Protein AF-0000000068188540 (afdb_homodimer)

Organism: Phaeodactylum tricornutum (strain CCAP 1055/1) (NCBI:txid556484)

pLDDT: mean 77.78, std 26.01, range [13.87, 98.56]

Secondary structure (DSSP, 8-state):
--------------TT----------GGGGGGGGGG----EEEEETTTEEEEE-HHHHHHHSSHHHHGGGGSBTTTTGGGTSTT---BHHHHHHHHHHHHHHHHHHHHHH-GGG---HHHHHHHHHHHHHTTTT--TTTHHHHHIIIIIHHHHHHH-GGGGGGGTTSPPPPTT--HHHHHHHHHHHHHHHTTEE--TT-TTSBPEE-SSS--GGGSB-SS------S--SSSSGGGB-BHHHHHHHHHHHHTS--HHHHTSTT-SS-SSS-SGGGGGGGGTTS-TTTS--HHHHHHHHHHHHHHH-------THHHHT-EEEEEE-S-TTT-HHHHTT--TT-EEEEEEEEGGGHHHHHHHHHHHHHHIIIIIT-HHHHHHHHHHHHHHHHHTTT-PEE-S--TT--S-----S-SEE-GGGGGG-HHHHTT-STTHHHHHHT---GGGHHHHHHHHHHHTT---EEEEEEEE-TTSHHHHHHHHS-HHHHHHHHHH-----B-TTS-BPPP-GGGEEEEEEEEESSSTTS-GGGGS-EE-HHHHTTTTS-GGG--EEB---GGGGGGGS-S-SEEEEEEEEESSGGGHHHHHHHHHHHHHHHHHHHHHHHHHHHHHHHTS---------------------------------------------------------------/--------------TT----------TTHHHHGGGG----EEEEETTTEEEEE-HHHHHHHSSHHHHGGGGSBTTTTGGGTSTT---BHHHHHHHHHHHHHHHHHHHHHH-GGG---HHHHHHHHHHHHHTTTT--TTTHHHHHIIIIIHHHHHHH-GGGGGGGTTSPPPPTT--HHHHHHHHHHHHHHHTTEE--TT-TTSBPEE-SSS--GGGSB-SS------S-SSTTTGGGB-BHHHHHHHHHHHHTS--HHHHTSTT-SS-SSS-SGGGGGGGGTTS-TTTS--HHHHHHHHHHHHHHH-------THHHHT-EEEEEE-S-TTT-HHHHTT--TT-EEEEEEEEGGGHHHHHHHHHHHHHHIIIIIT-HHHHHHHHHHHHHHHHHTTT-PEE-S--TT--S-----S-SEE-GGGGGG-HHHHTT-STTHHHHHHT---GGGHHHHHHHHHHHTT---EEEEEEEE-TTSHHHHHHHHS-HHHHHHHHHH-----B-TTS-BPPP-GGGEEEEEEEEESSSTTS-GGGGS-EE-HHHHTTTTS-GGG--EEB---GGGGGGGS-S-SEEEEEEEEESSGGGHHHHHHHHHHHHHHHHHHHHHHHHHHHHHHHT----------------------------------------------------------------

Nearest PDB structures (foldseek):
  8gb1-assembly2_D  TM=8.210E-01  e=4.797E-30  Homo sapiens
  5ao1-assembly1_D  TM=8.507E-01  e=6.481E-28  Homo sapiens
  4rxo-assembly2_D  TM=8.462E-01  e=1.369E-27  Homo sapiens
  8gb1-assembly2_C  TM=8.382E-01  e=3.826E-27  Homo sapiens
  6u6x-assembly1_A  TM=8.520E-01  e=9.944E-25  Homo sapiens

Solvent-accessible surface area (backbone atoms only — not comparable to full-atom values): 77339 Å² total; per-residue (Å²): 135,83,82,74,74,83,74,82,78,76,70,77,82,75,75,68,78,69,74,70,66,76,74,80,67,64,77,58,38,64,66,45,65,54,60,69,55,86,68,83,42,69,42,57,31,80,73,67,52,60,42,79,43,53,56,53,55,51,57,56,48,45,23,51,57,44,42,43,26,67,44,18,36,60,54,40,48,33,37,82,75,24,65,52,31,60,56,25,40,41,57,50,19,53,47,15,14,49,44,28,32,52,35,46,49,44,36,38,69,72,30,59,67,65,65,67,46,66,57,54,34,51,35,46,17,48,21,22,43,44,42,65,52,23,49,39,28,30,28,68,48,37,53,46,25,54,74,49,52,37,56,54,48,45,69,76,37,59,84,55,50,72,79,48,67,90,47,81,75,78,65,83,85,72,54,46,47,61,31,12,51,52,38,49,52,49,46,33,46,72,44,10,29,41,77,34,87,90,44,33,90,34,55,37,39,75,74,58,68,30,47,60,44,74,68,40,39,65,81,79,72,78,74,76,71,87,87,69,70,79,79,51,57,65,71,30,33,44,25,17,26,48,53,47,32,23,47,24,27,48,63,56,43,60,49,72,83,59,43,71,40,86,94,38,94,45,43,70,41,57,62,52,65,83,51,45,35,67,39,30,42,55,31,19,81,57,44,63,71,22,31,49,58,45,41,52,55,13,50,49,35,25,37,48,68,58,39,86,24,66,62,67,58,61,65,42,73,50,43,40,74,29,32,26,66,57,65,49,47,84,77,30,80,53,42,56,73,57,72,38,80,82,45,57,39,43,33,71,28,33,47,54,86,45,51,64,58,48,51,52,54,31,48,47,48,29,50,43,35,53,69,48,71,59,17,60,68,29,43,27,46,40,52,51,52,35,51,34,48,56,53,30,29,86,78,49,65,36,58,37,72,52,57,82,66,67,80,82,66,72,76,80,55,94,53,50,55,32,33,63,75,51,18,76,80,34,73,53,24,40,64,61,40,30,48,53,48,59,62,52,56,51,68,56,82,58,73,81,42,42,68,26,30,54,51,47,52,29,58,44,32,63,60,58,41,40,69,56,45,75,43,79,45,50,70,90,38,71,65,28,42,54,57,67,68,50,52,48,68,56,55,48,52,54,40,65,61,53,86,67,94,46,60,44,97,86,67,44,73,61,80,85,52,78,80,44,44,46,57,41,80,45,74,48,32,38,77,39,48,76,43,68,38,63,61,34,35,34,28,30,51,78,76,49,54,73,36,55,71,42,55,76,87,60,34,36,74,30,39,58,72,66,66,79,83,44,55,91,77,52,71,97,60,40,46,47,40,31,42,35,35,31,26,59,44,76,89,46,35,66,56,54,32,51,41,48,52,51,44,52,49,51,53,51,49,50,49,51,48,50,51,49,51,54,53,57,61,61,65,75,65,73,86,67,82,77,63,79,70,72,77,70,71,70,74,74,74,76,72,76,76,76,77,69,79,79,74,77,79,77,72,70,78,64,76,71,73,71,79,70,68,92,74,82,88,76,78,85,73,86,73,85,77,86,72,80,72,84,70,89,76,83,86,135,136,84,80,73,73,82,72,81,81,75,70,78,82,76,72,69,75,66,76,68,65,74,72,78,68,68,76,59,40,63,66,46,65,52,58,70,54,85,66,83,42,69,42,56,32,80,74,68,54,61,42,78,42,53,57,56,56,50,55,56,47,46,24,51,56,45,42,44,25,67,45,17,34,60,56,39,49,33,37,83,74,24,66,52,30,60,55,24,38,40,57,50,20,54,48,14,14,48,44,29,32,52,35,46,50,43,35,37,69,73,30,59,68,64,64,67,47,66,55,54,35,50,35,45,17,48,21,23,43,44,42,65,52,22,50,40,27,30,28,69,48,37,52,45,25,56,73,50,52,38,56,55,48,45,69,75,38,59,84,55,50,71,79,48,68,91,48,83,75,78,65,82,85,71,53,47,50,61,31,12,52,51,39,51,52,52,45,34,46,73,42,10,30,39,76,33,87,89,46,33,90,34,55,36,38,74,77,58,69,31,48,61,44,75,68,40,40,66,81,80,70,77,74,76,71,82,87,68,69,79,77,50,57,65,70,31,32,43,25,18,26,47,52,46,31,23,48,24,28,47,62,54,44,61,48,72,83,61,43,69,40,87,94,38,94,45,43,69,40,58,63,53,66,84,51,45,35,66,39,30,43,53,32,20,82,57,46,65,71,22,31,49,57,46,39,52,54,13,51,49,34,26,37,47,68,59,40,86,25,66,64,67,56,62,64,42,72,50,43,40,73,30,31,26,66,57,66,48,49,84,78,29,78,51,42,58,74,57,73,38,81,82,43,58,39,44,32,70,27,33,48,54,85,46,52,67,59,47,51,52,53,30,48,48,47,28,50,43,35,54,69,49,69,58,18,60,68,28,45,27,46,40,51,51,52,35,51,34,48,55,54,29,29,86,76,48,66,37,60,38,72,52,56,82,68,67,80,83,66,73,76,81,54,94,54,50,55,32,32,63,75,52,16,76,80,34,71,53,25,39,63,60,40,30,49,55,48,59,61,50,55,51,67,57,84,60,73,82,39,42,66,27,30,54,51,46,51,29,56,43,32,64,60,58,41,40,68,57,45,75,44,78,44,50,70,90,40,71,65,27,42,54,58,66,66,50,51,49,69,55,54,47,52,53,41,67,61,54,87,68,93,45,60,43,96,85,66,44,74,60,80,88,52,78,81,45,45,46,59,42,79,46,73,47,33,37,77,38,49,76,43,67,39,64,61,36,34,32,28,31,51,77,76,50,55,75,37,53,70,41,55,75,90,62,35,35,72,29,39,58,72,66,65,79,82,43,56,90,76,51,70,96,61,40,49,47,42,32,42,34,35,32,26,59,43,76,90,47,34,67,57,53,32,50,42,50,50,52,42,52,49,49,54,49,48,50,49,51,50,50,50,50,50,51,51,57,60,61,65,73,63,74,88,67,80,76,64,78,68,71,77,72,73,69,73,73,71,73,71,75,74,73,75,70,78,80,74,76,78,77,69,73,77,65,74,70,77,71,76,73,68,85,71,78,75,82,75,84,76,88,77,90,81,89,84,72,92,78,83,86,83,88,81,130

Sequence (1368 aa):
MSEKRLNGSTHPDTSKQKDTLPSKKPRIGWKLRRLTSDEARHTNDDVHSRIPLCPVMTTLIDTRPFQRLRHVKQLSTAEYVYVNANHNRFEHSLGVAHLAQLLCRRVQARQPNLECTDKDVLCVKLAGLLHDVGHGMYSHTYEKFVTEEFPKYLARNGHLNKHYASLPPIPKGWRHEVMSLLMIDAILKEVGLAIDLHNLDQPLRQIGDGVDAKTLRVFEPCTTTTSDAAKDTKQLVLTSRDFVFIKECIWGGPIPDCQRLPGYEGFVGRPRPYQEWLYDIVSNRHSGLDVDKMDYYARDQRRALRAAGEIDQIFIDEAVVAWAECTNPHKCFRCRHGSNTDGKHLMLCYPDKMVKASINFFRKRSELHDKIYKHKAVVAVSYMICDILCLADPYFPISTGGSSFTAGGQPKREFPFLPMSRAMLDDQALLRLRDDLIPQIGHTTCLELQPARDLIDRLESRLLYKCVGQCFVRMSDLNGRRLWAKPEDEIKSEILLIRGEHMTEDGHFLSLNEHDFIVQRCDIHWGSKENNPVKRMRFLTKTTMSRLRGSIKELPEARAFVEEDYDAHLPRSFQENSIRVYCREPEKSDLVKHMFELWKNEIKAEIKQTALEDACKNQAVTPIKVARVELSQDFAYEELSEEEPNEDTLQTGRPSLDGSAFVSPNRPSRRKDSDNGSNISISSMSEKRLNGSTHPDTSKQKDTLPSKKPRIGWKLRRLTSDEARHTNDDVHSRIPLCPVMTTLIDTRPFQRLRHVKQLSTAEYVYVNANHNRFEHSLGVAHLAQLLCRRVQARQPNLECTDKDVLCVKLAGLLHDVGHGMYSHTYEKFVTEEFPKYLARNGHLNKHYASLPPIPKGWRHEVMSLLMIDAILKEVGLAIDLHNLDQPLRQIGDGVDAKTLRVFEPCTTTTSDAAKDTKQLVLTSRDFVFIKECIWGGPIPDCQRLPGYEGFVGRPRPYQEWLYDIVSNRHSGLDVDKMDYYARDQRRALRAAGEIDQIFIDEAVVAWAECTNPHKCFRCRHGSNTDGKHLMLCYPDKMVKASINFFRKRSELHDKIYKHKAVVAVSYMICDILCLADPYFPISTGGSSFTAGGQPKREFPFLPMSRAMLDDQALLRLRDDLIPQIGHTTCLELQPARDLIDRLESRLLYKCVGQCFVRMSDLNGRRLWAKPEDEIKSEILLIRGEHMTEDGHFLSLNEHDFIVQRCDIHWGSKENNPVKRMRFLTKTTMSRLRGSIKELPEARAFVEEDYDAHLPRSFQENSIRVYCREPEKSDLVKHMFELWKNEIKAEIKQTALEDACKNQAVTPIKVARVELSQDFAYEELSEEEPNEDTLQTGRPSLDGSAFVSPNRPSRRKDSDNGSNISISS

InterPro domains:
  IPR003607 HD/PDEase domain [SM00471] (85-306)
  IPR003607 HD/PDEase domain [cd00077] (87-142)
  IPR006674 HD domain [PF01966] (89-144)
  IPR050135 Deoxyguanosinetriphosphate triphosphohydrolase-like [PTHR11373] (42-599)

Structure (mmCIF, N/CA/C/O backbone):
data_AF-0000000068188540-model_v1
#
loop_
_entity.id
_entity.type
_entity.pdbx_description
1 polymer 'HD/PDEase domain-containing protein'
#
loop_
_atom_site.group_PDB
_atom_site.id
_atom_site.type_symbol
_atom_site.label_atom_id
_atom_site.label_alt_id
_atom_site.label_comp_id
_atom_site.label_asym_id
_atom_site.label_entity_id
_atom_site.label_seq_id
_atom_site.pdbx_PDB_ins_code
_atom_site.Cartn_x
_atom_site.Cartn_y
_atom_site.Cartn_z
_atom_site.occupancy
_atom_site.B_iso_or_equiv
_atom_site.auth_seq_id
_atom_site.auth_comp_id
_atom_site.auth_asym_id
_atom_site.auth_atom_id
_atom_site.pdbx_PDB_model_num
ATOM 1 N N . MET A 1 1 ? 48.906 -37.719 69.438 1 19.06 1 MET A N 1
ATOM 2 C CA . MET A 1 1 ? 49.375 -36.438 69 1 19.06 1 MET A CA 1
ATOM 3 C C . MET A 1 1 ? 48.219 -35.5 68.688 1 19.06 1 MET A C 1
ATOM 5 O O . MET A 1 1 ? 47.094 -35.938 68.438 1 19.06 1 MET A O 1
ATOM 9 N N . SER A 1 2 ? 48.344 -34.156 68.938 1 20.33 2 SER A N 1
ATOM 10 C CA . SER A 1 2 ? 47.562 -32.938 69 1 20.33 2 SER A CA 1
ATOM 11 C C . SER A 1 2 ? 46.781 -32.688 67.75 1 20.33 2 SER A C 1
ATOM 13 O O . SER A 1 2 ? 47.219 -33.062 66.625 1 20.33 2 SER A O 1
ATOM 15 N N . GLU A 1 3 ? 45.469 -32.438 67.875 1 20.12 3 GLU A N 1
ATOM 16 C CA . GLU A 1 3 ? 44.281 -32.219 67.062 1 20.12 3 GLU A CA 1
ATOM 17 C C . GLU A 1 3 ? 44.438 -30.953 66.188 1 20.12 3 GLU A C 1
ATOM 19 O O . GLU A 1 3 ? 44.344 -29.844 66.688 1 20.12 3 GLU A O 1
ATOM 24 N N . LYS A 1 4 ? 45.5 -30.953 65.5 1 19.44 4 LYS A N 1
ATOM 25 C CA . LYS A 1 4 ? 45.906 -29.781 64.75 1 19.44 4 LYS A CA 1
ATOM 26 C C . LYS A 1 4 ? 44.688 -29.156 64.062 1 19.44 4 LYS A C 1
ATOM 28 O O . LYS A 1 4 ? 43.969 -29.844 63.312 1 19.44 4 LYS A O 1
ATOM 33 N N . ARG A 1 5 ? 44.188 -28.109 64.562 1 19.94 5 ARG A N 1
ATOM 34 C CA . ARG A 1 5 ? 43.094 -27.156 64.312 1 19.94 5 ARG A CA 1
ATOM 35 C C . ARG A 1 5 ? 43.125 -26.609 62.875 1 19.94 5 ARG A C 1
ATOM 37 O O . ARG A 1 5 ? 44.062 -25.906 62.5 1 19.94 5 ARG A O 1
ATOM 44 N N . LEU A 1 6 ? 43 -27.391 61.875 1 22.64 6 LEU A N 1
ATOM 45 C CA . LEU A 1 6 ? 43.219 -26.984 60.469 1 22.64 6 LEU A CA 1
ATOM 46 C C . LEU A 1 6 ? 42.469 -25.688 60.188 1 22.64 6 LEU A C 1
ATOM 48 O O . LEU A 1 6 ? 41.25 -25.594 60.406 1 22.64 6 LEU A O 1
ATOM 52 N N . ASN A 1 7 ? 43.031 -24.547 60.25 1 22.02 7 ASN A N 1
ATOM 53 C CA . ASN A 1 7 ? 42.781 -23.109 60.156 1 22.02 7 ASN A CA 1
ATOM 54 C C . ASN A 1 7 ? 41.906 -22.781 58.969 1 22.02 7 ASN A C 1
ATOM 56 O O . ASN A 1 7 ? 41.781 -23.562 58.031 1 22.02 7 ASN A O 1
ATOM 60 N N . GLY A 1 8 ? 41.25 -21.547 58.969 1 22.64 8 GLY A N 1
ATOM 61 C CA . GLY A 1 8 ? 40.062 -20.828 58.5 1 22.64 8 GLY A CA 1
ATOM 62 C C . GLY A 1 8 ? 40.125 -20.531 57 1 22.64 8 GLY A C 1
ATOM 63 O O . GLY A 1 8 ? 41.094 -20 56.5 1 22.64 8 GLY A O 1
ATOM 64 N N . SER A 1 9 ? 39.719 -21.391 56.125 1 23.09 9 SER A N 1
ATOM 65 C CA . SER A 1 9 ? 39.688 -21.344 54.688 1 23.09 9 SER A CA 1
ATOM 66 C C . SER A 1 9 ? 39.125 -20.016 54.188 1 23.09 9 SER A C 1
ATOM 68 O O . SER A 1 9 ? 37.969 -19.672 54.5 1 23.09 9 SER A O 1
ATOM 70 N N . THR A 1 10 ? 39.875 -19 54.188 1 25.59 10 THR A N 1
ATOM 71 C CA . THR A 1 10 ? 39.5 -17.656 53.75 1 25.59 10 THR A CA 1
ATOM 72 C C . THR A 1 10 ? 38.875 -17.703 52.344 1 25.59 10 THR A C 1
ATOM 74 O O . THR A 1 10 ? 39.469 -18.188 51.406 1 25.59 10 THR A O 1
ATOM 77 N N . HIS A 1 11 ? 37.656 -17.922 52.25 1 25.16 11 HIS A N 1
ATOM 78 C CA . HIS A 1 11 ? 36.844 -17.938 51.031 1 25.16 11 HIS A CA 1
ATOM 79 C C . HIS A 1 11 ? 37.031 -16.656 50.219 1 25.16 11 HIS A C 1
ATOM 81 O O . HIS A 1 11 ? 36.938 -15.555 50.75 1 25.16 11 HIS A O 1
ATOM 87 N N . PRO A 1 12 ? 37.969 -16.688 49.312 1 26.7 12 PRO A N 1
ATOM 88 C CA . PRO A 1 12 ? 38.25 -15.438 48.625 1 26.7 12 PRO A CA 1
ATOM 89 C C . PRO A 1 12 ? 36.969 -14.75 48.125 1 26.7 12 PRO A C 1
ATOM 91 O O . PRO A 1 12 ? 35.969 -15.414 47.875 1 26.7 12 PRO A O 1
ATOM 94 N N . ASP A 1 13 ? 36.719 -13.539 48.594 1 25 13 ASP A N 1
ATOM 95 C CA . ASP A 1 13 ? 35.656 -12.555 48.375 1 25 13 ASP A CA 1
ATOM 96 C C . ASP A 1 13 ? 35.469 -12.305 46.875 1 25 13 ASP A C 1
ATOM 98 O O . ASP A 1 13 ? 36.312 -11.703 46.219 1 25 13 ASP A O 1
ATOM 102 N N . THR A 1 14 ? 35.062 -13.266 46.031 1 26.8 14 THR A N 1
ATOM 103 C CA . THR A 1 14 ? 34.812 -13.164 44.594 1 26.8 14 THR A CA 1
ATOM 104 C C . THR A 1 14 ? 33.812 -12.055 44.281 1 26.8 14 THR A C 1
ATOM 106 O O . THR A 1 14 ? 33.188 -12.055 43.219 1 26.8 14 THR A O 1
ATOM 109 N N . SER A 1 15 ? 33.531 -11.117 45.156 1 24.78 15 SER A N 1
ATOM 110 C CA . SER A 1 15 ? 32.5 -10.117 44.938 1 24.78 15 SER A CA 1
ATOM 111 C C . SER A 1 15 ? 32.719 -9.359 43.625 1 24.78 15 SER A C 1
ATOM 113 O O . SER A 1 15 ? 31.828 -8.672 43.125 1 24.78 15 SER A O 1
ATOM 115 N N . LYS A 1 16 ? 33.906 -8.82 43.281 1 24.09 16 LYS A N 1
ATOM 116 C CA . LYS A 1 16 ? 34.125 -7.582 42.531 1 24.09 16 LYS A CA 1
ATOM 117 C C . LYS A 1 16 ? 33.781 -7.766 41.062 1 24.09 16 LYS A C 1
ATOM 119 O O . LYS A 1 16 ? 33.938 -6.836 40.25 1 24.09 16 LYS A O 1
ATOM 124 N N . GLN A 1 17 ? 33.938 -8.961 40.531 1 24.2 17 GLN A N 1
ATOM 125 C CA . GLN A 1 17 ? 33.969 -8.641 39.125 1 24.2 17 GLN A CA 1
ATOM 126 C C . GLN A 1 17 ? 32.625 -8.125 38.625 1 24.2 17 GLN A C 1
ATOM 128 O O . GLN A 1 17 ? 31.672 -8.891 38.469 1 24.2 17 GLN A O 1
ATOM 133 N N . LYS A 1 18 ? 32.312 -6.867 39.031 1 27.48 18 LYS A N 1
ATOM 134 C CA . LYS A 1 18 ? 31.203 -6.098 38.469 1 27.48 18 LYS A CA 1
ATOM 135 C C . LYS A 1 18 ? 31.172 -6.215 36.938 1 27.48 18 LYS A C 1
ATOM 137 O O . LYS A 1 18 ? 32.062 -5.719 36.25 1 27.48 18 LYS A O 1
ATOM 142 N N . ASP A 1 19 ? 30.75 -7.285 36.469 1 25.34 19 ASP A N 1
ATOM 143 C CA . ASP A 1 19 ? 30.562 -7.504 35.031 1 25.34 19 ASP A CA 1
ATOM 144 C C . ASP A 1 19 ? 29.797 -6.344 34.406 1 25.34 19 ASP A C 1
ATOM 146 O O . ASP A 1 19 ? 28.594 -6.18 34.625 1 25.34 19 ASP A O 1
ATOM 150 N N . THR A 1 20 ? 30.375 -5.133 34.438 1 26.64 20 THR A N 1
ATOM 151 C CA . THR A 1 20 ? 29.891 -3.998 33.656 1 26.64 20 THR A CA 1
ATOM 152 C C . THR A 1 20 ? 29.438 -4.449 32.281 1 26.64 20 THR A C 1
ATOM 154 O O . THR A 1 20 ? 30.25 -4.875 31.453 1 26.64 20 THR A O 1
ATOM 157 N N . LEU A 1 21 ? 28.375 -5.035 32.25 1 28.69 21 LEU A N 1
ATOM 158 C CA . LEU A 1 21 ? 27.812 -5.246 30.922 1 28.69 21 LEU A CA 1
ATOM 159 C C . LEU A 1 21 ? 28.031 -4.016 30.047 1 28.69 21 LEU A C 1
ATOM 161 O O . LEU A 1 21 ? 27.75 -2.891 30.469 1 28.69 21 LEU A O 1
ATOM 165 N N . PRO A 1 22 ? 28.969 -4.039 29.172 1 29.91 22 PRO A N 1
ATOM 166 C CA . PRO A 1 22 ? 29.188 -2.859 28.328 1 29.91 22 PRO A CA 1
ATOM 167 C C . PRO A 1 22 ? 27.906 -2.166 27.922 1 29.91 22 PRO A C 1
ATOM 169 O O . PRO A 1 22 ? 26.875 -2.826 27.719 1 29.91 22 PRO A O 1
ATOM 172 N N . SER A 1 23 ? 27.625 -1.015 28.469 1 28.58 23 SER A N 1
ATOM 173 C CA . SER A 1 23 ? 26.531 -0.135 28.047 1 28.58 23 SER A CA 1
ATOM 174 C C . SER A 1 23 ? 26.312 -0.211 26.547 1 28.58 23 SER A C 1
ATOM 176 O O . SER A 1 23 ? 27.25 -0.04 25.766 1 28.58 23 SER A O 1
ATOM 178 N N . LYS A 1 24 ? 25.391 -0.875 26.078 1 32.94 24 LYS A N 1
ATOM 179 C CA . LYS A 1 24 ? 24.969 -0.92 24.688 1 32.94 24 LYS A CA 1
ATOM 180 C C . LYS A 1 24 ? 25.016 0.468 24.047 1 32.94 24 LYS A C 1
ATOM 182 O O . LYS A 1 24 ? 24.203 1.338 24.391 1 32.94 24 LYS A O 1
ATOM 187 N N . LYS A 1 25 ? 26.188 0.96 23.641 1 34.44 25 LYS A N 1
ATOM 188 C CA . LYS A 1 25 ? 26.391 2.188 22.891 1 34.44 25 LYS A CA 1
ATOM 189 C C . LYS A 1 25 ? 25.266 2.428 21.891 1 34.44 25 LYS A C 1
ATOM 191 O O . LYS A 1 25 ? 24.812 1.501 21.219 1 34.44 25 LYS A O 1
ATOM 196 N N . PRO A 1 26 ? 24.594 3.586 21.969 1 38.84 26 PRO A N 1
ATOM 197 C CA . PRO A 1 26 ? 23.422 3.834 21.141 1 38.84 26 PRO A CA 1
ATOM 198 C C . PRO A 1 26 ? 23.672 3.518 19.656 1 38.84 26 PRO A C 1
ATOM 200 O O . PRO A 1 26 ? 24.672 3.963 19.094 1 38.84 26 PRO A O 1
ATOM 203 N N . ARG A 1 27 ? 23.312 2.504 19.156 1 41.78 27 ARG A N 1
ATOM 204 C CA . ARG A 1 27 ? 23.375 1.865 17.844 1 41.78 27 ARG A CA 1
ATOM 205 C C . ARG A 1 27 ? 23.203 2.887 16.734 1 41.78 27 ARG A C 1
ATOM 207 O O . ARG A 1 27 ? 23.375 2.566 15.555 1 41.78 27 ARG A O 1
ATOM 214 N N . ILE A 1 28 ? 22.641 4.059 17.047 1 43.31 28 ILE A N 1
ATOM 215 C CA . ILE A 1 28 ? 22.375 5.082 16.031 1 43.31 28 ILE A CA 1
ATOM 216 C C . ILE A 1 28 ? 23.688 5.723 15.586 1 43.31 28 ILE A C 1
ATOM 218 O O . ILE A 1 28 ? 23.719 6.426 14.57 1 43.31 28 ILE A O 1
ATOM 222 N N . GLY A 1 29 ? 24.703 5.648 16.375 1 40.41 29 GLY A N 1
ATOM 223 C CA . GLY A 1 29 ? 25.969 6.297 16.031 1 40.41 29 GLY A CA 1
ATOM 224 C C . GLY A 1 29 ? 26.469 5.938 14.656 1 40.41 29 GLY A C 1
ATOM 225 O O . GLY A 1 29 ? 27.188 6.723 14.031 1 40.41 29 GLY A O 1
ATOM 226 N N . TRP A 1 30 ? 26.234 4.789 14.344 1 42.16 30 TRP A N 1
ATOM 227 C CA . TRP A 1 30 ? 26.859 4.367 13.094 1 42.16 30 TRP A CA 1
ATOM 228 C C . TRP A 1 30 ? 26.203 5.043 11.898 1 42.16 30 TRP A C 1
ATOM 230 O O . TRP A 1 30 ? 26.859 5.32 10.891 1 42.16 30 TRP A O 1
ATOM 240 N N . LYS A 1 31 ? 24.922 5.195 11.961 1 47.19 31 LYS A N 1
ATOM 241 C CA . LYS A 1 31 ? 24.25 5.84 10.836 1 47.19 31 LYS A CA 1
ATOM 242 C C . LYS A 1 31 ? 24.859 7.207 10.539 1 47.19 31 LYS A C 1
ATOM 244 O O . LYS A 1 31 ? 24.781 7.699 9.414 1 47.19 31 LYS A O 1
ATOM 249 N N . LEU A 1 32 ? 25.469 7.902 11.602 1 45.84 32 LEU A N 1
ATOM 250 C CA . LEU A 1 32 ? 26 9.258 11.594 1 45.84 32 LEU A CA 1
ATOM 251 C C . LEU A 1 32 ? 27.156 9.391 10.609 1 45.84 32 LEU A C 1
ATOM 253 O O . LEU A 1 32 ? 27.438 10.477 10.102 1 45.84 32 LEU A O 1
ATOM 257 N N . ARG A 1 33 ? 27.828 8.273 10.523 1 44.69 33 ARG A N 1
ATOM 258 C CA . ARG A 1 33 ? 29.031 8.445 9.727 1 44.69 33 ARG A CA 1
ATOM 259 C C . ARG A 1 33 ? 28.688 8.727 8.266 1 44.69 33 ARG A C 1
ATOM 261 O O . ARG A 1 33 ? 29.5 9.305 7.535 1 44.69 33 ARG A O 1
ATOM 268 N N . ARG A 1 34 ? 27.406 8.43 7.875 1 49.03 34 ARG A N 1
ATOM 269 C CA . ARG A 1 34 ? 27.094 8.555 6.457 1 49.03 34 ARG A CA 1
ATOM 270 C C . ARG A 1 34 ? 26.734 9.992 6.098 1 49.03 34 ARG A C 1
ATOM 272 O O . ARG A 1 34 ? 26.562 10.32 4.922 1 49.03 34 ARG A O 1
ATOM 279 N N . LEU A 1 35 ? 26.375 10.742 7.133 1 52.19 35 LEU A N 1
ATOM 280 C CA . LEU A 1 35 ? 26.016 12.109 6.762 1 52.19 35 LEU A CA 1
ATOM 281 C C . LEU A 1 35 ? 27.203 12.82 6.102 1 52.19 35 LEU A C 1
ATOM 283 O O . LEU A 1 35 ? 27.031 13.891 5.52 1 52.19 35 LEU A O 1
ATOM 287 N N . THR A 1 36 ? 28.375 12.141 6.172 1 49.59 36 THR A N 1
ATOM 288 C CA . THR A 1 36 ? 29.5 12.859 5.59 1 49.59 36 THR A CA 1
ATOM 289 C C . THR A 1 36 ? 29.484 12.734 4.07 1 49.59 36 THR A C 1
ATOM 291 O O . THR A 1 36 ? 30.25 13.414 3.383 1 49.59 36 THR A O 1
ATOM 294 N N . SER A 1 37 ? 28.75 11.672 3.621 1 50.69 37 SER A N 1
ATOM 295 C CA . SER A 1 37 ? 28.984 11.523 2.189 1 50.69 37 SER A CA 1
ATOM 296 C C . SER A 1 37 ? 28.031 12.383 1.374 1 50.69 37 SER A C 1
ATOM 298 O O . SER A 1 37 ? 26.812 12.352 1.598 1 50.69 37 SER A O 1
ATOM 300 N N . ASP A 1 38 ? 28.516 13.422 0.696 1 53.5 38 ASP A N 1
ATOM 301 C CA . ASP A 1 38 ? 27.906 14.352 -0.246 1 53.5 38 ASP A CA 1
ATOM 302 C C . ASP A 1 38 ? 27.219 13.609 -1.391 1 53.5 38 ASP A C 1
ATOM 304 O O . ASP A 1 38 ? 26.922 14.195 -2.43 1 53.5 38 ASP A O 1
ATOM 308 N N . GLU A 1 39 ? 27.156 12.281 -1.264 1 56.91 39 GLU A N 1
ATOM 309 C CA . GLU A 1 39 ? 26.547 11.656 -2.434 1 56.91 39 GLU A CA 1
ATOM 310 C C . GLU A 1 39 ? 25.031 11.797 -2.406 1 56.91 39 GLU A C 1
ATOM 312 O O . GLU A 1 39 ? 24.391 11.508 -1.391 1 56.91 39 GLU A O 1
ATOM 317 N N . ALA A 1 40 ? 24.562 12.562 -3.373 1 61.09 40 ALA A N 1
ATOM 318 C CA . ALA A 1 40 ? 23.141 12.828 -3.582 1 61.09 40 ALA A CA 1
ATOM 319 C C . ALA A 1 40 ? 22.344 11.531 -3.725 1 61.09 40 ALA A C 1
ATOM 321 O O . ALA A 1 40 ? 22.641 10.711 -4.602 1 61.09 40 ALA A O 1
ATOM 322 N N . ARG A 1 41 ? 21.578 11.141 -2.689 1 81.25 41 ARG A N 1
ATOM 323 C CA . ARG A 1 41 ? 20.656 10.016 -2.768 1 81.25 41 ARG A CA 1
ATOM 324 C C . ARG A 1 41 ? 19.297 10.461 -3.303 1 81.25 41 ARG A C 1
ATOM 326 O O . ARG A 1 41 ? 18.922 11.625 -3.168 1 81.25 41 ARG A O 1
ATOM 333 N N . HIS A 1 42 ? 18.703 9.641 -4.133 1 87.94 42 HIS A N 1
ATOM 334 C CA . HIS A 1 42 ? 17.375 9.906 -4.656 1 87.94 42 HIS A CA 1
ATOM 335 C C . HIS A 1 42 ? 16.469 8.703 -4.473 1 87.94 42 HIS A C 1
ATOM 337 O O . HIS A 1 42 ? 16.938 7.582 -4.262 1 87.94 42 HIS A O 1
ATOM 343 N N . THR A 1 43 ? 15.242 8.992 -4.438 1 88.62 43 THR A N 1
ATOM 344 C CA . THR A 1 43 ? 14.258 7.914 -4.445 1 88.62 43 THR A CA 1
ATOM 345 C C . THR A 1 43 ? 13.266 8.102 -5.59 1 88.62 43 THR A C 1
ATOM 347 O O . THR A 1 43 ? 12.969 9.234 -5.984 1 88.62 43 THR A O 1
ATOM 350 N N . ASN A 1 44 ? 12.828 6.977 -6.121 1 87.88 44 ASN A N 1
ATOM 351 C CA . ASN A 1 44 ? 11.797 7.023 -7.156 1 87.88 44 ASN A CA 1
ATOM 352 C C . ASN A 1 44 ? 10.422 7.312 -6.566 1 87.88 44 ASN A C 1
ATOM 354 O O . ASN A 1 44 ? 10.117 6.875 -5.453 1 87.88 44 ASN A O 1
ATOM 358 N N . ASP A 1 45 ? 9.648 8.078 -7.277 1 89.5 45 ASP A N 1
ATOM 359 C CA . ASP A 1 45 ? 8.273 8.414 -6.887 1 89.5 45 ASP A CA 1
ATOM 360 C C . ASP A 1 45 ? 7.352 8.445 -8.102 1 89.5 45 ASP A C 1
ATOM 362 O O . ASP A 1 45 ? 7.711 8.992 -9.148 1 89.5 45 ASP A O 1
ATOM 366 N N . ASP A 1 46 ? 6.246 7.867 -7.977 1 84.75 46 ASP A N 1
ATOM 367 C CA . ASP A 1 46 ? 5.363 7.695 -9.133 1 84.75 46 ASP A CA 1
ATOM 368 C C . ASP A 1 46 ? 4.695 9.016 -9.516 1 84.75 46 ASP A C 1
ATOM 370 O O . ASP A 1 46 ? 4.184 9.156 -10.625 1 84.75 46 ASP A O 1
ATOM 374 N N . VAL A 1 47 ? 4.652 10.008 -8.641 1 88 47 VAL A N 1
ATOM 375 C CA . VAL A 1 47 ? 4.059 11.305 -8.945 1 88 47 VAL A CA 1
ATOM 376 C C . VAL A 1 47 ? 5.148 12.289 -9.375 1 88 47 VAL A C 1
ATOM 378 O O . VAL A 1 47 ? 4.973 13.039 -10.336 1 88 47 VAL A O 1
ATOM 381 N N . HIS A 1 48 ? 6.316 12.242 -8.688 1 90.38 48 HIS A N 1
ATOM 382 C CA . HIS A 1 48 ? 7.359 13.242 -8.875 1 90.38 48 HIS A CA 1
ATOM 383 C C . HIS A 1 48 ? 8.555 12.656 -9.633 1 90.38 48 HIS A C 1
ATOM 385 O O . HIS A 1 48 ? 9.555 13.344 -9.836 1 90.38 48 HIS A O 1
ATOM 391 N N . SER A 1 49 ? 8.492 11.43 -10.086 1 83.12 49 SER A N 1
ATOM 392 C CA . SER A 1 49 ? 9.539 10.695 -10.797 1 83.12 49 SER A CA 1
ATOM 393 C C . SER A 1 49 ? 10.734 10.414 -9.891 1 83.12 49 SER A C 1
ATOM 395 O O . SER A 1 49 ? 10.953 9.273 -9.484 1 83.12 49 SER A O 1
ATOM 397 N N . ARG A 1 50 ? 11.43 11.547 -9.492 1 87.81 50 ARG A N 1
ATOM 398 C CA . ARG A 1 50 ? 12.57 11.391 -8.594 1 87.81 50 ARG A CA 1
ATOM 399 C C . ARG A 1 50 ? 12.594 12.484 -7.539 1 87.81 50 ARG A C 1
ATOM 401 O O . ARG A 1 50 ? 12.375 13.656 -7.848 1 87.81 50 ARG A O 1
ATOM 408 N N . ILE A 1 51 ? 12.844 12.078 -6.328 1 92 51 ILE A N 1
ATOM 409 C CA . ILE A 1 51 ? 12.922 13.016 -5.215 1 92 51 ILE A CA 1
ATOM 410 C C . ILE A 1 51 ? 14.328 12.977 -4.605 1 92 51 ILE A C 1
ATOM 412 O O . ILE A 1 51 ? 14.766 11.938 -4.121 1 92 51 ILE A O 1
ATOM 416 N N . PRO A 1 52 ? 15.008 14.047 -4.668 1 89.94 52 PRO A N 1
ATOM 417 C CA . PRO A 1 52 ? 16.328 14.086 -4.023 1 89.94 52 PRO A CA 1
ATOM 418 C C . PRO A 1 52 ? 16.234 14.031 -2.5 1 89.94 52 PRO A C 1
ATOM 420 O O . PRO A 1 52 ? 15.359 14.672 -1.906 1 89.94 52 PRO A O 1
ATOM 423 N N . LEU A 1 53 ? 17.109 13.234 -1.917 1 90.12 53 LEU A N 1
ATOM 424 C CA . LEU A 1 53 ? 17.172 13.102 -0.466 1 90.12 53 LEU A CA 1
ATOM 425 C C . LEU A 1 53 ? 18.484 13.688 0.07 1 90.12 53 LEU A C 1
ATOM 427 O O . LEU A 1 53 ? 19.562 13.148 -0.185 1 90.12 53 LEU A O 1
ATOM 431 N N . CYS A 1 54 ? 18.453 14.852 0.749 1 88.56 54 CYS A N 1
ATOM 432 C CA . CYS A 1 54 ? 19.656 15.391 1.364 1 88.56 54 CYS A CA 1
ATOM 433 C C . CYS A 1 54 ? 19.984 14.648 2.66 1 88.56 54 CYS A C 1
ATOM 435 O O . CYS A 1 54 ? 19.125 13.992 3.238 1 88.56 54 CYS A O 1
ATOM 437 N N . PRO A 1 55 ? 21.141 14.758 3.168 1 88.31 55 PRO A N 1
ATOM 438 C CA . PRO A 1 55 ? 21.578 13.992 4.34 1 88.31 55 PRO A CA 1
ATOM 439 C C . PRO A 1 55 ? 20.734 14.289 5.578 1 88.31 55 PRO A C 1
ATOM 441 O O . PRO A 1 55 ? 20.469 13.391 6.383 1 88.31 55 PRO A O 1
ATOM 444 N N . VAL A 1 56 ? 20.328 15.531 5.766 1 91.75 56 VAL A N 1
ATOM 445 C CA . VAL A 1 56 ? 19.516 15.883 6.918 1 91.75 56 VAL A CA 1
ATOM 446 C C . VAL A 1 56 ? 18.172 15.148 6.855 1 91.75 56 VAL A C 1
ATOM 448 O O . VAL A 1 56 ? 17.734 14.57 7.848 1 91.75 56 VAL A O 1
ATOM 451 N N . MET A 1 57 ? 17.609 15.18 5.68 1 92.56 57 MET A N 1
ATOM 452 C CA . MET A 1 57 ? 16.344 14.477 5.465 1 92.56 57 MET A CA 1
ATOM 453 C C . MET A 1 57 ? 16.5 12.984 5.734 1 92.56 57 MET A C 1
ATOM 455 O O . MET A 1 57 ? 15.648 12.383 6.395 1 92.56 57 MET A O 1
ATOM 459 N N . THR A 1 58 ? 17.531 12.398 5.195 1 90.88 58 THR A N 1
ATOM 460 C CA . THR A 1 58 ? 17.766 10.969 5.355 1 90.88 58 THR A CA 1
ATOM 461 C C . THR A 1 58 ? 17.891 10.602 6.832 1 90.88 58 THR A C 1
ATOM 463 O O . THR A 1 58 ? 17.391 9.562 7.27 1 90.88 58 THR A O 1
ATOM 466 N N . THR A 1 59 ? 18.531 11.477 7.578 1 91.5 59 THR A N 1
ATOM 467 C CA . THR A 1 59 ? 18.719 11.266 9.008 1 91.5 59 THR A CA 1
ATOM 468 C C . THR A 1 59 ? 17.375 11.227 9.727 1 91.5 59 THR A C 1
ATOM 470 O O . THR A 1 59 ? 17.141 10.367 10.578 1 91.5 59 THR A O 1
ATOM 473 N N . LEU A 1 60 ? 16.531 12.109 9.383 1 94.75 60 LEU A N 1
ATOM 474 C CA . LEU A 1 60 ? 15.227 12.203 10.039 1 94.75 60 LEU A CA 1
ATOM 475 C C . LEU A 1 60 ? 14.305 11.086 9.562 1 94.75 60 LEU A C 1
ATOM 477 O O . LEU A 1 60 ? 13.477 10.594 10.336 1 94.75 60 LEU A O 1
ATOM 481 N N . ILE A 1 61 ? 14.445 10.711 8.297 1 94.81 61 ILE A N 1
ATOM 482 C CA . ILE A 1 61 ? 13.633 9.648 7.707 1 94.81 61 ILE A CA 1
ATOM 483 C C . ILE A 1 61 ? 13.977 8.312 8.367 1 94.81 61 ILE A C 1
ATOM 485 O O . ILE A 1 61 ? 13.094 7.48 8.586 1 94.81 61 ILE A O 1
ATOM 489 N N . ASP A 1 62 ? 15.258 8.141 8.68 1 91.88 62 ASP A N 1
ATOM 490 C CA . ASP A 1 62 ? 15.727 6.875 9.227 1 91.88 62 ASP A CA 1
ATOM 491 C C . ASP A 1 62 ? 15.492 6.805 10.734 1 91.88 62 ASP A C 1
ATOM 493 O O . ASP A 1 62 ? 16.406 6.492 11.5 1 91.88 62 ASP A O 1
ATOM 497 N N . THR A 1 63 ? 14.359 7.191 11.195 1 93.81 63 THR A N 1
ATOM 498 C CA . THR A 1 63 ? 13.891 7.098 12.57 1 93.81 63 THR A CA 1
ATOM 499 C C . THR A 1 63 ? 12.57 6.332 12.641 1 93.81 63 THR A C 1
ATOM 501 O O . THR A 1 63 ? 11.828 6.27 11.656 1 93.81 63 THR A O 1
ATOM 504 N N . ARG A 1 64 ? 12.312 5.746 13.789 1 92.62 64 ARG A N 1
ATOM 505 C CA . ARG A 1 64 ? 11.117 4.93 13.961 1 92.62 64 ARG A CA 1
ATOM 506 C C . ARG A 1 64 ? 9.852 5.762 13.766 1 92.62 64 ARG A C 1
ATOM 508 O O . ARG A 1 64 ? 8.922 5.336 13.07 1 92.62 64 ARG A O 1
ATOM 515 N N . PRO A 1 65 ? 9.797 7.02 14.336 1 94.75 65 PRO A N 1
ATOM 516 C CA . PRO A 1 65 ? 8.57 7.797 14.156 1 94.75 65 PRO A CA 1
ATOM 517 C C . PRO A 1 65 ? 8.266 8.086 12.688 1 94.75 65 PRO A C 1
ATOM 519 O O . PRO A 1 65 ? 7.102 8.031 12.273 1 94.75 65 PRO A O 1
ATOM 522 N N . PHE A 1 66 ? 9.312 8.398 11.883 1 96.38 66 PHE A N 1
ATOM 523 C CA . PHE A 1 66 ? 9.047 8.703 10.484 1 96.38 66 PHE A CA 1
ATOM 524 C C . PHE A 1 66 ? 8.75 7.43 9.703 1 96.38 66 PHE A C 1
ATOM 526 O O . PHE A 1 66 ? 7.836 7.402 8.875 1 96.38 66 PHE A O 1
ATOM 533 N N . GLN A 1 67 ? 9.523 6.355 9.938 1 94 67 GLN A N 1
ATOM 534 C CA . GLN A 1 67 ? 9.328 5.09 9.234 1 94 67 GLN A CA 1
ATOM 535 C C . GLN A 1 67 ? 7.953 4.504 9.523 1 94 67 GLN A C 1
ATOM 537 O O . GLN A 1 67 ? 7.387 3.793 8.688 1 94 67 GLN A O 1
ATOM 542 N N . ARG A 1 68 ? 7.387 4.844 10.641 1 93.94 68 ARG A N 1
ATOM 543 C CA . ARG A 1 68 ? 6.051 4.398 11.023 1 93.94 68 ARG A CA 1
ATOM 544 C C . ARG A 1 68 ? 5.02 4.805 9.977 1 93.94 68 ARG A C 1
ATOM 546 O O . ARG A 1 68 ? 4.031 4.098 9.766 1 93.94 68 ARG A O 1
ATOM 553 N N . LEU A 1 69 ? 5.262 5.863 9.258 1 95.88 69 LEU A N 1
ATOM 554 C CA . LEU A 1 69 ? 4.316 6.402 8.281 1 95.88 69 LEU A CA 1
ATOM 555 C C . LEU A 1 69 ? 4.094 5.418 7.137 1 95.88 69 LEU A C 1
ATOM 557 O O . LEU A 1 69 ? 3.102 5.516 6.41 1 95.88 69 LEU A O 1
ATOM 561 N N . ARG A 1 70 ? 5.008 4.414 6.965 1 93.69 70 ARG A N 1
ATOM 562 C CA . ARG A 1 70 ? 4.828 3.367 5.965 1 93.69 70 ARG A CA 1
ATOM 563 C C . ARG A 1 70 ? 3.613 2.504 6.285 1 93.69 70 ARG A C 1
ATOM 565 O O . ARG A 1 70 ? 3.059 1.851 5.398 1 93.69 70 ARG A O 1
ATOM 572 N N . HIS A 1 71 ? 3.221 2.566 7.539 1 93.25 71 HIS A N 1
ATOM 573 C CA . HIS A 1 71 ? 2.143 1.702 8.008 1 93.25 71 HIS A CA 1
ATOM 574 C C . HIS A 1 71 ? 0.883 2.506 8.305 1 93.25 71 HIS A C 1
ATOM 576 O O . HIS A 1 71 ? -0.021 2.02 8.984 1 93.25 71 HIS A O 1
ATOM 582 N N . VAL A 1 72 ? 0.871 3.732 7.895 1 95.44 72 VAL A N 1
ATOM 583 C CA . VAL A 1 72 ? -0.304 4.594 8 1 95.44 72 VAL A CA 1
ATOM 584 C C . VAL A 1 72 ? -0.782 4.992 6.609 1 95.44 72 VAL A C 1
ATOM 586 O O . VAL A 1 72 ? -0.134 5.793 5.93 1 95.44 72 VAL A O 1
ATOM 589 N N . LYS A 1 73 ? -1.901 4.438 6.258 1 94.94 73 LYS A N 1
ATOM 590 C CA . LYS A 1 73 ? -2.432 4.688 4.922 1 94.94 73 LYS A CA 1
ATOM 591 C C . LYS A 1 73 ? -2.834 6.152 4.758 1 94.94 73 LYS A C 1
ATOM 593 O O . LYS A 1 73 ? -3.354 6.766 5.691 1 94.94 73 LYS A O 1
ATOM 598 N N . GLN A 1 74 ? -2.66 6.676 3.52 1 95.25 74 GLN A N 1
ATOM 599 C CA . GLN A 1 74 ? -3.008 8.062 3.219 1 95.25 74 GLN A CA 1
ATOM 600 C C . GLN A 1 74 ? -4.523 8.25 3.172 1 95.25 74 GLN A C 1
ATOM 602 O O . GLN A 1 74 ? -5.039 9.273 3.619 1 95.25 74 GLN A O 1
ATOM 607 N N . LEU A 1 75 ? -5.184 7.246 2.619 1 95 75 LEU A N 1
ATOM 608 C CA . LEU A 1 75 ? -6.617 7.395 2.385 1 95 75 LEU A CA 1
ATOM 609 C C . LEU A 1 75 ? -7.418 6.523 3.346 1 95 75 LEU A C 1
ATOM 611 O O . LEU A 1 75 ? -8.531 6.105 3.027 1 95 75 LEU A O 1
ATOM 615 N N . SER A 1 76 ? -6.801 6.207 4.402 1 93.38 76 SER A N 1
ATOM 616 C CA . SER A 1 76 ? -7.465 5.484 5.484 1 93.38 76 SER A CA 1
ATOM 617 C C . SER A 1 76 ? -8.148 4.223 4.969 1 93.38 76 SER A C 1
ATOM 619 O O . SER A 1 76 ? -7.48 3.256 4.598 1 93.38 76 SER A O 1
ATOM 621 N N . THR A 1 77 ? -9.531 4.332 4.711 1 93.75 77 THR A N 1
ATOM 622 C CA . THR A 1 77 ? -10.312 3.131 4.438 1 93.75 77 THR A CA 1
ATOM 623 C C . THR A 1 77 ? -10.648 3.025 2.953 1 93.75 77 THR A C 1
ATOM 625 O O . THR A 1 77 ? -11.344 2.104 2.533 1 93.75 77 THR A O 1
ATOM 628 N N . ALA A 1 78 ? -10.125 3.869 2.154 1 94.31 78 ALA A N 1
ATOM 629 C CA . ALA A 1 78 ? -10.484 3.932 0.742 1 94.31 78 ALA A CA 1
ATOM 630 C C . ALA A 1 78 ? -10.039 2.67 0.006 1 94.31 78 ALA A C 1
ATOM 632 O O . ALA A 1 78 ? -10.586 2.334 -1.048 1 94.31 78 ALA A O 1
ATOM 633 N N . GLU A 1 79 ? -9.094 1.949 0.533 1 91 79 GLU A N 1
ATOM 634 C CA . GLU A 1 79 ? -8.586 0.748 -0.121 1 91 79 GLU A CA 1
ATOM 635 C C . GLU A 1 79 ? -9.656 -0.336 -0.198 1 91 79 GLU A C 1
ATOM 637 O O . GLU A 1 79 ? -9.57 -1.241 -1.031 1 91 79 GLU A O 1
ATOM 642 N N . TYR A 1 80 ? -10.617 -0.241 0.66 1 90.56 80 TYR A N 1
ATOM 643 C CA . TYR A 1 80 ? -11.703 -1.219 0.649 1 90.56 80 TYR A CA 1
ATOM 644 C C . TYR A 1 80 ? -12.641 -0.98 -0.528 1 90.56 80 TYR A C 1
ATOM 646 O O . TYR A 1 80 ? -13.438 -1.851 -0.878 1 90.56 80 TYR A O 1
ATOM 654 N N . VAL A 1 81 ? -12.555 0.185 -1.107 1 91.12 81 VAL A N 1
ATOM 655 C CA . VAL A 1 81 ? -13.414 0.549 -2.234 1 91.12 81 VAL A CA 1
ATOM 656 C C . VAL A 1 81 ? -12.578 0.625 -3.51 1 91.12 81 VAL A C 1
ATOM 658 O O . VAL A 1 81 ? -12.984 0.118 -4.559 1 91.12 81 VAL A O 1
ATOM 661 N N . TYR A 1 82 ? -11.484 1.282 -3.4 1 92.38 82 TYR A N 1
ATOM 662 C CA . TYR A 1 82 ? -10.555 1.424 -4.516 1 92.38 82 TYR A CA 1
ATOM 663 C C . TYR A 1 82 ? -9.336 0.526 -4.332 1 92.38 82 TYR A C 1
ATOM 665 O O . TYR A 1 82 ? -8.469 0.81 -3.504 1 92.38 82 TYR A O 1
ATOM 673 N N . VAL A 1 83 ? -9.117 -0.385 -5.125 1 90.62 83 VAL A N 1
ATOM 674 C CA . VAL A 1 83 ? -8.195 -1.497 -4.949 1 90.62 83 VAL A CA 1
ATOM 675 C C . VAL A 1 83 ? -6.758 -0.97 -4.895 1 90.62 83 VAL A C 1
ATOM 677 O O . VAL A 1 83 ? -5.93 -1.491 -4.145 1 90.62 83 VAL A O 1
ATOM 680 N N . ASN A 1 84 ? -6.453 0.088 -5.648 1 90.81 84 ASN A N 1
ATOM 681 C CA . ASN A 1 84 ? -5.078 0.559 -5.754 1 90.81 84 ASN A CA 1
ATOM 682 C C . ASN A 1 84 ? -4.789 1.676 -4.754 1 90.81 84 ASN A C 1
ATOM 684 O O . ASN A 1 84 ? -3.674 2.193 -4.699 1 90.81 84 ASN A O 1
ATOM 688 N N . ALA A 1 85 ? -5.742 2.133 -3.975 1 92.19 85 ALA A N 1
ATOM 689 C CA . ALA A 1 85 ? -5.57 3.225 -3.018 1 92.19 85 ALA A CA 1
ATOM 690 C C . ALA A 1 85 ? -4.832 2.748 -1.771 1 92.19 85 ALA A C 1
ATOM 692 O O . ALA A 1 85 ? -5.336 2.885 -0.653 1 92.19 85 ALA A O 1
ATOM 693 N N . ASN A 1 86 ? -3.613 2.254 -1.924 1 91.19 86 ASN A N 1
ATOM 694 C CA . ASN A 1 86 ? -2.859 1.677 -0.815 1 91.19 86 ASN A CA 1
ATOM 695 C C . ASN A 1 86 ? -1.613 2.496 -0.497 1 91.19 86 ASN A C 1
ATOM 697 O O . ASN A 1 86 ? -0.763 2.064 0.282 1 91.19 86 ASN A O 1
ATOM 701 N N . HIS A 1 87 ? -1.498 3.672 -1.104 1 93.19 87 HIS A N 1
ATOM 702 C CA . HIS A 1 87 ? -0.365 4.531 -0.781 1 93.19 87 HIS A CA 1
ATOM 703 C C . HIS A 1 87 ? -0.441 5.023 0.66 1 93.19 87 HIS A C 1
ATOM 705 O O . HIS A 1 87 ? -1.496 4.945 1.292 1 93.19 87 HIS A O 1
ATOM 711 N N . ASN A 1 88 ? 0.731 5.406 1.19 1 95.75 88 ASN A N 1
ATOM 712 C CA . ASN A 1 88 ? 0.808 5.723 2.613 1 95.75 88 ASN A CA 1
ATOM 713 C C . ASN A 1 88 ? 1.36 7.125 2.848 1 95.75 88 ASN A C 1
ATOM 715 O O . ASN A 1 88 ? 1.682 7.836 1.896 1 95.75 88 ASN A O 1
ATOM 719 N N . ARG A 1 89 ? 1.368 7.488 4.047 1 96.88 89 ARG A N 1
ATOM 720 C CA . ARG A 1 89 ? 1.74 8.859 4.398 1 96.88 89 ARG A CA 1
ATOM 721 C C . ARG A 1 89 ? 3.244 9.07 4.25 1 96.88 89 ARG A C 1
ATOM 723 O O . ARG A 1 89 ? 3.709 10.211 4.164 1 96.88 89 ARG A O 1
ATOM 730 N N . PHE A 1 90 ? 4.062 8 4.258 1 97 90 PHE A N 1
ATOM 731 C CA . PHE A 1 90 ? 5.488 8.109 3.973 1 97 90 PHE A CA 1
ATOM 732 C C . PHE A 1 90 ? 5.719 8.695 2.586 1 97 90 PHE A C 1
ATOM 734 O O . PHE A 1 90 ? 6.473 9.664 2.432 1 97 90 PHE A O 1
ATOM 741 N N . GLU A 1 91 ? 5.031 8.156 1.585 1 95.88 91 GLU A N 1
ATOM 742 C CA . GLU A 1 91 ? 5.121 8.633 0.207 1 95.88 91 GLU A CA 1
ATOM 743 C C . GLU A 1 91 ? 4.66 10.086 0.093 1 95.88 91 GLU A C 1
ATOM 745 O O . GLU A 1 91 ? 5.312 10.898 -0.565 1 95.88 91 GLU A O 1
ATOM 750 N N . HIS A 1 92 ? 3.57 10.328 0.699 1 97.31 92 HIS A N 1
ATOM 751 C CA . HIS A 1 92 ? 2.986 11.664 0.662 1 97.31 92 HIS A CA 1
ATOM 752 C C . HIS A 1 92 ? 3.936 12.695 1.262 1 97.31 92 HIS A C 1
ATOM 754 O O . HIS A 1 92 ? 4.152 13.758 0.679 1 97.31 92 HIS A O 1
ATOM 760 N N . SER A 1 93 ? 4.492 12.359 2.412 1 98.12 93 SER A N 1
ATOM 761 C CA . SER A 1 93 ? 5.391 13.281 3.105 1 98.12 93 SER A CA 1
ATOM 762 C C . SER A 1 93 ? 6.617 13.594 2.26 1 98.12 93 SER A C 1
ATOM 764 O O . SER A 1 93 ? 7.074 14.742 2.219 1 98.12 93 SER A O 1
ATOM 766 N N . LEU A 1 94 ? 7.168 12.602 1.598 1 97.44 94 LEU A N 1
ATOM 767 C CA . LEU A 1 94 ? 8.305 12.82 0.712 1 97.44 94 LEU A CA 1
ATOM 768 C C . LEU A 1 94 ? 7.934 13.758 -0.432 1 97.44 94 LEU A C 1
ATOM 770 O O . LEU A 1 94 ? 8.711 14.641 -0.793 1 97.44 94 LEU A O 1
ATOM 774 N N . GLY A 1 95 ? 6.762 13.523 -0.975 1 97 95 GLY A N 1
ATOM 775 C CA . GLY A 1 95 ? 6.293 14.375 -2.057 1 97 95 GLY A CA 1
ATOM 776 C C . GLY A 1 95 ? 6.094 15.82 -1.638 1 97 95 GLY A C 1
ATOM 777 O O . GLY A 1 95 ? 6.465 16.734 -2.371 1 97 95 GLY A O 1
ATOM 778 N N . VAL A 1 96 ? 5.543 16 -0.45 1 98.19 96 VAL A N 1
ATOM 779 C CA . VAL A 1 96 ? 5.301 17.344 0.049 1 98.19 96 VAL A CA 1
ATOM 780 C C . VAL A 1 96 ? 6.633 18.047 0.304 1 98.19 96 VAL A C 1
ATOM 782 O O . VAL A 1 96 ? 6.781 19.234 0.002 1 98.19 96 VAL A O 1
ATOM 785 N N . ALA A 1 97 ? 7.582 17.328 0.895 1 98.12 97 ALA A N 1
ATOM 786 C CA . ALA A 1 97 ? 8.914 17.891 1.104 1 98.12 97 ALA A CA 1
ATOM 787 C C . ALA A 1 97 ? 9.531 18.359 -0.213 1 98.12 97 ALA A C 1
ATOM 789 O O . ALA A 1 97 ? 10.117 19.438 -0.279 1 98.12 97 ALA A O 1
ATOM 790 N N . HIS A 1 98 ? 9.359 17.562 -1.175 1 96.81 98 HIS A N 1
ATOM 791 C CA . HIS A 1 98 ? 9.906 17.875 -2.492 1 96.81 98 HIS A CA 1
ATOM 792 C C . HIS A 1 98 ? 9.266 19.125 -3.074 1 96.81 98 HIS A C 1
ATOM 794 O O . HIS A 1 98 ? 9.961 20.016 -3.562 1 96.81 98 HIS A O 1
ATOM 800 N N . LEU A 1 99 ? 7.98 19.219 -3.008 1 97.81 99 LEU A N 1
ATOM 801 C CA . LEU A 1 99 ? 7.254 20.375 -3.551 1 97.81 99 LEU A CA 1
ATOM 802 C C . LEU A 1 99 ? 7.562 21.641 -2.76 1 97.81 99 LEU A C 1
ATOM 804 O O . LEU A 1 99 ? 7.641 22.719 -3.33 1 97.81 99 LEU A O 1
ATOM 808 N N . ALA A 1 100 ? 7.668 21.484 -1.466 1 98.25 100 ALA A N 1
ATOM 809 C CA . ALA A 1 100 ? 8.016 22.625 -0.626 1 98.25 100 ALA A CA 1
ATOM 810 C C . ALA A 1 100 ? 9.352 23.219 -1.038 1 98.25 100 ALA A C 1
ATOM 812 O O . ALA A 1 100 ? 9.484 24.438 -1.161 1 98.25 100 ALA A O 1
ATOM 813 N N . GLN A 1 101 ? 10.305 22.375 -1.221 1 96.69 101 GLN A N 1
ATOM 814 C CA . GLN A 1 101 ? 11.617 22.828 -1.668 1 96.69 101 GLN A CA 1
ATOM 815 C C . GLN A 1 101 ? 11.531 23.5 -3.035 1 96.69 101 GLN A C 1
ATOM 817 O O . GLN A 1 101 ? 12.125 24.547 -3.252 1 96.69 101 GLN A O 1
ATOM 822 N N . LEU A 1 102 ? 10.828 22.906 -3.941 1 96.12 102 LEU A N 1
ATOM 823 C CA . LEU A 1 102 ? 10.711 23.438 -5.297 1 96.12 102 LEU A CA 1
ATOM 824 C C . LEU A 1 102 ? 10.07 24.828 -5.285 1 96.12 102 LEU A C 1
ATOM 826 O O . LEU A 1 102 ? 10.547 25.734 -5.965 1 96.12 102 LEU A O 1
ATOM 830 N N . LEU A 1 103 ? 8.984 24.953 -4.555 1 97.69 103 LEU A N 1
ATOM 831 C CA . LEU A 1 103 ? 8.281 26.234 -4.488 1 97.69 103 LEU A CA 1
ATOM 832 C C . LEU A 1 103 ? 9.156 27.312 -3.859 1 97.69 103 LEU A C 1
ATOM 834 O O . LEU A 1 103 ? 9.25 28.422 -4.379 1 97.69 103 LEU A O 1
ATOM 838 N N . CYS A 1 104 ? 9.75 27 -2.756 1 97.12 104 CYS A N 1
ATOM 839 C CA . CYS A 1 104 ? 10.609 27.953 -2.059 1 97.12 104 CYS A CA 1
ATOM 840 C C . CYS A 1 104 ? 11.781 28.375 -2.936 1 97.12 104 CYS A C 1
ATOM 842 O O . CYS A 1 104 ? 12.117 29.562 -3.004 1 97.12 104 CYS A O 1
ATOM 844 N N . ARG A 1 105 ? 12.398 27.422 -3.588 1 95.62 105 ARG A N 1
ATOM 845 C CA . ARG A 1 105 ? 13.523 27.703 -4.477 1 95.62 105 ARG A CA 1
ATOM 846 C C . ARG A 1 105 ? 13.086 28.578 -5.645 1 95.62 105 ARG A C 1
ATOM 848 O O . ARG A 1 105 ? 13.836 29.469 -6.082 1 95.62 105 ARG A O 1
ATOM 855 N N . ARG A 1 106 ? 11.969 28.281 -6.152 1 95.56 106 ARG A N 1
ATOM 856 C CA . ARG A 1 106 ? 11.445 29.078 -7.258 1 95.56 106 ARG A CA 1
ATOM 857 C C . ARG A 1 106 ? 11.266 30.547 -6.844 1 95.56 106 ARG A C 1
ATOM 859 O O . ARG A 1 106 ? 11.641 31.453 -7.59 1 95.56 106 ARG A O 1
ATOM 866 N N . VAL A 1 107 ? 10.68 30.828 -5.699 1 96.56 107 VAL A N 1
ATOM 867 C CA . VAL A 1 107 ? 10.477 32.188 -5.199 1 96.56 107 VAL A CA 1
ATOM 868 C C . VAL A 1 107 ? 11.828 32.812 -4.891 1 96.56 107 VAL A C 1
ATOM 870 O O . VAL A 1 107 ? 12.047 34 -5.199 1 96.56 107 VAL A O 1
ATOM 873 N N . GLN A 1 108 ? 12.688 32.031 -4.297 1 94.25 108 GLN A N 1
ATOM 874 C CA . GLN A 1 108 ? 14.039 32.531 -4 1 94.25 108 GLN A CA 1
ATOM 875 C C . GLN A 1 108 ? 14.734 33.031 -5.262 1 94.25 108 GLN A C 1
ATOM 877 O O . GLN A 1 108 ? 15.391 34.062 -5.242 1 94.25 108 GLN A O 1
ATOM 882 N N . ALA A 1 109 ? 14.586 32.312 -6.289 1 93.38 109 ALA A N 1
ATOM 883 C CA . ALA A 1 109 ? 15.242 32.656 -7.551 1 93.38 109 ALA A CA 1
ATOM 884 C C . ALA A 1 109 ? 14.555 33.844 -8.227 1 93.38 109 ALA A C 1
ATOM 886 O O . ALA A 1 109 ? 15.211 34.688 -8.812 1 93.38 109 ALA A O 1
ATOM 887 N N . ARG A 1 110 ? 13.352 33.906 -8.156 1 93.69 110 ARG A N 1
ATOM 888 C CA . ARG A 1 110 ? 12.562 34.938 -8.852 1 93.69 110 ARG A CA 1
ATOM 889 C C . ARG A 1 110 ? 12.602 36.25 -8.109 1 93.69 110 ARG A C 1
ATOM 891 O O . ARG A 1 110 ? 12.547 37.312 -8.727 1 93.69 110 ARG A O 1
ATOM 898 N N . GLN A 1 111 ? 12.664 36.25 -6.789 1 95.62 111 GLN A N 1
ATOM 899 C CA . GLN A 1 111 ? 12.672 37.438 -5.953 1 95.62 111 GLN A CA 1
ATOM 900 C C . GLN A 1 111 ? 13.805 37.406 -4.938 1 95.62 111 GLN A C 1
ATOM 902 O O . GLN A 1 111 ? 13.57 37.281 -3.734 1 95.62 111 GLN A O 1
ATOM 907 N N . PRO A 1 112 ? 15 37.625 -5.395 1 92.75 112 PRO A N 1
ATOM 908 C CA . PRO A 1 112 ? 16.156 37.594 -4.496 1 92.75 112 PRO A CA 1
ATOM 909 C C . PRO A 1 112 ? 16.109 38.656 -3.43 1 92.75 112 PRO A C 1
ATOM 911 O O . PRO A 1 112 ? 16.766 38.531 -2.387 1 92.75 112 PRO A O 1
ATOM 914 N N . ASN A 1 113 ? 15.328 39.719 -3.68 1 93 113 ASN A N 1
ATOM 915 C CA . ASN A 1 113 ? 15.211 40.844 -2.75 1 93 113 ASN A CA 1
ATOM 916 C C . ASN A 1 113 ? 14.586 40.406 -1.429 1 93 113 ASN A C 1
ATOM 918 O O . ASN A 1 113 ? 14.711 41.094 -0.417 1 93 113 ASN A O 1
ATOM 922 N N . LEU A 1 114 ? 13.953 39.219 -1.392 1 94.25 114 LEU A N 1
ATOM 923 C CA . LEU A 1 114 ? 13.312 38.719 -0.179 1 94.25 114 LEU A CA 1
ATOM 924 C C . LEU A 1 114 ? 14.352 38.125 0.774 1 94.25 114 LEU A C 1
ATOM 926 O O . LEU A 1 114 ? 14.055 37.906 1.948 1 94.25 114 LEU A O 1
ATOM 930 N N . GLU A 1 115 ? 15.508 37.844 0.305 1 91.38 115 GLU A N 1
ATOM 931 C CA . GLU A 1 115 ? 16.641 37.344 1.082 1 91.38 115 GLU A CA 1
ATOM 932 C C . GLU A 1 115 ? 16.312 36 1.73 1 91.38 115 GLU A C 1
ATOM 934 O O . GLU A 1 115 ? 16.594 35.812 2.914 1 91.38 115 GLU A O 1
ATOM 939 N N . CYS A 1 116 ? 15.555 35.219 1.021 1 93.31 116 CYS A N 1
ATOM 940 C CA . CYS A 1 116 ? 15.328 33.844 1.444 1 93.31 116 CYS A CA 1
ATOM 941 C C . CYS A 1 116 ? 16.625 33.062 1.421 1 93.31 116 CYS A C 1
ATOM 943 O O . CYS A 1 116 ? 17.281 32.938 0.382 1 93.31 116 CYS A O 1
ATOM 945 N N . THR A 1 117 ? 17.031 32.469 2.537 1 92.88 117 THR A N 1
ATOM 946 C CA . THR A 1 117 ? 18.297 31.781 2.641 1 92.88 117 THR A CA 1
ATOM 947 C C . THR A 1 117 ? 18.125 30.297 2.309 1 92.88 117 THR A C 1
ATOM 949 O O . THR A 1 117 ? 17 29.781 2.264 1 92.88 117 THR A O 1
ATOM 952 N N . ASP A 1 118 ? 19.266 29.641 2.059 1 93.06 118 ASP A N 1
ATOM 953 C CA . ASP A 1 118 ? 19.234 28.188 1.837 1 93.06 118 ASP A CA 1
ATOM 954 C C . ASP A 1 118 ? 18.766 27.453 3.088 1 93.06 118 ASP A C 1
ATOM 956 O O . ASP A 1 118 ? 18.156 26.391 2.994 1 93.06 118 ASP A O 1
ATOM 960 N N . LYS A 1 119 ? 19.016 28.047 4.176 1 94.12 119 LYS A N 1
ATOM 961 C CA . LYS A 1 119 ? 18.516 27.484 5.426 1 94.12 119 LYS A CA 1
ATOM 962 C C . LYS A 1 119 ? 16.984 27.516 5.477 1 94.12 119 LYS A C 1
ATOM 964 O O . LYS A 1 119 ? 16.359 26.547 5.93 1 94.12 119 LYS A O 1
ATOM 969 N N . ASP A 1 120 ? 16.453 28.641 5.027 1 96 120 ASP A N 1
ATOM 970 C CA . ASP A 1 120 ? 15.008 28.75 4.969 1 96 120 ASP A CA 1
ATOM 971 C C . ASP A 1 120 ? 14.406 27.672 4.066 1 96 120 ASP A C 1
ATOM 973 O O . ASP A 1 120 ? 13.406 27.047 4.418 1 96 120 ASP A O 1
ATOM 977 N N . VAL A 1 121 ? 15.062 27.438 2.936 1 96.38 121 VAL A N 1
ATOM 978 C CA . VAL A 1 121 ? 14.602 26.438 1.974 1 96.38 121 VAL A CA 1
ATOM 979 C C . VAL A 1 121 ? 14.633 25.062 2.613 1 96.38 121 VAL A C 1
ATOM 981 O O . VAL A 1 121 ? 13.672 24.297 2.488 1 96.38 121 VAL A O 1
ATOM 984 N N . LEU A 1 122 ? 15.695 24.734 3.277 1 96.25 122 LEU A N 1
ATOM 985 C CA . LEU A 1 122 ? 15.82 23.453 3.938 1 96.25 122 LEU A CA 1
ATOM 986 C C . LEU A 1 122 ? 14.766 23.281 5.027 1 96.25 122 LEU A C 1
ATOM 988 O O . LEU A 1 122 ? 14.156 22.219 5.16 1 96.25 122 LEU A O 1
ATOM 992 N N . CYS A 1 123 ? 14.547 24.328 5.785 1 97.75 123 CYS A N 1
ATOM 993 C CA . CYS A 1 123 ? 13.578 24.281 6.875 1 97.75 123 CYS A CA 1
ATOM 994 C C . CYS A 1 123 ? 12.172 24.031 6.34 1 97.75 123 CYS A C 1
ATOM 996 O O . CYS A 1 123 ? 11.422 23.234 6.902 1 97.75 123 CYS A O 1
ATOM 998 N N . VAL A 1 124 ? 11.812 24.734 5.293 1 98.06 124 VAL A N 1
ATOM 999 C CA . VAL A 1 124 ? 10.484 24.562 4.707 1 98.06 124 VAL A CA 1
ATOM 1000 C C . VAL A 1 124 ? 10.359 23.156 4.137 1 98.06 124 VAL A C 1
ATOM 1002 O O . VAL A 1 124 ? 9.297 22.531 4.238 1 98.06 124 VAL A O 1
ATOM 1005 N N . LYS A 1 125 ? 11.422 22.703 3.531 1 97.75 125 LYS A N 1
ATOM 1006 C CA . LYS A 1 125 ? 11.469 21.328 3.041 1 97.75 125 LYS A CA 1
ATOM 1007 C C . LYS A 1 125 ? 11.219 20.328 4.168 1 97.75 125 LYS A C 1
ATOM 1009 O O . LYS A 1 125 ? 10.43 19.391 4.012 1 97.75 125 LYS A O 1
ATOM 1014 N N . LEU A 1 126 ? 11.852 20.516 5.281 1 98.25 126 LEU A N 1
ATOM 1015 C CA . LEU A 1 126 ? 11.711 19.625 6.43 1 98.25 126 LEU A CA 1
ATOM 1016 C C . LEU A 1 126 ? 10.312 19.734 7.035 1 98.25 126 LEU A C 1
ATOM 1018 O O . LEU A 1 126 ? 9.766 18.75 7.535 1 98.25 126 LEU A O 1
ATOM 1022 N N . ALA A 1 127 ? 9.766 20.953 7.012 1 98.56 127 ALA A N 1
ATOM 1023 C CA . ALA A 1 127 ? 8.383 21.109 7.457 1 98.56 127 ALA A CA 1
ATOM 1024 C C . ALA A 1 127 ? 7.43 20.266 6.617 1 98.56 127 ALA A C 1
ATOM 1026 O O . ALA A 1 127 ? 6.516 19.641 7.152 1 98.56 127 ALA A O 1
ATOM 1027 N N . GLY A 1 128 ? 7.637 20.328 5.336 1 98.44 128 GLY A N 1
ATOM 1028 C CA . GLY A 1 128 ? 6.848 19.469 4.465 1 98.44 128 GLY A CA 1
ATOM 1029 C C . GLY A 1 128 ? 7.027 18 4.762 1 98.44 128 GLY A C 1
ATOM 1030 O O . GLY A 1 128 ? 6.059 17.234 4.777 1 98.44 128 GLY A O 1
ATOM 1031 N N . LEU A 1 129 ? 8.219 17.562 5.055 1 98.38 129 LEU A N 1
ATOM 1032 C CA . LEU A 1 129 ? 8.555 16.172 5.348 1 98.38 129 LEU A CA 1
ATOM 1033 C C . LEU A 1 129 ? 7.844 15.695 6.609 1 98.38 129 LEU A C 1
ATOM 1035 O O . LEU A 1 129 ? 7.359 14.562 6.664 1 98.38 129 LEU A O 1
ATOM 1039 N N . LEU A 1 130 ? 7.77 16.578 7.605 1 98.38 130 LEU A N 1
ATOM 1040 C CA . LEU A 1 130 ? 7.41 16.125 8.945 1 98.38 130 LEU A CA 1
ATOM 1041 C C . LEU A 1 130 ? 5.977 16.516 9.281 1 98.38 130 LEU A C 1
ATOM 1043 O O . LEU A 1 130 ? 5.48 16.203 10.367 1 98.38 130 LEU A O 1
ATOM 1047 N N . HIS A 1 131 ? 5.273 17.188 8.414 1 97.75 131 HIS A N 1
ATOM 1048 C CA . HIS A 1 131 ? 3.986 17.797 8.742 1 97.75 131 HIS A CA 1
ATOM 1049 C C . HIS A 1 131 ? 2.963 16.734 9.141 1 97.75 131 HIS A C 1
ATOM 1051 O O . HIS A 1 131 ? 2.086 17 9.969 1 97.75 131 HIS A O 1
ATOM 1057 N N . ASP A 1 132 ? 3.102 15.516 8.602 1 95.69 132 ASP A N 1
ATOM 1058 C CA . ASP A 1 132 ? 2.088 14.477 8.789 1 95.69 132 ASP A CA 1
ATOM 1059 C C . ASP A 1 132 ? 2.582 13.391 9.742 1 95.69 132 ASP A C 1
ATOM 1061 O O . ASP A 1 132 ? 1.944 12.344 9.875 1 95.69 132 ASP A O 1
ATOM 1065 N N . VAL A 1 133 ? 3.668 13.531 10.445 1 96.56 133 VAL A N 1
ATOM 1066 C CA . VAL A 1 133 ? 4.301 12.469 11.219 1 96.56 133 VAL A CA 1
ATOM 1067 C C . VAL A 1 133 ? 3.443 12.141 12.438 1 96.56 133 VAL A C 1
ATOM 1069 O O . VAL A 1 133 ? 3.553 11.047 13 1 96.56 133 VAL A O 1
ATOM 1072 N N . GLY A 1 134 ? 2.492 12.992 12.789 1 94.12 134 GLY A N 1
ATOM 1073 C CA . GLY A 1 134 ? 1.682 12.797 13.984 1 94.12 134 GLY A CA 1
ATOM 1074 C C . GLY A 1 134 ? 0.377 12.078 13.703 1 94.12 134 GLY A C 1
ATOM 1075 O O . GLY A 1 134 ? -0.385 11.781 14.633 1 94.12 134 GLY A O 1
ATOM 1076 N N . HIS A 1 135 ? 0.076 11.688 12.484 1 94.12 135 HIS A N 1
ATOM 1077 C CA . HIS A 1 135 ? -1.164 10.984 12.172 1 94.12 135 HIS A CA 1
ATOM 1078 C C . HIS A 1 135 ? -1.211 9.625 12.852 1 94.12 135 HIS A C 1
ATOM 1080 O O . HIS A 1 135 ? -0.198 8.93 12.922 1 94.12 135 HIS A O 1
ATOM 1086 N N . GLY A 1 136 ? -2.373 9.297 13.391 1 92.31 136 GLY A N 1
ATOM 1087 C CA . GLY A 1 136 ? -2.582 7.969 13.945 1 92.31 136 GLY A CA 1
ATOM 1088 C C . GLY A 1 136 ? -3.02 6.949 12.914 1 92.31 136 GLY A C 1
ATOM 1089 O O . GLY A 1 136 ? -2.943 7.203 11.711 1 92.31 136 GLY A O 1
ATOM 1090 N N . MET A 1 137 ? -3.434 5.746 13.469 1 93.69 137 MET A N 1
ATOM 1091 C CA . MET A 1 137 ? -3.879 4.668 12.594 1 93.69 137 MET A CA 1
ATOM 1092 C C . MET A 1 137 ? -5.07 5.105 11.75 1 93.69 137 MET A C 1
ATOM 1094 O O . MET A 1 137 ? -5.934 5.848 12.227 1 93.69 137 MET A O 1
ATOM 1098 N N . TYR A 1 138 ? -5.094 4.773 10.484 1 93.31 138 TYR A N 1
ATOM 1099 C CA . TYR A 1 138 ? -6.145 5.082 9.523 1 93.31 138 TYR A CA 1
ATOM 1100 C C . TYR A 1 138 ? -6.352 6.59 9.406 1 93.31 138 TYR A C 1
ATOM 1102 O O . TYR A 1 138 ? -7.465 7.051 9.133 1 93.31 138 TYR A O 1
ATOM 1110 N N . SER A 1 139 ? -5.371 7.344 9.75 1 92.62 139 SER A N 1
ATOM 1111 C CA . SER A 1 139 ? -5.289 8.781 9.5 1 92.62 139 SER A CA 1
ATOM 1112 C C . SER A 1 139 ? -6.473 9.516 10.117 1 92.62 139 SER A C 1
ATOM 1114 O O . SER A 1 139 ? -6.668 9.477 11.328 1 92.62 139 SER A O 1
ATOM 1116 N N . HIS A 1 140 ? -7.363 10.062 9.234 1 90.06 140 HIS A N 1
ATOM 1117 C CA . HIS A 1 140 ? -8.445 10.906 9.727 1 90.06 140 HIS A CA 1
ATOM 1118 C C . HIS A 1 140 ? -9.523 10.086 10.422 1 90.06 140 HIS A C 1
ATOM 1120 O O . HIS A 1 140 ? -10.281 10.609 11.234 1 90.06 140 HIS A O 1
ATOM 1126 N N . THR A 1 141 ? -9.562 8.828 10.164 1 93.69 141 THR A N 1
ATOM 1127 C CA . THR A 1 141 ? -10.5 7.949 10.859 1 93.69 141 THR A CA 1
ATOM 1128 C C . THR A 1 141 ? -10.164 7.859 12.344 1 93.69 141 THR A C 1
ATOM 1130 O O . THR A 1 141 ? -11.062 7.777 13.18 1 93.69 141 THR A O 1
ATOM 1133 N N . TYR A 1 142 ? -8.914 7.871 12.695 1 94.31 142 TYR A N 1
ATOM 1134 C CA . TYR A 1 142 ? -8.5 7.875 14.094 1 94.31 142 TYR A CA 1
ATOM 1135 C C . TYR A 1 142 ? -8.969 9.148 14.789 1 94.31 142 TYR A C 1
ATOM 1137 O O . TYR A 1 142 ? -9.422 9.102 15.938 1 94.31 142 TYR A O 1
ATOM 1145 N N . GLU A 1 143 ? -8.781 10.281 14.078 1 91 143 GLU A N 1
ATOM 1146 C CA . GLU A 1 143 ? -9.234 11.555 14.625 1 91 143 GLU A CA 1
ATOM 1147 C C . GLU A 1 143 ? -10.734 11.531 14.914 1 91 143 GLU A C 1
ATOM 1149 O O . GLU A 1 143 ? -11.18 11.984 15.977 1 91 143 GLU A O 1
ATOM 1154 N N . LYS A 1 144 ? -11.484 11.047 13.984 1 92.06 144 LYS A N 1
ATOM 1155 C CA . LYS A 1 144 ? -12.93 10.914 14.156 1 92.06 144 LYS A CA 1
ATOM 1156 C C . LYS A 1 144 ? -13.266 9.992 15.328 1 92.06 144 LYS A C 1
ATOM 1158 O O . LYS A 1 144 ? -14.195 10.25 16.078 1 92.06 144 LYS A O 1
ATOM 1163 N N . PHE A 1 145 ? -12.547 8.922 15.539 1 95.88 145 PHE A N 1
ATOM 1164 C CA . PHE A 1 145 ? -12.703 7.969 16.641 1 95.88 145 PHE A CA 1
ATOM 1165 C C . PHE A 1 145 ? -12.523 8.656 17.984 1 95.88 145 PHE A C 1
ATOM 1167 O O . PHE A 1 145 ? -13.391 8.562 18.859 1 95.88 145 PHE A O 1
ATOM 1174 N N . VAL A 1 146 ? -11.438 9.398 18.047 1 93.44 146 VAL A N 1
ATOM 1175 C CA . VAL A 1 146 ? -11.055 9.953 19.344 1 93.44 146 VAL A CA 1
ATOM 1176 C C . VAL A 1 146 ? -11.961 11.141 19.672 1 93.44 146 VAL A C 1
ATOM 1178 O O . VAL A 1 146 ? -12.391 11.289 20.828 1 93.44 146 VAL A O 1
ATOM 1181 N N . THR A 1 147 ? -12.328 11.953 18.688 1 91.62 147 THR A N 1
ATOM 1182 C CA . THR A 1 147 ? -12.969 13.234 18.969 1 91.62 147 THR A CA 1
ATOM 1183 C C . THR A 1 147 ? -14.492 13.102 18.906 1 91.62 147 THR A C 1
ATOM 1185 O O . THR A 1 147 ? -15.211 13.859 19.562 1 91.62 147 THR A O 1
ATOM 1188 N N . GLU A 1 148 ? -15.016 12.156 18.172 1 91.94 148 GLU A N 1
ATOM 1189 C CA . GLU A 1 148 ? -16.453 12.125 17.938 1 91.94 148 GLU A CA 1
ATOM 1190 C C . GLU A 1 148 ? -17.062 10.797 18.391 1 91.94 148 GLU A C 1
ATOM 1192 O O . GLU A 1 148 ? -17.875 10.773 19.312 1 91.94 148 GLU A O 1
ATOM 1197 N N . GLU A 1 149 ? -16.594 9.734 17.891 1 93.62 149 GLU A N 1
ATOM 1198 C CA . GLU A 1 149 ? -17.281 8.461 18.047 1 93.62 149 GLU A CA 1
ATOM 1199 C C . GLU A 1 149 ? -17.047 7.875 19.438 1 93.62 149 GLU A C 1
ATOM 1201 O O . GLU A 1 149 ? -17.969 7.312 20.031 1 93.62 149 GLU A O 1
ATOM 1206 N N . PHE A 1 150 ? -15.852 8.016 19.922 1 94.81 150 PHE A N 1
ATOM 1207 C CA . PHE A 1 150 ? -15.531 7.402 21.203 1 94.81 150 PHE A CA 1
ATOM 1208 C C . PHE A 1 150 ? -16.266 8.086 22.344 1 94.81 150 PHE A C 1
ATOM 1210 O O . PHE A 1 150 ? -16.828 7.422 23.203 1 94.81 150 PHE A O 1
ATOM 1217 N N . PRO A 1 151 ? -16.297 9.398 22.406 1 92.12 151 PRO A N 1
ATOM 1218 C CA . PRO A 1 151 ? -17.094 10.055 23.438 1 92.12 151 PRO A CA 1
ATOM 1219 C C . PRO A 1 151 ? -18.562 9.641 23.406 1 92.12 151 PRO A C 1
ATOM 1221 O O . PRO A 1 151 ? -19.172 9.43 24.453 1 92.12 151 PRO A O 1
ATOM 1224 N N . LYS A 1 152 ? -19.141 9.516 22.219 1 89.81 152 LYS A N 1
ATOM 1225 C CA . LYS A 1 152 ? -20.516 9.055 22.094 1 89.81 152 LYS A CA 1
ATOM 1226 C C . LYS A 1 152 ? -20.672 7.629 22.625 1 89.81 152 LYS A C 1
ATOM 1228 O O . LYS A 1 152 ? -21.656 7.309 23.281 1 89.81 152 LYS A O 1
ATOM 1233 N N . TYR A 1 153 ? -19.719 6.867 22.328 1 93.62 153 TYR A N 1
ATOM 1234 C CA . TYR A 1 153 ? -19.719 5.477 22.766 1 93.62 153 TYR A CA 1
ATOM 1235 C C . TYR A 1 153 ? -19.672 5.383 24.281 1 93.62 153 TYR A C 1
ATOM 1237 O O . TYR A 1 153 ? -20.422 4.598 24.891 1 93.62 153 TYR A O 1
ATOM 1245 N N . LEU A 1 154 ? -18.828 6.152 24.906 1 93.06 154 LEU A N 1
ATOM 1246 C CA . LEU A 1 154 ? -18.688 6.137 26.359 1 93.06 154 LEU A CA 1
ATOM 1247 C C . LEU A 1 154 ? -19.969 6.637 27.031 1 93.06 154 LEU A C 1
ATOM 1249 O O . LEU A 1 154 ? -20.328 6.172 28.109 1 93.06 154 LEU A O 1
ATOM 1253 N N . ALA A 1 155 ? -20.578 7.602 26.391 1 89.75 155 ALA A N 1
ATOM 1254 C CA . ALA A 1 155 ? -21.812 8.133 26.922 1 89.75 155 ALA A CA 1
ATOM 1255 C C . ALA A 1 155 ? -22.906 7.066 26.953 1 89.75 155 ALA A C 1
ATOM 1257 O O . ALA A 1 155 ? -23.719 7.023 27.875 1 89.75 155 ALA A O 1
ATOM 1258 N N . ARG A 1 156 ? -22.906 6.195 26.016 1 88.69 156 ARG A N 1
ATOM 1259 C CA . ARG A 1 156 ? -23.906 5.141 25.906 1 88.69 156 ARG A CA 1
ATOM 1260 C C . ARG A 1 156 ? -23.531 3.941 26.766 1 88.69 156 ARG A C 1
ATOM 1262 O O . ARG A 1 156 ? -24.406 3.133 27.109 1 88.69 156 ARG A O 1
ATOM 1269 N N . ASN A 1 157 ? -22.219 3.85 27.031 1 93.06 157 ASN A N 1
ATOM 1270 C CA . ASN A 1 157 ? -21.719 2.736 27.828 1 93.06 157 ASN A CA 1
ATOM 1271 C C . ASN A 1 157 ? -21.031 3.225 29.094 1 93.06 157 ASN A C 1
ATOM 1273 O O . ASN A 1 157 ? -19.844 2.975 29.312 1 93.06 157 ASN A O 1
ATOM 1277 N N . GLY A 1 158 ? -21.797 3.717 30 1 91.69 158 GLY A N 1
ATOM 1278 C CA . GLY A 1 158 ? -21.297 4.375 31.188 1 91.69 158 GLY A CA 1
ATOM 1279 C C . GLY A 1 158 ? -20.484 3.461 32.094 1 91.69 158 GLY A C 1
ATOM 1280 O O . GLY A 1 158 ? -19.609 3.922 32.812 1 91.69 158 GLY A O 1
ATOM 1281 N N . HIS A 1 159 ? -20.75 2.199 32 1 93 159 HIS A N 1
ATOM 1282 C CA . HIS A 1 159 ? -20.047 1.237 32.844 1 93 159 HIS A CA 1
ATOM 1283 C C . HIS A 1 159 ? -18.562 1.147 32.469 1 93 159 HIS A C 1
ATOM 1285 O O . HIS A 1 159 ? -17.75 0.708 33.281 1 93 159 HIS A O 1
ATOM 1291 N N . LEU A 1 160 ? -18.203 1.639 31.344 1 94.25 160 LEU A N 1
ATOM 1292 C CA . LEU A 1 160 ? -16.828 1.546 30.875 1 94.25 160 LEU A CA 1
ATOM 1293 C C . LEU A 1 160 ? -16 2.725 31.375 1 94.25 160 LEU A C 1
ATOM 1295 O O . LEU A 1 160 ? -14.773 2.705 31.281 1 94.25 160 LEU A O 1
ATOM 1299 N N . ASN A 1 161 ? -16.578 3.699 31.969 1 92.81 161 ASN A N 1
ATOM 1300 C CA . ASN A 1 161 ? -15.891 4.906 32.406 1 92.81 161 ASN A CA 1
ATOM 1301 C C . ASN A 1 161 ? -14.836 4.59 33.469 1 92.81 161 ASN A C 1
ATOM 1303 O O . ASN A 1 161 ? -13.836 5.301 33.594 1 92.81 161 ASN A O 1
ATOM 1307 N N . LYS A 1 162 ? -15.008 3.549 34.125 1 91.75 162 LYS A N 1
ATOM 1308 C CA . LYS A 1 162 ? -14.078 3.145 35.156 1 91.75 162 LYS A CA 1
ATOM 1309 C C . LYS A 1 162 ? -12.703 2.828 34.594 1 91.75 162 LYS A C 1
ATOM 1311 O O . LYS A 1 162 ? -11.68 3.025 35.25 1 91.75 162 LYS A O 1
ATOM 1316 N N . HIS A 1 163 ? -12.695 2.385 33.344 1 91.19 163 HIS A N 1
ATOM 1317 C CA . HIS A 1 163 ? -11.445 2.023 32.688 1 91.19 163 HIS A CA 1
ATOM 1318 C C . HIS A 1 163 ? -10.602 3.258 32.375 1 91.19 163 HIS A C 1
ATOM 1320 O O . HIS A 1 163 ? -9.398 3.146 32.125 1 91.19 163 HIS A O 1
ATOM 1326 N N . TYR A 1 164 ? -11.195 4.457 32.469 1 92.81 164 TYR A N 1
ATOM 1327 C CA . TYR A 1 164 ? -10.5 5.66 32 1 92.81 164 TYR A CA 1
ATOM 1328 C C . TYR A 1 164 ? -10.391 6.68 33.156 1 92.81 164 TYR A C 1
ATOM 1330 O O . TYR A 1 164 ? -9.883 7.785 32.938 1 92.81 164 TYR A O 1
ATOM 1338 N N . ALA A 1 165 ? -10.773 6.375 34.312 1 89.06 165 ALA A N 1
ATOM 1339 C CA . ALA A 1 165 ? -10.891 7.293 35.438 1 89.06 165 ALA A CA 1
ATOM 1340 C C . ALA A 1 165 ? -9.523 7.844 35.844 1 89.06 165 ALA A C 1
ATOM 1342 O O . ALA A 1 165 ? -9.406 9.016 36.219 1 89.06 165 ALA A O 1
ATOM 1343 N N . SER A 1 166 ? -8.461 7.059 35.688 1 89.06 166 SER A N 1
ATOM 1344 C CA . SER A 1 166 ? -7.129 7.457 36.125 1 89.06 166 SER A CA 1
ATOM 1345 C C . SER A 1 166 ? -6.32 8.039 34.969 1 89.06 166 SER A C 1
ATOM 1347 O O . SER A 1 166 ? -5.152 8.391 35.125 1 89.06 166 SER A O 1
ATOM 1349 N N . LEU A 1 167 ? -6.969 8.188 33.875 1 90.81 167 LEU A N 1
ATOM 1350 C CA . LEU A 1 167 ? -6.25 8.648 32.688 1 90.81 167 LEU A CA 1
ATOM 1351 C C . LEU A 1 167 ? -6.598 10.102 32.375 1 90.81 167 LEU A C 1
ATOM 1353 O O . LEU A 1 167 ? -7.668 10.578 32.75 1 90.81 167 LEU A O 1
ATOM 1357 N N . PRO A 1 168 ? -5.648 10.766 31.781 1 88.06 168 PRO A N 1
ATOM 1358 C CA . PRO A 1 168 ? -5.977 12.133 31.359 1 88.06 168 PRO A CA 1
ATOM 1359 C C . PRO A 1 168 ? -7.125 12.18 30.344 1 88.06 168 PRO A C 1
ATOM 1361 O O . PRO A 1 168 ? -7.266 11.273 29.531 1 88.06 168 PRO A O 1
ATOM 1364 N N . PRO A 1 169 ? -7.879 13.211 30.406 1 87.31 169 PRO A N 1
ATOM 1365 C CA . PRO A 1 169 ? -8.961 13.352 29.438 1 87.31 169 PRO A CA 1
ATOM 1366 C C . PRO A 1 169 ? -8.453 13.625 28.016 1 87.31 169 PRO A C 1
ATOM 1368 O O . PRO A 1 169 ? -7.305 14.055 27.844 1 87.31 169 PRO A O 1
ATOM 1371 N N . ILE A 1 170 ? -9.266 13.328 27.109 1 86.38 170 ILE A N 1
ATOM 1372 C CA . ILE A 1 170 ? -8.953 13.68 25.734 1 86.38 170 ILE A CA 1
ATOM 1373 C C . ILE A 1 170 ? -8.969 15.195 25.562 1 86.38 170 ILE A C 1
ATOM 1375 O O . ILE A 1 170 ? -9.961 15.852 25.891 1 86.38 170 ILE A O 1
ATOM 1379 N N . PRO A 1 171 ? -7.871 15.703 25.141 1 83.12 171 PRO A N 1
ATOM 1380 C CA . PRO A 1 171 ? -7.855 17.156 24.953 1 83.12 171 PRO A CA 1
ATOM 1381 C C . PRO A 1 171 ? -8.906 17.641 23.969 1 83.12 171 PRO A C 1
ATOM 1383 O O . PRO A 1 171 ? -9.117 17.016 22.922 1 83.12 171 PRO A O 1
ATOM 1386 N N . LYS A 1 172 ? -9.531 18.703 24.328 1 80.19 172 LYS A N 1
ATOM 1387 C CA . LYS A 1 172 ? -10.531 19.281 23.438 1 80.19 172 LYS A CA 1
ATOM 1388 C C . LYS A 1 172 ? -9.875 19.859 22.188 1 80.19 172 LYS A C 1
ATOM 1390 O O . LYS A 1 172 ? -8.812 20.484 22.266 1 80.19 172 LYS A O 1
ATOM 1395 N N . GLY A 1 173 ? -10.398 19.641 21.125 1 76.19 173 GLY A N 1
ATOM 1396 C CA . GLY A 1 173 ? -9.906 20.203 19.875 1 76.19 173 GLY A CA 1
ATOM 1397 C C . GLY A 1 173 ? -8.641 19.531 19.375 1 76.19 173 GLY A C 1
ATOM 1398 O O . GLY A 1 173 ? -7.883 20.141 18.594 1 76.19 173 GLY A O 1
ATOM 1399 N N . TRP A 1 174 ? -8.32 18.453 19.828 1 80.06 174 TRP A N 1
ATOM 1400 C CA . TRP A 1 174 ? -7.129 17.734 19.406 1 80.06 174 TRP A CA 1
ATOM 1401 C C . TRP A 1 174 ? -7.156 17.469 17.891 1 80.06 174 TRP A C 1
ATOM 1403 O O . TRP A 1 174 ? -8.203 17.156 17.328 1 80.06 174 TRP A O 1
ATOM 1413 N N . ARG A 1 175 ? -5.98 17.734 17.25 1 83.62 175 ARG A N 1
ATOM 1414 C CA . ARG A 1 175 ? -5.766 17.438 15.836 1 83.62 175 ARG A CA 1
ATOM 1415 C C . ARG A 1 175 ? -4.406 16.781 15.617 1 83.62 175 ARG A C 1
ATOM 1417 O O . ARG A 1 175 ? -3.531 16.859 16.484 1 83.62 175 ARG A O 1
ATOM 1424 N N . HIS A 1 176 ? -4.215 16.125 14.531 1 85.62 176 HIS A N 1
ATOM 1425 C CA . HIS A 1 176 ? -2.988 15.383 14.258 1 85.62 176 HIS A CA 1
ATOM 1426 C C . HIS A 1 176 ? -1.785 16.312 14.195 1 85.62 176 HIS A C 1
ATOM 1428 O O . HIS A 1 176 ? -0.65 15.883 14.422 1 85.62 176 HIS A O 1
ATOM 1434 N N . GLU A 1 177 ? -2.018 17.625 13.922 1 84.69 177 GLU A N 1
ATOM 1435 C CA . GLU A 1 177 ? -0.902 18.562 13.867 1 84.69 177 GLU A CA 1
ATOM 1436 C C . GLU A 1 177 ? -0.214 18.688 15.227 1 84.69 177 GLU A C 1
ATOM 1438 O O . GLU A 1 177 ? 1.008 18.828 15.297 1 84.69 177 GLU A O 1
ATOM 1443 N N . VAL A 1 178 ? -0.973 18.594 16.281 1 85.5 178 VAL A N 1
ATOM 1444 C CA . VAL A 1 178 ? -0.417 18.625 17.641 1 85.5 178 VAL A CA 1
ATOM 1445 C C . VAL A 1 178 ? 0.507 17.438 17.844 1 85.5 178 VAL A C 1
ATOM 1447 O O . VAL A 1 178 ? 1.593 17.562 18.406 1 85.5 178 VAL A O 1
ATOM 1450 N N . MET A 1 179 ? 0.082 16.391 17.344 1 90.25 179 MET A N 1
ATOM 1451 C CA . MET A 1 179 ? 0.862 15.164 17.516 1 90.25 179 MET A CA 1
ATOM 1452 C C . MET A 1 179 ? 2.125 15.203 16.656 1 90.25 179 MET A C 1
ATOM 1454 O O . MET A 1 179 ? 3.15 14.633 17.031 1 90.25 179 MET A O 1
ATOM 1458 N N . SER A 1 180 ? 1.979 15.859 15.523 1 93.25 180 SER A N 1
ATOM 1459 C CA . SER A 1 180 ? 3.176 16 14.695 1 93.25 180 SER A CA 1
ATOM 1460 C C . SER A 1 180 ? 4.27 16.766 15.438 1 93.25 180 SER A C 1
ATOM 1462 O O . SER A 1 180 ? 5.453 16.438 15.32 1 93.25 180 SER A O 1
ATOM 1464 N N . LEU A 1 181 ? 3.885 17.812 16.203 1 93.25 181 LEU A N 1
ATOM 1465 C CA . LEU A 1 181 ? 4.863 18.562 16.984 1 93.25 181 LEU A CA 1
ATOM 1466 C C . LEU A 1 181 ? 5.535 17.688 18.031 1 93.25 181 LEU A C 1
ATOM 1468 O O . LEU A 1 181 ? 6.754 17.734 18.188 1 93.25 181 LEU A O 1
ATOM 1472 N N . LEU A 1 182 ? 4.73 16.844 18.641 1 91.62 182 LEU A N 1
ATOM 1473 C CA . LEU A 1 182 ? 5.254 15.891 19.609 1 91.62 182 LEU A CA 1
ATOM 1474 C C . LEU A 1 182 ? 6.199 14.891 18.953 1 91.62 182 LEU A C 1
ATOM 1476 O O . LEU A 1 182 ? 7.254 14.57 19.5 1 91.62 182 LEU A O 1
ATOM 1480 N N . MET A 1 183 ? 5.855 14.445 17.812 1 94.69 183 MET A N 1
ATOM 1481 C CA . MET A 1 183 ? 6.633 13.422 17.125 1 94.69 183 MET A CA 1
ATOM 1482 C C . MET A 1 183 ? 7.945 13.984 16.609 1 94.69 183 MET A C 1
ATOM 1484 O O . MET A 1 183 ? 8.938 13.258 16.484 1 94.69 183 MET A O 1
ATOM 1488 N N . ILE A 1 184 ? 7.969 15.266 16.266 1 96.69 184 ILE A N 1
ATOM 1489 C CA . ILE A 1 184 ? 9.219 15.898 15.875 1 96.69 184 ILE A CA 1
ATOM 1490 C C . ILE A 1 184 ? 10.219 15.82 17.031 1 96.69 184 ILE A C 1
ATOM 1492 O O . ILE A 1 184 ? 11.398 15.508 16.812 1 96.69 184 ILE A O 1
ATOM 1496 N N . ASP A 1 185 ? 9.734 16.094 18.234 1 95.06 185 ASP A N 1
ATOM 1497 C CA . ASP A 1 185 ? 10.594 15.984 19.391 1 95.06 185 ASP A CA 1
ATOM 1498 C C . ASP A 1 185 ? 11.078 14.547 19.578 1 95.06 185 ASP A C 1
ATOM 1500 O O . ASP A 1 185 ? 12.234 14.312 19.953 1 95.06 185 ASP A O 1
ATOM 1504 N N . ALA A 1 186 ? 10.203 13.633 19.312 1 93.75 186 ALA A N 1
ATOM 1505 C CA . ALA A 1 186 ? 10.57 12.219 19.422 1 93.75 186 ALA A CA 1
ATOM 1506 C C . ALA A 1 186 ? 11.648 11.852 18.406 1 93.75 186 ALA A C 1
ATOM 1508 O O . ALA A 1 186 ? 12.555 11.078 18.719 1 93.75 186 ALA A O 1
ATOM 1509 N N . ILE A 1 187 ? 11.516 12.344 17.219 1 95.62 187 ILE A N 1
ATOM 1510 C CA . ILE A 1 187 ? 12.484 12.102 16.172 1 95.62 187 ILE A CA 1
ATOM 1511 C C . ILE A 1 187 ? 13.852 12.656 16.578 1 95.62 187 ILE A C 1
ATOM 1513 O O . ILE A 1 187 ? 14.867 11.969 16.469 1 95.62 187 ILE A O 1
ATOM 1517 N N . LEU A 1 188 ? 13.852 13.922 17.062 1 95.69 188 LEU A N 1
ATOM 1518 C CA . LEU A 1 188 ? 15.094 14.562 17.5 1 95.69 188 LEU A CA 1
ATOM 1519 C C . LEU A 1 188 ? 15.719 13.797 18.656 1 95.69 188 LEU A C 1
ATOM 1521 O O . LEU A 1 188 ? 16.938 13.594 18.688 1 95.69 188 LEU A O 1
ATOM 1525 N N . LYS A 1 189 ? 14.891 13.367 19.531 1 93.19 189 LYS A N 1
ATOM 1526 C CA . LYS A 1 189 ? 15.391 12.594 20.672 1 93.19 189 LYS A CA 1
ATOM 1527 C C . LYS A 1 189 ? 16.047 11.305 20.203 1 93.19 189 LYS A C 1
ATOM 1529 O O . LYS A 1 189 ? 17.094 10.906 20.734 1 93.19 189 LYS A O 1
ATOM 1534 N N . GLU A 1 190 ? 15.422 10.656 19.297 1 90.75 190 GLU A N 1
ATOM 1535 C CA . GLU A 1 190 ? 15.945 9.391 18.797 1 90.75 190 GLU A CA 1
ATOM 1536 C C . GLU A 1 190 ? 17.312 9.57 18.156 1 90.75 190 GLU A C 1
ATOM 1538 O O . GLU A 1 190 ? 18.156 8.68 18.203 1 90.75 190 GLU A O 1
ATOM 1543 N N . VAL A 1 191 ? 17.531 10.734 17.562 1 91.62 191 VAL A N 1
ATOM 1544 C CA . VAL A 1 191 ? 18.812 10.961 16.922 1 91.62 191 VAL A CA 1
ATOM 1545 C C . VAL A 1 191 ? 19.766 11.664 17.875 1 91.62 191 VAL A C 1
ATOM 1547 O O . VAL A 1 191 ? 20.812 12.156 17.469 1 91.62 191 VAL A O 1
ATOM 1550 N N . GLY A 1 192 ? 19.406 11.852 19.172 1 92.06 192 GLY A N 1
ATOM 1551 C CA . GLY A 1 192 ? 20.266 12.359 20.219 1 92.06 192 GLY A CA 1
ATOM 1552 C C . GLY A 1 192 ? 20.281 13.875 20.297 1 92.06 192 GLY A C 1
ATOM 1553 O O . GLY A 1 192 ? 21.297 14.469 20.656 1 92.06 192 GLY A O 1
ATOM 1554 N N . LEU A 1 193 ? 19.266 14.5 19.922 1 95.69 193 LEU A N 1
ATOM 1555 C CA . LEU A 1 193 ? 19.188 15.961 19.891 1 95.69 193 LEU A CA 1
ATOM 1556 C C . LEU A 1 193 ? 17.906 16.453 20.547 1 95.69 193 LEU A C 1
ATOM 1558 O O . LEU A 1 193 ? 16.969 15.688 20.75 1 95.69 193 LEU A O 1
ATOM 1562 N N . ALA A 1 194 ? 17.875 17.734 20.891 1 96.62 194 ALA A N 1
ATOM 1563 C CA . ALA A 1 194 ? 16.688 18.359 21.469 1 96.62 194 ALA A CA 1
ATOM 1564 C C . ALA A 1 194 ? 16.672 19.859 21.172 1 96.62 194 ALA A C 1
ATOM 1566 O O . ALA A 1 194 ? 17.734 20.484 21.078 1 96.62 194 ALA A O 1
ATOM 1567 N N . ILE A 1 195 ? 15.508 20.391 21.031 1 96.19 195 ILE A N 1
ATOM 1568 C CA . ILE A 1 195 ? 15.344 21.844 20.875 1 96.19 195 ILE A CA 1
ATOM 1569 C C . ILE A 1 195 ? 15.602 22.531 22.203 1 96.19 195 ILE A C 1
ATOM 1571 O O . ILE A 1 195 ? 15.125 22.094 23.25 1 96.19 195 ILE A O 1
ATOM 1575 N N . ASP A 1 196 ? 16.375 23.594 22.141 1 95.06 196 ASP A N 1
ATOM 1576 C CA . ASP A 1 196 ? 16.656 24.406 23.312 1 95.06 196 ASP A CA 1
ATOM 1577 C C . ASP A 1 196 ? 15.992 25.781 23.203 1 95.06 196 ASP A C 1
ATOM 1579 O O . ASP A 1 196 ? 16.531 26.688 22.562 1 95.06 196 ASP A O 1
ATOM 1583 N N . LEU A 1 197 ? 14.984 26 23.906 1 91.75 197 LEU A N 1
ATOM 1584 C CA . LEU A 1 197 ? 14.195 27.234 23.797 1 91.75 197 LEU A CA 1
ATOM 1585 C C . LEU A 1 197 ? 14.906 28.391 24.469 1 91.75 197 LEU A C 1
ATOM 1587 O O . LEU A 1 197 ? 14.57 29.562 24.234 1 91.75 197 LEU A O 1
ATOM 1591 N N . HIS A 1 198 ? 15.875 28.125 25.281 1 90.44 198 HIS A N 1
ATOM 1592 C CA . HIS A 1 198 ? 16.625 29.172 25.953 1 90.44 198 HIS A CA 1
ATOM 1593 C C . HIS A 1 198 ? 17.812 29.625 25.141 1 90.44 198 HIS A C 1
ATOM 1595 O O . HIS A 1 198 ? 18.391 30.688 25.406 1 90.44 198 HIS A O 1
ATOM 1601 N N . ASN A 1 199 ? 18.203 28.812 24.234 1 92.88 199 ASN A N 1
ATOM 1602 C CA . ASN A 1 199 ? 19.312 29.109 23.328 1 92.88 199 ASN A CA 1
ATOM 1603 C C . ASN A 1 199 ? 18.906 28.922 21.859 1 92.88 199 ASN A C 1
ATOM 1605 O O . ASN A 1 199 ? 19.516 28.125 21.156 1 92.88 199 ASN A O 1
ATOM 1609 N N . LEU A 1 200 ? 18.062 29.719 21.344 1 93.5 200 LEU A N 1
ATOM 1610 C CA . LEU A 1 200 ? 17.406 29.562 20.062 1 93.5 200 LEU A CA 1
ATOM 1611 C C . LEU A 1 200 ? 18.391 29.672 18.906 1 93.5 200 LEU A C 1
ATOM 1613 O O . LEU A 1 200 ? 18.219 29.047 17.859 1 93.5 200 LEU A O 1
ATOM 1617 N N . ASP A 1 201 ? 19.438 30.5 19 1 93.88 201 ASP A N 1
ATOM 1618 C CA . ASP A 1 201 ? 20.328 30.781 17.875 1 93.88 201 ASP A CA 1
ATOM 1619 C C . ASP A 1 201 ? 21.547 29.859 17.891 1 93.88 201 ASP A C 1
ATOM 1621 O O . ASP A 1 201 ? 22.484 30.047 17.109 1 93.88 201 ASP A O 1
ATOM 1625 N N . GLN A 1 202 ? 21.5 28.891 18.781 1 94.94 202 GLN A N 1
ATOM 1626 C CA . GLN A 1 202 ? 22.531 27.859 18.844 1 94.94 202 GLN A CA 1
ATOM 1627 C C . GLN A 1 202 ? 22.031 26.562 18.203 1 94.94 202 GLN A C 1
ATOM 1629 O O . GLN A 1 202 ? 20.828 26.344 18.078 1 94.94 202 GLN A O 1
ATOM 1634 N N . PRO A 1 203 ? 23.031 25.766 17.781 1 94.94 203 PRO A N 1
ATOM 1635 C CA . PRO A 1 203 ? 22.625 24.453 17.281 1 94.94 203 PRO A CA 1
ATOM 1636 C C . PRO A 1 203 ? 21.797 23.672 18.312 1 94.94 203 PRO A C 1
ATOM 1638 O O . PRO A 1 203 ? 21.781 24.016 19.484 1 94.94 203 PRO A O 1
ATOM 1641 N N . LEU A 1 204 ? 21.141 22.688 17.906 1 96.5 204 LEU A N 1
ATOM 1642 C CA . LEU A 1 204 ? 20.328 21.859 18.781 1 96.5 204 LEU A CA 1
ATOM 1643 C C . LEU A 1 204 ? 21.172 21.312 19.938 1 96.5 204 LEU A C 1
ATOM 1645 O O . LEU A 1 204 ? 22.375 21.125 19.797 1 96.5 204 LEU A O 1
ATOM 1649 N N . ARG A 1 205 ? 20.531 21.062 21.047 1 96.62 205 ARG A N 1
ATOM 1650 C CA . ARG A 1 205 ? 21.203 20.547 22.219 1 96.62 205 ARG A CA 1
ATOM 1651 C C . ARG A 1 205 ? 21.484 19.047 22.062 1 96.62 205 ARG A C 1
ATOM 1653 O O . ARG A 1 205 ? 20.609 18.281 21.688 1 96.62 205 ARG A O 1
ATOM 1660 N N . GLN A 1 206 ? 22.641 18.641 22.438 1 94 206 GLN A N 1
ATOM 1661 C CA . GLN A 1 206 ? 23.016 17.234 22.406 1 94 206 GLN A CA 1
ATOM 1662 C C . GLN A 1 206 ? 22.5 16.5 23.641 1 94 206 GLN A C 1
ATOM 1664 O O . GLN A 1 206 ? 22.734 16.938 24.766 1 94 206 GLN A O 1
ATOM 1669 N N . ILE A 1 207 ? 21.75 15.508 23.656 1 89.81 207 ILE A N 1
ATOM 1670 C CA . ILE A 1 207 ? 21.234 14.797 24.812 1 89.81 207 ILE A CA 1
ATOM 1671 C C . ILE A 1 207 ? 21.75 13.359 24.797 1 89.81 207 ILE A C 1
ATOM 1673 O O . ILE A 1 207 ? 21.609 12.641 25.797 1 89.81 207 ILE A O 1
ATOM 1677 N N . GLY A 1 208 ? 22.641 12.859 24.016 1 78.38 208 GLY A N 1
ATOM 1678 C CA . GLY A 1 208 ? 23.188 11.516 23.938 1 78.38 208 GLY A CA 1
ATOM 1679 C C . GLY A 1 208 ? 24.219 11.367 22.844 1 78.38 208 GLY A C 1
ATOM 1680 O O . GLY A 1 208 ? 24.891 12.328 22.469 1 78.38 208 GLY A O 1
ATOM 1681 N N . ASP A 1 209 ? 24.391 10.055 22.594 1 78.56 209 ASP A N 1
ATOM 1682 C CA . ASP A 1 209 ? 25.469 9.727 21.656 1 78.56 209 ASP A CA 1
ATOM 1683 C C . ASP A 1 209 ? 24.953 9.625 20.234 1 78.56 209 ASP A C 1
ATOM 1685 O O . ASP A 1 209 ? 25.453 8.82 19.438 1 78.56 209 ASP A O 1
ATOM 1689 N N . GLY A 1 210 ? 23.969 10.523 20 1 84.31 210 GLY A N 1
ATOM 1690 C CA . GLY A 1 210 ? 23.438 10.469 18.656 1 84.31 210 GLY A CA 1
ATOM 1691 C C . GLY A 1 210 ? 24.25 11.297 17.672 1 84.31 210 GLY A C 1
ATOM 1692 O O . GLY A 1 210 ? 25.469 11.344 17.75 1 84.31 210 GLY A O 1
ATOM 1693 N N . VAL A 1 211 ? 23.625 11.836 16.734 1 88.19 211 VAL A N 1
ATOM 1694 C CA . VAL A 1 211 ? 24.281 12.586 15.68 1 88.19 211 VAL A CA 1
ATOM 1695 C C . VAL A 1 211 ? 24.766 13.93 16.219 1 88.19 211 VAL A C 1
ATOM 1697 O O . VAL A 1 211 ? 24.172 14.484 17.141 1 88.19 211 VAL A O 1
ATOM 1700 N N . ASP A 1 212 ? 25.891 14.406 15.641 1 89.88 212 ASP A N 1
ATOM 1701 C CA . ASP A 1 212 ? 26.391 15.734 15.992 1 89.88 212 ASP A CA 1
ATOM 1702 C C . ASP A 1 212 ? 25.469 16.828 15.445 1 89.88 212 ASP A C 1
ATOM 1704 O O . ASP A 1 212 ? 25.203 16.891 14.242 1 89.88 212 ASP A O 1
ATOM 1708 N N . ALA A 1 213 ? 25.062 17.656 16.344 1 91.44 213 ALA A N 1
ATOM 1709 C CA . ALA A 1 213 ? 24.125 18.719 15.984 1 91.44 213 ALA A CA 1
ATOM 1710 C C . ALA A 1 213 ? 24.688 19.578 14.844 1 91.44 213 ALA A C 1
ATOM 1712 O O . ALA A 1 213 ? 23.922 20.062 14 1 91.44 213 ALA A O 1
ATOM 1713 N N . LYS A 1 214 ? 25.938 19.672 14.742 1 89 214 LYS A N 1
ATOM 1714 C CA . LYS A 1 214 ? 26.578 20.531 13.75 1 89 214 LYS A CA 1
ATOM 1715 C C . LYS A 1 214 ? 26.531 19.906 12.359 1 89 214 LYS A C 1
ATOM 1717 O O . LYS A 1 214 ? 26.734 20.578 11.359 1 89 214 LYS A O 1
ATOM 1722 N N . THR A 1 215 ? 26.109 18.672 12.383 1 84.44 215 THR A N 1
ATOM 1723 C CA . THR A 1 215 ? 26.047 17.984 11.094 1 84.44 215 THR A CA 1
ATOM 1724 C C . THR A 1 215 ? 24.719 18.25 10.406 1 84.44 215 THR A C 1
ATOM 1726 O O . THR A 1 215 ? 24.578 18.031 9.203 1 84.44 215 THR A O 1
ATOM 1729 N N . LEU A 1 216 ? 23.766 18.703 11.125 1 91.12 216 LEU A N 1
ATOM 1730 C CA . LEU A 1 216 ? 22.5 19.109 10.516 1 91.12 216 LEU A CA 1
ATOM 1731 C C . LEU A 1 216 ? 22.625 20.484 9.883 1 91.12 216 LEU A C 1
ATOM 1733 O O . LEU A 1 216 ? 22.328 21.5 10.523 1 91.12 216 LEU A O 1
ATOM 1737 N N . ARG A 1 217 ? 23.047 20.469 8.641 1 89.69 217 ARG A N 1
ATOM 1738 C CA . ARG A 1 217 ? 23.359 21.719 7.953 1 89.69 217 ARG A CA 1
ATOM 1739 C C . ARG A 1 217 ? 22.938 21.641 6.488 1 89.69 217 ARG A C 1
ATOM 1741 O O . ARG A 1 217 ? 22.609 20.578 5.98 1 89.69 217 ARG A O 1
ATOM 1748 N N . VAL A 1 218 ? 23.016 22.828 5.879 1 87.5 218 VAL A N 1
ATOM 1749 C CA . VAL A 1 218 ? 22.797 22.906 4.441 1 87.5 218 VAL A CA 1
ATOM 1750 C C . VAL A 1 218 ? 23.984 22.297 3.699 1 87.5 218 VAL A C 1
ATOM 1752 O O . VAL A 1 218 ? 25.125 22.688 3.949 1 87.5 218 VAL A O 1
ATOM 1755 N N . PHE A 1 219 ? 23.891 21.359 2.857 1 77.25 219 PHE A N 1
ATOM 1756 C CA . PHE A 1 219 ? 24.984 20.688 2.162 1 77.25 219 PHE A CA 1
ATOM 1757 C C . PHE A 1 219 ? 25.172 21.281 0.769 1 77.25 219 PHE A C 1
ATOM 1759 O O . PHE A 1 219 ? 26.297 21.344 0.267 1 77.25 219 PHE A O 1
ATOM 1766 N N . GLU A 1 220 ? 24.141 21.469 -0.077 1 67.38 220 GLU A N 1
ATOM 1767 C CA . GLU A 1 220 ? 24.297 22.031 -1.416 1 67.38 220 GLU A CA 1
ATOM 1768 C C . GLU A 1 220 ? 23.656 23.406 -1.519 1 67.38 220 GLU A C 1
ATOM 1770 O O . GLU A 1 220 ? 22.562 23.562 -2.08 1 67.38 220 GLU A O 1
ATOM 1775 N N . PRO A 1 221 ? 24.594 24.344 -1.042 1 63.78 221 PRO A N 1
ATOM 1776 C CA . PRO A 1 221 ? 24 25.688 -1.112 1 63.78 221 PRO A CA 1
ATOM 1777 C C . PRO A 1 221 ? 23.938 26.219 -2.539 1 63.78 221 PRO A C 1
ATOM 1779 O O . PRO A 1 221 ? 24.828 25.969 -3.342 1 63.78 221 PRO A O 1
ATOM 1782 N N . CYS A 1 222 ? 22.766 26.469 -3.014 1 56.12 222 CYS A N 1
ATOM 1783 C CA . CYS A 1 222 ? 22.578 27.047 -4.34 1 56.12 222 CYS A CA 1
ATOM 1784 C C . CYS A 1 222 ? 23.031 28.5 -4.363 1 56.12 222 CYS A C 1
ATOM 1786 O O . CYS A 1 222 ? 23.391 29.031 -5.418 1 56.12 222 CYS A O 1
ATOM 1788 N N . THR A 1 223 ? 22.797 29.375 -3.402 1 52.47 223 THR A N 1
ATOM 1789 C CA . THR A 1 223 ? 23.094 30.797 -3.408 1 52.47 223 THR A CA 1
ATOM 1790 C C . THR A 1 223 ? 24.547 31.047 -2.986 1 52.47 223 THR A C 1
ATOM 1792 O O . THR A 1 223 ? 25.031 30.453 -2.025 1 52.47 223 THR A O 1
ATOM 1795 N N . THR A 1 224 ? 25.438 31.203 -3.992 1 44.84 224 THR A N 1
ATOM 1796 C CA . THR A 1 224 ? 26.828 31.625 -3.812 1 44.84 224 THR A CA 1
ATOM 1797 C C . THR A 1 224 ? 26.906 32.844 -2.877 1 44.84 224 THR A C 1
ATOM 1799 O O . THR A 1 224 ? 26.859 33.969 -3.326 1 44.84 224 THR A O 1
ATOM 1802 N N . THR A 1 225 ? 26.172 33.219 -2.041 1 41.97 225 THR A N 1
ATOM 1803 C CA . THR A 1 225 ? 26.578 34.5 -1.494 1 41.97 225 THR A CA 1
ATOM 1804 C C . THR A 1 225 ? 28.094 34.562 -1.317 1 41.97 225 THR A C 1
ATOM 1806 O O . THR A 1 225 ? 28.766 33.531 -1.306 1 41.97 225 THR A O 1
ATOM 1809 N N . THR A 1 226 ? 28.797 35.688 -0.475 1 36.44 226 THR A N 1
ATOM 1810 C CA . THR A 1 226 ? 30.078 36.375 -0.49 1 36.44 226 THR A CA 1
ATOM 1811 C C . THR A 1 226 ? 31.219 35.375 -0.231 1 36.44 226 THR A C 1
ATOM 1813 O O . THR A 1 226 ? 31 34.312 0.322 1 36.44 226 THR A O 1
ATOM 1816 N N . SER A 1 227 ? 32.594 35.875 -0.376 1 36 227 SER A N 1
ATOM 1817 C CA . SER A 1 227 ? 34.031 35.688 -0.348 1 36 227 SER A CA 1
ATOM 1818 C C . SER A 1 227 ? 34.469 34.875 0.87 1 36 227 SER A C 1
ATOM 1820 O O . SER A 1 227 ? 35.594 34.375 0.935 1 36 227 SER A O 1
ATOM 1822 N N . ASP A 1 228 ? 34.156 35.312 2.172 1 36.69 228 ASP A N 1
ATOM 1823 C CA . ASP A 1 228 ? 34.875 34.875 3.355 1 36.69 228 ASP A CA 1
ATOM 1824 C C . ASP A 1 228 ? 34.438 33.469 3.764 1 36.69 228 ASP A C 1
ATOM 1826 O O . ASP A 1 228 ? 33.312 33.312 4.281 1 36.69 228 ASP A O 1
ATOM 1830 N N . ALA A 1 229 ? 34.906 32.438 3.277 1 40.41 229 ALA A N 1
ATOM 1831 C CA . ALA A 1 229 ? 34.719 30.984 3.166 1 40.41 229 ALA A CA 1
ATOM 1832 C C . ALA A 1 229 ? 34.406 30.359 4.52 1 40.41 229 ALA A C 1
ATOM 1834 O O . ALA A 1 229 ? 33.625 29.406 4.605 1 40.41 229 ALA A O 1
ATOM 1835 N N . ALA A 1 230 ? 35.219 30.531 5.586 1 43.06 230 ALA A N 1
ATOM 1836 C CA . ALA A 1 230 ? 35.344 29.922 6.91 1 43.06 230 ALA A CA 1
ATOM 1837 C C . ALA A 1 230 ? 34.125 30.219 7.766 1 43.06 230 ALA A C 1
ATOM 1839 O O . ALA A 1 230 ? 33.688 29.359 8.531 1 43.06 230 ALA A O 1
ATOM 1840 N N . LYS A 1 231 ? 33.781 31.531 7.934 1 45.44 231 LYS A N 1
ATOM 1841 C CA . LYS A 1 231 ? 32.75 32.188 8.727 1 45.44 231 LYS A CA 1
ATOM 1842 C C . LYS A 1 231 ? 31.359 31.656 8.344 1 45.44 231 LYS A C 1
ATOM 1844 O O . LYS A 1 231 ? 30.438 31.672 9.164 1 45.44 231 LYS A O 1
ATOM 1849 N N . ASP A 1 232 ? 31.062 30.891 7.086 1 52.41 232 ASP A N 1
ATOM 1850 C CA . ASP A 1 232 ? 29.906 30.609 6.254 1 52.41 232 ASP A CA 1
ATOM 1851 C C . ASP A 1 232 ? 29.328 29.234 6.57 1 52.41 232 ASP A C 1
ATOM 1853 O O . ASP A 1 232 ? 28.109 29.047 6.535 1 52.41 232 ASP A O 1
ATOM 1857 N N . THR A 1 233 ? 30.156 28.484 7.199 1 58.47 233 THR A N 1
ATOM 1858 C CA . THR A 1 233 ? 29.688 27.141 7.496 1 58.47 233 THR A CA 1
ATOM 1859 C C . THR A 1 233 ? 28.734 27.141 8.688 1 58.47 233 THR A C 1
ATOM 1861 O O . THR A 1 233 ? 27.766 26.391 8.719 1 58.47 233 THR A O 1
ATOM 1864 N N . LYS A 1 234 ? 28.969 28.109 9.688 1 63.28 234 LYS A N 1
ATOM 1865 C CA . LYS A 1 234 ? 28.109 28.188 10.867 1 63.28 234 LYS A CA 1
ATOM 1866 C C . LYS A 1 234 ? 26.703 28.641 10.5 1 63.28 234 LYS A C 1
ATOM 1868 O O . LYS A 1 234 ? 25.734 28.234 11.133 1 63.28 234 LYS A O 1
ATOM 1873 N N . GLN A 1 235 ? 26.734 29.359 9.492 1 75.31 235 GLN A N 1
ATOM 1874 C CA . GLN A 1 235 ? 25.438 29.906 9.094 1 75.31 235 GLN A CA 1
ATOM 1875 C C . GLN A 1 235 ? 24.578 28.844 8.391 1 75.31 235 GLN A C 1
ATOM 1877 O O . GLN A 1 235 ? 23.375 29 8.258 1 75.31 235 GLN A O 1
ATOM 1882 N N . LEU A 1 236 ? 25.297 27.797 8.203 1 87.12 236 LEU A N 1
ATOM 1883 C CA . LEU A 1 236 ? 24.609 26.766 7.441 1 87.12 236 LEU A CA 1
ATOM 1884 C C . LEU A 1 236 ? 24.031 25.703 8.367 1 87.12 236 LEU A C 1
ATOM 1886 O O . LEU A 1 236 ? 23.188 24.891 7.957 1 87.12 236 LEU A O 1
ATOM 1890 N N . VAL A 1 237 ? 24.453 25.766 9.648 1 92.5 237 VAL A N 1
ATOM 1891 C CA . VAL A 1 237 ? 24.016 24.766 10.602 1 92.5 237 VAL A CA 1
ATOM 1892 C C . VAL A 1 237 ? 22.625 25.109 11.125 1 92.5 237 VAL A C 1
ATOM 1894 O O . VAL A 1 237 ? 22.344 26.281 11.43 1 92.5 237 VAL A O 1
ATOM 1897 N N . LEU A 1 238 ? 21.75 24.188 11.211 1 95.38 238 LEU A N 1
ATOM 1898 C CA . LEU A 1 238 ? 20.406 24.422 11.742 1 95.38 238 LEU A CA 1
ATOM 1899 C C . LEU A 1 238 ? 20.453 24.656 13.25 1 95.38 238 LEU A C 1
ATOM 1901 O O . LEU A 1 238 ? 21.219 23.984 13.961 1 95.38 238 LEU A O 1
ATOM 1905 N N . THR A 1 239 ? 19.688 25.609 13.68 1 96.94 239 THR A N 1
ATOM 1906 C CA . THR A 1 239 ? 19.625 25.969 15.094 1 96.94 239 THR A CA 1
ATOM 1907 C C . THR A 1 239 ? 18.281 25.578 15.703 1 96.94 239 THR A C 1
ATOM 1909 O O . THR A 1 239 ? 17.391 25.094 14.992 1 96.94 239 THR A O 1
ATOM 1912 N N . SER A 1 240 ? 18.156 25.703 17.047 1 96.5 240 SER A N 1
ATOM 1913 C CA . SER A 1 240 ? 16.891 25.469 17.719 1 96.5 240 SER A CA 1
ATOM 1914 C C . SER A 1 240 ? 15.781 26.344 17.141 1 96.5 240 SER A C 1
ATOM 1916 O O . SER A 1 240 ? 14.641 25.906 17 1 96.5 240 SER A O 1
ATOM 1918 N N . ARG A 1 241 ? 16.109 27.547 16.797 1 95.38 241 ARG A N 1
ATOM 1919 C CA . ARG A 1 241 ? 15.148 28.469 16.188 1 95.38 241 ARG A CA 1
ATOM 1920 C C . ARG A 1 241 ? 14.609 27.906 14.875 1 95.38 241 ARG A C 1
ATOM 1922 O O . ARG A 1 241 ? 13.438 28.109 14.555 1 95.38 241 ARG A O 1
ATOM 1929 N N . ASP A 1 242 ? 15.461 27.312 14.133 1 97.19 242 ASP A N 1
ATOM 1930 C CA . ASP A 1 242 ? 15.055 26.719 12.859 1 97.19 242 ASP A CA 1
ATOM 1931 C C . ASP A 1 242 ? 14.023 25.609 13.07 1 97.19 242 ASP A C 1
ATOM 1933 O O . ASP A 1 242 ? 13.062 25.5 12.305 1 97.19 242 ASP A O 1
ATOM 1937 N N . PHE A 1 243 ? 14.203 24.812 14.055 1 97.5 243 PHE A N 1
ATOM 1938 C CA . PHE A 1 243 ? 13.25 23.719 14.312 1 97.5 243 PHE A CA 1
ATOM 1939 C C . PHE A 1 243 ? 11.953 24.266 14.883 1 97.5 243 PHE A C 1
ATOM 1941 O O . PHE A 1 243 ? 10.883 23.703 14.648 1 97.5 243 PHE A O 1
ATOM 1948 N N . VAL A 1 244 ? 12.023 25.359 15.617 1 96.56 244 VAL A N 1
ATOM 1949 C CA . VAL A 1 244 ? 10.805 26.047 16.031 1 96.56 244 VAL A CA 1
ATOM 1950 C C . VAL A 1 244 ? 10.055 26.547 14.797 1 96.56 244 VAL A C 1
ATOM 1952 O O . VAL A 1 244 ? 8.828 26.422 14.719 1 96.56 244 VAL A O 1
ATOM 1955 N N . PHE A 1 245 ? 10.859 27.156 13.852 1 97.19 245 PHE A N 1
ATOM 1956 C CA . PHE A 1 245 ? 10.281 27.609 12.594 1 97.19 245 PHE A CA 1
ATOM 1957 C C . PHE A 1 245 ? 9.578 26.453 11.883 1 97.19 245 PHE A C 1
ATOM 1959 O O . PHE A 1 245 ? 8.461 26.609 11.398 1 97.19 245 PHE A O 1
ATOM 1966 N N . ILE A 1 246 ? 10.18 25.234 11.828 1 98.12 246 ILE A N 1
ATOM 1967 C CA . ILE A 1 246 ? 9.617 24.047 11.203 1 98.12 246 ILE A CA 1
ATOM 1968 C C . ILE A 1 246 ? 8.297 23.688 11.883 1 98.12 246 ILE A C 1
ATOM 1970 O O . ILE A 1 246 ? 7.285 23.453 11.219 1 98.12 246 ILE A O 1
ATOM 1974 N N . LYS A 1 247 ? 8.297 23.656 13.195 1 97 247 LYS A N 1
ATOM 1975 C CA . LYS A 1 247 ? 7.098 23.312 13.961 1 97 247 LYS A CA 1
ATOM 1976 C C . LYS A 1 247 ? 5.984 24.328 13.711 1 97 247 LYS A C 1
ATOM 1978 O O . LYS A 1 247 ? 4.816 23.969 13.602 1 97 247 LYS A O 1
ATOM 1983 N N . GLU A 1 248 ? 6.355 25.609 13.602 1 95.94 248 GLU A N 1
ATOM 1984 C CA . GLU A 1 248 ? 5.379 26.672 13.344 1 95.94 248 GLU A CA 1
ATOM 1985 C C . GLU A 1 248 ? 4.758 26.516 11.961 1 95.94 248 GLU A C 1
ATOM 1987 O O . GLU A 1 248 ? 3.57 26.781 11.773 1 95.94 248 GLU A O 1
ATOM 1992 N N . CYS A 1 249 ? 5.574 26.141 10.984 1 96.75 249 CYS A N 1
ATOM 1993 C CA . CYS A 1 249 ? 5.074 25.922 9.633 1 96.75 249 CYS A CA 1
ATOM 1994 C C . CYS A 1 249 ? 4.02 24.828 9.609 1 96.75 249 CYS A C 1
ATOM 1996 O O . CYS A 1 249 ? 3.062 24.891 8.836 1 96.75 249 CYS A O 1
ATOM 1998 N N . ILE A 1 250 ? 4.203 23.828 10.453 1 95.62 250 ILE A N 1
ATOM 1999 C CA . ILE A 1 250 ? 3.305 22.672 10.508 1 95.62 250 ILE A CA 1
ATOM 2000 C C . ILE A 1 250 ? 2.033 23.047 11.266 1 95.62 250 ILE A C 1
ATOM 2002 O O . ILE A 1 250 ? 0.925 22.75 10.828 1 95.62 250 ILE A O 1
ATOM 2006 N N . TRP A 1 251 ? 2.215 23.719 12.289 1 91.06 251 TRP A N 1
ATOM 2007 C CA . TRP A 1 251 ? 1.104 24.141 13.141 1 91.06 251 TRP A CA 1
ATOM 2008 C C . TRP A 1 251 ? 0.241 25.188 12.438 1 91.06 251 TRP A C 1
ATOM 2010 O O . TRP A 1 251 ? -0.969 25.25 12.664 1 91.06 251 TRP A O 1
ATOM 2020 N N . GLY A 1 252 ? 0.808 26 11.586 1 87.75 252 GLY A N 1
ATOM 2021 C CA . GLY A 1 252 ? 0.099 27.047 10.875 1 87.75 252 GLY A CA 1
ATOM 2022 C C . GLY A 1 252 ? -0.059 28.312 11.695 1 87.75 252 GLY A C 1
ATOM 2023 O O . GLY A 1 252 ? -0.986 29.094 11.469 1 87.75 252 GLY A O 1
ATOM 2024 N N . GLY A 1 253 ? 0.734 28.562 12.695 1 87.44 253 GLY A N 1
ATOM 2025 C CA . GLY A 1 253 ? 0.72 29.719 13.57 1 87.44 253 GLY A CA 1
ATOM 2026 C C . GLY A 1 253 ? 1.752 29.641 14.68 1 87.44 253 GLY A C 1
ATOM 2027 O O . GLY A 1 253 ? 2.551 28.703 14.727 1 87.44 253 GLY A O 1
ATOM 2028 N N . PRO A 1 254 ? 1.812 30.719 15.43 1 89 254 PRO A N 1
ATOM 2029 C CA . PRO A 1 254 ? 2.729 30.656 16.578 1 89 254 PRO A CA 1
ATOM 2030 C C . PRO A 1 254 ? 2.387 29.531 17.547 1 89 254 PRO A C 1
ATOM 2032 O O . PRO A 1 254 ? 1.208 29.281 17.812 1 89 254 PRO A O 1
ATOM 2035 N N . ILE A 1 255 ? 3.369 28.859 17.984 1 88.88 255 ILE A N 1
ATOM 2036 C CA . ILE A 1 255 ? 3.168 27.734 18.906 1 88.88 255 ILE A CA 1
ATOM 2037 C C . ILE A 1 255 ? 2.943 28.281 20.312 1 88.88 255 ILE A C 1
ATOM 2039 O O . ILE A 1 255 ? 3.697 29.125 20.797 1 88.88 255 ILE A O 1
ATOM 2043 N N . PRO A 1 256 ? 2.008 27.797 20.984 1 77.75 256 PRO A N 1
ATOM 2044 C CA . PRO A 1 256 ? 1.658 28.328 22.297 1 77.75 256 PRO A CA 1
ATOM 2045 C C . PRO A 1 256 ? 2.824 28.281 23.281 1 77.75 256 PRO A C 1
ATOM 2047 O O . PRO A 1 256 ? 3.062 29.25 24.016 1 77.75 256 PRO A O 1
ATOM 2050 N N . ASP A 1 257 ? 3.564 27.219 23.375 1 72.69 257 ASP A N 1
ATOM 2051 C CA . ASP A 1 257 ? 4.668 27.078 24.328 1 72.69 257 ASP A CA 1
ATOM 2052 C C . ASP A 1 257 ? 5.785 28.078 24.016 1 72.69 257 ASP A C 1
ATOM 2054 O O . ASP A 1 257 ? 6.508 28.5 24.906 1 72.69 257 ASP A O 1
ATOM 2058 N N . CYS A 1 258 ? 5.84 28.422 22.812 1 72.69 258 CYS A N 1
ATOM 2059 C CA . CYS A 1 258 ? 6.898 29.328 22.375 1 72.69 258 CYS A CA 1
ATOM 2060 C C . CYS A 1 258 ? 6.477 30.781 22.562 1 72.69 258 CYS A C 1
ATOM 2062 O O . CYS A 1 258 ? 7.328 31.656 22.703 1 72.69 258 CYS A O 1
ATOM 2064 N N . GLN A 1 259 ? 5.254 31 22.594 1 64.5 259 GLN A N 1
ATOM 2065 C CA . GLN A 1 259 ? 4.734 32.344 22.719 1 64.5 259 GLN A CA 1
ATOM 2066 C C . GLN A 1 259 ? 5.027 32.938 24.094 1 64.5 259 GLN A C 1
ATOM 2068 O O . GLN A 1 259 ? 5.043 34.156 24.266 1 64.5 259 GLN A O 1
ATOM 2073 N N . ARG A 1 260 ? 5.344 32.031 24.906 1 62.81 260 ARG A N 1
ATOM 2074 C CA . ARG A 1 260 ? 5.602 32.5 26.266 1 62.81 260 ARG A CA 1
ATOM 2075 C C . ARG A 1 260 ? 7.035 33 26.422 1 62.81 260 ARG A C 1
ATOM 2077 O O . ARG A 1 260 ? 7.398 33.562 27.453 1 62.81 260 ARG A O 1
ATOM 2084 N N . LEU A 1 261 ? 7.699 32.844 25.375 1 67.94 261 LEU A N 1
ATOM 2085 C CA . LEU A 1 261 ? 9.078 33.312 25.438 1 67.94 261 LEU A CA 1
ATOM 2086 C C . LEU A 1 261 ? 9.133 34.844 25.406 1 67.94 261 LEU A C 1
ATOM 2088 O O . LEU A 1 261 ? 8.414 35.5 24.641 1 67.94 261 LEU A O 1
ATOM 2092 N N . PRO A 1 262 ? 9.781 35.375 26.328 1 66.12 262 PRO A N 1
ATOM 2093 C CA . PRO A 1 262 ? 9.852 36.812 26.406 1 66.12 262 PRO A CA 1
ATOM 2094 C C . PRO A 1 262 ? 10.383 37.438 25.109 1 66.12 262 PRO A C 1
ATOM 2096 O O . PRO A 1 262 ? 11.336 36.938 24.516 1 66.12 262 PRO A O 1
ATOM 2099 N N . GLY A 1 263 ? 9.688 38.469 24.594 1 63.41 263 GLY A N 1
ATOM 2100 C CA . GLY A 1 263 ? 10.195 39.25 23.484 1 63.41 263 GLY A CA 1
ATOM 2101 C C . GLY A 1 263 ? 9.609 38.844 22.141 1 63.41 263 GLY A C 1
ATOM 2102 O O . GLY A 1 263 ? 9.906 39.469 21.109 1 63.41 263 GLY A O 1
ATOM 2103 N N . TYR A 1 264 ? 8.797 37.812 22.266 1 68.38 264 TYR A N 1
ATOM 2104 C CA . TYR A 1 264 ? 8.234 37.375 21 1 68.38 264 TYR A CA 1
ATOM 2105 C C . TYR A 1 264 ? 6.711 37.5 21.016 1 68.38 264 TYR A C 1
ATOM 2107 O O . TYR A 1 264 ? 6.059 37.031 21.953 1 68.38 264 TYR A O 1
ATOM 2115 N N . GLU A 1 265 ? 6.055 38.281 20.172 1 66.88 265 GLU A N 1
ATOM 2116 C CA . GLU A 1 265 ? 4.609 38.438 20.094 1 66.88 265 GLU A CA 1
ATOM 2117 C C . GLU A 1 265 ? 4.023 37.656 18.922 1 66.88 265 GLU A C 1
ATOM 2119 O O . GLU A 1 265 ? 2.809 37.469 18.844 1 66.88 265 GLU A O 1
ATOM 2124 N N . GLY A 1 266 ? 4.758 36.812 18.391 1 82.62 266 GLY A N 1
ATOM 2125 C CA . GLY A 1 266 ? 4.316 36.062 17.219 1 82.62 266 GLY A CA 1
ATOM 2126 C C . GLY A 1 266 ? 5.203 34.875 16.906 1 82.62 266 GLY A C 1
ATOM 2127 O O . GLY A 1 266 ? 5.477 34.031 17.766 1 82.62 266 GLY A O 1
ATOM 2128 N N . PHE A 1 267 ? 5.523 34.875 15.688 1 90.31 267 PHE A N 1
ATOM 2129 C CA . PHE A 1 267 ? 6.402 33.812 15.258 1 90.31 267 PHE A CA 1
ATOM 2130 C C . PHE A 1 267 ? 7.773 33.938 15.914 1 90.31 267 PHE A C 1
ATOM 2132 O O . PHE A 1 267 ? 8.312 35.031 16.031 1 90.31 267 PHE A O 1
ATOM 2139 N N . VAL A 1 268 ? 8.258 32.906 16.391 1 92.5 268 VAL A N 1
ATOM 2140 C CA . VAL A 1 268 ? 9.57 32.844 17.031 1 92.5 268 VAL A CA 1
ATOM 2141 C C . VAL A 1 268 ? 10.617 32.406 16.016 1 92.5 268 VAL A C 1
ATOM 2143 O O . VAL A 1 268 ? 11.75 32.906 16.016 1 92.5 268 VAL A O 1
ATOM 2146 N N . GLY A 1 269 ? 10.273 31.469 15.172 1 94.19 269 GLY A N 1
ATOM 2147 C CA . GLY A 1 269 ? 11.203 30.922 14.188 1 94.19 269 GLY A CA 1
ATOM 2148 C C . GLY A 1 269 ? 11.711 31.969 13.211 1 94.19 269 GLY A C 1
ATOM 2149 O O . GLY A 1 269 ? 12.914 32.156 13.07 1 94.19 269 GLY A O 1
ATOM 2150 N N . ARG A 1 270 ? 10.773 32.625 12.617 1 94.62 270 ARG A N 1
ATOM 2151 C CA . ARG A 1 270 ? 11.031 33.781 11.758 1 94.62 270 ARG A CA 1
ATOM 2152 C C . ARG A 1 270 ? 10.172 34.969 12.156 1 94.62 270 ARG A C 1
ATOM 2154 O O . ARG A 1 270 ? 9.086 35.188 11.625 1 94.62 270 ARG A O 1
ATOM 2161 N N . PRO A 1 271 ? 10.703 35.781 13.008 1 89.12 271 PRO A N 1
ATOM 2162 C CA . PRO A 1 271 ? 9.875 36.844 13.633 1 89.12 271 PRO A CA 1
ATOM 2163 C C . PRO A 1 271 ? 9.695 38.062 12.734 1 89.12 271 PRO A C 1
ATOM 2165 O O . PRO A 1 271 ? 8.789 38.875 12.961 1 89.12 271 PRO A O 1
ATOM 2168 N N . ARG A 1 272 ? 10.516 38.25 11.695 1 86.88 272 ARG A N 1
ATOM 2169 C CA . ARG A 1 272 ? 10.43 39.406 10.836 1 86.88 272 ARG A CA 1
ATOM 2170 C C . ARG A 1 272 ? 9.211 39.344 9.922 1 86.88 272 ARG A C 1
ATOM 2172 O O . ARG A 1 272 ? 8.945 38.312 9.32 1 86.88 272 ARG A O 1
ATOM 2179 N N . PRO A 1 273 ? 8.5 40.375 9.781 1 83.81 273 PRO A N 1
ATOM 2180 C CA . PRO A 1 273 ? 7.293 40.375 8.953 1 83.81 273 PRO A CA 1
ATOM 2181 C C . PRO A 1 273 ? 7.578 40.031 7.496 1 83.81 273 PRO A C 1
ATOM 2183 O O . PRO A 1 273 ? 6.719 39.469 6.816 1 83.81 273 PRO A O 1
ATOM 2186 N N . TYR A 1 274 ? 8.812 40.375 7.062 1 88.62 274 TYR A N 1
ATOM 2187 C CA . TYR A 1 274 ? 9.125 40.156 5.652 1 88.62 274 TYR A CA 1
ATOM 2188 C C . TYR A 1 274 ? 9.375 38.656 5.371 1 88.62 274 TYR A C 1
ATOM 2190 O O . TYR A 1 274 ? 9.531 38.281 4.215 1 88.62 274 TYR A O 1
ATOM 2198 N N . GLN A 1 275 ? 9.383 37.875 6.41 1 93.25 275 GLN A N 1
ATOM 2199 C CA . GLN A 1 275 ? 9.586 36.438 6.234 1 93.25 275 GLN A CA 1
ATOM 2200 C C . GLN A 1 275 ? 8.273 35.656 6.41 1 93.25 275 GLN A C 1
ATOM 2202 O O . GLN A 1 275 ? 8.258 34.438 6.379 1 93.25 275 GLN A O 1
ATOM 2207 N N . GLU A 1 276 ? 7.168 36.312 6.527 1 93 276 GLU A N 1
ATOM 2208 C CA . GLU A 1 276 ? 5.875 35.719 6.844 1 93 276 GLU A CA 1
ATOM 2209 C C . GLU A 1 276 ? 5.422 34.781 5.738 1 93 276 GLU A C 1
ATOM 2211 O O . GLU A 1 276 ? 4.785 33.75 6.012 1 93 276 GLU A O 1
ATOM 2216 N N . TRP A 1 277 ? 5.754 35.094 4.461 1 95.88 277 TRP A N 1
ATOM 2217 C CA . TRP A 1 277 ? 5.309 34.312 3.307 1 95.88 277 TRP A CA 1
ATOM 2218 C C . TRP A 1 277 ? 5.836 32.875 3.371 1 95.88 277 TRP A C 1
ATOM 2220 O O . TRP A 1 277 ? 5.27 31.984 2.758 1 95.88 277 TRP A O 1
ATOM 2230 N N . LEU A 1 278 ? 6.906 32.656 4.102 1 97.69 278 LEU A N 1
ATOM 2231 C CA . LEU A 1 278 ? 7.488 31.328 4.223 1 97.69 278 LEU A CA 1
ATOM 2232 C C . LEU A 1 278 ? 6.5 30.359 4.867 1 97.69 278 LEU A C 1
ATOM 2234 O O . LEU A 1 278 ? 6.508 29.172 4.562 1 97.69 278 LEU A O 1
ATOM 2238 N N . TYR A 1 279 ? 5.688 30.859 5.723 1 96.19 279 TYR A N 1
ATOM 2239 C CA . TYR A 1 279 ? 4.73 30.047 6.469 1 96.19 279 TYR A CA 1
ATOM 2240 C C . TYR A 1 279 ? 3.562 29.625 5.586 1 96.19 279 TYR A C 1
ATOM 2242 O O . TYR A 1 279 ? 2.771 28.75 5.961 1 96.19 279 TYR A O 1
ATOM 2250 N N . ASP A 1 280 ? 3.439 30.172 4.379 1 95.94 280 ASP A N 1
ATOM 2251 C CA . ASP A 1 280 ? 2.326 29.906 3.477 1 95.94 280 ASP A CA 1
ATOM 2252 C C . ASP A 1 280 ? 2.604 28.672 2.623 1 95.94 280 ASP A C 1
ATOM 2254 O O . ASP A 1 280 ? 1.712 28.172 1.93 1 95.94 280 ASP A O 1
ATOM 2258 N N . ILE A 1 281 ? 3.754 28.141 2.713 1 97.75 281 ILE A N 1
ATOM 2259 C CA . ILE A 1 281 ? 4.188 27.156 1.729 1 97.75 281 ILE A CA 1
ATOM 2260 C C . ILE A 1 281 ? 3.617 25.797 2.084 1 97.75 281 ILE A C 1
ATOM 2262 O O . ILE A 1 281 ? 2.961 25.156 1.258 1 97.75 281 ILE A O 1
ATOM 2266 N N . VAL A 1 282 ? 3.795 25.344 3.338 1 97.62 282 VAL A N 1
ATOM 2267 C CA . VAL A 1 282 ? 3.361 24.016 3.74 1 97.62 282 VAL A CA 1
ATOM 2268 C C . VAL A 1 282 ? 1.907 24.062 4.203 1 97.62 282 VAL A C 1
ATOM 2270 O O . VAL A 1 282 ? 1.124 23.156 3.896 1 97.62 282 VAL A O 1
ATOM 2273 N N . SER A 1 283 ? 1.548 25.031 4.961 1 94.75 283 SER A N 1
ATOM 2274 C CA . SER A 1 283 ? 0.193 25.281 5.441 1 94.75 283 SER A CA 1
ATOM 2275 C C . SER A 1 283 ? -0.204 26.75 5.219 1 94.75 283 SER A C 1
ATOM 2277 O O . SER A 1 283 ? 0.036 27.594 6.074 1 94.75 283 SER A O 1
ATOM 2279 N N . ASN A 1 284 ? -0.891 26.938 4.168 1 94.5 284 ASN A N 1
ATOM 2280 C CA . ASN A 1 284 ? -1.226 28.312 3.797 1 94.5 284 ASN A CA 1
ATOM 2281 C C . ASN A 1 284 ? -2.477 28.797 4.523 1 94.5 284 ASN A C 1
ATOM 2283 O O . ASN A 1 284 ? -3.596 28.469 4.137 1 94.5 284 ASN A O 1
ATOM 2287 N N . ARG A 1 285 ? -2.33 29.656 5.43 1 89.19 285 ARG A N 1
ATOM 2288 C CA . ARG A 1 285 ? -3.432 30.125 6.258 1 89.19 285 ARG A CA 1
ATOM 2289 C C . ARG A 1 285 ? -4.234 31.203 5.527 1 89.19 285 ARG A C 1
ATOM 2291 O O . ARG A 1 285 ? -5.363 31.516 5.918 1 89.19 285 ARG A O 1
ATOM 2298 N N . HIS A 1 286 ? -3.643 31.75 4.504 1 91 286 HIS A N 1
ATOM 2299 C CA . HIS A 1 286 ? -4.305 32.844 3.795 1 91 286 HIS A CA 1
ATOM 2300 C C . HIS A 1 286 ? -5.219 32.312 2.697 1 91 286 HIS A C 1
ATOM 2302 O O . HIS A 1 286 ? -6.414 32.625 2.672 1 91 286 HIS A O 1
ATOM 2308 N N . SER A 1 287 ? -4.703 31.547 1.806 1 91.31 287 SER A N 1
ATOM 2309 C CA . SER A 1 287 ? -5.461 31.141 0.625 1 91.31 287 SER A CA 1
ATOM 2310 C C . SER A 1 287 ? -5.887 29.688 0.715 1 91.31 287 SER A C 1
ATOM 2312 O O . SER A 1 287 ? -6.809 29.25 0.019 1 91.31 287 SER A O 1
ATOM 2314 N N . GLY A 1 288 ? -5.227 28.891 1.465 1 91.31 288 GLY A N 1
ATOM 2315 C CA . GLY A 1 288 ? -5.512 27.469 1.509 1 91.31 288 GLY A CA 1
ATOM 2316 C C . GLY A 1 288 ? -4.824 26.688 0.406 1 91.31 288 GLY A C 1
ATOM 2317 O O . GLY A 1 288 ? -4.855 25.453 0.396 1 91.31 288 GLY A O 1
ATOM 2318 N N . LEU A 1 289 ? -4.234 27.328 -0.543 1 94.75 289 LEU A N 1
ATOM 2319 C CA . LEU A 1 289 ? -3.457 26.672 -1.589 1 94.75 289 LEU A CA 1
ATOM 2320 C C . LEU A 1 289 ? -2.023 26.422 -1.13 1 94.75 289 LEU A C 1
ATOM 2322 O O . LEU A 1 289 ? -1.223 27.359 -1.06 1 94.75 289 LEU A O 1
ATOM 2326 N N . ASP A 1 290 ? -1.737 25.25 -0.82 1 95.88 290 ASP A N 1
ATOM 2327 C CA . ASP A 1 290 ? -0.409 24.906 -0.319 1 95.88 290 ASP A CA 1
ATOM 2328 C C . ASP A 1 290 ? 0.107 23.625 -0.962 1 95.88 290 ASP A C 1
ATOM 2330 O O . ASP A 1 290 ? -0.609 22.969 -1.728 1 95.88 290 ASP A O 1
ATOM 2334 N N . VAL A 1 291 ? 1.344 23.281 -0.701 1 97.69 291 VAL A N 1
ATOM 2335 C CA . VAL A 1 291 ? 2.012 22.188 -1.378 1 97.69 291 VAL A CA 1
ATOM 2336 C C . VAL A 1 291 ? 1.461 20.859 -0.864 1 97.69 291 VAL A C 1
ATOM 2338 O O . VAL A 1 291 ? 1.527 19.844 -1.559 1 97.69 291 VAL A O 1
ATOM 2341 N N . ASP A 1 292 ? 0.982 20.812 0.396 1 96.62 292 ASP A N 1
ATOM 2342 C CA . ASP A 1 292 ? 0.317 19.609 0.911 1 96.62 292 ASP A CA 1
ATOM 2343 C C . ASP A 1 292 ? -0.831 19.188 -0.002 1 96.62 292 ASP A C 1
ATOM 2345 O O . ASP A 1 292 ? -0.87 18.047 -0.467 1 96.62 292 ASP A O 1
ATOM 2349 N N . LYS A 1 293 ? -1.707 20.125 -0.32 1 96.44 293 LYS A N 1
ATOM 2350 C CA . LYS A 1 293 ? -2.865 19.844 -1.167 1 96.44 293 LYS A CA 1
ATOM 2351 C C . LYS A 1 293 ? -2.438 19.516 -2.596 1 96.44 293 LYS A C 1
ATOM 2353 O O . LYS A 1 293 ? -3.039 18.672 -3.248 1 96.44 293 LYS A O 1
ATOM 2358 N N . MET A 1 294 ? -1.429 20.234 -3.086 1 96.31 294 MET A N 1
ATOM 2359 C CA . MET A 1 294 ? -0.947 19.969 -4.438 1 96.31 294 MET A CA 1
ATOM 2360 C C . MET A 1 294 ? -0.525 18.516 -4.586 1 96.31 294 MET A C 1
ATOM 2362 O O . MET A 1 294 ? -0.833 17.875 -5.594 1 96.31 294 MET A O 1
ATOM 2366 N N . ASP A 1 295 ? 0.105 18.031 -3.572 1 96.56 295 ASP A N 1
ATOM 2367 C CA . ASP A 1 295 ? 0.602 16.656 -3.652 1 96.56 295 ASP A CA 1
ATOM 2368 C C . ASP A 1 295 ? -0.542 15.648 -3.547 1 96.56 295 ASP A C 1
ATOM 2370 O O . ASP A 1 295 ? -0.668 14.758 -4.387 1 96.56 295 ASP A O 1
ATOM 2374 N N . TYR A 1 296 ? -1.388 15.734 -2.449 1 94.44 296 TYR A N 1
ATOM 2375 C CA . TYR A 1 296 ? -2.326 14.633 -2.234 1 94.44 296 TYR A CA 1
ATOM 2376 C C . TYR A 1 296 ? -3.457 14.68 -3.256 1 94.44 296 TYR A C 1
ATOM 2378 O O . TYR A 1 296 ? -4.094 13.656 -3.529 1 94.44 296 TYR A O 1
ATOM 2386 N N . TYR A 1 297 ? -3.74 15.867 -3.908 1 94.44 297 TYR A N 1
ATOM 2387 C CA . TYR A 1 297 ? -4.695 15.859 -5.012 1 94.44 297 TYR A CA 1
ATOM 2388 C C . TYR A 1 297 ? -4.207 14.977 -6.148 1 94.44 297 TYR A C 1
ATOM 2390 O O . TYR A 1 297 ? -4.965 14.156 -6.676 1 94.44 297 TYR A O 1
ATOM 2398 N N . ALA A 1 298 ? -2.955 15.18 -6.488 1 93.81 298 ALA A N 1
ATOM 2399 C CA . ALA A 1 298 ? -2.375 14.43 -7.598 1 93.81 298 ALA A CA 1
ATOM 2400 C C . ALA A 1 298 ? -2.221 12.953 -7.238 1 93.81 298 ALA A C 1
ATOM 2402 O O . ALA A 1 298 ? -2.602 12.078 -8.016 1 93.81 298 ALA A O 1
ATOM 2403 N N . ARG A 1 299 ? -1.714 12.664 -6.047 1 94 299 ARG A N 1
ATOM 2404 C CA . ARG A 1 299 ? -1.421 11.305 -5.609 1 94 299 ARG A CA 1
ATOM 2405 C C . ARG A 1 299 ? -2.705 10.508 -5.395 1 94 299 ARG A C 1
ATOM 2407 O O . ARG A 1 299 ? -2.805 9.352 -5.816 1 94 299 ARG A O 1
ATOM 2414 N N . ASP A 1 300 ? -3.662 11.094 -4.723 1 94.31 300 ASP A N 1
ATOM 2415 C CA . ASP A 1 300 ? -4.926 10.414 -4.434 1 94.31 300 ASP A CA 1
ATOM 2416 C C . ASP A 1 300 ? -5.695 10.125 -5.719 1 94.31 300 ASP A C 1
ATOM 2418 O O . ASP A 1 300 ? -6.285 9.047 -5.863 1 94.31 300 ASP A O 1
ATOM 2422 N N . GLN A 1 301 ? -5.723 11.094 -6.613 1 92.12 301 GLN A N 1
ATOM 2423 C CA . GLN A 1 301 ? -6.402 10.906 -7.891 1 92.12 301 GLN A CA 1
ATOM 2424 C C . GLN A 1 301 ? -5.762 9.773 -8.688 1 92.12 301 GLN A C 1
ATOM 2426 O O . GLN A 1 301 ? -6.465 8.969 -9.305 1 92.12 301 GLN A O 1
ATOM 2431 N N . ARG A 1 302 ? -4.508 9.734 -8.711 1 88.38 302 ARG A N 1
ATOM 2432 C CA . ARG A 1 302 ? -3.771 8.727 -9.461 1 88.38 302 ARG A CA 1
ATOM 2433 C C . ARG A 1 302 ? -4.051 7.328 -8.922 1 88.38 302 ARG A C 1
ATOM 2435 O O . ARG A 1 302 ? -4.273 6.391 -9.688 1 88.38 302 ARG A O 1
ATOM 2442 N N . ARG A 1 303 ? -4.113 7.234 -7.668 1 89.69 303 ARG A N 1
ATOM 2443 C CA . ARG A 1 303 ? -4.207 5.918 -7.039 1 89.69 303 ARG A CA 1
ATOM 2444 C C . ARG A 1 303 ? -5.652 5.445 -6.973 1 89.69 303 ARG A C 1
ATOM 2446 O O . ARG A 1 303 ? -5.926 4.25 -7.117 1 89.69 303 ARG A O 1
ATOM 2453 N N . ALA A 1 304 ? -6.562 6.293 -6.754 1 89.5 304 ALA A N 1
ATOM 2454 C CA . ALA A 1 304 ? -7.953 5.898 -6.547 1 89.5 304 ALA A CA 1
ATOM 2455 C C . ALA A 1 304 ? -8.742 5.98 -7.848 1 89.5 304 ALA A C 1
ATOM 2457 O O . ALA A 1 304 ? -9.586 5.121 -8.125 1 89.5 304 ALA A O 1
ATOM 2458 N N . LEU A 1 305 ? -8.547 7 -8.719 1 83.44 305 LEU A N 1
ATOM 2459 C CA . LEU A 1 305 ? -9.422 7.266 -9.859 1 83.44 305 LEU A CA 1
ATOM 2460 C C . LEU A 1 305 ? -8.711 6.969 -11.172 1 83.44 305 LEU A C 1
ATOM 2462 O O . LEU A 1 305 ? -9.25 7.219 -12.25 1 83.44 305 LEU A O 1
ATOM 2466 N N . ARG A 1 306 ? -7.547 6.457 -11.227 1 72.44 306 ARG A N 1
ATOM 2467 C CA . ARG A 1 306 ? -6.816 6.074 -12.43 1 72.44 306 ARG A CA 1
ATOM 2468 C C . ARG A 1 306 ? -6.488 7.293 -13.281 1 72.44 306 ARG A C 1
ATOM 2470 O O . ARG A 1 306 ? -6.48 7.211 -14.516 1 72.44 306 ARG A O 1
ATOM 2477 N N . ALA A 1 307 ? -6.453 8.344 -12.695 1 70 307 ALA A N 1
ATOM 2478 C CA . ALA A 1 307 ? -6.086 9.547 -13.43 1 70 307 ALA A CA 1
ATOM 2479 C C . ALA A 1 307 ? -4.57 9.727 -13.477 1 70 307 ALA A C 1
ATOM 2481 O O . ALA A 1 307 ? -3.836 9 -12.805 1 70 307 ALA A O 1
ATOM 2482 N N . ALA A 1 308 ? -4.172 10.453 -14.367 1 70.44 308 ALA A N 1
ATOM 2483 C CA . ALA A 1 308 ? -2.738 10.703 -14.492 1 70.44 308 ALA A CA 1
ATOM 2484 C C . ALA A 1 308 ? -2.154 11.242 -13.195 1 70.44 308 ALA A C 1
ATOM 2486 O O . ALA A 1 308 ? -1.059 10.852 -12.789 1 70.44 308 ALA A O 1
ATOM 2487 N N . GLY A 1 309 ? -3.039 11.891 -12.461 1 68.06 309 GLY A N 1
ATOM 2488 C CA . GLY A 1 309 ? -2.574 12.438 -11.195 1 68.06 309 GLY A CA 1
ATOM 2489 C C . GLY A 1 309 ? -1.352 13.32 -11.336 1 68.06 309 GLY A C 1
ATOM 2490 O O . GLY A 1 309 ? -0.345 13.117 -10.656 1 68.06 309 GLY A O 1
ATOM 2491 N N . GLU A 1 310 ? -1.453 14.336 -12.102 1 79.81 310 GLU A N 1
ATOM 2492 C CA . GLU A 1 310 ? -0.327 15.227 -12.367 1 79.81 310 GLU A CA 1
ATOM 2493 C C . GLU A 1 310 ? -0.358 16.438 -11.438 1 79.81 310 GLU A C 1
ATOM 2495 O O . GLU A 1 310 ? -1.433 16.938 -11.086 1 79.81 310 GLU A O 1
ATOM 2500 N N . ILE A 1 311 ? 0.811 16.797 -11.062 1 81.5 311 ILE A N 1
ATOM 2501 C CA . ILE A 1 311 ? 0.964 17.984 -10.219 1 81.5 311 ILE A CA 1
ATOM 2502 C C . ILE A 1 311 ? 0.673 19.234 -11.039 1 81.5 311 ILE A C 1
ATOM 2504 O O . ILE A 1 311 ? 1.081 19.344 -12.195 1 81.5 311 ILE A O 1
ATOM 2508 N N . ASP A 1 312 ? -0.035 20.109 -10.406 1 84.5 312 ASP A N 1
ATOM 2509 C CA . ASP A 1 312 ? -0.228 21.422 -11.008 1 84.5 312 ASP A CA 1
ATOM 2510 C C . ASP A 1 312 ? 1.036 22.281 -10.898 1 84.5 312 ASP A C 1
ATOM 2512 O O . ASP A 1 312 ? 1.069 23.25 -10.141 1 84.5 312 ASP A O 1
ATOM 2516 N N . GLN A 1 313 ? 1.947 22.031 -11.703 1 87.38 313 GLN A N 1
ATOM 2517 C CA . GLN A 1 313 ? 3.27 22.656 -11.664 1 87.38 313 GLN A CA 1
ATOM 2518 C C . GLN A 1 313 ? 3.184 24.156 -11.883 1 87.38 313 GLN A C 1
ATOM 2520 O O . GLN A 1 313 ? 4.051 24.906 -11.438 1 87.38 313 GLN A O 1
ATOM 2525 N N . ILE A 1 314 ? 2.162 24.594 -12.469 1 89.44 314 ILE A N 1
ATOM 2526 C CA . ILE A 1 314 ? 1.997 26 -12.82 1 89.44 314 ILE A CA 1
ATOM 2527 C C . ILE A 1 314 ? 1.914 26.844 -11.555 1 89.44 314 ILE A C 1
ATOM 2529 O O . ILE A 1 314 ? 2.359 27.984 -11.539 1 89.44 314 ILE A O 1
ATOM 2533 N N . PHE A 1 315 ? 1.384 26.297 -10.492 1 94.88 315 PHE A N 1
ATOM 2534 C CA . PHE A 1 315 ? 1.255 27.031 -9.242 1 94.88 315 PHE A CA 1
ATOM 2535 C C . PHE A 1 315 ? 2.615 27.219 -8.578 1 94.88 315 PHE A C 1
ATOM 2537 O O . PHE A 1 315 ? 2.803 28.141 -7.785 1 94.88 315 PHE A O 1
ATOM 2544 N N . ILE A 1 316 ? 3.529 26.344 -8.859 1 95.75 316 ILE A N 1
ATOM 2545 C CA . ILE A 1 316 ? 4.895 26.484 -8.367 1 95.75 316 ILE A CA 1
ATOM 2546 C C . ILE A 1 316 ? 5.652 27.484 -9.234 1 95.75 316 ILE A C 1
ATOM 2548 O O . ILE A 1 316 ? 6.324 28.391 -8.719 1 95.75 316 ILE A O 1
ATOM 2552 N N . ASP A 1 317 ? 5.426 27.438 -10.5 1 94.5 317 ASP A N 1
ATOM 2553 C CA . ASP A 1 317 ? 6.168 28.25 -11.453 1 94.5 317 ASP A CA 1
ATOM 2554 C C . ASP A 1 317 ? 5.75 29.719 -11.375 1 94.5 317 ASP A C 1
ATOM 2556 O O . ASP A 1 317 ? 6.574 30.609 -11.562 1 94.5 317 ASP A O 1
ATOM 2560 N N . GLU A 1 318 ? 4.492 29.953 -11.078 1 96 318 GLU A N 1
ATOM 2561 C CA . GLU A 1 318 ? 3.951 31.297 -11.18 1 96 318 GLU A CA 1
ATOM 2562 C C . GLU A 1 318 ? 3.848 31.953 -9.805 1 96 318 GLU A C 1
ATOM 2564 O O . GLU A 1 318 ? 3.43 33.125 -9.695 1 96 318 GLU A O 1
ATOM 2569 N N . ALA A 1 319 ? 4.305 31.312 -8.773 1 97.06 319 ALA A N 1
ATOM 2570 C CA . ALA A 1 319 ? 4.195 31.828 -7.418 1 97.06 319 ALA A CA 1
ATOM 2571 C C . ALA A 1 319 ? 5.09 33.062 -7.227 1 97.06 319 ALA A C 1
ATOM 2573 O O . ALA A 1 319 ? 6.238 33.062 -7.676 1 97.06 319 ALA A O 1
ATOM 2574 N N . VAL A 1 320 ? 4.555 34.125 -6.609 1 97.12 320 VAL A N 1
ATOM 2575 C CA . VAL A 1 320 ? 5.297 35.312 -6.262 1 97.12 320 VAL A CA 1
ATOM 2576 C C . VAL A 1 320 ? 4.875 35.812 -4.875 1 97.12 320 VAL A C 1
ATOM 2578 O O . VAL A 1 320 ? 3.885 35.312 -4.316 1 97.12 320 VAL A O 1
ATOM 2581 N N . VAL A 1 321 ? 5.668 36.625 -4.281 1 97.62 321 VAL A N 1
ATOM 2582 C CA . VAL A 1 321 ? 5.383 37.188 -2.957 1 97.62 321 VAL A CA 1
ATOM 2583 C C . VAL A 1 321 ? 5.113 38.688 -3.064 1 97.62 321 VAL A C 1
ATOM 2585 O O . VAL A 1 321 ? 5.871 39.406 -3.713 1 97.62 321 VAL A O 1
ATOM 2588 N N . ALA A 1 322 ? 4.066 39.125 -2.486 1 97.06 322 ALA A N 1
ATOM 2589 C CA . ALA A 1 322 ? 3.684 40.531 -2.496 1 97.06 322 ALA A CA 1
ATOM 2590 C C . ALA A 1 322 ? 2.857 40.906 -1.265 1 97.06 322 ALA A C 1
ATOM 2592 O O . ALA A 1 322 ? 2.449 40 -0.508 1 97.06 322 ALA A O 1
ATOM 2593 N N . TRP A 1 323 ? 2.701 42.156 -1.09 1 95.5 323 TRP A N 1
ATOM 2594 C CA . TRP A 1 323 ? 1.824 42.625 -0.018 1 95.5 323 TRP A CA 1
ATOM 2595 C C . TRP A 1 323 ? 0.358 42.406 -0.392 1 95.5 323 TRP A C 1
ATOM 2597 O O . TRP A 1 323 ? -0.017 42.562 -1.558 1 95.5 323 TRP A O 1
ATOM 2607 N N . ALA A 1 324 ? -0.429 42.031 0.569 1 95.44 324 ALA A N 1
ATOM 2608 C CA . ALA A 1 324 ? -1.864 41.906 0.329 1 95.44 324 ALA A CA 1
ATOM 2609 C C . ALA A 1 324 ? -2.654 42.062 1.625 1 95.44 324 ALA A C 1
ATOM 2611 O O . ALA A 1 324 ? -2.137 41.781 2.713 1 95.44 324 ALA A O 1
ATOM 2612 N N . GLU A 1 325 ? -3.895 42.438 1.411 1 92.31 325 GLU A N 1
ATOM 2613 C CA . GLU A 1 325 ? -4.781 42.562 2.564 1 92.31 325 GLU A CA 1
ATOM 2614 C C . GLU A 1 325 ? -5.07 41.219 3.193 1 92.31 325 GLU A C 1
ATOM 2616 O O . GLU A 1 325 ? -5.203 40.219 2.486 1 92.31 325 GLU A O 1
ATOM 2621 N N . CYS A 1 326 ? -5.238 41.281 4.465 1 90.31 326 CYS A N 1
ATOM 2622 C CA . CYS A 1 326 ? -5.516 40.031 5.211 1 90.31 326 CYS A CA 1
ATOM 2623 C C . CYS A 1 326 ? -6.809 39.406 4.734 1 90.31 326 CYS A C 1
ATOM 2625 O O . CYS A 1 326 ? -7.816 40.094 4.543 1 90.31 326 CYS A O 1
ATOM 2627 N N . THR A 1 327 ? -6.785 38.156 4.578 1 84.62 327 THR A N 1
ATOM 2628 C CA . THR A 1 327 ? -7.93 37.406 4.051 1 84.62 327 THR A CA 1
ATOM 2629 C C . THR A 1 327 ? -8.922 37.094 5.16 1 84.62 327 THR A C 1
ATOM 2631 O O . THR A 1 327 ? -10.094 36.844 4.898 1 84.62 327 THR A O 1
ATOM 2634 N N . ASN A 1 328 ? -8.406 36.938 6.367 1 84.19 328 ASN A N 1
ATOM 2635 C CA . ASN A 1 328 ? -9.234 36.656 7.531 1 84.19 328 ASN A CA 1
ATOM 2636 C C . ASN A 1 328 ? -8.758 37.406 8.766 1 84.19 328 ASN A C 1
ATOM 2638 O O . ASN A 1 328 ? -8.227 36.812 9.703 1 84.19 328 ASN A O 1
ATOM 2642 N N . PRO A 1 329 ? -9.102 38.594 8.812 1 84.25 329 PRO A N 1
ATOM 2643 C CA . PRO A 1 329 ? -8.57 39.438 9.883 1 84.25 329 PRO A CA 1
ATOM 2644 C C . PRO A 1 329 ? -9.031 39 11.273 1 84.25 329 PRO A C 1
ATOM 2646 O O . PRO A 1 329 ? -8.297 39.156 12.25 1 84.25 329 PRO A O 1
ATOM 2649 N N . HIS A 1 330 ? -10.195 38.375 11.305 1 79.75 330 HIS A N 1
ATOM 2650 C CA . HIS A 1 330 ? -10.766 38.031 12.602 1 79.75 330 HIS A CA 1
ATOM 2651 C C . HIS A 1 330 ? -10.062 36.812 13.188 1 79.75 330 HIS A C 1
ATOM 2653 O O . HIS A 1 330 ? -10.031 36.625 14.406 1 79.75 330 HIS A O 1
ATOM 2659 N N . LYS A 1 331 ? -9.477 36 12.375 1 79.38 331 LYS A N 1
ATOM 2660 C CA . LYS A 1 331 ? -8.844 34.781 12.844 1 79.38 331 LYS A CA 1
ATOM 2661 C C . LYS A 1 331 ? -7.32 34.906 12.789 1 79.38 331 LYS A C 1
ATOM 2663 O O . LYS A 1 331 ? -6.609 34.031 13.328 1 79.38 331 LYS A O 1
ATOM 2668 N N . CYS A 1 332 ? -6.922 35.938 12.227 1 84.88 332 CYS A N 1
ATOM 2669 C CA . CYS A 1 332 ? -5.492 36.156 12.047 1 84.88 332 CYS A CA 1
ATOM 2670 C C . CYS A 1 332 ? -4.828 36.562 13.352 1 84.88 332 CYS A C 1
ATOM 2672 O O . CYS A 1 332 ? -5.246 37.562 13.969 1 84.88 332 CYS A O 1
ATOM 2674 N N . PHE A 1 333 ? -3.795 35.906 13.805 1 79.38 333 PHE A N 1
ATOM 2675 C CA . PHE A 1 333 ? -3.15 36.188 15.078 1 79.38 333 PHE A CA 1
ATOM 2676 C C . PHE A 1 333 ? -2.432 37.531 15.047 1 79.38 333 PHE A C 1
ATOM 2678 O O . PHE A 1 333 ? -2.225 38.156 16.094 1 79.38 333 PHE A O 1
ATOM 2685 N N . ARG A 1 334 ? -2.078 38 13.906 1 79.62 334 ARG A N 1
ATOM 2686 C CA . ARG A 1 334 ? -1.388 39.281 13.805 1 79.62 334 ARG A CA 1
ATOM 2687 C C . ARG A 1 334 ? -2.381 40.438 13.781 1 79.62 334 ARG A C 1
ATOM 2689 O O . ARG A 1 334 ? -2.074 41.531 14.242 1 79.62 334 ARG A O 1
ATOM 2696 N N . CYS A 1 335 ? -3.471 40.156 13.188 1 82.56 335 CYS A N 1
ATOM 2697 C CA . CYS A 1 335 ? -4.434 41.219 12.969 1 82.56 335 CYS A CA 1
ATOM 2698 C C . CYS A 1 335 ? -5.387 41.344 14.156 1 82.56 335 CYS A C 1
ATOM 2700 O O . CYS A 1 335 ? -5.906 42.438 14.43 1 82.56 335 CYS A O 1
ATOM 2702 N N . ARG A 1 336 ? -5.633 40.25 14.781 1 74 336 ARG A N 1
ATOM 2703 C CA . ARG A 1 336 ? -6.605 40.25 15.875 1 74 336 ARG A CA 1
ATOM 2704 C C . ARG A 1 336 ? -6.145 41.156 17.016 1 74 336 ARG A C 1
ATOM 2706 O O . ARG A 1 336 ? -6.961 41.812 17.656 1 74 336 ARG A O 1
ATOM 2713 N N . HIS A 1 337 ? -4.875 41.125 17.344 1 64.62 337 HIS A N 1
ATOM 2714 C CA . HIS A 1 337 ? -4.441 41.875 18.516 1 64.62 337 HIS A CA 1
ATOM 2715 C C . HIS A 1 337 ? -3.922 43.25 18.141 1 64.62 337 HIS A C 1
ATOM 2717 O O . HIS A 1 337 ? -3.236 43.906 18.938 1 64.62 337 HIS A O 1
ATOM 2723 N N . GLY A 1 338 ? -4.25 43.656 16.969 1 61.31 338 GLY A N 1
ATOM 2724 C CA . GLY A 1 338 ? -3.973 45.031 16.578 1 61.31 338 GLY A CA 1
ATOM 2725 C C . GLY A 1 338 ? -2.518 45.281 16.219 1 61.31 338 GLY A C 1
ATOM 2726 O O . GLY A 1 338 ? -2.092 46.406 16.062 1 61.31 338 GLY A O 1
ATOM 2727 N N . SER A 1 339 ? -1.735 44.281 16.219 1 61.72 339 SER A N 1
ATOM 2728 C CA . SER A 1 339 ? -0.308 44.5 16 1 61.72 339 SER A CA 1
ATOM 2729 C C . SER A 1 339 ? -0.023 44.844 14.547 1 61.72 339 SER A C 1
ATOM 2731 O O . SER A 1 339 ? 0.933 45.562 14.25 1 61.72 339 SER A O 1
ATOM 2733 N N . ASN A 1 340 ? -0.925 44.375 13.789 1 67.5 340 ASN A N 1
ATOM 2734 C CA . ASN A 1 340 ? -0.758 44.688 12.375 1 67.5 340 ASN A CA 1
ATOM 2735 C C . ASN A 1 340 ? -1.598 45.875 11.969 1 67.5 340 ASN A C 1
ATOM 2737 O O . ASN A 1 340 ? -2.777 45.75 11.641 1 67.5 340 ASN A O 1
ATOM 2741 N N . THR A 1 341 ? -1.052 47.031 12.016 1 65.44 341 THR A N 1
ATOM 2742 C CA . THR A 1 341 ? -1.746 48.281 11.875 1 65.44 341 THR A CA 1
ATOM 2743 C C . THR A 1 341 ? -2.264 48.469 10.453 1 65.44 341 THR A C 1
ATOM 2745 O O . THR A 1 341 ? -3.348 49.031 10.25 1 65.44 341 THR A O 1
ATOM 2748 N N . ASP A 1 342 ? -1.587 47.969 9.484 1 77.94 342 ASP A N 1
ATOM 2749 C CA . ASP A 1 342 ? -1.982 48.25 8.109 1 77.94 342 ASP A CA 1
ATOM 2750 C C . ASP A 1 342 ? -2.832 47.125 7.543 1 77.94 342 ASP A C 1
ATOM 2752 O O . ASP A 1 342 ? -3.385 47.25 6.445 1 77.94 342 ASP A O 1
ATOM 2756 N N . GLY A 1 343 ? -2.945 46.062 8.344 1 84.12 343 GLY A N 1
ATOM 2757 C CA . GLY A 1 343 ? -3.791 44.938 7.949 1 84.12 343 GLY A CA 1
ATOM 2758 C C . GLY A 1 343 ? -3.25 44.188 6.758 1 84.12 343 GLY A C 1
ATOM 2759 O O . GLY A 1 343 ? -3.98 43.406 6.121 1 84.12 343 GLY A O 1
ATOM 2760 N N . LYS A 1 344 ? -2.035 44.438 6.367 1 90.88 344 LYS A N 1
ATOM 2761 C CA . LYS A 1 344 ? -1.434 43.781 5.207 1 90.88 344 LYS A CA 1
ATOM 2762 C C . LYS A 1 344 ? -0.417 42.75 5.633 1 90.88 344 LYS A C 1
ATOM 2764 O O . LYS A 1 344 ? 0.164 42.812 6.715 1 90.88 344 LYS A O 1
ATOM 2769 N N . HIS A 1 345 ? -0.333 41.75 4.844 1 92.94 345 HIS A N 1
ATOM 2770 C CA . HIS A 1 345 ? 0.625 40.688 5.051 1 92.94 345 HIS A CA 1
ATOM 2771 C C . HIS A 1 345 ? 1.477 40.469 3.807 1 92.94 345 HIS A C 1
ATOM 2773 O O . HIS A 1 345 ? 1.039 40.75 2.689 1 92.94 345 HIS A O 1
ATOM 2779 N N . LEU A 1 346 ? 2.711 40.125 4.008 1 94.75 346 LEU A N 1
ATOM 2780 C CA . LEU A 1 346 ? 3.512 39.625 2.904 1 94.75 346 LEU A CA 1
ATOM 2781 C C . LEU A 1 346 ? 3.217 38.125 2.674 1 94.75 346 LEU A C 1
ATOM 2783 O O . LEU A 1 346 ? 3.549 37.281 3.51 1 94.75 346 LEU A O 1
ATOM 2787 N N . MET A 1 347 ? 2.561 37.781 1.609 1 95.69 347 MET A N 1
ATOM 2788 C CA . MET A 1 347 ? 2.062 36.438 1.423 1 95.69 347 MET A CA 1
ATOM 2789 C C . MET A 1 347 ? 2.279 35.969 -0.013 1 95.69 347 MET A C 1
ATOM 2791 O O . MET A 1 347 ? 2.691 36.75 -0.87 1 95.69 347 MET A O 1
ATOM 2795 N N . LEU A 1 348 ? 2.129 34.656 -0.243 1 96.94 348 LEU A N 1
ATOM 2796 C CA . LEU A 1 348 ? 2.209 34.062 -1.578 1 96.94 348 LEU A CA 1
ATOM 2797 C C . LEU A 1 348 ? 1.04 34.531 -2.443 1 96.94 348 LEU A C 1
ATOM 2799 O O . LEU A 1 348 ? -0.117 34.469 -2.023 1 96.94 348 LEU A O 1
ATOM 2803 N N . CYS A 1 349 ? 1.334 35.031 -3.574 1 97.44 349 CYS A N 1
ATOM 2804 C CA . CYS A 1 349 ? 0.366 35.531 -4.539 1 97.44 349 CYS A CA 1
ATOM 2805 C C . CYS A 1 349 ? 0.63 34.969 -5.93 1 97.44 349 CYS A C 1
ATOM 2807 O O . CYS A 1 349 ? 1.588 34.219 -6.125 1 97.44 349 CYS A O 1
ATOM 2809 N N . TYR A 1 350 ? -0.298 35.312 -6.875 1 97.25 350 TYR A N 1
ATOM 2810 C CA . TYR A 1 350 ? -0.2 34.781 -8.234 1 97.25 350 TYR A CA 1
ATOM 2811 C C . TYR A 1 350 ? -0.593 35.844 -9.258 1 97.25 350 TYR A C 1
ATOM 2813 O O . TYR A 1 350 ? -1.266 36.812 -8.914 1 97.25 350 TYR A O 1
ATOM 2821 N N . PRO A 1 351 ? -0.087 35.688 -10.508 1 96.44 351 PRO A N 1
ATOM 2822 C CA . PRO A 1 351 ? -0.581 36.594 -11.57 1 96.44 351 PRO A CA 1
ATOM 2823 C C . PRO A 1 351 ? -2.07 36.406 -11.844 1 96.44 351 PRO A C 1
ATOM 2825 O O . PRO A 1 351 ? -2.607 35.312 -11.641 1 96.44 351 PRO A O 1
ATOM 2828 N N . ASP A 1 352 ? -2.688 37.375 -12.352 1 94.5 352 ASP A N 1
ATOM 2829 C CA . ASP A 1 352 ? -4.133 37.375 -12.555 1 94.5 352 ASP A CA 1
ATOM 2830 C C . ASP A 1 352 ? -4.539 36.312 -13.586 1 94.5 352 ASP A C 1
ATOM 2832 O O . ASP A 1 352 ? -5.676 35.844 -13.578 1 94.5 352 ASP A O 1
ATOM 2836 N N . LYS A 1 353 ? -3.693 35.938 -14.484 1 93.25 353 LYS A N 1
ATOM 2837 C CA . LYS A 1 353 ? -3.994 34.875 -15.469 1 93.25 353 LYS A CA 1
ATOM 2838 C C . LYS A 1 353 ? -4.266 33.562 -14.797 1 93.25 353 LYS A C 1
ATOM 2840 O O . LYS A 1 353 ? -4.828 32.656 -15.414 1 93.25 353 LYS A O 1
ATOM 2845 N N . MET A 1 354 ? -3.908 33.438 -13.508 1 95.81 354 MET A N 1
ATOM 2846 C CA . MET A 1 354 ? -3.986 32.156 -12.797 1 95.81 354 MET A CA 1
ATOM 2847 C C . MET A 1 354 ? -5.359 31.984 -12.156 1 95.81 354 MET A C 1
ATOM 2849 O O . MET A 1 354 ? -5.629 30.953 -11.539 1 95.81 354 MET A O 1
ATOM 2853 N N . VAL A 1 355 ? -6.262 32.875 -12.336 1 95.5 355 VAL A N 1
ATOM 2854 C CA . VAL A 1 355 ? -7.547 32.812 -11.648 1 95.5 355 VAL A CA 1
ATOM 2855 C C . VAL A 1 355 ? -8.32 31.578 -12.078 1 95.5 355 VAL A C 1
ATOM 2857 O O . VAL A 1 355 ? -8.828 30.828 -11.234 1 95.5 355 VAL A O 1
ATOM 2860 N N . LYS A 1 356 ? -8.391 31.328 -13.359 1 93.88 356 LYS A N 1
ATOM 2861 C CA . LYS A 1 356 ? -9.125 30.172 -13.844 1 93.88 356 LYS A CA 1
ATOM 2862 C C . LYS A 1 356 ? -8.5 28.875 -13.328 1 93.88 356 LYS A C 1
ATOM 2864 O O . LYS A 1 356 ? -9.211 27.938 -12.945 1 93.88 356 LYS A O 1
ATOM 2869 N N . ALA A 1 357 ? -7.23 28.828 -13.367 1 94.94 357 ALA A N 1
ATOM 2870 C CA . ALA A 1 357 ? -6.523 27.656 -12.859 1 94.94 357 ALA A CA 1
ATOM 2871 C C . ALA A 1 357 ? -6.816 27.453 -11.375 1 94.94 357 ALA A C 1
ATOM 2873 O O . ALA A 1 357 ? -6.93 26.312 -10.914 1 94.94 357 ALA A O 1
ATOM 2874 N N . SER A 1 358 ? -6.887 28.531 -10.688 1 96.38 358 SER A N 1
ATOM 2875 C CA . SER A 1 358 ? -7.172 28.453 -9.258 1 96.38 358 SER A CA 1
ATOM 2876 C C . SER A 1 358 ? -8.578 27.922 -9 1 96.38 358 SER A C 1
ATOM 2878 O O . SER A 1 358 ? -8.789 27.125 -8.086 1 96.38 358 SER A O 1
ATOM 2880 N N . ILE A 1 359 ? -9.523 28.375 -9.797 1 95.12 359 ILE A N 1
ATOM 2881 C CA . ILE A 1 359 ? -10.898 27.891 -9.68 1 95.12 359 ILE A CA 1
ATOM 2882 C C . ILE A 1 359 ? -10.922 26.375 -9.891 1 95.12 359 ILE A C 1
ATOM 2884 O O . ILE A 1 359 ? -11.555 25.641 -9.125 1 95.12 359 ILE A O 1
ATOM 2888 N N . ASN A 1 360 ? -10.242 25.953 -10.844 1 93.56 360 ASN A N 1
ATOM 2889 C CA . ASN A 1 360 ? -10.18 24.516 -11.141 1 93.56 360 ASN A CA 1
ATOM 2890 C C . ASN A 1 360 ? -9.5 23.75 -10.016 1 93.56 360 ASN A C 1
ATOM 2892 O O . ASN A 1 360 ? -9.852 22.594 -9.742 1 93.56 360 ASN A O 1
ATOM 2896 N N . PHE A 1 361 ? -8.531 24.328 -9.453 1 94.62 361 PHE A N 1
ATOM 2897 C CA . PHE A 1 361 ? -7.809 23.688 -8.359 1 94.62 361 PHE A CA 1
ATOM 2898 C C . PHE A 1 361 ? -8.742 23.391 -7.195 1 94.62 361 PHE A C 1
ATOM 2900 O O . PHE A 1 361 ? -8.742 22.281 -6.66 1 94.62 361 PHE A O 1
ATOM 2907 N N . PHE A 1 362 ? -9.477 24.328 -6.805 1 95.19 362 PHE A N 1
ATOM 2908 C CA . PHE A 1 362 ? -10.359 24.156 -5.66 1 95.19 362 PHE A CA 1
ATOM 2909 C C . PHE A 1 362 ? -11.562 23.297 -6.031 1 95.19 362 PHE A C 1
ATOM 2911 O O . PHE A 1 362 ? -12.125 22.609 -5.18 1 95.19 362 PHE A O 1
ATOM 2918 N N . ARG A 1 363 ? -11.984 23.344 -7.27 1 94.31 363 ARG A N 1
ATOM 2919 C CA . ARG A 1 363 ? -13.031 22.438 -7.746 1 94.31 363 ARG A CA 1
ATOM 2920 C C . ARG A 1 363 ? -12.594 20.984 -7.59 1 94.31 363 ARG A C 1
ATOM 2922 O O . ARG A 1 363 ? -13.406 20.125 -7.238 1 94.31 363 ARG A O 1
ATOM 2929 N N . LYS A 1 364 ? -11.336 20.766 -7.855 1 92.81 364 LYS A N 1
ATOM 2930 C CA . LYS A 1 364 ? -10.766 19.422 -7.719 1 92.81 364 LYS A CA 1
ATOM 2931 C C . LYS A 1 364 ? -10.945 18.891 -6.301 1 92.81 364 LYS A C 1
ATOM 2933 O O . LYS A 1 364 ? -11.164 17.688 -6.105 1 92.81 364 LYS A O 1
ATOM 2938 N N . ARG A 1 365 ? -10.836 19.75 -5.336 1 93.94 365 ARG A N 1
ATOM 2939 C CA . ARG A 1 365 ? -11.047 19.344 -3.951 1 93.94 365 ARG A CA 1
ATOM 2940 C C . ARG A 1 365 ? -12.445 18.766 -3.762 1 93.94 365 ARG A C 1
ATOM 2942 O O . ARG A 1 365 ? -12.609 17.703 -3.139 1 93.94 365 ARG A O 1
ATOM 2949 N N . SER A 1 366 ? -13.352 19.516 -4.242 1 94.12 366 SER A N 1
ATOM 2950 C CA . SER A 1 366 ? -14.742 19.078 -4.117 1 94.12 366 SER A CA 1
ATOM 2951 C C . SER A 1 366 ? -14.961 17.734 -4.801 1 94.12 366 SER A C 1
ATOM 2953 O O . SER A 1 366 ? -15.656 16.859 -4.266 1 94.12 366 SER A O 1
ATOM 2955 N N . GLU A 1 367 ? -14.383 17.562 -5.898 1 93.75 367 GLU A N 1
ATOM 2956 C CA . GLU A 1 367 ? -14.523 16.312 -6.645 1 93.75 367 GLU A CA 1
ATOM 2957 C C . GLU A 1 367 ? -13.898 15.148 -5.883 1 93.75 367 GLU A C 1
ATOM 2959 O O . GLU A 1 367 ? -14.477 14.055 -5.836 1 93.75 367 GLU A O 1
ATOM 2964 N N . LEU A 1 368 ? -12.766 15.359 -5.367 1 94.25 368 LEU A N 1
ATOM 2965 C CA . LEU A 1 368 ? -12.086 14.312 -4.617 1 94.25 368 LEU A CA 1
ATOM 2966 C C . LEU A 1 368 ? -12.867 13.945 -3.359 1 94.25 368 LEU A C 1
ATOM 2968 O O . LEU A 1 368 ? -12.945 12.773 -2.988 1 94.25 368 LEU A O 1
ATOM 2972 N N . HIS A 1 369 ? -13.359 14.922 -2.713 1 95.25 369 HIS A N 1
ATOM 2973 C CA . HIS A 1 369 ? -14.172 14.656 -1.529 1 95.25 369 HIS A CA 1
ATOM 2974 C C . HIS A 1 369 ? -15.414 13.852 -1.883 1 95.25 369 HIS A C 1
ATOM 2976 O O . HIS A 1 369 ? -15.797 12.938 -1.148 1 95.25 369 HIS A O 1
ATOM 2982 N N . ASP A 1 370 ? -15.984 14.172 -2.955 1 94.75 370 ASP A N 1
ATOM 2983 C CA . ASP A 1 370 ? -17.203 13.492 -3.395 1 94.75 370 ASP A CA 1
ATOM 2984 C C . ASP A 1 370 ? -16.891 12.055 -3.818 1 94.75 370 ASP A C 1
ATOM 2986 O O . ASP A 1 370 ? -17.578 11.125 -3.398 1 94.75 370 ASP A O 1
ATOM 2990 N N . LYS A 1 371 ? -15.875 11.883 -4.535 1 94.31 371 LYS A N 1
ATOM 2991 C CA . LYS A 1 371 ? -15.617 10.594 -5.172 1 94.31 371 LYS A CA 1
ATOM 2992 C C . LYS A 1 371 ? -14.82 9.672 -4.254 1 94.31 371 LYS A C 1
ATOM 2994 O O . LYS A 1 371 ? -14.93 8.445 -4.348 1 94.31 371 LYS A O 1
ATOM 2999 N N . ILE A 1 372 ? -13.992 10.258 -3.379 1 95.19 372 ILE A N 1
ATOM 3000 C CA . ILE A 1 372 ? -13.07 9.398 -2.646 1 95.19 372 ILE A CA 1
ATOM 3001 C C . ILE A 1 372 ? -13.328 9.523 -1.146 1 95.19 372 ILE A C 1
ATOM 3003 O O . ILE A 1 372 ? -13.828 8.586 -0.519 1 95.19 372 ILE A O 1
ATOM 3007 N N . TYR A 1 373 ? -13.133 10.719 -0.577 1 95.44 373 TYR A N 1
ATOM 3008 C CA . TYR A 1 373 ? -13.039 10.883 0.87 1 95.44 373 TYR A CA 1
ATOM 3009 C C . TYR A 1 373 ? -14.398 10.68 1.531 1 95.44 373 TYR A C 1
ATOM 3011 O O . TYR A 1 373 ? -14.484 10.109 2.625 1 95.44 373 TYR A O 1
ATOM 3019 N N . LYS A 1 374 ? -15.445 11.164 0.88 1 95.56 374 LYS A N 1
ATOM 3020 C CA . LYS A 1 374 ? -16.781 11.086 1.456 1 95.56 374 LYS A CA 1
ATOM 3021 C C . LYS A 1 374 ? -17.656 10.109 0.678 1 95.56 374 LYS A C 1
ATOM 3023 O O . LYS A 1 374 ? -18.891 10.141 0.792 1 95.56 374 LYS A O 1
ATOM 3028 N N . HIS A 1 375 ? -17 9.32 -0.178 1 95.44 375 HIS A N 1
ATOM 3029 C CA . HIS A 1 375 ? -17.734 8.25 -0.829 1 95.44 375 HIS A CA 1
ATOM 3030 C C . HIS A 1 375 ? -18.484 7.402 0.191 1 95.44 375 HIS A C 1
ATOM 3032 O O . HIS A 1 375 ? -17.953 7.07 1.249 1 95.44 375 HIS A O 1
ATOM 3038 N N . LYS A 1 376 ? -19.703 7.07 -0.089 1 95.88 376 LYS A N 1
ATOM 3039 C CA . LYS A 1 376 ? -20.609 6.414 0.854 1 95.88 376 LYS A CA 1
ATOM 3040 C C . LYS A 1 376 ? -19.984 5.141 1.415 1 95.88 376 LYS A C 1
ATOM 3042 O O . LYS A 1 376 ? -20.078 4.871 2.615 1 95.88 376 LYS A O 1
ATOM 3047 N N . ALA A 1 377 ? -19.359 4.336 0.558 1 94.5 377 ALA A N 1
ATOM 3048 C CA . ALA A 1 377 ? -18.781 3.072 1.002 1 94.5 377 ALA A CA 1
ATOM 3049 C C . ALA A 1 377 ? -17.547 3.309 1.858 1 94.5 377 ALA A C 1
ATOM 3051 O O . ALA A 1 377 ? -17.281 2.561 2.803 1 94.5 377 ALA A O 1
ATOM 3052 N N . VAL A 1 378 ? -16.734 4.305 1.554 1 95.94 378 VAL A N 1
ATOM 3053 C CA . VAL A 1 378 ? -15.539 4.652 2.322 1 95.94 378 VAL A CA 1
ATOM 3054 C C . VAL A 1 378 ? -15.945 5.102 3.725 1 95.94 378 VAL A C 1
ATOM 3056 O O . VAL A 1 378 ? -15.344 4.676 4.715 1 95.94 378 VAL A O 1
ATOM 3059 N N . VAL A 1 379 ? -16.953 5.945 3.754 1 97.06 379 VAL A N 1
ATOM 3060 C CA . VAL A 1 379 ? -17.453 6.445 5.031 1 97.06 379 VAL A CA 1
ATOM 3061 C C . VAL A 1 379 ? -18.031 5.297 5.852 1 97.06 379 VAL A C 1
ATOM 3063 O O . VAL A 1 379 ? -17.828 5.23 7.066 1 97.06 379 VAL A O 1
ATOM 3066 N N . ALA A 1 380 ? -18.75 4.379 5.203 1 97.06 380 ALA A N 1
ATOM 3067 C CA . ALA A 1 380 ? -19.312 3.223 5.887 1 97.06 380 ALA A CA 1
ATOM 3068 C C . ALA A 1 380 ? -18.234 2.4 6.574 1 97.06 380 ALA A C 1
ATOM 3070 O O . ALA A 1 380 ? -18.375 2.008 7.734 1 97.06 380 ALA A O 1
ATOM 3071 N N . VAL A 1 381 ? -17.156 2.148 5.887 1 96.88 381 VAL A N 1
ATOM 3072 C CA . VAL A 1 381 ? -16.062 1.367 6.449 1 96.88 381 VAL A CA 1
ATOM 3073 C C . VAL A 1 381 ? -15.398 2.146 7.578 1 96.88 381 VAL A C 1
ATOM 3075 O O . VAL A 1 381 ? -14.969 1.56 8.57 1 96.88 381 VAL A O 1
ATOM 3078 N N . SER A 1 382 ? -15.281 3.465 7.422 1 97.25 382 SER A N 1
ATOM 3079 C CA . SER A 1 382 ? -14.703 4.285 8.477 1 97.25 382 SER A CA 1
ATOM 3080 C C . SER A 1 382 ? -15.492 4.16 9.773 1 97.25 382 SER A C 1
ATOM 3082 O O . SER A 1 382 ? -14.914 4.109 10.859 1 97.25 382 SER A O 1
ATOM 3084 N N . TYR A 1 383 ? -16.828 4.117 9.664 1 97.31 383 TYR A N 1
ATOM 3085 C CA . TYR A 1 383 ? -17.656 3.916 10.844 1 97.31 383 TYR A CA 1
ATOM 3086 C C . TYR A 1 383 ? -17.422 2.539 11.453 1 97.31 383 TYR A C 1
ATOM 3088 O O . TYR A 1 383 ? -17.406 2.387 12.672 1 97.31 383 TYR A O 1
ATOM 3096 N N . MET A 1 384 ? -17.266 1.564 10.594 1 96.88 384 MET A N 1
ATOM 3097 C CA . MET A 1 384 ? -17.016 0.21 11.07 1 96.88 384 MET A CA 1
ATOM 3098 C C . MET A 1 384 ? -15.695 0.15 11.844 1 96.88 384 MET A C 1
ATOM 3100 O O . MET A 1 384 ? -15.625 -0.476 12.898 1 96.88 384 MET A O 1
ATOM 3104 N N . ILE A 1 385 ? -14.656 0.796 11.344 1 97.5 385 ILE A N 1
ATOM 3105 C CA . ILE A 1 385 ? -13.359 0.835 12.016 1 97.5 385 ILE A CA 1
ATOM 3106 C C . ILE A 1 385 ? -13.492 1.549 13.359 1 97.5 385 ILE A C 1
ATOM 3108 O O . ILE A 1 385 ? -12.945 1.096 14.367 1 97.5 385 ILE A O 1
ATOM 3112 N N . CYS A 1 386 ? -14.234 2.672 13.383 1 97.5 386 CYS A N 1
ATOM 3113 C CA . CYS A 1 386 ? -14.453 3.387 14.633 1 97.5 386 CYS A CA 1
ATOM 3114 C C . CYS A 1 386 ? -15.141 2.494 15.656 1 97.5 386 CYS A C 1
ATOM 3116 O O . CYS A 1 386 ? -14.766 2.482 16.828 1 97.5 386 CYS A O 1
ATOM 3118 N N . ASP A 1 387 ? -16.156 1.747 15.18 1 97.56 387 ASP A N 1
ATOM 3119 C CA . ASP A 1 387 ? -16.859 0.848 16.078 1 97.56 387 ASP A CA 1
ATOM 3120 C C . ASP A 1 387 ? -15.93 -0.23 16.625 1 97.56 387 ASP A C 1
ATOM 3122 O O . ASP A 1 387 ? -16 -0.587 17.812 1 97.56 387 ASP A O 1
ATOM 3126 N N . ILE A 1 388 ? -15.07 -0.768 15.781 1 97.94 388 ILE A N 1
ATOM 3127 C CA . ILE A 1 388 ? -14.094 -1.767 16.203 1 97.94 388 ILE A CA 1
ATOM 3128 C C . ILE A 1 388 ? -13.195 -1.178 17.281 1 97.94 388 ILE A C 1
ATOM 3130 O O . ILE A 1 388 ? -12.953 -1.81 18.312 1 97.94 388 ILE A O 1
ATOM 3134 N N . LEU A 1 389 ? -12.719 0.027 17.094 1 97.62 389 LEU A N 1
ATOM 3135 C CA . LEU A 1 389 ? -11.82 0.678 18.031 1 97.62 389 LEU A CA 1
ATOM 3136 C C . LEU A 1 389 ? -12.523 0.967 19.359 1 97.62 389 LEU A C 1
ATOM 3138 O O . LEU A 1 389 ? -11.938 0.815 20.422 1 97.62 389 LEU A O 1
ATOM 3142 N N . CYS A 1 390 ? -13.773 1.378 19.266 1 97.5 390 CYS A N 1
ATOM 3143 C CA . CYS A 1 390 ? -14.547 1.628 20.469 1 97.5 390 CYS A CA 1
ATOM 3144 C C . CYS A 1 390 ? -14.703 0.355 21.297 1 97.5 390 CYS A C 1
ATOM 3146 O O . CYS A 1 390 ? -14.516 0.373 22.516 1 97.5 390 CYS A O 1
ATOM 3148 N N . LEU A 1 391 ? -15.023 -0.717 20.625 1 97.44 391 LEU A N 1
ATOM 3149 C CA . LEU A 1 391 ? -15.234 -2 21.281 1 97.44 391 LEU A CA 1
ATOM 3150 C C . LEU A 1 391 ? -13.938 -2.51 21.906 1 97.44 391 LEU A C 1
ATOM 3152 O O . LEU A 1 391 ? -13.953 -3.141 22.969 1 97.44 391 LEU A O 1
ATOM 3156 N N . ALA A 1 392 ? -12.812 -2.17 21.281 1 97.75 392 ALA A N 1
ATOM 3157 C CA . ALA A 1 392 ? -11.531 -2.748 21.688 1 97.75 392 ALA A CA 1
ATOM 3158 C C . ALA A 1 392 ? -10.812 -1.85 22.688 1 97.75 392 ALA A C 1
ATOM 3160 O O . ALA A 1 392 ? -9.969 -2.316 23.453 1 97.75 392 ALA A O 1
ATOM 3161 N N . ASP A 1 393 ? -11.078 -0.582 22.75 1 97.19 393 ASP A N 1
ATOM 3162 C CA . ASP A 1 393 ? -10.305 0.445 23.438 1 97.19 393 ASP A CA 1
ATOM 3163 C C . ASP A 1 393 ? -10.125 0.102 24.922 1 97.19 393 ASP A C 1
ATOM 3165 O O . ASP A 1 393 ? -9.023 0.221 25.453 1 97.19 393 ASP A O 1
ATOM 3169 N N . PRO A 1 394 ? -11.156 -0.377 25.656 1 95.62 394 PRO A N 1
ATOM 3170 C CA . PRO A 1 394 ? -10.992 -0.65 27.078 1 95.62 394 PRO A CA 1
ATOM 3171 C C . PRO A 1 394 ? -10.148 -1.896 27.359 1 95.62 394 PRO A C 1
ATOM 3173 O O . PRO A 1 394 ? -9.594 -2.047 28.453 1 95.62 394 PRO A O 1
ATOM 3176 N N . TYR A 1 395 ? -9.938 -2.713 26.375 1 94.81 395 TYR A N 1
ATOM 3177 C CA . TYR A 1 395 ? -9.43 -4.047 26.672 1 94.81 395 TYR A CA 1
ATOM 3178 C C . TYR A 1 395 ? -8.141 -4.316 25.891 1 94.81 395 TYR A C 1
ATOM 3180 O O . TYR A 1 395 ? -7.523 -5.371 26.062 1 94.81 395 TYR A O 1
ATOM 3188 N N . PHE A 1 396 ? -7.77 -3.434 25.062 1 93.56 396 PHE A N 1
ATOM 3189 C CA . PHE A 1 396 ? -6.57 -3.617 24.25 1 93.56 396 PHE A CA 1
ATOM 3190 C C . PHE A 1 396 ? -5.562 -2.506 24.516 1 93.56 396 PHE A C 1
ATOM 3192 O O . PHE A 1 396 ? -5.41 -1.594 23.703 1 93.56 396 PHE A O 1
ATOM 3199 N N . PRO A 1 397 ? -4.852 -2.611 25.547 1 90.12 397 PRO A N 1
ATOM 3200 C CA . PRO A 1 397 ? -3.895 -1.562 25.906 1 90.12 397 PRO A CA 1
ATOM 3201 C C . PRO A 1 397 ? -2.65 -1.567 25.031 1 90.12 397 PRO A C 1
ATOM 3203 O O . PRO A 1 397 ? -2.205 -2.631 24.594 1 90.12 397 PRO A O 1
ATOM 3206 N N . ILE A 1 398 ? -2.17 -0.394 24.75 1 90.31 398 ILE A N 1
ATOM 3207 C CA . ILE A 1 398 ? -0.939 -0.195 24 1 90.31 398 ILE A CA 1
ATOM 3208 C C . ILE A 1 398 ? 0.215 0.097 24.953 1 90.31 398 ILE A C 1
ATOM 3210 O O . ILE A 1 398 ? 0.108 0.973 25.812 1 90.31 398 ILE A O 1
ATOM 3214 N N . SER A 1 399 ? 1.308 -0.608 24.734 1 84.75 399 SER A N 1
ATOM 3215 C CA . SER A 1 399 ? 2.461 -0.443 25.609 1 84.75 399 SER A CA 1
ATOM 3216 C C . SER A 1 399 ? 3.191 0.865 25.328 1 84.75 399 SER A C 1
ATOM 3218 O O . SER A 1 399 ? 3.344 1.255 24.172 1 84.75 399 SER A O 1
ATOM 3220 N N . THR A 1 400 ? 3.609 1.586 26.312 1 83.06 400 THR A N 1
ATOM 3221 C CA . THR A 1 400 ? 4.391 2.809 26.156 1 83.06 400 THR A CA 1
ATOM 3222 C C . THR A 1 400 ? 5.875 2.533 26.375 1 83.06 400 THR A C 1
ATOM 3224 O O . THR A 1 400 ? 6.672 3.463 26.516 1 83.06 400 THR A O 1
ATOM 3227 N N . GLY A 1 401 ? 6.324 1.217 25.922 1 65.81 401 GLY A N 1
ATOM 3228 C CA . GLY A 1 401 ? 7.73 0.853 25.984 1 65.81 401 GLY A CA 1
ATOM 3229 C C . GLY A 1 401 ? 8.242 0.716 27.406 1 65.81 401 GLY A C 1
ATOM 3230 O O . GLY A 1 401 ? 9.422 0.438 27.625 1 65.81 401 GLY A O 1
ATOM 3231 N N . GLY A 1 402 ? 7.734 1.233 28.422 1 48.66 402 GLY A N 1
ATOM 3232 C CA . GLY A 1 402 ? 8.336 1.103 29.734 1 48.66 402 GLY A CA 1
ATOM 3233 C C . GLY A 1 402 ? 8.547 -0.341 30.156 1 48.66 402 GLY A C 1
ATOM 3234 O O . GLY A 1 402 ? 7.648 -0.958 30.734 1 48.66 402 GLY A O 1
ATOM 3235 N N . SER A 1 403 ? 8.906 -1.139 29.188 1 40.19 403 SER A N 1
ATOM 3236 C CA . SER A 1 403 ? 9.266 -2.375 29.859 1 40.19 403 SER A CA 1
ATOM 3237 C C . SER A 1 403 ? 9.805 -2.094 31.266 1 40.19 403 SER A C 1
ATOM 3239 O O . SER A 1 403 ? 10.352 -1.02 31.516 1 40.19 403 SER A O 1
ATOM 3241 N N . SER A 1 404 ? 9.297 -2.795 32.188 1 34.81 404 SER A N 1
ATOM 3242 C CA . SER A 1 404 ? 9.922 -2.807 33.5 1 34.81 404 SER A CA 1
ATOM 3243 C C . SER A 1 404 ? 11.438 -2.66 33.406 1 34.81 404 SER A C 1
ATOM 3245 O O . SER A 1 404 ? 12.094 -2.213 34.344 1 34.81 404 SER A O 1
ATOM 3247 N N . PHE A 1 405 ? 12.07 -3.744 32.688 1 30.61 405 PHE A N 1
ATOM 3248 C CA . PHE A 1 405 ? 13.445 -4.008 33.094 1 30.61 405 PHE A CA 1
ATOM 3249 C C . PHE A 1 405 ? 14.398 -2.973 32.5 1 30.61 405 PHE A C 1
ATOM 3251 O O . PHE A 1 405 ? 15.609 -3.176 32.5 1 30.61 405 PHE A O 1
ATOM 3258 N N . THR A 1 406 ? 14.055 -2.051 31.688 1 33.22 406 THR A N 1
ATOM 3259 C CA . THR A 1 406 ? 15.367 -1.497 31.391 1 33.22 406 THR A CA 1
ATOM 3260 C C . THR A 1 406 ? 16.125 -1.162 32.656 1 33.22 406 THR A C 1
ATOM 3262 O O . THR A 1 406 ? 15.562 -0.537 33.562 1 33.22 406 THR A O 1
ATOM 3265 N N . ALA A 1 407 ? 17.047 -1.893 33 1 30.62 407 ALA A N 1
ATOM 3266 C CA . ALA A 1 407 ? 18.031 -1.515 34 1 30.62 407 ALA A CA 1
ATOM 3267 C C . ALA A 1 407 ? 18.375 -0.028 33.906 1 30.62 407 ALA A C 1
ATOM 3269 O O . ALA A 1 407 ? 19.047 0.518 34.781 1 30.62 407 ALA A O 1
ATOM 3270 N N . GLY A 1 408 ? 18.641 0.521 32.625 1 35.12 408 GLY A N 1
ATOM 3271 C CA . GLY A 1 408 ? 19.5 1.684 32.469 1 35.12 408 GLY A CA 1
ATOM 3272 C C . GLY A 1 408 ? 18.797 2.994 32.75 1 35.12 408 GLY A C 1
ATOM 3273 O O . GLY A 1 408 ? 19.234 4.055 32.312 1 35.12 408 GLY A O 1
ATOM 3274 N N . GLY A 1 409 ? 17.922 3.191 33.562 1 37.59 409 GLY A N 1
ATOM 3275 C CA . GLY A 1 409 ? 17.562 4.488 34.094 1 37.59 409 GLY A CA 1
ATOM 3276 C C . GLY A 1 409 ? 16.438 5.172 33.375 1 37.59 409 GLY A C 1
ATOM 3277 O O . GLY A 1 409 ? 16.297 6.395 33.438 1 37.59 409 GLY A O 1
ATOM 3278 N N . GLN A 1 410 ? 15.867 4.57 32.375 1 45.69 410 GLN A N 1
ATOM 3279 C CA . GLN A 1 410 ? 14.875 5.465 31.781 1 45.69 410 GLN A CA 1
ATOM 3280 C C . GLN A 1 410 ? 13.734 5.746 32.75 1 45.69 410 GLN A C 1
ATOM 3282 O O . GLN A 1 410 ? 13.367 4.883 33.562 1 45.69 410 GLN A O 1
ATOM 3287 N N . PRO A 1 411 ? 13.352 6.992 32.906 1 50.41 411 PRO A N 1
ATOM 3288 C CA . PRO A 1 411 ? 12.32 7.422 33.844 1 50.41 411 PRO A CA 1
ATOM 3289 C C . PRO A 1 411 ? 11.016 6.648 33.688 1 50.41 411 PRO A C 1
ATOM 3291 O O . PRO A 1 411 ? 10.664 6.238 32.594 1 50.41 411 PRO A O 1
ATOM 3294 N N . LYS A 1 412 ? 10.562 6.008 34.719 1 57.25 412 LYS A N 1
ATOM 3295 C CA . LYS A 1 412 ? 9.273 5.344 34.844 1 57.25 412 LYS A CA 1
ATOM 3296 C C . LYS A 1 412 ? 8.172 6.156 34.188 1 57.25 412 LYS A C 1
ATOM 3298 O O . LYS A 1 412 ? 7.996 7.34 34.469 1 57.25 412 LYS A O 1
ATOM 3303 N N . ARG A 1 413 ? 7.699 5.656 33.125 1 67.69 413 ARG A N 1
ATOM 3304 C CA . ARG A 1 413 ? 6.594 6.352 32.469 1 67.69 413 ARG A CA 1
ATOM 3305 C C . ARG A 1 413 ? 5.348 6.348 33.344 1 67.69 413 ARG A C 1
ATOM 3307 O O . ARG A 1 413 ? 5.105 5.395 34.094 1 67.69 413 ARG A O 1
ATOM 3314 N N . GLU A 1 414 ? 4.73 7.41 33.438 1 74.44 414 GLU A N 1
ATOM 3315 C CA . GLU A 1 414 ? 3.541 7.598 34.25 1 74.44 414 GLU A CA 1
ATOM 3316 C C . GLU A 1 414 ? 2.494 6.527 33.969 1 74.44 414 GLU A C 1
ATOM 3318 O O . GLU A 1 414 ? 1.883 5.984 34.875 1 74.44 414 GLU A O 1
ATOM 3323 N N . PHE A 1 415 ? 2.404 6.164 32.625 1 83.44 415 PHE A N 1
ATOM 3324 C CA . PHE A 1 415 ? 1.438 5.152 32.219 1 83.44 415 PHE A CA 1
ATOM 3325 C C . PHE A 1 415 ? 2.111 4.074 31.375 1 83.44 415 PHE A C 1
ATOM 3327 O O . PHE A 1 415 ? 2.348 4.266 30.172 1 83.44 415 PHE A O 1
ATOM 3334 N N . PRO A 1 416 ? 2.355 2.961 31.969 1 82.56 416 PRO A N 1
ATOM 3335 C CA . PRO A 1 416 ? 3.023 1.899 31.203 1 82.56 416 PRO A CA 1
ATOM 3336 C C . PRO A 1 416 ? 2.195 1.407 30.031 1 82.56 416 PRO A C 1
ATOM 3338 O O . PRO A 1 416 ? 2.746 0.865 29.062 1 82.56 416 PRO A O 1
ATOM 3341 N N . PHE A 1 417 ? 0.821 1.576 30.234 1 88.25 417 PHE A N 1
ATOM 3342 C CA . PHE A 1 417 ? -0.102 1.228 29.156 1 88.25 417 PHE A CA 1
ATOM 3343 C C . PHE A 1 417 ? -1.135 2.33 28.953 1 88.25 417 PHE A C 1
ATOM 3345 O O . PHE A 1 417 ? -1.502 3.027 29.891 1 88.25 417 PHE A O 1
ATOM 3352 N N . LEU A 1 418 ? -1.48 2.516 27.75 1 92.88 418 LEU A N 1
ATOM 3353 C CA . LEU A 1 418 ? -2.539 3.457 27.406 1 92.88 418 LEU A CA 1
ATOM 3354 C C . LEU A 1 418 ? -3.518 2.832 26.422 1 92.88 418 LEU A C 1
ATOM 3356 O O . LEU A 1 418 ? -3.115 2.053 25.547 1 92.88 418 LEU A O 1
ATOM 3360 N N . PRO A 1 419 ? -4.793 3.137 26.641 1 94.94 419 PRO A N 1
ATOM 3361 C CA . PRO A 1 419 ? -5.715 2.725 25.578 1 94.94 419 PRO A CA 1
ATOM 3362 C C . PRO A 1 419 ? -5.461 3.455 24.266 1 94.94 419 PRO A C 1
ATOM 3364 O O . PRO A 1 419 ? -4.754 4.465 24.25 1 94.94 419 PRO A O 1
ATOM 3367 N N . MET A 1 420 ? -5.988 2.941 23.234 1 94.94 420 MET A N 1
ATOM 3368 C CA . MET A 1 420 ? -5.777 3.525 21.922 1 94.94 420 MET A CA 1
ATOM 3369 C C . MET A 1 420 ? -6.305 4.957 21.875 1 94.94 420 MET A C 1
ATOM 3371 O O . MET A 1 420 ? -5.727 5.812 21.203 1 94.94 420 MET A O 1
ATOM 3375 N N . SER A 1 421 ? -7.379 5.27 22.625 1 94.75 421 SER A N 1
ATOM 3376 C CA . SER A 1 421 ? -8.008 6.586 22.641 1 94.75 421 SER A CA 1
ATOM 3377 C C . SER A 1 421 ? -7.098 7.617 23.312 1 94.75 421 SER A C 1
ATOM 3379 O O . SER A 1 421 ? -7.27 8.82 23.109 1 94.75 421 SER A O 1
ATOM 3381 N N . ARG A 1 422 ? -6.117 7.121 24.062 1 93.12 422 ARG A N 1
ATOM 3382 C CA . ARG A 1 422 ? -5.219 8.016 24.781 1 93.12 422 ARG A CA 1
ATOM 3383 C C . ARG A 1 422 ? -3.785 7.871 24.297 1 93.12 422 ARG A C 1
ATOM 3385 O O . ARG A 1 422 ? -2.883 8.562 24.781 1 93.12 422 ARG A O 1
ATOM 3392 N N . ALA A 1 423 ? -3.582 7.043 23.344 1 91 423 ALA A N 1
ATOM 3393 C CA . ALA A 1 423 ? -2.232 6.742 22.875 1 91 423 ALA A CA 1
ATOM 3394 C C . ALA A 1 423 ? -1.584 7.973 22.25 1 91 423 ALA A C 1
ATOM 3396 O O . ALA A 1 423 ? -0.357 8.086 22.219 1 91 423 ALA A O 1
ATOM 3397 N N . MET A 1 424 ? -2.385 8.922 21.812 1 87.38 424 MET A N 1
ATOM 3398 C CA . MET A 1 424 ? -1.89 10.133 21.156 1 87.38 424 MET A CA 1
ATOM 3399 C C . MET A 1 424 ? -1.166 11.031 22.156 1 87.38 424 MET A C 1
ATOM 3401 O O . MET A 1 424 ? -0.437 11.945 21.766 1 87.38 424 MET A O 1
ATOM 3405 N N . LEU A 1 425 ? -1.257 10.711 23.422 1 86.12 425 LEU A N 1
ATOM 3406 C CA . LEU A 1 425 ? -0.69 11.555 24.484 1 86.12 425 LEU A CA 1
ATOM 3407 C C . LEU A 1 425 ? 0.761 11.172 24.75 1 86.12 425 LEU A C 1
ATOM 3409 O O . LEU A 1 425 ? 1.475 11.898 25.453 1 86.12 425 LEU A O 1
ATOM 3413 N N . ASP A 1 426 ? 1.162 10.094 24.188 1 89.38 426 ASP A N 1
ATOM 3414 C CA . ASP A 1 426 ? 2.492 9.562 24.469 1 89.38 426 ASP A CA 1
ATOM 3415 C C . ASP A 1 426 ? 3.225 9.203 23.188 1 89.38 426 ASP A C 1
ATOM 3417 O O . ASP A 1 426 ? 2.668 8.531 22.312 1 89.38 426 ASP A O 1
ATOM 3421 N N . ASP A 1 427 ? 4.5 9.656 23.141 1 88.69 427 ASP A N 1
ATOM 3422 C CA . ASP A 1 427 ? 5.246 9.477 21.906 1 88.69 427 ASP A CA 1
ATOM 3423 C C . ASP A 1 427 ? 5.508 8 21.625 1 88.69 427 ASP A C 1
ATOM 3425 O O . ASP A 1 427 ? 5.488 7.562 20.469 1 88.69 427 ASP A O 1
ATOM 3429 N N . GLN A 1 428 ? 5.719 7.203 22.625 1 88.38 428 GLN A N 1
ATOM 3430 C CA . GLN A 1 428 ? 5.988 5.781 22.438 1 88.38 428 GLN A CA 1
ATOM 3431 C C . GLN A 1 428 ? 4.715 5.027 22.078 1 88.38 428 GLN A C 1
ATOM 3433 O O . GLN A 1 428 ? 4.746 4.109 21.25 1 88.38 428 GLN A O 1
ATOM 3438 N N . ALA A 1 429 ? 3.646 5.41 22.734 1 90.94 429 ALA A N 1
ATOM 3439 C CA . ALA A 1 429 ? 2.367 4.801 22.375 1 90.94 429 ALA A CA 1
ATOM 3440 C C . ALA A 1 429 ? 1.96 5.164 20.953 1 90.94 429 ALA A C 1
ATOM 3442 O O . ALA A 1 429 ? 1.386 4.344 20.234 1 90.94 429 ALA A O 1
ATOM 3443 N N . LEU A 1 430 ? 2.27 6.379 20.594 1 91 430 LEU A N 1
ATOM 3444 C CA . LEU A 1 430 ? 1.939 6.852 19.25 1 91 430 LEU A CA 1
ATOM 3445 C C . LEU A 1 430 ? 2.691 6.055 18.203 1 91 430 LEU A C 1
ATOM 3447 O O . LEU A 1 430 ? 2.184 5.844 17.094 1 91 430 LEU A O 1
ATOM 3451 N N . LEU A 1 431 ? 3.895 5.578 18.516 1 90.31 431 LEU A N 1
ATOM 3452 C CA . LEU A 1 431 ? 4.695 4.781 17.594 1 90.31 431 LEU A CA 1
ATOM 3453 C C . LEU A 1 431 ? 3.977 3.488 17.219 1 90.31 431 LEU A C 1
ATOM 3455 O O . LEU A 1 431 ? 4.238 2.906 16.156 1 90.31 431 LEU A O 1
ATOM 3459 N N . ARG A 1 432 ? 3.039 3.139 18.016 1 89.69 432 ARG A N 1
ATOM 3460 C CA . ARG A 1 432 ? 2.363 1.86 17.812 1 89.69 432 ARG A CA 1
ATOM 3461 C C . ARG A 1 432 ? 1.012 2.059 17.141 1 89.69 432 ARG A C 1
ATOM 3463 O O . ARG A 1 432 ? 0.363 1.088 16.734 1 89.69 432 ARG A O 1
ATOM 3470 N N . LEU A 1 433 ? 0.578 3.312 17.031 1 92.25 433 LEU A N 1
ATOM 3471 C CA . LEU A 1 433 ? -0.694 3.604 16.375 1 92.25 433 LEU A CA 1
ATOM 3472 C C . LEU A 1 433 ? -0.568 3.475 14.859 1 92.25 433 LEU A C 1
ATOM 3474 O O . LEU A 1 433 ? -0.502 4.48 14.148 1 92.25 433 LEU A O 1
ATOM 3478 N N . ARG A 1 434 ? -0.561 2.275 14.406 1 93.19 434 ARG A N 1
ATOM 3479 C CA . ARG A 1 434 ? -0.451 1.896 13 1 93.19 434 ARG A CA 1
ATOM 3480 C C . ARG A 1 434 ? -1.691 1.138 12.539 1 93.19 434 ARG A C 1
ATOM 3482 O O . ARG A 1 434 ? -2.469 0.65 13.367 1 93.19 434 ARG A O 1
ATOM 3489 N N . ASP A 1 435 ? -1.891 1.023 11.289 1 93.31 435 ASP A N 1
ATOM 3490 C CA . ASP A 1 435 ? -3.068 0.361 10.734 1 93.31 435 ASP A CA 1
ATOM 3491 C C . ASP A 1 435 ? -3.062 -1.131 11.062 1 93.31 435 ASP A C 1
ATOM 3493 O O . ASP A 1 435 ? -4.105 -1.785 11.023 1 93.31 435 ASP A O 1
ATOM 3497 N N . ASP A 1 436 ? -1.922 -1.62 11.414 1 89.31 436 ASP A N 1
ATOM 3498 C CA . ASP A 1 436 ? -1.805 -3.051 11.672 1 89.31 436 ASP A CA 1
ATOM 3499 C C . ASP A 1 436 ? -2.381 -3.408 13.047 1 89.31 436 ASP A C 1
ATOM 3501 O O . ASP A 1 436 ? -2.377 -4.578 13.438 1 89.31 436 ASP A O 1
ATOM 3505 N N . LEU A 1 437 ? -2.908 -2.469 13.766 1 91.75 437 LEU A N 1
ATOM 3506 C CA . LEU A 1 437 ? -3.52 -2.732 15.062 1 91.75 437 LEU A CA 1
ATOM 3507 C C . LEU A 1 437 ? -4.82 -3.51 14.898 1 91.75 437 LEU A C 1
ATOM 3509 O O . LEU A 1 437 ? -5.18 -4.316 15.758 1 91.75 437 LEU A O 1
ATOM 3513 N N . ILE A 1 438 ? -5.562 -3.295 13.82 1 92.5 438 ILE A N 1
ATOM 3514 C CA . ILE A 1 438 ? -6.84 -3.959 13.602 1 92.5 438 ILE A CA 1
ATOM 3515 C C . ILE A 1 438 ? -6.625 -5.465 13.477 1 92.5 438 ILE A C 1
ATOM 3517 O O . ILE A 1 438 ? -7.266 -6.254 14.172 1 92.5 438 ILE A O 1
ATOM 3521 N N . PRO A 1 439 ? -5.711 -5.852 12.648 1 87.69 439 PRO A N 1
ATOM 3522 C CA . PRO A 1 439 ? -5.453 -7.293 12.609 1 87.69 439 PRO A CA 1
ATOM 3523 C C . PRO A 1 439 ? -4.938 -7.832 13.945 1 87.69 439 PRO A C 1
ATOM 3525 O O . PRO A 1 439 ? -5.211 -8.977 14.297 1 87.69 439 PRO A O 1
ATOM 3528 N N . GLN A 1 440 ? -4.211 -7.031 14.688 1 88.81 440 GLN A N 1
ATOM 3529 C CA . GLN A 1 440 ? -3.723 -7.469 15.992 1 88.81 440 GLN A CA 1
ATOM 3530 C C . GLN A 1 440 ? -4.883 -7.758 16.938 1 88.81 440 GLN A C 1
ATOM 3532 O O . GLN A 1 440 ? -4.859 -8.75 17.672 1 88.81 440 GLN A O 1
ATOM 3537 N N . ILE A 1 441 ? -5.801 -6.883 16.922 1 92.62 441 ILE A N 1
ATOM 3538 C CA . ILE A 1 441 ? -7 -7.098 17.719 1 92.62 441 ILE A CA 1
ATOM 3539 C C . ILE A 1 441 ? -7.695 -8.383 17.266 1 92.62 441 ILE A C 1
ATOM 3541 O O . ILE A 1 441 ? -8.156 -9.172 18.094 1 92.62 441 ILE A O 1
ATOM 3545 N N . GLY A 1 442 ? -7.719 -8.609 16 1 88.75 442 GLY A N 1
ATOM 3546 C CA . GLY A 1 442 ? -8.352 -9.789 15.43 1 88.75 442 GLY A CA 1
ATOM 3547 C C . GLY A 1 442 ? -7.699 -11.086 15.859 1 88.75 442 GLY A C 1
ATOM 3548 O O . GLY A 1 442 ? -8.336 -12.141 15.859 1 88.75 442 GLY A O 1
ATOM 3549 N N . HIS A 1 443 ? -6.473 -11.016 16.266 1 83.19 443 HIS A N 1
ATOM 3550 C CA . HIS A 1 443 ? -5.723 -12.219 16.609 1 83.19 443 HIS A CA 1
ATOM 3551 C C . HIS A 1 443 ? -5.785 -12.508 18.094 1 83.19 443 HIS A C 1
ATOM 3553 O O . HIS A 1 443 ? -5.289 -13.539 18.562 1 83.19 443 HIS A O 1
ATOM 3559 N N . THR A 1 444 ? -6.414 -11.625 18.797 1 85.62 444 THR A N 1
ATOM 3560 C CA . THR A 1 444 ? -6.543 -11.852 20.219 1 85.62 444 THR A CA 1
ATOM 3561 C C . THR A 1 444 ? -7.512 -13 20.5 1 85.62 444 THR A C 1
ATOM 3563 O O . THR A 1 444 ? -8.211 -13.469 19.609 1 85.62 444 THR A O 1
ATOM 3566 N N . THR A 1 445 ? -7.477 -13.531 21.797 1 82.12 445 THR A N 1
ATOM 3567 C CA . THR A 1 445 ? -8.336 -14.664 22.141 1 82.12 445 THR A CA 1
ATOM 3568 C C . THR A 1 445 ? -9.188 -14.344 23.359 1 82.12 445 THR A C 1
ATOM 3570 O O . THR A 1 445 ? -10.07 -15.125 23.734 1 82.12 445 THR A O 1
ATOM 3573 N N . CYS A 1 446 ? -8.984 -13.18 23.984 1 86.81 446 CYS A N 1
ATOM 3574 C CA . CYS A 1 446 ? -9.734 -12.852 25.188 1 86.81 446 CYS A CA 1
ATOM 3575 C C . CYS A 1 446 ? -11.203 -12.594 24.875 1 86.81 446 CYS A C 1
ATOM 3577 O O . CYS A 1 446 ? -11.523 -12.023 23.828 1 86.81 446 CYS A O 1
ATOM 3579 N N . LEU A 1 447 ? -12.086 -12.922 25.75 1 91.88 447 LEU A N 1
ATOM 3580 C CA . LEU A 1 447 ? -13.531 -12.883 25.547 1 91.88 447 LEU A CA 1
ATOM 3581 C C . LEU A 1 447 ? -14.023 -11.445 25.422 1 91.88 447 LEU A C 1
ATOM 3583 O O . LEU A 1 447 ? -14.969 -11.172 24.672 1 91.88 447 LEU A O 1
ATOM 3587 N N . GLU A 1 448 ? -13.375 -10.578 26.109 1 93.62 448 GLU A N 1
ATOM 3588 C CA . GLU A 1 448 ? -13.805 -9.188 26.125 1 93.62 448 GLU A CA 1
ATOM 3589 C C . GLU A 1 448 ? -13.688 -8.562 24.734 1 93.62 448 GLU A C 1
ATOM 3591 O O . GLU A 1 448 ? -14.438 -7.637 24.406 1 93.62 448 GLU A O 1
ATOM 3596 N N . LEU A 1 449 ? -12.852 -9.164 23.938 1 95.88 449 LEU A N 1
ATOM 3597 C CA . LEU A 1 449 ? -12.594 -8.57 22.641 1 95.88 449 LEU A CA 1
ATOM 3598 C C . LEU A 1 449 ? -13.336 -9.312 21.531 1 95.88 449 LEU A C 1
ATOM 3600 O O . LEU A 1 449 ? -13.188 -9 20.359 1 95.88 449 LEU A O 1
ATOM 3604 N N . GLN A 1 450 ? -14.172 -10.227 21.922 1 95 450 GLN A N 1
ATOM 3605 C CA . GLN A 1 450 ? -14.906 -11.0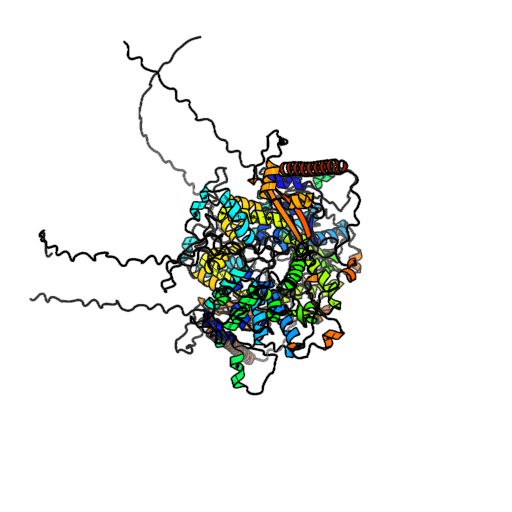31 20.953 1 95 450 GLN A CA 1
ATOM 3606 C C . GLN A 1 450 ? -15.781 -10.148 20.078 1 95 450 GLN A C 1
ATOM 3608 O O . GLN A 1 450 ? -15.812 -10.32 18.844 1 95 450 GLN A O 1
ATOM 3613 N N . PRO A 1 451 ? -16.516 -9.195 20.688 1 95.44 451 PRO A N 1
ATOM 3614 C CA . PRO A 1 451 ? -17.344 -8.352 19.812 1 95.44 451 PRO A CA 1
ATOM 3615 C C . PRO A 1 451 ? -16.516 -7.613 18.766 1 95.44 451 PRO A C 1
ATOM 3617 O O . PRO A 1 451 ? -16.953 -7.484 17.609 1 95.44 451 PRO A O 1
ATOM 3620 N N . ALA A 1 452 ? -15.383 -7.086 19.156 1 97.06 452 ALA A N 1
ATOM 3621 C CA . ALA A 1 452 ? -14.5 -6.422 18.203 1 97.06 452 ALA A CA 1
ATOM 3622 C C . ALA A 1 452 ? -14.023 -7.395 17.125 1 97.06 452 ALA A C 1
ATOM 3624 O O . ALA A 1 452 ? -13.992 -7.051 15.945 1 97.06 452 ALA A O 1
ATOM 3625 N N . ARG A 1 453 ? -13.688 -8.609 17.531 1 94.62 453 ARG A N 1
ATOM 3626 C CA . ARG A 1 453 ? -13.234 -9.625 16.578 1 94.62 453 ARG A CA 1
ATOM 3627 C C . ARG A 1 453 ? -14.336 -9.992 15.602 1 94.62 453 ARG A C 1
ATOM 3629 O O . ARG A 1 453 ? -14.078 -10.195 14.414 1 94.62 453 ARG A O 1
ATOM 3636 N N . ASP A 1 454 ? -15.57 -10.086 16.109 1 94.5 454 ASP A N 1
ATOM 3637 C CA . ASP A 1 454 ? -16.703 -10.391 15.242 1 94.5 454 ASP A CA 1
ATOM 3638 C C . ASP A 1 454 ? -16.859 -9.336 14.148 1 94.5 454 ASP A C 1
ATOM 3640 O O . ASP A 1 454 ? -17.109 -9.664 12.992 1 94.5 454 ASP A O 1
ATOM 3644 N N . LEU A 1 455 ? -16.719 -8.133 14.547 1 95.69 455 LEU A N 1
ATOM 3645 C CA . LEU A 1 455 ? -16.859 -7.043 13.586 1 95.69 455 LEU A CA 1
ATOM 3646 C C . LEU A 1 455 ? -15.688 -7.039 12.602 1 95.69 455 LEU A C 1
ATOM 3648 O O . LEU A 1 455 ? -15.859 -6.695 11.43 1 95.69 455 LEU A O 1
ATOM 3652 N N . ILE A 1 456 ? -14.484 -7.395 13.062 1 95 456 ILE A N 1
ATOM 3653 C CA . ILE A 1 456 ? -13.32 -7.504 12.188 1 95 456 ILE A CA 1
ATOM 3654 C C . ILE A 1 456 ? -13.555 -8.609 11.156 1 95 456 ILE A C 1
ATOM 3656 O O . ILE A 1 456 ? -13.219 -8.445 9.984 1 95 456 ILE A O 1
ATOM 3660 N N . ASP A 1 457 ? -14.156 -9.664 11.594 1 91 457 ASP A N 1
ATOM 3661 C CA . ASP A 1 457 ? -14.492 -10.742 10.672 1 91 457 ASP A CA 1
ATOM 3662 C C . ASP A 1 457 ? -15.453 -10.266 9.586 1 91 457 ASP A C 1
ATOM 3664 O O . ASP A 1 457 ? -15.328 -10.656 8.422 1 91 457 ASP A O 1
ATOM 3668 N N . ARG A 1 458 ? -16.375 -9.445 9.992 1 92.69 458 ARG A N 1
ATOM 3669 C CA . ARG A 1 458 ? -17.312 -8.867 9.023 1 92.69 458 ARG A CA 1
ATOM 3670 C C . ARG A 1 458 ? -16.562 -7.984 8.016 1 92.69 458 ARG A C 1
ATOM 3672 O O . ARG A 1 458 ? -16.828 -8.047 6.816 1 92.69 458 ARG A O 1
ATOM 3679 N N . LEU A 1 459 ? -15.695 -7.188 8.562 1 92.88 459 LEU A N 1
ATOM 3680 C CA . LEU A 1 459 ? -14.898 -6.305 7.719 1 92.88 459 LEU A CA 1
ATOM 3681 C C . LEU A 1 459 ? -14.078 -7.109 6.715 1 92.88 459 LEU A C 1
ATOM 3683 O O . LEU A 1 459 ? -14.031 -6.766 5.531 1 92.88 459 LEU A O 1
ATOM 3687 N N . GLU A 1 460 ? -13.523 -8.25 7.145 1 89.12 460 GLU A N 1
ATOM 3688 C CA . GLU A 1 460 ? -12.625 -9.062 6.336 1 89.12 460 GLU A CA 1
ATOM 3689 C C . GLU A 1 460 ? -13.398 -9.961 5.379 1 89.12 460 GLU A C 1
ATOM 3691 O O . GLU A 1 460 ? -12.82 -10.562 4.469 1 89.12 460 GLU A O 1
ATOM 3696 N N . SER A 1 461 ? -14.688 -10.031 5.555 1 88.56 461 SER A N 1
ATOM 3697 C CA . SER A 1 461 ? -15.539 -10.773 4.633 1 88.56 461 SER A CA 1
ATOM 3698 C C . SER A 1 461 ? -16.422 -9.836 3.811 1 88.56 461 SER A C 1
ATOM 3700 O O . SER A 1 461 ? -17.359 -10.281 3.158 1 88.56 461 SER A O 1
ATOM 3702 N N . ARG A 1 462 ? -16.234 -8.555 4 1 89.62 462 ARG A N 1
ATOM 3703 C CA . ARG A 1 462 ? -16.859 -7.473 3.252 1 89.62 462 ARG A CA 1
ATOM 3704 C C . ARG A 1 462 ? -18.359 -7.402 3.545 1 89.62 462 ARG A C 1
ATOM 3706 O O . ARG A 1 462 ? -19.156 -7.176 2.639 1 89.62 462 ARG A O 1
ATOM 3713 N N . LEU A 1 463 ? -18.719 -7.793 4.672 1 90.31 463 LEU A N 1
ATOM 3714 C CA . LEU A 1 463 ? -20.047 -7.477 5.164 1 90.31 463 LEU A CA 1
ATOM 3715 C C . LEU A 1 463 ? -20.078 -6.094 5.805 1 90.31 463 LEU A C 1
ATOM 3717 O O . LEU A 1 463 ? -20.172 -5.977 7.031 1 90.31 463 LEU A O 1
ATOM 3721 N N . LEU A 1 464 ? -20.078 -5.121 4.98 1 93.25 464 LEU A N 1
ATOM 3722 C CA . LEU A 1 464 ? -19.859 -3.74 5.379 1 93.25 464 LEU A CA 1
ATOM 3723 C C . LEU A 1 464 ? -21.156 -3.062 5.773 1 93.25 464 LEU A C 1
ATOM 3725 O O . LEU A 1 464 ? -22.25 -3.531 5.41 1 93.25 464 LEU A O 1
ATOM 3729 N N . TYR A 1 465 ? -21.016 -2.02 6.598 1 96.06 465 TYR A N 1
ATOM 3730 C CA . TYR A 1 465 ? -22.172 -1.132 6.773 1 96.06 465 TYR A CA 1
ATOM 3731 C C . TYR A 1 465 ? -22.656 -0.597 5.43 1 96.06 465 TYR A C 1
ATOM 3733 O O . TYR A 1 465 ? -21.922 -0.625 4.441 1 96.06 465 TYR A O 1
ATOM 3741 N N . LYS A 1 466 ? -23.938 -0.236 5.336 1 94.25 466 LYS A N 1
ATOM 3742 C CA . LYS A 1 466 ? -24.484 0.208 4.055 1 94.25 466 LYS A CA 1
ATOM 3743 C C . LYS A 1 466 ? -25.219 1.534 4.203 1 94.25 466 LYS A C 1
ATOM 3745 O O . LYS A 1 466 ? -25.969 1.73 5.164 1 94.25 466 LYS A O 1
ATOM 3750 N N . CYS A 1 467 ? -24.859 2.484 3.283 1 96.56 467 CYS A N 1
ATOM 3751 C CA . CYS A 1 467 ? -25.656 3.699 3.193 1 96.56 467 CYS A CA 1
ATOM 3752 C C . CYS A 1 467 ? -27.016 3.41 2.566 1 96.56 467 CYS A C 1
ATOM 3754 O O . CYS A 1 467 ? -27.094 3.053 1.39 1 96.56 467 CYS A O 1
ATOM 3756 N N . VAL A 1 468 ? -28.078 3.586 3.215 1 95.25 468 VAL A N 1
ATOM 3757 C CA . VAL A 1 468 ? -29.391 3.127 2.744 1 95.25 468 VAL A CA 1
ATOM 3758 C C . VAL A 1 468 ? -30.25 4.324 2.346 1 95.25 468 VAL A C 1
ATOM 3760 O O . VAL A 1 468 ? -31.312 4.16 1.765 1 95.25 468 VAL A O 1
ATOM 3763 N N . GLY A 1 469 ? -29.75 5.477 2.633 1 95.19 469 GLY A N 1
ATOM 3764 C CA . GLY A 1 469 ? -30.531 6.652 2.264 1 95.19 469 GLY A CA 1
ATOM 3765 C C . GLY A 1 469 ? -29.719 7.93 2.275 1 95.19 469 GLY A C 1
ATOM 3766 O O . GLY A 1 469 ? -28.719 8.031 2.99 1 95.19 469 GLY A O 1
ATOM 3767 N N . GLN A 1 470 ? -30.188 8.859 1.516 1 94.88 470 GLN A N 1
ATOM 3768 C CA . GLN A 1 470 ? -29.562 10.18 1.428 1 94.88 470 GLN A CA 1
ATOM 3769 C C . GLN A 1 470 ? -30.594 11.25 1.097 1 94.88 470 GLN A C 1
ATOM 3771 O O . GLN A 1 470 ? -31.516 11.016 0.31 1 94.88 470 GLN A O 1
ATOM 3776 N N . CYS A 1 471 ? -30.469 12.312 1.8 1 92.88 471 CYS A N 1
ATOM 3777 C CA . CYS A 1 471 ? -31.328 13.469 1.559 1 92.88 471 CYS A CA 1
ATOM 3778 C C . CYS A 1 471 ? -30.5 14.734 1.389 1 92.88 471 CYS A C 1
ATOM 3780 O O . CYS A 1 471 ? -29.734 15.102 2.281 1 92.88 471 CYS A O 1
ATOM 3782 N N . PHE A 1 472 ? -30.672 15.367 0.284 1 92.56 472 PHE A N 1
ATOM 3783 C CA . PHE A 1 472 ? -29.953 16.609 0.05 1 92.56 472 PHE A CA 1
ATOM 3784 C C . PHE A 1 472 ? -30.641 17.781 0.753 1 92.56 472 PHE A C 1
ATOM 3786 O O . PHE A 1 472 ? -31.875 17.844 0.793 1 92.56 472 PHE A O 1
ATOM 3793 N N . VAL A 1 473 ? -29.828 18.641 1.33 1 91.62 473 VAL A N 1
ATOM 3794 C CA . VAL A 1 473 ? -30.344 19.797 2.053 1 91.62 473 VAL A CA 1
ATOM 3795 C C . VAL A 1 473 ? -30.062 21.078 1.252 1 91.62 473 VAL A C 1
ATOM 3797 O O . VAL A 1 473 ? -28.906 21.375 0.932 1 91.62 473 VAL A O 1
ATOM 3800 N N . ARG A 1 474 ? -31.047 21.781 0.963 1 86.25 474 ARG A N 1
ATOM 3801 C CA . ARG A 1 474 ? -30.906 23.031 0.236 1 86.25 474 ARG A CA 1
ATOM 3802 C C . ARG A 1 474 ? -30.688 24.203 1.194 1 86.25 474 ARG A C 1
ATOM 3804 O O . ARG A 1 474 ? -31.609 24.656 1.871 1 86.25 474 ARG A O 1
ATOM 3811 N N . MET A 1 475 ? -29.625 24.75 1.151 1 86.25 475 MET A N 1
ATOM 3812 C CA . MET A 1 475 ? -29.234 25.797 2.09 1 86.25 475 MET A CA 1
ATOM 3813 C C . MET A 1 475 ? -29.859 27.141 1.702 1 86.25 475 MET A C 1
ATOM 3815 O O . MET A 1 475 ? -29.906 28.062 2.512 1 86.25 475 MET A O 1
ATOM 3819 N N . SER A 1 476 ? -30.391 27.234 0.467 1 83.31 476 SER A N 1
ATOM 3820 C CA . SER A 1 476 ? -31.016 28.469 0.004 1 83.31 476 SER A CA 1
ATOM 3821 C C . SER A 1 476 ? -32.375 28.672 0.67 1 83.31 476 SER A C 1
ATOM 3823 O O . SER A 1 476 ? -32.875 29.812 0.743 1 83.31 476 SER A O 1
ATOM 3825 N N . ASP A 1 477 ? -32.938 27.625 1.163 1 83.25 477 ASP A N 1
ATOM 3826 C CA . ASP A 1 477 ? -34.25 27.672 1.797 1 83.25 477 ASP A CA 1
ATOM 3827 C C . ASP A 1 477 ? -34.125 27.703 3.318 1 83.25 477 ASP A C 1
ATOM 3829 O O . ASP A 1 477 ? -33.219 27.078 3.883 1 83.25 477 ASP A O 1
ATOM 3833 N N . LEU A 1 478 ? -34.938 28.469 3.941 1 83.81 478 LEU A N 1
ATOM 3834 C CA . LEU A 1 478 ? -34.938 28.578 5.398 1 83.81 478 LEU A CA 1
ATOM 3835 C C . LEU A 1 478 ? -35.125 27.203 6.035 1 83.81 478 LEU A C 1
ATOM 3837 O O . LEU A 1 478 ? -34.5 26.906 7.062 1 83.81 478 LEU A O 1
ATOM 3841 N N . ASN A 1 479 ? -35.969 26.484 5.484 1 82.94 479 ASN A N 1
ATOM 3842 C CA . ASN A 1 479 ? -36.219 25.141 6.012 1 82.94 479 ASN A CA 1
ATOM 3843 C C . ASN A 1 479 ? -35 24.25 5.891 1 82.94 479 ASN A C 1
ATOM 3845 O O . ASN A 1 479 ? -34.719 23.438 6.77 1 82.94 479 ASN A O 1
ATOM 3849 N N . GLY A 1 480 ? -34.406 24.406 4.852 1 88.06 480 GLY A N 1
ATOM 3850 C CA . GLY A 1 480 ? -33.156 23.656 4.676 1 88.06 480 GLY A CA 1
ATOM 3851 C C . GLY A 1 480 ? -32.094 24.016 5.695 1 88.06 480 GLY A C 1
ATOM 3852 O O . GLY A 1 480 ? -31.406 23.141 6.207 1 88.06 480 GLY A O 1
ATOM 3853 N N . ARG A 1 481 ? -32 25.25 5.988 1 89.56 481 ARG A N 1
ATOM 3854 C CA . ARG A 1 481 ? -31.031 25.734 6.969 1 89.56 481 ARG A CA 1
ATOM 3855 C C . ARG A 1 481 ? -31.375 25.219 8.367 1 89.56 481 ARG A C 1
ATOM 3857 O O . ARG A 1 481 ? -30.484 24.906 9.148 1 89.56 481 ARG A O 1
ATOM 3864 N N . ARG A 1 482 ? -32.625 25.188 8.648 1 88.56 482 ARG A N 1
ATOM 3865 C CA . ARG A 1 482 ? -33.062 24.656 9.93 1 88.56 482 ARG A CA 1
ATOM 3866 C C . ARG A 1 482 ? -32.719 23.172 10.062 1 88.56 482 ARG A C 1
ATOM 3868 O O . ARG A 1 482 ? -32.312 22.719 11.125 1 88.56 482 ARG A O 1
ATOM 3875 N N . LEU A 1 483 ? -33.031 22.531 9.039 1 90.75 483 LEU A N 1
ATOM 3876 C CA . LEU A 1 483 ? -32.719 21.109 9.031 1 90.75 483 LEU A CA 1
ATOM 3877 C C . LEU A 1 483 ? -31.234 20.859 9.227 1 90.75 483 LEU A C 1
ATOM 3879 O O . LEU A 1 483 ? -30.844 19.969 9.977 1 90.75 483 LEU A O 1
ATOM 3883 N N . TRP A 1 484 ? -30.406 21.641 8.562 1 91.94 484 TRP A N 1
ATOM 3884 C CA . TRP A 1 484 ? -28.953 21.453 8.625 1 91.94 484 TRP A CA 1
ATOM 3885 C C . TRP A 1 484 ? -28.422 21.828 10 1 91.94 484 TRP A C 1
ATOM 3887 O O . TRP A 1 484 ? -27.391 21.312 10.43 1 91.94 484 TRP A O 1
ATOM 3897 N N . ALA A 1 485 ? -29.094 22.672 10.617 1 92.19 485 ALA A N 1
ATOM 3898 C CA . ALA A 1 485 ? -28.672 23.109 11.945 1 92.19 485 ALA A CA 1
ATOM 3899 C C . ALA A 1 485 ? -28.906 22.031 12.984 1 92.19 485 ALA A C 1
ATOM 3901 O O . ALA A 1 485 ? -28.328 22.062 14.078 1 92.19 485 ALA A O 1
ATOM 3902 N N . LYS A 1 486 ? -29.766 21.047 12.68 1 92.06 486 LYS A N 1
ATOM 3903 C CA . LYS A 1 486 ? -30.047 19.969 13.609 1 92.06 486 LYS A CA 1
ATOM 3904 C C . LYS A 1 486 ? -28.859 19.031 13.766 1 92.06 486 LYS A C 1
ATOM 3906 O O . LYS A 1 486 ? -28.281 18.578 12.766 1 92.06 486 LYS A O 1
ATOM 3911 N N . PRO A 1 487 ? -28.531 18.75 15.016 1 93.25 487 PRO A N 1
ATOM 3912 C CA . PRO A 1 487 ? -27.453 17.781 15.211 1 93.25 487 PRO A CA 1
ATOM 3913 C C . PRO A 1 487 ? -27.859 16.359 14.82 1 93.25 487 PRO A C 1
ATOM 3915 O O . PRO A 1 487 ? -29.047 16.047 14.797 1 93.25 487 PRO A O 1
ATOM 3918 N N . GLU A 1 488 ? -26.891 15.531 14.516 1 93.62 488 GLU A N 1
ATOM 3919 C CA . GLU A 1 488 ? -27.109 14.164 14.062 1 93.62 488 GLU A CA 1
ATOM 3920 C C . GLU A 1 488 ? -27.906 13.359 15.078 1 93.62 488 GLU A C 1
ATOM 3922 O O . GLU A 1 488 ? -28.797 12.578 14.703 1 93.62 488 GLU A O 1
ATOM 3927 N N . ASP A 1 489 ? -27.641 13.547 16.344 1 90.06 489 ASP A N 1
ATOM 3928 C CA . ASP A 1 489 ? -28.328 12.805 17.391 1 90.06 489 ASP A CA 1
ATOM 3929 C C . ASP A 1 489 ? -29.812 13.156 17.422 1 90.06 489 ASP A C 1
ATOM 3931 O O . ASP A 1 489 ? -30.656 12.305 17.734 1 90.06 489 ASP A O 1
ATOM 3935 N N . GLU A 1 490 ? -30.094 14.375 17.172 1 91.81 490 GLU A N 1
ATOM 3936 C CA . GLU A 1 490 ? -31.484 14.797 17.125 1 91.81 490 GLU A CA 1
ATOM 3937 C C . GLU A 1 490 ? -32.219 14.156 15.961 1 91.81 490 GLU A C 1
ATOM 3939 O O . GLU A 1 490 ? -33.344 13.688 16.109 1 91.81 490 GLU A O 1
ATOM 3944 N N . ILE A 1 491 ? -31.641 14.18 14.844 1 93.88 491 ILE A N 1
ATOM 3945 C CA . ILE A 1 491 ? -32.219 13.555 13.664 1 93.88 491 ILE A CA 1
ATOM 3946 C C . ILE A 1 491 ? -32.438 12.07 13.922 1 93.88 491 ILE A C 1
ATOM 3948 O O . ILE A 1 491 ? -33.5 11.516 13.555 1 93.88 491 ILE A O 1
ATOM 3952 N N . LYS A 1 492 ? -31.5 11.477 14.523 1 92.19 492 LYS A N 1
ATOM 3953 C CA . LYS A 1 492 ? -31.594 10.055 14.867 1 92.19 492 LYS A CA 1
ATOM 3954 C C . LYS A 1 492 ? -32.781 9.789 15.773 1 92.19 492 LYS A C 1
ATOM 3956 O O . LYS A 1 492 ? -33.531 8.836 15.555 1 92.19 492 LYS A O 1
ATOM 3961 N N . SER A 1 493 ? -32.969 10.586 16.797 1 90.5 493 SER A N 1
ATOM 3962 C CA . SER A 1 493 ? -34.062 10.453 17.719 1 90.5 493 SER A CA 1
ATOM 3963 C C . SER A 1 493 ? -35.406 10.633 17 1 90.5 493 SER A C 1
ATOM 3965 O O . SER A 1 493 ? -36.375 9.938 17.312 1 90.5 493 SER A O 1
ATOM 3967 N N . GLU A 1 494 ? -35.438 11.539 16.047 1 90.69 494 GLU A N 1
ATOM 3968 C CA . GLU A 1 494 ? -36.656 11.781 15.281 1 90.69 494 GLU A CA 1
ATOM 3969 C C . GLU A 1 494 ? -37.031 10.57 14.438 1 90.69 494 GLU A C 1
ATOM 3971 O O . GLU A 1 494 ? -38.188 10.227 14.312 1 90.69 494 GLU A O 1
ATOM 3976 N N . ILE A 1 495 ? -36.062 9.953 13.922 1 90.06 495 ILE A N 1
ATOM 3977 C CA . ILE A 1 495 ? -36.281 8.781 13.094 1 90.06 495 ILE A CA 1
ATOM 3978 C C . ILE A 1 495 ? -36.812 7.637 13.969 1 90.06 495 ILE A C 1
ATOM 3980 O O . ILE A 1 495 ? -37.719 6.895 13.555 1 90.06 495 ILE A O 1
ATOM 3984 N N . LEU A 1 496 ? -36.281 7.512 15.148 1 87.88 496 LEU A N 1
ATOM 3985 C CA . LEU A 1 496 ? -36.688 6.445 16.062 1 87.88 496 LEU A CA 1
ATOM 3986 C C . LEU A 1 496 ? -38.125 6.648 16.547 1 87.88 496 LEU A C 1
ATOM 3988 O O . LEU A 1 496 ? -38.812 5.684 16.891 1 87.88 496 LEU A O 1
ATOM 3992 N N . LEU A 1 497 ? -38.5 7.844 16.625 1 83.56 497 LEU A N 1
ATOM 3993 C CA . LEU A 1 497 ? -39.812 8.164 17.141 1 83.56 497 LEU A CA 1
ATOM 3994 C C . LEU A 1 497 ? -40.906 7.902 16.078 1 83.56 497 LEU A C 1
ATOM 3996 O O . LEU A 1 497 ? -42.094 7.824 16.406 1 83.56 497 LEU A O 1
ATOM 4000 N N . ILE A 1 498 ? -40.406 7.84 14.891 1 78.62 498 ILE A N 1
ATOM 4001 C CA . ILE A 1 498 ? -41.375 7.559 13.844 1 78.62 498 ILE A CA 1
ATOM 4002 C C . ILE A 1 498 ? -42.031 6.195 14.086 1 78.62 498 ILE A C 1
ATOM 4004 O O . ILE A 1 498 ? -41.344 5.215 14.352 1 78.62 498 ILE A O 1
ATOM 4008 N N . ARG A 1 499 ? -43.25 6.113 14.758 1 59.69 499 ARG A N 1
ATOM 4009 C CA . ARG A 1 499 ? -44.062 4.949 15.125 1 59.69 499 ARG A CA 1
ATOM 4010 C C . ARG A 1 499 ? -44.531 4.191 13.883 1 59.69 499 ARG A C 1
ATOM 4012 O O . ARG A 1 499 ? -44.938 4.805 12.906 1 59.69 499 ARG A O 1
ATOM 4019 N N . GLY A 1 500 ? -43.688 3.262 13.203 1 54.59 500 GLY A N 1
ATOM 4020 C CA . GLY A 1 500 ? -44.25 2.385 12.203 1 54.59 500 GLY A CA 1
ATOM 4021 C C . GLY A 1 500 ? -44 0.914 12.469 1 54.59 500 GLY A C 1
ATOM 4022 O O . GLY A 1 500 ? -42.969 0.56 13.039 1 54.59 500 GLY A O 1
ATOM 4023 N N . GLU A 1 501 ? -45 0.109 12.781 1 48.94 501 GLU A N 1
ATOM 4024 C CA . GLU A 1 501 ? -44.938 -1.343 12.93 1 48.94 501 GLU A CA 1
ATOM 4025 C C . GLU A 1 501 ? -44.344 -2.004 11.695 1 48.94 501 GLU A C 1
ATOM 4027 O O . GLU A 1 501 ? -44.781 -1.752 10.57 1 48.94 501 GLU A O 1
ATOM 4032 N N . HIS A 1 502 ? -43 -2.219 11.625 1 55.91 502 HIS A N 1
ATOM 4033 C CA . HIS A 1 502 ? -42.531 -2.9 10.422 1 55.91 502 HIS A CA 1
ATOM 4034 C C . HIS A 1 502 ? -42.281 -4.383 10.688 1 55.91 502 HIS A C 1
ATOM 4036 O O . HIS A 1 502 ? -41.656 -4.742 11.688 1 55.91 502 HIS A O 1
ATOM 4042 N N . MET A 1 503 ? -43.125 -5.227 10.203 1 51.72 503 MET A N 1
ATOM 4043 C CA . MET A 1 503 ? -43.062 -6.68 10.266 1 51.72 503 MET A CA 1
ATOM 4044 C C . MET A 1 503 ? -42.156 -7.23 9.172 1 51.72 503 MET A C 1
ATOM 4046 O O . MET A 1 503 ? -42.219 -6.781 8.023 1 51.72 503 MET A O 1
ATOM 4050 N N . THR A 1 504 ? -41.156 -7.891 9.57 1 53.75 504 THR A N 1
ATOM 4051 C CA . THR A 1 504 ? -40.344 -8.625 8.602 1 53.75 504 THR A CA 1
ATOM 4052 C C . THR A 1 504 ? -41.188 -9.617 7.828 1 53.75 504 THR A C 1
ATOM 4054 O O . THR A 1 504 ? -42.344 -9.891 8.211 1 53.75 504 THR A O 1
ATOM 4057 N N . GLU A 1 505 ? -40.781 -10.031 6.637 1 50.84 505 GLU A N 1
ATOM 4058 C CA . GLU A 1 505 ? -41.5 -11.023 5.844 1 50.84 505 GLU A CA 1
ATOM 4059 C C . GLU A 1 505 ? -41.906 -12.219 6.699 1 50.84 505 GLU A C 1
ATOM 4061 O O . GLU A 1 505 ? -42.969 -12.82 6.473 1 50.84 505 GLU A O 1
ATOM 4066 N N . ASP A 1 506 ? -41.156 -12.578 7.676 1 49.62 506 ASP A N 1
ATOM 4067 C CA . ASP A 1 506 ? -41.438 -13.766 8.469 1 49.62 506 ASP A CA 1
ATOM 4068 C C . ASP A 1 506 ? -42.344 -13.422 9.656 1 49.62 506 ASP A C 1
ATOM 4070 O O . ASP A 1 506 ? -42.531 -14.242 10.555 1 49.62 506 ASP A O 1
ATOM 4074 N N . GLY A 1 507 ? -42.875 -12.258 9.688 1 51.97 507 GLY A N 1
ATOM 4075 C CA . GLY A 1 507 ? -43.875 -11.914 10.68 1 51.97 507 GLY A CA 1
ATOM 4076 C C . GLY A 1 507 ? -43.312 -11.391 11.977 1 51.97 507 GLY A C 1
ATOM 4077 O O . GLY A 1 507 ? -44 -11.273 12.977 1 51.97 507 GLY A O 1
ATOM 4078 N N . HIS A 1 508 ? -42 -11.367 11.969 1 55.56 508 HIS A N 1
ATOM 4079 C CA . HIS A 1 508 ? -41.406 -10.898 13.219 1 55.56 508 HIS A CA 1
ATOM 4080 C C . HIS A 1 508 ? -41.281 -9.375 13.227 1 55.56 508 HIS A C 1
ATOM 4082 O O . HIS A 1 508 ? -41.031 -8.758 12.188 1 55.56 508 HIS A O 1
ATOM 4088 N N . PHE A 1 509 ? -41.719 -8.82 14.266 1 56.97 509 PHE A N 1
ATOM 4089 C CA . PHE A 1 509 ? -41.625 -7.379 14.477 1 56.97 509 PHE A CA 1
ATOM 4090 C C . PHE A 1 509 ? -40.156 -6.965 14.664 1 56.97 509 PHE A C 1
ATOM 4092 O O . PHE A 1 509 ? -39.438 -7.551 15.469 1 56.97 509 PHE A O 1
ATOM 4099 N N . LEU A 1 510 ? -39.625 -6.305 13.57 1 63.12 510 LEU A N 1
ATOM 4100 C CA . LEU A 1 510 ? -38.281 -5.801 13.758 1 63.12 510 LEU A CA 1
ATOM 4101 C C . LEU A 1 510 ? -38.281 -4.43 14.43 1 63.12 510 LEU A C 1
ATOM 4103 O O . LEU A 1 510 ? -39.094 -3.576 14.086 1 63.12 510 LEU A O 1
ATOM 4107 N N . SER A 1 511 ? -37.688 -4.352 15.609 1 74.5 511 SER A N 1
ATOM 4108 C CA . SER A 1 511 ? -37.531 -3.066 16.281 1 74.5 511 SER A CA 1
ATOM 4109 C C . SER A 1 511 ? -36.188 -2.443 15.969 1 74.5 511 SER A C 1
ATOM 4111 O O . SER A 1 511 ? -35.188 -3.156 15.773 1 74.5 511 SER A O 1
ATOM 4113 N N . LEU A 1 512 ? -36.281 -1.168 15.68 1 82.44 512 LEU A N 1
ATOM 4114 C CA . LEU A 1 512 ? -35.062 -0.416 15.406 1 82.44 512 LEU A CA 1
ATOM 4115 C C . LEU A 1 512 ? -34.5 0.209 16.688 1 82.44 512 LEU A C 1
ATOM 4117 O O . LEU A 1 512 ? -35.25 0.795 17.469 1 82.44 512 LEU A O 1
ATOM 4121 N N . ASN A 1 513 ? -33.281 -0.054 16.922 1 83.94 513 ASN A N 1
ATOM 4122 C CA . ASN A 1 513 ? -32.594 0.577 18.047 1 83.94 513 ASN A CA 1
ATOM 4123 C C . ASN A 1 513 ? -31.578 1.598 17.562 1 83.94 513 ASN A C 1
ATOM 4125 O O . ASN A 1 513 ? -31.219 1.629 16.391 1 83.94 513 ASN A O 1
ATOM 4129 N N . GLU A 1 514 ? -31.188 2.4 18.5 1 84.25 514 GLU A N 1
ATOM 4130 C CA . GLU A 1 514 ? -30.266 3.49 18.203 1 84.25 514 GLU A CA 1
ATOM 4131 C C . GLU A 1 514 ? -28.953 2.961 17.641 1 84.25 514 GLU A C 1
ATOM 4133 O O . GLU A 1 514 ? -28.328 3.619 16.812 1 84.25 514 GLU A O 1
ATOM 4138 N N . HIS A 1 515 ? -28.609 1.807 18 1 87.06 515 HIS A N 1
ATOM 4139 C CA . HIS A 1 515 ? -27.328 1.262 17.594 1 87.06 515 HIS A CA 1
ATOM 4140 C C . HIS A 1 515 ? -27.406 0.638 16.203 1 87.06 515 HIS A C 1
ATOM 4142 O O . HIS A 1 515 ? -26.375 0.366 15.586 1 87.06 515 HIS A O 1
ATOM 4148 N N . ASP A 1 516 ? -28.562 0.544 15.656 1 90.56 516 ASP A N 1
ATOM 4149 C CA . ASP A 1 516 ? -28.75 -0.186 14.414 1 90.56 516 ASP A CA 1
ATOM 4150 C C . ASP A 1 516 ? -28.359 0.67 13.211 1 90.56 516 ASP A C 1
ATOM 4152 O O . ASP A 1 516 ? -28.109 0.145 12.125 1 90.56 516 ASP A O 1
ATOM 4156 N N . PHE A 1 517 ? -28.406 1.973 13.438 1 94.12 517 PHE A N 1
ATOM 4157 C CA . PHE A 1 517 ? -28.125 2.824 12.281 1 94.12 517 PHE A CA 1
ATOM 4158 C C . PHE A 1 517 ? -27.359 4.07 12.711 1 94.12 517 PHE A C 1
ATOM 4160 O O . PHE A 1 517 ? -27.234 4.355 13.898 1 94.12 517 PHE A O 1
ATOM 4167 N N . ILE A 1 518 ? -26.719 4.715 11.797 1 96.06 518 ILE A N 1
ATOM 4168 C CA . ILE A 1 518 ? -25.922 5.914 11.992 1 96.06 518 ILE A CA 1
ATOM 4169 C C . ILE A 1 518 ? -26.422 7.031 11.086 1 96.06 518 ILE A C 1
ATOM 4171 O O . ILE A 1 518 ? -26.781 6.789 9.93 1 96.06 518 ILE A O 1
ATOM 4175 N N . VAL A 1 519 ? -26.578 8.219 11.594 1 96.06 519 VAL A N 1
ATOM 4176 C CA . VAL A 1 519 ? -26.922 9.398 10.812 1 96.06 519 VAL A CA 1
ATOM 4177 C C . VAL A 1 519 ? -25.688 10.281 10.617 1 96.06 519 VAL A C 1
ATOM 4179 O O . VAL A 1 519 ? -24.969 10.562 11.578 1 96.06 519 VAL A O 1
ATOM 4182 N N . GLN A 1 520 ? -25.422 10.641 9.391 1 96.25 520 GLN A N 1
ATOM 4183 C CA . GLN A 1 520 ? -24.266 11.469 9.086 1 96.25 520 GLN A CA 1
ATOM 4184 C C . GLN A 1 520 ? -24.688 12.758 8.391 1 96.25 520 GLN A C 1
ATOM 4186 O O . GLN A 1 520 ? -25.453 12.742 7.43 1 96.25 520 GLN A O 1
ATOM 4191 N N . ARG A 1 521 ? -24.266 13.836 8.93 1 95.44 521 ARG A N 1
ATOM 4192 C CA . ARG A 1 521 ? -24.297 15.102 8.195 1 95.44 521 ARG A CA 1
ATOM 4193 C C . ARG A 1 521 ? -23.062 15.242 7.297 1 95.44 521 ARG A C 1
ATOM 4195 O O . ARG A 1 521 ? -21.938 15.32 7.785 1 95.44 521 ARG A O 1
ATOM 4202 N N . CYS A 1 522 ? -23.266 15.18 6.02 1 95.25 522 CYS A N 1
ATOM 4203 C CA . CYS A 1 522 ? -22.172 15.195 5.055 1 95.25 522 CYS A CA 1
ATOM 4204 C C . CYS A 1 522 ? -22.094 16.531 4.324 1 95.25 522 CYS A C 1
ATOM 4206 O O . CYS A 1 522 ? -23.078 16.953 3.709 1 95.25 522 CYS A O 1
ATOM 4208 N N . ASP A 1 523 ? -21 17.188 4.453 1 94.62 523 ASP A N 1
ATOM 4209 C CA . ASP A 1 523 ? -20.781 18.438 3.725 1 94.62 523 ASP A CA 1
ATOM 4210 C C . ASP A 1 523 ? -19.578 18.312 2.779 1 94.62 523 ASP A C 1
ATOM 4212 O O . ASP A 1 523 ? -18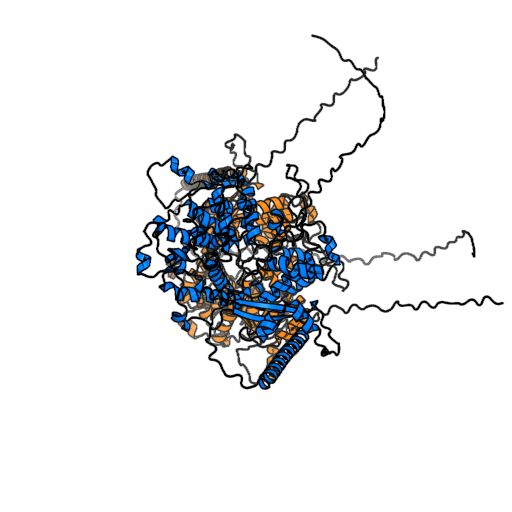.516 17.828 3.172 1 94.62 523 ASP A O 1
ATOM 4216 N N . ILE A 1 524 ? -19.719 18.672 1.565 1 94.5 524 ILE A N 1
ATOM 4217 C CA . ILE A 1 524 ? -18.688 18.719 0.549 1 94.5 524 ILE A CA 1
ATOM 4218 C C . ILE A 1 524 ? -18.547 20.141 0.015 1 94.5 524 ILE A C 1
ATOM 4220 O O . ILE A 1 524 ? -19.516 20.719 -0.477 1 94.5 524 ILE A O 1
ATOM 4224 N N . HIS A 1 525 ? -17.438 20.688 0.198 1 94.62 525 HIS A N 1
ATOM 4225 C CA . HIS A 1 525 ? -17.234 22.078 -0.225 1 94.62 525 HIS A CA 1
ATOM 4226 C C . HIS A 1 525 ? -15.914 22.25 -0.958 1 94.62 525 HIS A C 1
ATOM 4228 O O . HIS A 1 525 ? -15.125 21.297 -1.057 1 94.62 525 HIS A O 1
ATOM 4234 N N . TRP A 1 526 ? -15.633 23.391 -1.466 1 93.56 526 TRP A N 1
ATOM 4235 C CA . TRP A 1 526 ? -14.469 23.672 -2.303 1 93.56 526 TRP A CA 1
ATOM 4236 C C . TRP A 1 526 ? -13.273 24.109 -1.455 1 93.56 526 TRP A C 1
ATOM 4238 O O . TRP A 1 526 ? -12.195 24.391 -1.985 1 93.56 526 TRP A O 1
ATOM 4248 N N . GLY A 1 527 ? -13.422 24.172 -0.119 1 90.88 527 GLY A N 1
ATOM 4249 C CA . GLY A 1 527 ? -12.297 24.5 0.738 1 90.88 527 GLY A CA 1
ATOM 4250 C C . GLY A 1 527 ? -12.602 25.594 1.734 1 90.88 527 GLY A C 1
ATOM 4251 O O . GLY A 1 527 ? -11.836 25.828 2.67 1 90.88 527 GLY A O 1
ATOM 4252 N N . SER A 1 528 ? -13.688 26.312 1.506 1 91 528 SER A N 1
ATOM 4253 C CA . SER A 1 528 ? -14.078 27.391 2.398 1 91 528 SER A CA 1
ATOM 4254 C C . SER A 1 528 ? -15.578 27.359 2.682 1 91 528 SER A C 1
ATOM 4256 O O . SER A 1 528 ? -16.266 28.375 2.521 1 91 528 SER A O 1
ATOM 4258 N N . LYS A 1 529 ? -16.031 26.188 2.926 1 89.31 529 LYS A N 1
ATOM 4259 C CA . LYS A 1 529 ? -17.453 25.984 3.236 1 89.31 529 LYS A CA 1
ATOM 4260 C C . LYS A 1 529 ? -18.344 26.641 2.191 1 89.31 529 LYS A C 1
ATOM 4262 O O . LYS A 1 529 ? -18.188 26.406 0.992 1 89.31 529 LYS A O 1
ATOM 4267 N N . GLU A 1 530 ? -19.156 27.609 2.668 1 88.5 530 GLU A N 1
ATOM 4268 C CA . GLU A 1 530 ? -20.109 28.219 1.752 1 88.5 530 GLU A CA 1
ATOM 4269 C C . GLU A 1 530 ? -19.453 29.328 0.92 1 88.5 530 GLU A C 1
ATOM 4271 O O . GLU A 1 530 ? -20 29.734 -0.103 1 88.5 530 GLU A O 1
ATOM 4276 N N . ASN A 1 531 ? -18.281 29.688 1.264 1 90.75 531 ASN A N 1
ATOM 4277 C CA . ASN A 1 531 ? -17.625 30.812 0.608 1 90.75 531 ASN A CA 1
ATOM 4278 C C . ASN A 1 531 ? -16.734 30.344 -0.537 1 90.75 531 ASN A C 1
ATOM 4280 O O . ASN A 1 531 ? -16.359 29.172 -0.609 1 90.75 531 ASN A O 1
ATOM 4284 N N . ASN A 1 532 ? -16.5 31.266 -1.468 1 93.31 532 ASN A N 1
ATOM 4285 C CA . ASN A 1 532 ? -15.57 31.047 -2.57 1 93.31 532 ASN A CA 1
ATOM 4286 C C . ASN A 1 532 ? -14.125 31.047 -2.094 1 93.31 532 ASN A C 1
ATOM 4288 O O . ASN A 1 532 ? -13.594 32.094 -1.707 1 93.31 532 ASN A O 1
ATOM 4292 N N . PRO A 1 533 ? -13.484 29.922 -2.137 1 93.94 533 PRO A N 1
ATOM 4293 C CA . PRO A 1 533 ? -12.109 29.875 -1.627 1 93.94 533 PRO A CA 1
ATOM 4294 C C . PRO A 1 533 ? -11.141 30.719 -2.457 1 93.94 533 PRO A C 1
ATOM 4296 O O . PRO A 1 533 ? -10.125 31.172 -1.94 1 93.94 533 PRO A O 1
ATOM 4299 N N . VAL A 1 534 ? -11.398 30.906 -3.697 1 95.25 534 VAL A N 1
ATOM 4300 C CA . VAL A 1 534 ? -10.508 31.672 -4.574 1 95.25 534 VAL A CA 1
ATOM 4301 C C . VAL A 1 534 ? -10.492 33.125 -4.152 1 95.25 534 VAL A C 1
ATOM 4303 O O . VAL A 1 534 ? -9.539 33.844 -4.441 1 95.25 534 VAL A O 1
ATOM 4306 N N . LYS A 1 535 ? -11.484 33.594 -3.482 1 93.5 535 LYS A N 1
ATOM 4307 C CA . LYS A 1 535 ? -11.539 34.969 -2.996 1 93.5 535 LYS A CA 1
ATOM 4308 C C . LYS A 1 535 ? -10.461 35.219 -1.945 1 93.5 535 LYS A C 1
ATOM 4310 O O . LYS A 1 535 ? -10.117 36.375 -1.668 1 93.5 535 LYS A O 1
ATOM 4315 N N . ARG A 1 536 ? -10 34.188 -1.416 1 93.5 536 ARG A N 1
ATOM 4316 C CA . ARG A 1 536 ? -8.953 34.312 -0.404 1 93.5 536 ARG A CA 1
ATOM 4317 C C . ARG A 1 536 ? -7.57 34.375 -1.047 1 93.5 536 ARG A C 1
ATOM 4319 O O . ARG A 1 536 ? -6.586 34.688 -0.378 1 93.5 536 ARG A O 1
ATOM 4326 N N . MET A 1 537 ? -7.5 34.094 -2.279 1 96.12 537 MET A N 1
ATOM 4327 C CA . MET A 1 537 ? -6.246 34.25 -3.012 1 96.12 537 MET A CA 1
ATOM 4328 C C . MET A 1 537 ? -6.051 35.688 -3.455 1 96.12 537 MET A C 1
ATOM 4330 O O . MET A 1 537 ? -7.008 36.469 -3.488 1 96.12 537 MET A O 1
ATOM 4334 N N . ARG A 1 538 ? -4.816 36.094 -3.689 1 96.81 538 ARG A N 1
ATOM 4335 C CA . ARG A 1 538 ? -4.457 37.438 -4.125 1 96.81 538 ARG A CA 1
ATOM 4336 C C . ARG A 1 538 ? -3.67 37.406 -5.43 1 96.81 538 ARG A C 1
ATOM 4338 O O . ARG A 1 538 ? -2.811 36.531 -5.617 1 96.81 538 ARG A O 1
ATOM 4345 N N . PHE A 1 539 ? -4.035 38.375 -6.305 1 96.94 539 PHE A N 1
ATOM 4346 C CA . PHE A 1 539 ? -3.498 38.312 -7.66 1 96.94 539 PHE A CA 1
ATOM 4347 C C . PHE A 1 539 ? -2.873 39.656 -8.031 1 96.94 539 PHE A C 1
ATOM 4349 O O . PHE A 1 539 ? -3.236 40.688 -7.477 1 96.94 539 PHE A O 1
ATOM 4356 N N . LEU A 1 540 ? -1.916 39.594 -8.914 1 97.12 540 LEU A N 1
ATOM 4357 C CA . LEU A 1 540 ? -1.228 40.75 -9.438 1 97.12 540 LEU A CA 1
ATOM 4358 C C . LEU A 1 540 ? -1.457 40.906 -10.938 1 97.12 540 LEU A C 1
ATOM 4360 O O . LEU A 1 540 ? -1.495 39.906 -11.656 1 97.12 540 LEU A O 1
ATOM 4364 N N . THR A 1 541 ? -1.529 42.125 -11.375 1 94 541 THR A N 1
ATOM 4365 C CA . THR A 1 541 ? -1.619 42.406 -12.805 1 94 541 THR A CA 1
ATOM 4366 C C . THR A 1 541 ? -0.233 42.406 -13.438 1 94 541 THR A C 1
ATOM 4368 O O . THR A 1 541 ? 0.78 42.438 -12.734 1 94 541 THR A O 1
ATOM 4371 N N . LYS A 1 542 ? -0.211 42.438 -14.75 1 90.25 542 LYS A N 1
ATOM 4372 C CA . LYS A 1 542 ? 1.049 42.438 -15.492 1 90.25 542 LYS A CA 1
ATOM 4373 C C . LYS A 1 542 ? 1.878 43.688 -15.141 1 90.25 542 LYS A C 1
ATOM 4375 O O . LYS A 1 542 ? 3.104 43.594 -15.031 1 90.25 542 LYS A O 1
ATOM 4380 N N . THR A 1 543 ? 1.22 44.75 -14.922 1 90.38 543 THR A N 1
ATOM 4381 C CA . THR A 1 543 ? 1.888 46.031 -14.617 1 90.38 543 THR A CA 1
ATOM 4382 C C . THR A 1 543 ? 2.521 45.969 -13.227 1 90.38 543 THR A C 1
ATOM 4384 O O . THR A 1 543 ? 3.652 46.438 -13.039 1 90.38 543 THR A O 1
ATOM 4387 N N . THR A 1 544 ? 1.826 45.406 -12.328 1 91.31 544 THR A N 1
ATOM 4388 C CA . THR A 1 544 ? 2.322 45.375 -10.953 1 91.31 544 THR A CA 1
ATOM 4389 C C . THR A 1 544 ? 3.422 44.312 -10.805 1 91.31 544 THR A C 1
ATOM 4391 O O . THR A 1 544 ? 4.277 44.438 -9.93 1 91.31 544 THR A O 1
ATOM 4394 N N . MET A 1 545 ? 3.428 43.375 -11.625 1 91.94 545 MET A N 1
ATOM 4395 C CA . MET A 1 545 ? 4.406 42.281 -11.57 1 91.94 545 MET A CA 1
ATOM 4396 C C . MET A 1 545 ? 5.809 42.812 -11.883 1 91.94 545 MET A C 1
ATOM 4398 O O . MET A 1 545 ? 6.801 42.219 -11.414 1 91.94 545 MET A O 1
ATOM 4402 N N . SER A 1 546 ? 5.914 43.875 -12.617 1 88.12 546 SER A N 1
ATOM 4403 C CA . SER A 1 546 ? 7.199 44.438 -13 1 88.12 546 SER A CA 1
ATOM 4404 C C . SER A 1 546 ? 7.922 45.031 -11.797 1 88.12 546 SER A C 1
ATOM 4406 O O . SER A 1 546 ? 9.133 45.25 -11.828 1 88.12 546 SER A O 1
ATOM 4408 N N . ARG A 1 547 ? 7.207 45.188 -10.703 1 90.81 547 ARG A N 1
ATOM 4409 C CA . ARG A 1 547 ? 7.766 45.844 -9.523 1 90.81 547 ARG A CA 1
ATOM 4410 C C . ARG A 1 547 ? 8.172 44.844 -8.469 1 90.81 547 ARG A C 1
ATOM 4412 O O . ARG A 1 547 ? 8.484 45.188 -7.332 1 90.81 547 ARG A O 1
ATOM 4419 N N . LEU A 1 548 ? 8.266 43.625 -8.773 1 93.62 548 LEU A N 1
ATOM 4420 C CA . LEU A 1 548 ? 8.484 42.531 -7.82 1 93.62 548 LEU A CA 1
ATOM 4421 C C . LEU A 1 548 ? 9.945 42.5 -7.387 1 93.62 548 LEU A C 1
ATOM 4423 O O . LEU A 1 548 ? 10.281 41.812 -6.41 1 93.62 548 LEU A O 1
ATOM 4427 N N . ARG A 1 549 ? 10.828 43.188 -8.008 1 88.94 549 ARG A N 1
ATOM 4428 C CA . ARG A 1 549 ? 12.25 43.125 -7.691 1 88.94 549 ARG A CA 1
ATOM 4429 C C . ARG A 1 549 ? 12.695 44.344 -6.91 1 88.94 549 ARG A C 1
ATOM 4431 O O . ARG A 1 549 ? 13.891 44.531 -6.656 1 88.94 549 ARG A O 1
ATOM 4438 N N . GLY A 1 550 ? 11.727 45.125 -6.52 1 88.56 550 GLY A N 1
ATOM 4439 C CA . GLY A 1 550 ? 12.047 46.312 -5.703 1 88.56 550 GLY A CA 1
ATOM 4440 C C . GLY A 1 550 ? 12.289 45.969 -4.246 1 88.56 550 GLY A C 1
ATOM 4441 O O . GLY A 1 550 ? 12.391 44.781 -3.887 1 88.56 550 GLY A O 1
ATOM 4442 N N . SER A 1 551 ? 12.461 47 -3.453 1 91.75 551 SER A N 1
ATOM 4443 C CA . SER A 1 551 ? 12.617 46.812 -2.018 1 91.75 551 SER A CA 1
ATOM 4444 C C . SER A 1 551 ? 11.359 46.219 -1.4 1 91.75 551 SER A C 1
ATOM 4446 O O . SER A 1 551 ? 10.266 46.344 -1.948 1 91.75 551 SER A O 1
ATOM 4448 N N . ILE A 1 552 ? 11.516 45.5 -0.307 1 92.12 552 ILE A N 1
ATOM 4449 C CA . ILE A 1 552 ? 10.414 44.781 0.321 1 92.12 552 ILE A CA 1
ATOM 4450 C C . ILE A 1 552 ? 9.273 45.75 0.633 1 92.12 552 ILE A C 1
ATOM 4452 O O . ILE A 1 552 ? 8.102 45.406 0.438 1 92.12 552 ILE A O 1
ATOM 4456 N N . LYS A 1 553 ? 9.602 46.906 1.091 1 88.88 553 LYS A N 1
ATOM 4457 C CA . LYS A 1 553 ? 8.594 47.875 1.451 1 88.88 553 LYS A CA 1
ATOM 4458 C C . LYS A 1 553 ? 7.836 48.375 0.218 1 88.88 553 LYS A C 1
ATOM 4460 O O . LYS A 1 553 ? 6.68 48.781 0.313 1 88.88 553 LYS A O 1
ATOM 4465 N N . GLU A 1 554 ? 8.508 48.281 -0.905 1 90.75 554 GLU A N 1
ATOM 4466 C CA . GLU A 1 554 ? 7.949 48.844 -2.129 1 90.75 554 GLU A CA 1
ATOM 4467 C C . GLU A 1 554 ? 7.309 47.75 -2.998 1 90.75 554 GLU A C 1
ATOM 4469 O O . GLU A 1 554 ? 6.91 48.031 -4.133 1 90.75 554 GLU A O 1
ATOM 4474 N N . LEU A 1 555 ? 7.273 46.594 -2.447 1 94.44 555 LEU A N 1
ATOM 4475 C CA . LEU A 1 555 ? 6.629 45.531 -3.217 1 94.44 555 LEU A CA 1
ATOM 4476 C C . LEU A 1 555 ? 5.168 45.875 -3.5 1 94.44 555 LEU A C 1
ATOM 4478 O O . LEU A 1 555 ? 4.531 46.594 -2.715 1 94.44 555 LEU A O 1
ATOM 4482 N N . PRO A 1 556 ? 4.703 45.438 -4.656 1 94.94 556 PRO A N 1
ATOM 4483 C CA . PRO A 1 556 ? 3.326 45.75 -5.023 1 94.94 556 PRO A CA 1
ATOM 4484 C C . PRO A 1 556 ? 2.293 45.094 -4.113 1 94.94 556 PRO A C 1
ATOM 4486 O O . PRO A 1 556 ? 2.627 44.188 -3.344 1 94.94 556 PRO A O 1
ATOM 4489 N N . GLU A 1 557 ? 1.083 45.656 -4.266 1 94.81 557 GLU A N 1
ATOM 4490 C CA . GLU A 1 557 ? -0.035 45.094 -3.504 1 94.81 557 GLU A CA 1
ATOM 4491 C C . GLU A 1 557 ? -0.938 44.25 -4.391 1 94.81 557 GLU A C 1
ATOM 4493 O O . GLU A 1 557 ? -1.438 44.719 -5.414 1 94.81 557 GLU A O 1
ATOM 4498 N N . ALA A 1 558 ? -1.044 43.031 -3.967 1 96.06 558 ALA A N 1
ATOM 4499 C CA . ALA A 1 558 ? -1.933 42.125 -4.676 1 96.06 558 ALA A CA 1
ATOM 4500 C C . ALA A 1 558 ? -3.371 42.25 -4.188 1 96.06 558 ALA A C 1
ATOM 4502 O O . ALA A 1 558 ? -3.607 42.656 -3.043 1 96.06 558 ALA A O 1
ATOM 4503 N N . ARG A 1 559 ? -4.363 41.906 -5.059 1 94.81 559 ARG A N 1
ATOM 4504 C CA . ARG A 1 559 ? -5.777 42.062 -4.746 1 94.81 559 ARG A CA 1
ATOM 4505 C C . ARG A 1 559 ? -6.574 40.812 -5.074 1 94.81 559 ARG A C 1
ATOM 4507 O O . ARG A 1 559 ? -6.086 39.938 -5.789 1 94.81 559 ARG A O 1
ATOM 4514 N N . ALA A 1 560 ? -7.715 40.781 -4.434 1 94.38 560 ALA A N 1
ATOM 4515 C CA . ALA A 1 560 ? -8.641 39.719 -4.777 1 94.38 560 ALA A CA 1
ATOM 4516 C C . ALA A 1 560 ? -9.172 39.875 -6.195 1 94.38 560 ALA A C 1
ATOM 4518 O O . ALA A 1 560 ? -9.258 41 -6.707 1 94.38 560 ALA A O 1
ATOM 4519 N N . PHE A 1 561 ? -9.508 38.812 -6.816 1 92.31 561 PHE A N 1
ATOM 4520 C CA . PHE A 1 561 ? -10.062 38.938 -8.164 1 92.31 561 PHE A CA 1
ATOM 4521 C C . PHE A 1 561 ? -11.508 39.406 -8.117 1 92.31 561 PHE A C 1
ATOM 4523 O O . PHE A 1 561 ? -12.141 39.375 -7.055 1 92.31 561 PHE A O 1
ATOM 4530 N N . VAL A 1 562 ? -11.992 39.844 -9.211 1 92.56 562 VAL A N 1
ATOM 4531 C CA . VAL A 1 562 ? -13.383 40.25 -9.344 1 92.56 562 VAL A CA 1
ATOM 4532 C C . VAL A 1 562 ? -14.242 39.062 -9.789 1 92.56 562 VAL A C 1
ATOM 4534 O O . VAL A 1 562 ? -14.156 38.625 -10.938 1 92.56 562 VAL A O 1
ATOM 4537 N N . GLU A 1 563 ? -15.117 38.625 -8.906 1 91.56 563 GLU A N 1
ATOM 4538 C CA . GLU A 1 563 ? -15.875 37.375 -9.117 1 91.56 563 GLU A CA 1
ATOM 4539 C C . GLU A 1 563 ? -16.781 37.5 -10.344 1 91.56 563 GLU A C 1
ATOM 4541 O O . GLU A 1 563 ? -16.953 36.5 -11.078 1 91.56 563 GLU A O 1
ATOM 4546 N N . GLU A 1 564 ? -17.344 38.656 -10.586 1 90.81 564 GLU A N 1
ATOM 4547 C CA . GLU A 1 564 ? -18.312 38.875 -11.664 1 90.81 564 GLU A CA 1
ATOM 4548 C C . GLU A 1 564 ? -17.672 38.625 -13.031 1 90.81 564 GLU A C 1
ATOM 4550 O O . GLU A 1 564 ? -18.359 38.25 -13.977 1 90.81 564 GLU A O 1
ATOM 4555 N N . ASP A 1 565 ? -16.453 38.844 -13.117 1 91 565 ASP A N 1
ATOM 4556 C CA . ASP A 1 565 ? -15.758 38.625 -14.375 1 91 565 ASP A CA 1
ATOM 4557 C C . ASP A 1 565 ? -15.641 37.156 -14.719 1 91 565 ASP A C 1
ATOM 4559 O O . ASP A 1 565 ? -15.336 36.781 -15.852 1 91 565 ASP A O 1
ATOM 4563 N N . TYR A 1 566 ? -15.906 36.25 -13.734 1 93.44 566 TYR A N 1
ATOM 4564 C CA . TYR A 1 566 ? -15.68 34.844 -13.922 1 93.44 566 TYR A CA 1
ATOM 4565 C C . TYR A 1 566 ? -16.953 34.031 -13.633 1 93.44 566 TYR A C 1
ATOM 4567 O O . TYR A 1 566 ? -16.875 32.875 -13.195 1 93.44 566 TYR A O 1
ATOM 4575 N N . ASP A 1 567 ? -18.094 34.531 -13.797 1 89.88 567 ASP A N 1
ATOM 4576 C CA . ASP A 1 567 ? -19.391 33.938 -13.477 1 89.88 567 ASP A CA 1
ATOM 4577 C C . ASP A 1 567 ? -19.578 32.625 -14.219 1 89.88 567 ASP A C 1
ATOM 4579 O O . ASP A 1 567 ? -20.203 31.688 -13.688 1 89.88 567 ASP A O 1
ATOM 4583 N N . ALA A 1 568 ? -19.047 32.562 -15.375 1 87.69 568 ALA A N 1
ATOM 4584 C CA . ALA A 1 568 ? -19.234 31.375 -16.188 1 87.69 568 ALA A CA 1
ATOM 4585 C C . ALA A 1 568 ? -18.453 30.203 -15.617 1 87.69 568 ALA A C 1
ATOM 4587 O O . ALA A 1 568 ? -18.719 29.047 -15.969 1 87.69 568 ALA A O 1
ATOM 4588 N N . HIS A 1 569 ? -17.562 30.453 -14.781 1 91.06 569 HIS A N 1
ATOM 4589 C CA . HIS A 1 569 ? -16.688 29.406 -14.281 1 91.06 569 HIS A CA 1
ATOM 4590 C C . HIS A 1 569 ? -17.016 29.062 -12.828 1 91.06 569 HIS A C 1
ATOM 4592 O O . HIS A 1 569 ? -16.469 28.094 -12.281 1 91.06 569 HIS A O 1
ATOM 4598 N N . LEU A 1 570 ? -17.828 29.75 -12.227 1 93 570 LEU A N 1
ATOM 4599 C CA . LEU A 1 570 ? -18.125 29.562 -10.812 1 93 570 LEU A CA 1
ATOM 4600 C C . LEU A 1 570 ? -19.422 28.781 -10.633 1 93 570 LEU A C 1
ATOM 4602 O O . LEU A 1 570 ? -20.359 28.938 -11.422 1 93 570 LEU A O 1
ATOM 4606 N N . PRO A 1 571 ? -19.469 27.984 -9.625 1 92.19 571 PRO A N 1
ATOM 4607 C CA . PRO A 1 571 ? -20.688 27.234 -9.344 1 92.19 571 PRO A CA 1
ATOM 4608 C C . PRO A 1 571 ? -21.781 28.078 -8.703 1 92.19 571 PRO A C 1
ATOM 4610 O O . PRO A 1 571 ? -21.5 29.172 -8.203 1 92.19 571 PRO A O 1
ATOM 4613 N N . ARG A 1 572 ? -22.984 27.578 -8.711 1 88.62 572 ARG A N 1
ATOM 4614 C CA . ARG A 1 572 ? -24.094 28.234 -8.031 1 88.62 572 ARG A CA 1
ATOM 4615 C C . ARG A 1 572 ? -23.906 28.203 -6.516 1 88.62 572 ARG A C 1
ATOM 4617 O O . ARG A 1 572 ? -24.344 29.125 -5.809 1 88.62 572 ARG A O 1
ATOM 4624 N N . SER A 1 573 ? -23.328 27.125 -6.062 1 90.88 573 SER A N 1
ATOM 4625 C CA . SER A 1 573 ? -23 26.969 -4.648 1 90.88 573 SER A CA 1
ATOM 4626 C C . SER A 1 573 ? -21.656 26.266 -4.465 1 90.88 573 SER A C 1
ATOM 4628 O O . SER A 1 573 ? -21.328 25.344 -5.207 1 90.88 573 SER A O 1
ATOM 4630 N N . PHE A 1 574 ? -20.938 26.719 -3.422 1 93.25 574 PHE A N 1
ATOM 4631 C CA . PHE A 1 574 ? -19.625 26.156 -3.174 1 93.25 574 PHE A CA 1
ATOM 4632 C C . PHE A 1 574 ? -19.688 25.016 -2.168 1 93.25 574 PHE A C 1
ATOM 4634 O O . PHE A 1 574 ? -18.672 24.422 -1.827 1 93.25 574 PHE A O 1
ATOM 4641 N N . GLN A 1 575 ? -20.859 24.719 -1.706 1 93.31 575 GLN A N 1
ATOM 4642 C CA . GLN A 1 575 ? -21.031 23.703 -0.676 1 93.31 575 GLN A CA 1
ATOM 4643 C C . GLN A 1 575 ? -22.281 22.859 -0.932 1 93.31 575 GLN A C 1
ATOM 4645 O O . GLN A 1 575 ? -23.312 23.391 -1.364 1 93.31 575 GLN A O 1
ATOM 4650 N N . GLU A 1 576 ? -22.141 21.609 -0.841 1 93.38 576 GLU A N 1
ATOM 4651 C CA . GLU A 1 576 ? -23.25 20.656 -0.893 1 93.38 576 GLU A CA 1
ATOM 4652 C C . GLU A 1 576 ? -23.453 19.984 0.458 1 93.38 576 GLU A C 1
ATOM 4654 O O . GLU A 1 576 ? -22.5 19.531 1.089 1 93.38 576 GLU A O 1
ATOM 4659 N N . ASN A 1 577 ? -24.688 20.078 0.919 1 94.81 577 ASN A N 1
ATOM 4660 C CA . ASN A 1 577 ? -25.047 19.469 2.199 1 94.81 577 ASN A CA 1
ATOM 4661 C C . ASN A 1 577 ? -26.031 18.312 2.025 1 94.81 577 ASN A C 1
ATOM 4663 O O . ASN A 1 577 ? -26.953 18.406 1.214 1 94.81 577 ASN A O 1
ATOM 4667 N N . SER A 1 578 ? -25.781 17.266 2.67 1 95.81 578 SER A N 1
ATOM 4668 C CA . SER A 1 578 ? -26.703 16.125 2.625 1 95.81 578 SER A CA 1
ATOM 4669 C C . SER A 1 578 ? -26.719 15.367 3.947 1 95.81 578 SER A C 1
ATOM 4671 O O . SER A 1 578 ? -25.781 15.484 4.742 1 95.81 578 SER A O 1
ATOM 4673 N N . ILE A 1 579 ? -27.828 14.742 4.23 1 96.44 579 ILE A N 1
ATOM 4674 C CA . ILE A 1 579 ? -27.969 13.844 5.375 1 96.44 579 ILE A CA 1
ATOM 4675 C C . ILE A 1 579 ? -28.016 12.398 4.891 1 96.44 579 ILE A C 1
ATOM 4677 O O . ILE A 1 579 ? -28.828 12.055 4.023 1 96.44 579 ILE A O 1
ATOM 4681 N N . ARG A 1 580 ? -27.141 11.617 5.434 1 97.44 580 ARG A N 1
ATOM 4682 C CA . ARG A 1 580 ? -27.078 10.203 5.055 1 97.44 580 ARG A CA 1
ATOM 4683 C C . ARG A 1 580 ? -27.375 9.305 6.246 1 97.44 580 ARG A C 1
ATOM 4685 O O . ARG A 1 580 ? -27.141 9.688 7.395 1 97.44 580 ARG A O 1
ATOM 4692 N N . VAL A 1 581 ? -27.906 8.172 5.926 1 97.19 581 VAL A N 1
ATOM 4693 C CA . VAL A 1 581 ? -28.172 7.184 6.973 1 97.19 581 VAL A CA 1
ATOM 4694 C C . VAL A 1 581 ? -27.5 5.863 6.617 1 97.19 581 VAL A C 1
ATOM 4696 O O . VAL A 1 581 ? -27.609 5.379 5.488 1 97.19 581 VAL A O 1
ATOM 4699 N N . TYR A 1 582 ? -26.75 5.344 7.578 1 97.44 582 TYR A N 1
ATOM 4700 C CA . TYR A 1 582 ? -26.047 4.078 7.41 1 97.44 582 TYR A CA 1
ATOM 4701 C C . TYR A 1 582 ? -26.641 3.002 8.312 1 97.44 582 TYR A C 1
ATOM 4703 O O . TYR A 1 582 ? -27 3.277 9.461 1 97.44 582 TYR A O 1
ATOM 4711 N N . CYS A 1 583 ? -26.75 1.84 7.785 1 95.94 583 CYS A N 1
ATOM 4712 C CA . CYS A 1 583 ? -27.25 0.704 8.555 1 95.94 583 CYS A CA 1
ATOM 4713 C C . CYS A 1 583 ? -26.094 -0.224 8.953 1 95.94 583 CYS A C 1
ATOM 4715 O O . CYS A 1 583 ? -25.281 -0.595 8.109 1 95.94 583 CYS A O 1
ATOM 4717 N N . ARG A 1 584 ? -26.062 -0.649 10.227 1 94.5 584 ARG A N 1
ATOM 4718 C CA . ARG A 1 584 ? -24.984 -1.497 10.727 1 94.5 584 ARG A CA 1
ATOM 4719 C C . ARG A 1 584 ? -25.234 -2.959 10.367 1 94.5 584 ARG A C 1
ATOM 4721 O O . ARG A 1 584 ? -24.297 -3.684 10.031 1 94.5 584 ARG A O 1
ATOM 4728 N N . GLU A 1 585 ? -26.469 -3.344 10.422 1 88.88 585 GLU A N 1
ATOM 4729 C CA . GLU A 1 585 ? -26.812 -4.73 10.133 1 88.88 585 GLU A CA 1
ATOM 4730 C C . GLU A 1 585 ? -27.516 -4.852 8.781 1 88.88 585 GLU A C 1
ATOM 4732 O O . GLU A 1 585 ? -28.562 -4.234 8.562 1 88.88 585 GLU A O 1
ATOM 4737 N N . PRO A 1 586 ? -27.047 -5.656 8 1 82.94 586 PRO A N 1
ATOM 4738 C CA . PRO A 1 586 ? -27.641 -5.785 6.664 1 82.94 586 PRO A CA 1
ATOM 4739 C C . PRO A 1 586 ? -29.094 -6.227 6.703 1 82.94 586 PRO A C 1
ATOM 4741 O O . PRO A 1 586 ? -29.891 -5.84 5.84 1 82.94 586 PRO A O 1
ATOM 4744 N N . GLU A 1 587 ? -29.531 -6.961 7.66 1 80.62 587 GLU A N 1
ATOM 4745 C CA . GLU A 1 587 ? -30.891 -7.48 7.758 1 80.62 587 GLU A CA 1
ATOM 4746 C C . GLU A 1 587 ? -31.891 -6.359 8.023 1 80.62 587 GLU A C 1
ATOM 4748 O O . GLU A 1 587 ? -33.062 -6.48 7.676 1 80.62 587 GLU A O 1
ATOM 4753 N N . LYS A 1 588 ? -31.422 -5.328 8.547 1 87.75 588 LYS A N 1
ATOM 4754 C CA . LYS A 1 588 ? -32.312 -4.23 8.914 1 87.75 588 LYS A CA 1
ATOM 4755 C C . LYS A 1 588 ? -32.25 -3.105 7.883 1 87.75 588 LYS A C 1
ATOM 4757 O O . LYS A 1 588 ? -32.812 -2.029 8.094 1 87.75 588 LYS A O 1
ATOM 4762 N N . SER A 1 589 ? -31.594 -3.32 6.793 1 89.19 589 SER A N 1
ATOM 4763 C CA . SER A 1 589 ? -31.344 -2.281 5.797 1 89.19 589 SER A CA 1
ATOM 4764 C C . SER A 1 589 ? -32.656 -1.733 5.246 1 89.19 589 SER A C 1
ATOM 4766 O O . SER A 1 589 ? -32.812 -0.52 5.109 1 89.19 589 SER A O 1
ATOM 4768 N N . ASP A 1 590 ? -33.594 -2.607 4.938 1 87 590 ASP A N 1
ATOM 4769 C CA . ASP A 1 590 ? -34.875 -2.188 4.363 1 87 590 ASP A CA 1
ATOM 4770 C C . ASP A 1 590 ? -35.688 -1.41 5.379 1 87 590 ASP A C 1
ATOM 4772 O O . ASP A 1 590 ? -36.375 -0.447 5.023 1 87 590 ASP A O 1
ATOM 4776 N N . LEU A 1 591 ? -35.625 -1.876 6.562 1 87.62 591 LEU A N 1
ATOM 4777 C CA . LEU A 1 591 ? -36.344 -1.194 7.625 1 87.62 591 LEU A CA 1
ATOM 4778 C C . LEU A 1 591 ? -35.812 0.218 7.836 1 87.62 591 LEU A C 1
ATOM 4780 O O . LEU A 1 591 ? -36.594 1.172 7.93 1 87.62 591 LEU A O 1
ATOM 4784 N N . VAL A 1 592 ? -34.531 0.371 7.977 1 91.88 592 VAL A N 1
ATOM 4785 C CA . VAL A 1 592 ? -33.906 1.672 8.188 1 91.88 592 VAL A CA 1
ATOM 4786 C C . VAL A 1 592 ? -34.25 2.594 7.012 1 91.88 592 VAL A C 1
ATOM 4788 O O . VAL A 1 592 ? -34.5 3.779 7.203 1 91.88 592 VAL A O 1
ATOM 4791 N N . LYS A 1 593 ? -34.188 2.064 5.812 1 92.5 593 LYS A N 1
ATOM 4792 C CA . LYS A 1 593 ? -34.5 2.828 4.609 1 92.5 593 LYS A CA 1
ATOM 4793 C C . LYS A 1 593 ? -35.938 3.354 4.668 1 92.5 593 LYS A C 1
ATOM 4795 O O . LYS A 1 593 ? -36.188 4.523 4.367 1 92.5 593 LYS A O 1
ATOM 4800 N N . HIS A 1 594 ? -36.812 2.486 5.035 1 89.69 594 HIS A N 1
ATOM 4801 C CA . HIS A 1 594 ? -38.219 2.846 5.121 1 89.69 594 HIS A CA 1
ATOM 4802 C C . HIS A 1 594 ? -38.438 3.934 6.164 1 89.69 594 HIS A C 1
ATOM 4804 O O . HIS A 1 594 ? -39.156 4.906 5.91 1 89.69 594 HIS A O 1
ATOM 4810 N N . MET A 1 595 ? -37.875 3.764 7.277 1 90 595 MET A N 1
ATOM 4811 C CA . MET A 1 595 ? -38.031 4.742 8.352 1 90 595 MET A CA 1
ATOM 4812 C C . MET A 1 595 ? -37.438 6.09 7.949 1 90 595 MET A C 1
ATOM 4814 O O . MET A 1 595 ? -38 7.137 8.289 1 90 595 MET A O 1
ATOM 4818 N N . PHE A 1 596 ? -36.375 6.105 7.281 1 93 596 PHE A N 1
ATOM 4819 C CA . PHE A 1 596 ? -35.75 7.332 6.824 1 93 596 PHE A CA 1
ATOM 4820 C C . PHE A 1 596 ? -36.625 8.055 5.805 1 93 596 PHE A C 1
ATOM 4822 O O . PHE A 1 596 ? -36.719 9.281 5.816 1 93 596 PHE A O 1
ATOM 4829 N N . GLU A 1 597 ? -37.25 7.27 4.938 1 91.81 597 GLU A N 1
ATOM 4830 C CA . GLU A 1 597 ? -38.156 7.855 3.949 1 91.81 597 GLU A CA 1
ATOM 4831 C C . GLU A 1 597 ? -39.375 8.492 4.621 1 91.81 597 GLU A C 1
ATOM 4833 O O . GLU A 1 597 ? -39.844 9.539 4.188 1 91.81 597 GLU A O 1
ATOM 4838 N N . LEU A 1 598 ? -39.812 7.816 5.598 1 88.88 598 LEU A N 1
ATOM 4839 C CA . LEU A 1 598 ? -40.906 8.383 6.348 1 88.88 598 LEU A CA 1
ATOM 4840 C C . LEU A 1 598 ? -40.5 9.68 7.039 1 88.88 598 LEU A C 1
ATOM 4842 O O . LEU A 1 598 ? -41.281 10.641 7.082 1 88.88 598 LEU A O 1
ATOM 4846 N N . TRP A 1 599 ? -39.344 9.656 7.594 1 91.56 599 TRP A N 1
ATOM 4847 C CA . TRP A 1 599 ? -38.812 10.852 8.242 1 91.56 599 TRP A CA 1
ATOM 4848 C C . TRP A 1 599 ? -38.688 11.992 7.242 1 91.56 599 TRP A C 1
ATOM 4850 O O . TRP A 1 599 ? -39.062 13.133 7.543 1 91.56 599 TRP A O 1
ATOM 4860 N N . LYS A 1 600 ? -38.219 11.719 6.043 1 90 600 LYS A N 1
ATOM 4861 C CA . LYS A 1 600 ? -38.094 12.719 4.984 1 90 600 LYS A CA 1
ATOM 4862 C C . LYS A 1 600 ? -39.438 13.328 4.621 1 90 600 LYS A C 1
ATOM 4864 O O . LYS A 1 600 ? -39.531 14.539 4.414 1 90 600 LYS A O 1
ATOM 4869 N N . ASN A 1 601 ? -40.375 12.469 4.594 1 87.25 601 ASN A N 1
ATOM 4870 C CA . ASN A 1 601 ? -41.719 12.922 4.227 1 87.25 601 ASN A CA 1
ATOM 4871 C C . ASN A 1 601 ? -42.312 13.797 5.312 1 87.25 601 ASN A C 1
ATOM 4873 O O . ASN A 1 601 ? -43.031 14.75 5.012 1 87.25 601 ASN A O 1
ATOM 4877 N N . GLU A 1 602 ? -42.031 13.438 6.488 1 83.69 602 GLU A N 1
ATOM 4878 C CA . GLU A 1 602 ? -42.531 14.25 7.59 1 83.69 602 GLU A CA 1
ATOM 4879 C C . GLU A 1 602 ? -41.906 15.641 7.586 1 83.69 602 GLU A C 1
ATOM 4881 O O . GLU A 1 602 ? -42.594 16.641 7.867 1 83.69 602 GLU A O 1
ATOM 4886 N N . ILE A 1 603 ? -40.688 15.672 7.32 1 83.56 603 ILE A N 1
ATOM 4887 C CA . ILE A 1 603 ? -40 16.953 7.277 1 83.56 603 ILE A CA 1
ATOM 4888 C C . ILE A 1 603 ? -40.531 17.797 6.121 1 83.56 603 ILE A C 1
ATOM 4890 O O . ILE A 1 603 ? -40.719 19 6.262 1 83.56 603 ILE A O 1
ATOM 4894 N N . LYS A 1 604 ? -40.844 17.156 5.031 1 79.56 604 LYS A N 1
ATOM 4895 C CA . LYS A 1 604 ? -41.406 17.875 3.881 1 79.56 604 LYS A CA 1
ATOM 4896 C C . LYS A 1 604 ? -42.812 18.406 4.188 1 79.56 604 LYS A C 1
ATOM 4898 O O . LYS A 1 604 ? -43.156 19.516 3.764 1 79.56 604 LYS A O 1
ATOM 4903 N N . ALA A 1 605 ? -43.469 17.594 4.891 1 74.69 605 ALA A N 1
ATOM 4904 C CA . ALA A 1 605 ? -44.844 18 5.262 1 74.69 605 ALA A CA 1
ATOM 4905 C C . ALA A 1 605 ? -44.812 19.188 6.23 1 74.69 605 ALA A C 1
ATOM 4907 O O . ALA A 1 605 ? -45.625 20.094 6.125 1 74.69 605 ALA A O 1
ATOM 4908 N N . GLU A 1 606 ? -43.938 19.078 7.109 1 73.81 606 GLU A N 1
ATOM 4909 C CA . GLU A 1 606 ? -43.781 20.172 8.062 1 73.81 606 GLU A CA 1
ATOM 4910 C C . GLU A 1 606 ? -43.375 21.453 7.367 1 73.81 606 GLU A C 1
ATOM 4912 O O . GLU A 1 606 ? -43.844 22.547 7.73 1 73.81 606 GLU A O 1
ATOM 4917 N N . ILE A 1 607 ? -42.656 21.312 6.355 1 68.94 607 ILE A N 1
ATOM 4918 C CA . ILE A 1 607 ? -42.188 22.469 5.586 1 68.94 607 ILE A CA 1
ATOM 4919 C C . ILE A 1 607 ? -43.344 23.062 4.793 1 68.94 607 ILE A C 1
ATOM 4921 O O . ILE A 1 607 ? -43.5 24.281 4.738 1 68.94 607 ILE A O 1
ATOM 4925 N N . LYS A 1 608 ? -44.156 22.234 4.293 1 66.75 608 LYS A N 1
ATOM 4926 C CA . LYS A 1 608 ? -45.312 22.688 3.547 1 66.75 608 LYS A CA 1
ATOM 4927 C C . LYS A 1 608 ? -46.312 23.375 4.469 1 66.75 608 LYS A C 1
ATOM 4929 O O . LYS A 1 608 ? -46.906 24.391 4.098 1 66.75 608 LYS A O 1
ATOM 4934 N N . GLN A 1 609 ? -46.438 22.828 5.617 1 64.81 609 GLN A N 1
ATOM 4935 C CA . GLN A 1 609 ? -47.375 23.406 6.574 1 64.81 609 GLN A CA 1
ATOM 4936 C C . GLN A 1 609 ? -46.906 24.766 7.07 1 64.81 609 GLN A C 1
ATOM 4938 O O . GLN A 1 609 ? -47.688 25.719 7.191 1 64.81 609 GLN A O 1
ATOM 4943 N N . THR A 1 610 ? -45.625 24.75 7.309 1 63.19 610 THR A N 1
ATOM 4944 C CA . THR A 1 610 ? -45.062 26.016 7.773 1 63.19 610 THR A CA 1
ATOM 4945 C C . THR A 1 610 ? -45.125 27.078 6.676 1 63.19 610 THR A C 1
ATOM 4947 O O . THR A 1 610 ? -45.406 28.25 6.949 1 63.19 610 THR A O 1
ATOM 4950 N N . ALA A 1 611 ? -44.969 26.641 5.535 1 61.16 611 ALA A N 1
ATOM 4951 C CA . ALA A 1 611 ? -45.094 27.547 4.395 1 61.16 611 ALA A CA 1
ATOM 4952 C C . ALA A 1 611 ? -46.531 28.047 4.223 1 61.16 611 ALA A C 1
ATOM 4954 O O . ALA A 1 611 ? -46.75 29.219 3.922 1 61.16 611 ALA A O 1
ATOM 4955 N N . LEU A 1 612 ? -47.5 27.219 4.453 1 58.34 612 LEU A N 1
ATOM 4956 C CA . LEU A 1 612 ? -48.906 27.578 4.379 1 58.34 612 LEU A CA 1
ATOM 4957 C C . LEU A 1 612 ? -49.281 28.516 5.52 1 58.34 612 LEU A C 1
ATOM 4959 O O . LEU A 1 612 ? -50.062 29.469 5.316 1 58.34 612 LEU A O 1
ATOM 4963 N N . GLU A 1 613 ? -48.75 28.172 6.633 1 58.94 613 GLU A N 1
ATOM 4964 C CA . GLU A 1 613 ? -49.031 29.016 7.789 1 58.94 613 GLU A CA 1
ATOM 4965 C C . GLU A 1 613 ? -48.406 30.406 7.621 1 58.94 613 GLU A C 1
ATOM 4967 O O . GLU A 1 613 ? -49.031 31.422 7.961 1 58.94 613 GLU A O 1
ATOM 4972 N N . ASP A 1 614 ? -47.344 30.422 7.102 1 57.31 614 ASP A N 1
ATOM 4973 C CA . ASP A 1 614 ? -46.688 31.703 6.836 1 57.31 614 ASP A CA 1
ATOM 4974 C C . ASP A 1 614 ? -47.406 32.469 5.738 1 57.31 614 ASP A C 1
ATOM 4976 O O . ASP A 1 614 ? -47.562 33.688 5.824 1 57.31 614 ASP A O 1
ATOM 4980 N N . ALA A 1 615 ? -47.938 31.812 4.816 1 56.19 615 ALA A N 1
ATOM 4981 C CA . ALA A 1 615 ? -48.75 32.406 3.756 1 56.19 615 ALA A CA 1
ATOM 4982 C C . ALA A 1 615 ? -50.062 32.938 4.305 1 56.19 615 ALA A C 1
ATOM 4984 O O . ALA A 1 615 ? -50.5 34.031 3.916 1 56.19 615 ALA A O 1
ATOM 4985 N N . CYS A 1 616 ? -50.688 32.281 5.16 1 52.81 616 CYS A N 1
ATOM 4986 C CA . CYS A 1 616 ? -51.938 32.719 5.766 1 52.81 616 CYS A CA 1
ATOM 4987 C C . CYS A 1 616 ? -51.719 33.906 6.691 1 52.81 616 CYS A C 1
ATOM 4989 O O . CYS A 1 616 ? -52.562 34.812 6.754 1 52.81 616 CYS A O 1
ATOM 4991 N N . LYS A 1 617 ? -50.688 33.938 7.391 1 53.09 617 LYS A N 1
ATOM 4992 C CA . LYS A 1 617 ? -50.375 35.062 8.25 1 53.09 617 LYS A CA 1
ATOM 4993 C C . LYS A 1 617 ? -50.125 36.344 7.422 1 53.09 617 LYS A C 1
ATOM 4995 O O . LYS A 1 617 ? -50.5 37.438 7.816 1 53.09 617 LYS A O 1
ATOM 5000 N N . ASN A 1 618 ? -49.531 36.188 6.293 1 47.69 618 ASN A N 1
ATOM 5001 C CA . ASN A 1 618 ? -49.25 37.344 5.434 1 47.69 618 ASN A CA 1
ATOM 5002 C C . ASN A 1 618 ? -50.531 37.844 4.762 1 47.69 618 ASN A C 1
ATOM 5004 O O . ASN A 1 618 ? -50.531 38.969 4.199 1 47.69 618 ASN A O 1
ATOM 5008 N N . GLN A 1 619 ? -51.625 37.219 4.617 1 44.31 619 GLN A N 1
ATOM 5009 C CA . GLN A 1 619 ? -52.812 37.75 4.008 1 44.31 619 GLN A CA 1
ATOM 5010 C C . GLN A 1 619 ? -53.531 38.719 4.957 1 44.31 619 GLN A C 1
ATOM 5012 O O . GLN A 1 619 ? -54.344 39.531 4.535 1 44.31 619 GLN A O 1
ATOM 5017 N N . ALA A 1 620 ? -53.594 38.719 6.262 1 39.38 620 ALA A N 1
ATOM 5018 C CA . ALA A 1 620 ? -54.344 39.656 7.105 1 39.38 620 ALA A CA 1
ATOM 5019 C C . ALA A 1 620 ? -53.656 41 7.203 1 39.38 620 ALA A C 1
ATOM 5021 O O . ALA A 1 620 ? -54.062 41.875 7.984 1 39.38 620 ALA A O 1
ATOM 5022 N N . VAL A 1 621 ? -52.375 41.281 6.719 1 35.22 621 VAL A N 1
ATOM 5023 C CA . VAL A 1 621 ? -51.75 42.562 6.879 1 35.22 621 VAL A CA 1
ATOM 5024 C C . VAL A 1 621 ? -52.312 43.562 5.883 1 35.22 621 VAL A C 1
ATOM 5026 O O . VAL A 1 621 ? -52.5 43.25 4.703 1 35.22 621 VAL A O 1
ATOM 5029 N N . THR A 1 622 ? -53.125 44.656 6.281 1 36.22 622 THR A N 1
ATOM 5030 C CA . THR A 1 622 ? -53.625 45.875 5.652 1 36.22 622 THR A CA 1
ATOM 5031 C C . THR A 1 622 ? -52.562 46.469 4.719 1 36.22 622 THR A C 1
ATOM 5033 O O . THR A 1 622 ? -51.375 46.312 4.945 1 36.22 622 THR A O 1
ATOM 5036 N N . PRO A 1 623 ? -53 47.25 3.582 1 31.56 623 PRO A N 1
ATOM 5037 C CA . PRO A 1 623 ? -52.125 47.812 2.561 1 31.56 623 PRO A CA 1
ATOM 5038 C C . PRO A 1 623 ? -51.094 48.812 3.141 1 31.56 623 PRO A C 1
ATOM 5040 O O . PRO A 1 623 ? -51.5 49.844 3.658 1 31.56 623 PRO A O 1
ATOM 5043 N N . ILE A 1 624 ? -50.312 48.594 4.02 1 29.02 624 ILE A N 1
ATOM 5044 C CA . ILE A 1 624 ? -49.438 49.625 4.508 1 29.02 624 ILE A CA 1
ATOM 5045 C C . ILE A 1 624 ? -48.719 50.312 3.33 1 29.02 624 ILE A C 1
ATOM 5047 O O . ILE A 1 624 ? -48.281 49.625 2.4 1 29.02 624 ILE A O 1
ATOM 5051 N N . LYS A 1 625 ? -49 51.719 3.109 1 31.91 625 LYS A N 1
ATOM 5052 C CA . LYS A 1 625 ? -48.312 52.625 2.201 1 31.91 625 LYS A CA 1
ATOM 5053 C C . LYS A 1 625 ? -46.844 52.281 2.043 1 31.91 625 LYS A C 1
ATOM 5055 O O . LYS A 1 625 ? -46.125 52.094 3.035 1 31.91 625 LYS A O 1
ATOM 5060 N N . VAL A 1 626 ? -46.469 51.781 0.925 1 25.03 626 VAL A N 1
ATOM 5061 C CA . VAL A 1 626 ? -45.156 51.219 0.53 1 25.03 626 VAL A CA 1
ATOM 5062 C C . VAL A 1 626 ? -44.094 52.281 0.684 1 25.03 626 VAL A C 1
ATOM 5064 O O . VAL A 1 626 ? -44.062 53.25 -0.074 1 25.03 626 VAL A O 1
ATOM 5067 N N . ALA A 1 627 ? -44.062 52.969 1.836 1 25.73 627 ALA A N 1
ATOM 5068 C CA . ALA A 1 627 ? -42.938 53.906 1.819 1 25.73 627 ALA A CA 1
ATOM 5069 C C . ALA A 1 627 ? -41.688 53.281 1.184 1 25.73 627 ALA A C 1
ATOM 5071 O O . ALA A 1 627 ? -41.5 52.094 1.273 1 25.73 627 ALA A O 1
ATOM 5072 N N . ARG A 1 628 ? -41.125 53.969 0.131 1 23.19 628 ARG A N 1
ATOM 5073 C CA . ARG A 1 628 ? -39.938 53.625 -0.599 1 23.19 628 ARG A CA 1
ATOM 5074 C C . ARG A 1 628 ? -38.844 53.125 0.35 1 23.19 628 ARG A C 1
ATOM 5076 O O . ARG A 1 628 ? -38.375 53.844 1.209 1 23.19 628 ARG A O 1
ATOM 5083 N N . VAL A 1 629 ? -39.062 52.062 0.894 1 23.05 629 VAL A N 1
ATOM 5084 C CA . VAL A 1 629 ? -38.062 51.594 1.858 1 23.05 629 VAL A CA 1
ATOM 5085 C C . VAL A 1 629 ? -36.656 51.594 1.221 1 23.05 629 VAL A C 1
ATOM 5087 O O . VAL A 1 629 ? -36.438 50.938 0.207 1 23.05 629 VAL A O 1
ATOM 5090 N N . GLU A 1 630 ? -36.062 52.844 1.154 1 24.02 630 GLU A N 1
ATOM 5091 C CA . GLU A 1 630 ? -34.688 53 0.74 1 24.02 630 GLU A CA 1
ATOM 5092 C C . GLU A 1 630 ? -33.812 51.844 1.271 1 24.02 630 GLU A C 1
ATOM 5094 O O . GLU A 1 630 ? -33.875 51.531 2.461 1 24.02 630 GLU A O 1
ATOM 5099 N N . LEU A 1 631 ? -33.625 50.875 0.436 1 21.25 631 LEU A N 1
ATOM 5100 C CA . LEU A 1 631 ? -32.875 49.625 0.666 1 21.25 631 LEU A CA 1
ATOM 5101 C C . LEU A 1 631 ? -31.594 49.906 1.444 1 21.25 631 LEU A C 1
ATOM 5103 O O . LEU A 1 631 ? -30.625 50.438 0.888 1 21.25 631 LEU A O 1
ATOM 5107 N N . SER A 1 632 ? -31.766 50.688 2.543 1 21.97 632 SER A N 1
ATOM 5108 C CA . SER A 1 632 ? -30.547 50.906 3.303 1 21.97 632 SER A CA 1
ATOM 5109 C C . SER A 1 632 ? -29.828 49.594 3.604 1 21.97 632 SER A C 1
ATOM 5111 O O . SER A 1 632 ? -30.344 48.781 4.375 1 21.97 632 SER A O 1
ATOM 5113 N N . GLN A 1 633 ? -29.469 48.875 2.664 1 19.62 633 GLN A N 1
ATOM 5114 C CA . GLN A 1 633 ? -28.766 47.594 2.674 1 19.62 633 GLN A CA 1
ATOM 5115 C C . GLN A 1 633 ? -27.641 47.594 3.713 1 19.62 633 GLN A C 1
ATOM 5117 O O . GLN A 1 633 ? -26.766 46.75 3.689 1 19.62 633 GLN A O 1
ATOM 5122 N N . ASP A 1 634 ? -27.5 48.719 4.406 1 20.88 634 ASP A N 1
ATOM 5123 C CA . ASP A 1 634 ? -26.266 48.812 5.188 1 20.88 634 ASP A CA 1
ATOM 5124 C C . ASP A 1 634 ? -26.25 47.781 6.316 1 20.88 634 ASP A C 1
ATOM 5126 O O . ASP A 1 634 ? -27.203 47.688 7.102 1 20.88 634 ASP A O 1
ATOM 5130 N N . PHE A 1 635 ? -25.734 46.656 5.996 1 19.89 635 PHE A N 1
ATOM 5131 C CA . PHE A 1 635 ? -25.625 45.531 6.895 1 19.89 635 PHE A CA 1
ATOM 5132 C C . PHE A 1 635 ? -25.219 45.969 8.297 1 19.89 635 PHE A C 1
ATOM 5134 O O . PHE A 1 635 ? -24.188 46.594 8.477 1 19.89 635 PHE A O 1
ATOM 5141 N N . ALA A 1 636 ? -26.125 46.406 9.055 1 20.88 636 ALA A N 1
ATOM 5142 C CA . ALA A 1 636 ? -25.938 46.812 10.445 1 20.88 636 ALA A CA 1
ATOM 5143 C C . ALA A 1 636 ? -25.031 45.844 11.18 1 20.88 636 ALA A C 1
ATOM 5145 O O . ALA A 1 636 ? -25.25 44.625 11.141 1 20.88 636 ALA A O 1
ATOM 5146 N N . TYR A 1 637 ? -23.797 46.25 11.43 1 20.28 637 TYR A N 1
ATOM 5147 C CA . TYR A 1 637 ? -22.719 45.75 12.266 1 20.28 637 TYR A CA 1
ATOM 5148 C C . TYR A 1 637 ? -23.234 45.438 13.672 1 20.28 637 TYR A C 1
ATOM 5150 O O . TYR A 1 637 ? -23.594 46.344 14.414 1 20.28 637 TYR A O 1
ATOM 5158 N N . GLU A 1 638 ? -24.219 44.594 13.789 1 20.58 638 GLU A N 1
ATOM 5159 C CA . GLU A 1 638 ? -24.672 44.312 15.141 1 20.58 638 GLU A CA 1
ATOM 5160 C C . GLU A 1 638 ? -23.516 44.375 16.141 1 20.58 638 GLU A C 1
ATOM 5162 O O . GLU A 1 638 ? -22.484 43.75 15.945 1 20.58 638 GLU A O 1
ATOM 5167 N N . GLU A 1 639 ? -23.438 45.406 16.875 1 20.45 639 GLU A N 1
ATOM 5168 C CA . GLU A 1 639 ? -22.578 45.781 17.984 1 20.45 639 GLU A CA 1
ATOM 5169 C C . GLU A 1 639 ? -22.391 44.625 18.969 1 20.45 639 GLU A C 1
ATOM 5171 O O . GLU A 1 639 ? -23.375 44.062 19.453 1 20.45 639 GLU A O 1
ATOM 5176 N N . LEU A 1 640 ? -21.359 43.875 18.812 1 20.45 640 LEU A N 1
ATOM 5177 C CA . LEU A 1 640 ? -20.859 42.938 19.797 1 20.45 640 LEU A CA 1
ATOM 5178 C C . LEU A 1 640 ? -20.969 43.5 21.219 1 20.45 640 LEU A C 1
ATOM 5180 O O . LEU A 1 640 ? -20.375 44.531 21.516 1 20.45 640 LEU A O 1
ATOM 5184 N N . SER A 1 641 ? -22.172 43.594 21.781 1 19.78 641 SER A N 1
ATOM 5185 C CA . SER A 1 641 ? -22.297 44 23.172 1 19.78 641 SER A CA 1
ATOM 5186 C C . SER A 1 641 ? -21.125 43.5 24 1 19.78 641 SER A C 1
ATOM 5188 O O . SER A 1 641 ? -20.688 42.344 23.844 1 19.78 641 SER A O 1
ATOM 5190 N N . GLU A 1 642 ? -20.312 44.406 24.531 1 20.67 642 GLU A N 1
ATOM 5191 C CA . GLU A 1 642 ? -19.172 44.406 25.453 1 20.67 642 GLU A CA 1
ATOM 5192 C C . GLU A 1 642 ? -19.531 43.688 26.75 1 20.67 642 GLU A C 1
ATOM 5194 O O . GLU A 1 642 ? -20.156 44.281 27.641 1 20.67 642 GLU A O 1
ATOM 5199 N N . GLU A 1 643 ? -20.359 42.656 26.797 1 20.73 643 GLU A N 1
ATOM 5200 C CA . GLU A 1 643 ? -20.609 42.188 28.156 1 20.73 643 GLU A CA 1
ATOM 5201 C C . GLU A 1 643 ? -19.312 42.156 28.969 1 20.73 643 GLU A C 1
ATOM 5203 O O . GLU A 1 643 ? -18.297 41.656 28.5 1 20.73 643 GLU A O 1
ATOM 5208 N N . GLU A 1 644 ? -19.172 43.125 29.922 1 19.78 644 GLU A N 1
ATOM 5209 C CA . GLU A 1 644 ? -18.141 43.469 30.906 1 19.78 644 GLU A CA 1
ATOM 5210 C C . GLU A 1 644 ? -17.625 42.219 31.594 1 19.78 644 GLU A C 1
ATOM 5212 O O . GLU A 1 644 ? -18.391 41.312 31.953 1 19.78 644 GLU A O 1
ATOM 5217 N N . PRO A 1 645 ? -16.375 41.938 31.375 1 21.3 645 PRO A N 1
ATOM 5218 C CA . PRO A 1 645 ? -15.727 40.844 32.156 1 21.3 645 PRO A CA 1
ATOM 5219 C C . PRO A 1 645 ? -15.984 40.969 33.656 1 21.3 645 PRO A C 1
ATOM 5221 O O . PRO A 1 645 ? -15.797 42.031 34.219 1 21.3 645 PRO A O 1
ATOM 5224 N N . ASN A 1 646 ? -17.188 40.562 34.156 1 18.7 646 ASN A N 1
ATOM 5225 C CA . ASN A 1 646 ? -17.406 40.594 35.594 1 18.7 646 ASN A CA 1
ATOM 5226 C C . ASN A 1 646 ? -16.141 40.219 36.344 1 18.7 646 ASN A C 1
ATOM 5228 O O . ASN A 1 646 ? -15.531 39.188 36.062 1 18.7 646 ASN A O 1
ATOM 5232 N N . GLU A 1 647 ? -15.445 41.156 37.062 1 19.11 647 GLU A N 1
ATOM 5233 C CA . GLU A 1 647 ? -14.266 41.312 37.906 1 19.11 647 GLU A CA 1
ATOM 5234 C C . GLU A 1 647 ? -14.305 40.312 39.062 1 19.11 647 GLU A C 1
ATOM 5236 O O . GLU A 1 647 ? -13.352 40.25 39.844 1 19.11 647 GLU A O 1
ATOM 5241 N N . ASP A 1 648 ? -15.539 39.75 39.406 1 18.7 648 ASP A N 1
ATOM 5242 C CA . ASP A 1 648 ? -15.539 39.562 40.844 1 18.7 648 ASP A CA 1
ATOM 5243 C C . ASP A 1 648 ? -14.25 38.875 41.312 1 18.7 648 ASP A C 1
ATOM 5245 O O . ASP A 1 648 ? -13.531 38.281 40.5 1 18.7 648 ASP A O 1
ATOM 5249 N N . THR A 1 649 ? -14.258 38.531 42.688 1 18.45 649 THR A N 1
ATOM 5250 C CA . THR A 1 649 ? -13.477 38.5 43.938 1 18.45 649 THR A CA 1
ATOM 5251 C C . THR A 1 649 ? -12.57 37.281 43.969 1 18.45 649 THR A C 1
ATOM 5253 O O . THR A 1 649 ? -13.055 36.156 44.031 1 18.45 649 THR A O 1
ATOM 5256 N N . LEU A 1 650 ? -11.633 37.188 43.094 1 18.81 650 LEU A N 1
ATOM 5257 C CA . LEU A 1 650 ? -10.656 36.125 43.312 1 18.81 650 LEU A CA 1
ATOM 5258 C C . LEU A 1 650 ? -10.172 36.125 44.75 1 18.81 650 LEU A C 1
ATOM 5260 O O . LEU A 1 650 ? -9.383 36.969 45.156 1 18.81 650 LEU A O 1
ATOM 5264 N N . GLN A 1 651 ? -11.227 36.062 45.719 1 16.88 651 GLN A N 1
ATOM 5265 C CA . GLN A 1 651 ? -10.719 36.062 47.094 1 16.88 651 GLN A CA 1
ATOM 5266 C C . GLN A 1 651 ? -9.508 35.156 47.25 1 16.88 651 GLN A C 1
ATOM 5268 O O . GLN A 1 651 ? -9.445 34.094 46.625 1 16.88 651 GLN A O 1
ATOM 5273 N N . THR A 1 652 ? -8.383 35.781 47.719 1 18.58 652 THR A N 1
ATOM 5274 C CA . THR A 1 652 ? -6.996 35.5 48.062 1 18.58 652 THR A CA 1
ATOM 5275 C C . THR A 1 652 ? -6.914 34.344 49.062 1 18.58 652 THR A C 1
ATOM 5277 O O . THR A 1 652 ? -5.82 33.938 49.438 1 18.58 652 THR A O 1
ATOM 5280 N N . GLY A 1 653 ? -8.133 33.656 49.406 1 17.27 653 GLY A N 1
ATOM 5281 C CA . GLY A 1 653 ? -7.941 33.188 50.781 1 17.27 653 GLY A CA 1
ATOM 5282 C C . GLY A 1 653 ? -6.684 32.344 50.938 1 17.27 653 GLY A C 1
ATOM 5283 O O . GLY A 1 653 ? -6.363 31.516 50.094 1 17.27 653 GLY A O 1
ATOM 5284 N N . ARG A 1 654 ? -5.645 32.969 51.625 1 18.5 654 ARG A N 1
ATOM 5285 C CA . ARG A 1 654 ? -4.336 32.594 52.156 1 18.5 654 ARG A CA 1
ATOM 5286 C C . ARG A 1 654 ? -4.414 31.297 52.938 1 18.5 654 ARG A C 1
ATOM 5288 O O . ARG A 1 654 ? -3.387 30.75 53.344 1 18.5 654 ARG A O 1
ATOM 5295 N N . PRO A 1 655 ? -5.543 30.453 52.781 1 17.55 655 PRO A N 1
ATOM 5296 C CA . PRO A 1 655 ? -5.57 29.812 54.094 1 17.55 655 PRO A CA 1
ATOM 5297 C C . PRO A 1 655 ? -4.199 29.312 54.531 1 17.55 655 PRO A C 1
ATOM 5299 O O . PRO A 1 655 ? -3.365 28.969 53.688 1 17.55 655 PRO A O 1
ATOM 5302 N N . SER A 1 656 ? -3.711 29.891 55.625 1 17.66 656 SER A N 1
ATOM 5303 C CA . SER A 1 656 ? -2.596 29.734 56.562 1 17.66 656 SER A CA 1
ATOM 5304 C C . SER A 1 656 ? -2.389 28.266 56.938 1 17.66 656 SER A C 1
ATOM 5306 O O . SER A 1 656 ? -3.207 27.688 57.625 1 17.66 656 SER A O 1
ATOM 5308 N N . LEU A 1 657 ? -2.49 27.422 55.844 1 16.91 657 LEU A N 1
ATOM 5309 C CA . LEU A 1 657 ? -2.414 26.078 56.375 1 16.91 657 LEU A CA 1
ATOM 5310 C C . LEU A 1 657 ? -1.317 25.984 57.438 1 16.91 657 LEU A C 1
ATOM 5312 O O . LEU A 1 657 ? -0.143 26.219 57.156 1 16.91 657 LEU A O 1
ATOM 5316 N N . ASP A 1 658 ? -1.718 26.469 58.594 1 16.11 658 ASP A N 1
ATOM 5317 C CA . ASP A 1 658 ? -0.953 26.328 59.844 1 16.11 658 ASP A CA 1
ATOM 5318 C C . ASP A 1 658 ? -0.275 24.953 59.906 1 16.11 658 ASP A C 1
ATOM 5320 O O . ASP A 1 658 ? -0.926 23.922 59.75 1 16.11 658 ASP A O 1
ATOM 5324 N N . GLY A 1 659 ? 0.837 24.922 59.25 1 17.31 659 GLY A N 1
ATOM 5325 C CA . GLY A 1 659 ? 1.746 23.797 59.438 1 17.31 659 GLY A CA 1
ATOM 5326 C C . GLY A 1 659 ? 1.819 23.328 60.875 1 17.31 659 GLY A C 1
ATOM 5327 O O . GLY A 1 659 ? 2.781 23.625 61.562 1 17.31 659 GLY A O 1
ATOM 5328 N N . SER A 1 660 ? 0.564 23.219 61.531 1 15.22 660 SER A N 1
ATOM 5329 C CA . SER A 1 660 ? 0.742 22.859 62.938 1 15.22 660 SER A CA 1
ATOM 5330 C C . SER A 1 660 ? 1.847 21.828 63.094 1 15.22 660 SER A C 1
ATOM 5332 O O . SER A 1 660 ? 2.262 21.188 62.125 1 15.22 660 SER A O 1
ATOM 5334 N N . ALA A 1 661 ? 1.935 21.312 64.375 1 16.14 661 ALA A N 1
ATOM 5335 C CA . ALA A 1 661 ? 2.719 20.969 65.562 1 16.14 661 ALA A CA 1
ATOM 5336 C C . ALA A 1 661 ? 3.084 19.484 65.562 1 16.14 661 ALA A C 1
ATOM 5338 O O . ALA A 1 661 ? 3.777 19.031 66.5 1 16.14 661 ALA A O 1
ATOM 5339 N N . PHE A 1 662 ? 2.725 18.672 64.5 1 15.58 662 PHE A N 1
ATOM 5340 C CA . PHE A 1 662 ? 2.623 17.391 65.25 1 15.58 662 PHE A CA 1
ATOM 5341 C C . PHE A 1 662 ? 3.885 17.125 66.062 1 15.58 662 PHE A C 1
ATOM 5343 O O . PHE A 1 662 ? 5 17.328 65.562 1 15.58 662 PHE A O 1
ATOM 5350 N N . VAL A 1 663 ? 3.682 16.875 67.312 1 15.2 663 VAL A N 1
ATOM 5351 C CA . VAL A 1 663 ? 4.367 16.656 68.625 1 15.2 663 VAL A CA 1
ATOM 5352 C C . VAL A 1 663 ? 5.352 15.5 68.5 1 15.2 663 VAL A C 1
ATOM 5354 O O . VAL A 1 663 ? 6.531 15.641 68.812 1 15.2 663 VAL A O 1
ATOM 5357 N N . SER A 1 664 ? 4.832 14.258 68.75 1 14.76 664 SER A N 1
ATOM 5358 C CA . SER A 1 664 ? 5.227 13.773 70.062 1 14.76 664 SER A CA 1
ATOM 5359 C C . SER A 1 664 ? 6.547 13.008 70 1 14.76 664 SER A C 1
ATOM 5361 O O . SER A 1 664 ? 7.48 13.32 70.75 1 14.76 664 SER A O 1
ATOM 5363 N N . PRO A 1 665 ? 6.375 11.664 70.25 1 14.89 665 PRO A N 1
ATOM 5364 C CA . PRO A 1 665 ? 7.004 11 71.438 1 14.89 665 PRO A CA 1
ATOM 5365 C C . PRO A 1 665 ? 8.406 10.484 71.125 1 14.89 665 PRO A C 1
ATOM 5367 O O . PRO A 1 665 ? 8.789 10.398 69.938 1 14.89 665 PRO A O 1
ATOM 5370 N N . ASN A 1 666 ? 8.836 9.625 72.062 1 14.57 666 ASN A N 1
ATOM 5371 C CA . ASN A 1 666 ? 9.977 9.219 72.875 1 14.57 666 ASN A CA 1
ATOM 5372 C C . ASN A 1 666 ? 10.797 8.125 72.188 1 14.57 666 ASN A C 1
ATOM 5374 O O . ASN A 1 666 ? 11.977 7.941 72.5 1 14.57 666 ASN A O 1
ATOM 5378 N N . ARG A 1 667 ? 10.117 7.211 71.312 1 15.09 667 ARG A N 1
ATOM 5379 C CA . ARG A 1 667 ? 10.461 5.98 72 1 15.09 667 ARG A CA 1
ATOM 5380 C C . ARG A 1 667 ? 11.961 5.707 71.938 1 15.09 667 ARG A C 1
ATOM 5382 O O . ARG A 1 667 ? 12.633 6.168 71 1 15.09 667 ARG A O 1
ATOM 5389 N N . PRO A 1 668 ? 12.266 4.484 72.438 1 14.79 668 PRO A N 1
ATOM 5390 C CA . PRO A 1 668 ? 13.312 4.027 73.375 1 14.79 668 PRO A CA 1
ATOM 5391 C C . PRO A 1 668 ? 14.648 3.779 72.688 1 14.79 668 PRO A C 1
ATOM 5393 O O . PRO A 1 668 ? 14.711 3.752 71.438 1 14.79 668 PRO A O 1
ATOM 5396 N N . SER A 1 669 ? 15.336 3.092 73.375 1 14.04 669 SER A N 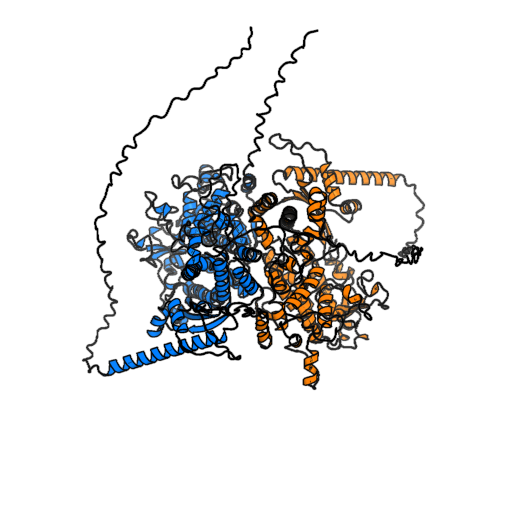1
ATOM 5397 C CA . SER A 1 669 ? 16.672 2.9 74 1 14.04 669 SER A CA 1
ATOM 5398 C C . SER A 1 669 ? 17.516 1.965 73.125 1 14.04 669 SER A C 1
ATOM 5400 O O . SER A 1 669 ? 18.734 1.919 73.25 1 14.04 669 SER A O 1
ATOM 5402 N N . ARG A 1 670 ? 16.812 0.938 72.312 1 14.04 670 ARG A N 1
ATOM 5403 C CA . ARG A 1 670 ? 17.531 -0.252 72.75 1 14.04 670 ARG A CA 1
ATOM 5404 C C . ARG A 1 670 ? 19.016 -0.143 72.375 1 14.04 670 ARG A C 1
ATOM 5406 O O . ARG A 1 670 ? 19.391 0.59 71.5 1 14.04 670 ARG A O 1
ATOM 5413 N N . ARG A 1 671 ? 19.609 -1.184 72.875 1 13.87 671 ARG A N 1
ATOM 5414 C CA . ARG A 1 671 ? 20.797 -1.647 73.562 1 13.87 671 ARG A CA 1
ATOM 5415 C C . ARG A 1 671 ? 21.922 -1.948 72.625 1 13.87 671 ARG A C 1
ATOM 5417 O O . ARG A 1 671 ? 23.062 -1.52 72.812 1 13.87 671 ARG A O 1
ATOM 5424 N N . LYS A 1 672 ? 21.609 -3.146 71.875 1 14.83 672 LYS A N 1
ATOM 5425 C CA . LYS A 1 672 ? 22.641 -4.109 72.25 1 14.83 672 LYS A CA 1
ATOM 5426 C C . LYS A 1 672 ? 24 -3.74 71.688 1 14.83 672 LYS A C 1
ATOM 5428 O O . LYS A 1 672 ? 24.062 -3.025 70.688 1 14.83 672 LYS A O 1
ATOM 5433 N N . ASP A 1 673 ? 24.703 -4.672 71.812 1 14.23 673 ASP A N 1
ATOM 5434 C CA . ASP A 1 673 ? 25.969 -5.074 72.438 1 14.23 673 ASP A CA 1
ATOM 5435 C C . ASP A 1 673 ? 27.109 -4.996 71.375 1 14.23 673 ASP A C 1
ATOM 5437 O O . ASP A 1 673 ? 28.062 -4.234 71.625 1 14.23 673 ASP A O 1
ATOM 5441 N N . SER A 1 674 ? 27.281 -6.246 70.875 1 15.23 674 SER A N 1
ATOM 5442 C CA . SER A 1 674 ? 28.547 -6.898 71.25 1 15.23 674 SER A CA 1
ATOM 5443 C C . SER A 1 674 ? 29.641 -6.516 70.25 1 15.23 674 SER A C 1
ATOM 5445 O O . SER A 1 674 ? 29.391 -6.305 69.062 1 15.23 674 SER A O 1
ATOM 5447 N N . ASP A 1 675 ? 30.625 -6.227 70.812 1 15.09 675 ASP A N 1
ATOM 5448 C CA . ASP A 1 675 ? 31.984 -5.711 70.75 1 15.09 675 ASP A CA 1
ATOM 5449 C C . ASP A 1 675 ? 32.844 -6.559 69.812 1 15.09 675 ASP A C 1
ATOM 5451 O O . ASP A 1 675 ? 34.062 -6.293 69.688 1 15.09 675 ASP A O 1
ATOM 5455 N N . ASN A 1 676 ? 32.156 -7.84 69.5 1 15.74 676 ASN A N 1
ATOM 5456 C CA . ASN A 1 676 ? 33.312 -8.711 69.688 1 15.74 676 ASN A CA 1
ATOM 5457 C C . ASN A 1 676 ? 34.5 -8.25 68.875 1 15.74 676 ASN A C 1
ATOM 5459 O O . ASN A 1 676 ? 34.344 -7.574 67.812 1 15.74 676 ASN A O 1
ATOM 5463 N N . GLY A 1 677 ? 35.469 -8.898 69.125 1 14.62 677 GLY A N 1
ATOM 5464 C CA . GLY A 1 677 ? 36.844 -8.922 69.562 1 14.62 677 GLY A CA 1
ATOM 5465 C C . GLY A 1 677 ? 37.812 -8.75 68.375 1 14.62 677 GLY A C 1
ATOM 5466 O O . GLY A 1 677 ? 38.719 -7.898 68.438 1 14.62 677 GLY A O 1
ATOM 5467 N N . SER A 1 678 ? 37.875 -9.859 67.562 1 16.41 678 SER A N 1
ATOM 5468 C CA . SER A 1 678 ? 39.219 -10.445 67.688 1 16.41 678 SER A CA 1
ATOM 5469 C C . SER A 1 678 ? 40.25 -9.664 66.938 1 16.41 678 SER A C 1
ATOM 5471 O O . SER A 1 678 ? 39.906 -8.953 65.938 1 16.41 678 SER A O 1
ATOM 5473 N N . ASN A 1 679 ? 41.406 -10.031 67.125 1 15.05 679 ASN A N 1
ATOM 5474 C CA . ASN A 1 679 ? 42.75 -9.641 67.438 1 15.05 679 ASN A CA 1
ATOM 5475 C C . ASN A 1 679 ? 43.531 -9.203 66.25 1 15.05 679 ASN A C 1
ATOM 5477 O O . ASN A 1 679 ? 44.344 -8.266 66.312 1 15.05 679 ASN A O 1
ATOM 5481 N N . ILE A 1 680 ? 43.531 -10.133 65.125 1 17.25 680 ILE A N 1
ATOM 5482 C CA . ILE A 1 680 ? 44.906 -10.555 65.062 1 17.25 680 ILE A CA 1
ATOM 5483 C C . ILE A 1 680 ? 45.812 -9.367 64.688 1 17.25 680 ILE A C 1
ATOM 5485 O O . ILE A 1 680 ? 45.375 -8.43 64.062 1 17.25 680 ILE A O 1
ATOM 5489 N N . SER A 1 681 ? 47 -9.445 65.062 1 15.77 681 SER A N 1
ATOM 5490 C CA . SER A 1 681 ? 48.344 -9.094 65.5 1 15.77 681 SER A CA 1
ATOM 5491 C C . SER A 1 681 ? 49.031 -8.188 64.5 1 15.77 681 SER A C 1
ATOM 5493 O O . SER A 1 681 ? 49.531 -7.113 64.875 1 15.77 681 SER A O 1
ATOM 5495 N N . ILE A 1 682 ? 50.094 -8.75 64 1 16.89 682 ILE A N 1
ATOM 5496 C CA . ILE A 1 682 ? 51.469 -8.5 64.375 1 16.89 682 ILE A CA 1
ATOM 5497 C C . ILE A 1 682 ? 52 -7.312 63.594 1 16.89 682 ILE A C 1
ATOM 5499 O O . ILE A 1 682 ? 51.469 -6.969 62.531 1 16.89 682 ILE A O 1
ATOM 5503 N N . SER A 1 683 ? 53.344 -7.324 63.312 1 17.55 683 SER A N 1
ATOM 5504 C CA . SER A 1 683 ? 54.625 -6.645 63.406 1 17.55 683 SER A CA 1
ATOM 5505 C C . SER A 1 683 ? 54.844 -5.703 62.25 1 17.55 683 SER A C 1
ATOM 5507 O O . SER A 1 683 ? 54.156 -5.785 61.219 1 17.55 683 SER A O 1
ATOM 5509 N N . SER A 1 684 ? 56.219 -5.547 61.875 1 19.06 684 SER A N 1
ATOM 5510 C CA . SER A 1 684 ? 57.188 -4.598 61.281 1 19.06 684 SER A CA 1
ATOM 5511 C C . SER A 1 684 ? 56.906 -4.391 59.781 1 19.06 684 SER A C 1
ATOM 5513 O O . SER A 1 684 ? 56.75 -5.355 59.031 1 19.06 684 SER A O 1
ATOM 5515 N N . MET B 1 1 ? -56.062 -25.969 69.125 1 21.25 1 MET B N 1
ATOM 5516 C CA . MET B 1 1 ? -56.625 -25.828 67.75 1 21.25 1 MET B CA 1
ATOM 5517 C C . MET B 1 1 ? -55.5 -25.891 66.688 1 21.25 1 MET B C 1
ATOM 5519 O O . MET B 1 1 ? -54.438 -25.359 66.938 1 21.25 1 MET B O 1
ATOM 5523 N N . SER B 1 2 ? -55.656 -26.828 65.75 1 19.91 2 SER B N 1
ATOM 5524 C CA . SER B 1 2 ? -54.844 -27.719 64.938 1 19.91 2 SER B CA 1
ATOM 5525 C C . SER B 1 2 ? -54.031 -26.938 63.875 1 19.91 2 SER B C 1
ATOM 5527 O O . SER B 1 2 ? -54.562 -26 63.281 1 19.91 2 SER B O 1
ATOM 5529 N N . GLU B 1 3 ? -52.719 -26.812 64.188 1 20.39 3 GLU B N 1
ATOM 5530 C CA . GLU B 1 3 ? -51.5 -26.234 63.625 1 20.39 3 GLU B CA 1
ATOM 5531 C C . GLU B 1 3 ? -51.375 -26.594 62.156 1 20.39 3 GLU B C 1
ATOM 5533 O O . GLU B 1 3 ? -51 -27.719 61.812 1 20.39 3 GLU B O 1
ATOM 5538 N N . LYS B 1 4 ? -52.531 -26.312 61.469 1 19.62 4 LYS B N 1
ATOM 5539 C CA . LYS B 1 4 ? -52.719 -26.719 60.094 1 19.62 4 LYS B CA 1
ATOM 5540 C C . LYS B 1 4 ? -51.469 -26.484 59.281 1 19.62 4 LYS B C 1
ATOM 5542 O O . LYS B 1 4 ? -50.906 -25.375 59.25 1 19.62 4 LYS B O 1
ATOM 5547 N N . ARG B 1 5 ? -50.688 -27.484 59 1 20 5 ARG B N 1
ATOM 5548 C CA . ARG B 1 5 ? -49.406 -27.828 58.375 1 20 5 ARG B CA 1
ATOM 5549 C C . ARG B 1 5 ? -49.281 -27.234 57 1 20 5 ARG B C 1
ATOM 5551 O O . ARG B 1 5 ? -49.969 -27.656 56.062 1 20 5 ARG B O 1
ATOM 5558 N N . LEU B 1 6 ? -49.406 -25.922 56.812 1 23.47 6 LEU B N 1
ATOM 5559 C CA . LEU B 1 6 ? -49.594 -25.312 55.5 1 23.47 6 LEU B CA 1
ATOM 5560 C C . LEU B 1 6 ? -48.531 -25.828 54.5 1 23.47 6 LEU B C 1
ATOM 5562 O O . LEU B 1 6 ? -47.344 -25.609 54.719 1 23.47 6 LEU B O 1
ATOM 5566 N N . ASN B 1 7 ? -48.625 -26.984 53.969 1 21.48 7 ASN B N 1
ATOM 5567 C CA . ASN B 1 7 ? -47.781 -27.969 53.281 1 21.48 7 ASN B CA 1
ATOM 5568 C C . ASN B 1 7 ? -46.938 -27.344 52.188 1 21.48 7 ASN B C 1
ATOM 5570 O O . ASN B 1 7 ? -47.156 -26.172 51.844 1 21.48 7 ASN B O 1
ATOM 5574 N N . GLY B 1 8 ? -46.844 -28.062 50.969 1 22.38 8 GLY B N 1
ATOM 5575 C CA . GLY B 1 8 ? -45.812 -28.547 50.062 1 22.38 8 GLY B CA 1
ATOM 5576 C C . GLY B 1 8 ? -45.438 -27.547 48.969 1 22.38 8 GLY B C 1
ATOM 5577 O O . GLY B 1 8 ? -46.312 -27.172 48.156 1 22.38 8 GLY B O 1
ATOM 5578 N N . SER B 1 9 ? -44.781 -26.484 49.188 1 22.91 9 SER B N 1
ATOM 5579 C CA . SER B 1 9 ? -44.531 -25.375 48.281 1 22.91 9 SER B CA 1
ATOM 5580 C C . SER B 1 9 ? -43.938 -25.859 46.969 1 22.91 9 SER B C 1
ATOM 5582 O O . SER B 1 9 ? -42.906 -26.516 46.938 1 22.91 9 SER B O 1
ATOM 5584 N N . THR B 1 10 ? -44.719 -26.312 46.031 1 25.64 10 THR B N 1
ATOM 5585 C CA . THR B 1 10 ? -44.406 -26.844 44.688 1 25.64 10 THR B CA 1
ATOM 5586 C C . THR B 1 10 ? -43.531 -25.859 43.906 1 25.64 10 THR B C 1
ATOM 5588 O O . THR B 1 10 ? -43.969 -24.75 43.594 1 25.64 10 THR B O 1
ATOM 5591 N N . HIS B 1 11 ? -42.281 -25.688 44.219 1 25.3 11 HIS B N 1
ATOM 5592 C CA . HIS B 1 11 ? -41.375 -24.766 43.531 1 25.3 11 HIS B CA 1
ATOM 5593 C C . HIS B 1 11 ? -41.375 -25.047 42.031 1 25.3 11 HIS B C 1
ATOM 5595 O O . HIS B 1 11 ? -41.188 -26.188 41.594 1 25.3 11 HIS B O 1
ATOM 5601 N N . PRO B 1 12 ? -42.219 -24.375 41.25 1 27.31 12 PRO B N 1
ATOM 5602 C CA . PRO B 1 12 ? -42.281 -24.734 39.812 1 27.31 12 PRO B CA 1
ATOM 5603 C C . PRO B 1 12 ? -40.906 -24.844 39.156 1 27.31 12 PRO B C 1
ATOM 5605 O O . PRO B 1 12 ? -39.969 -24.156 39.562 1 27.31 12 PRO B O 1
ATOM 5608 N N . ASP B 1 13 ? -40.531 -26.062 38.688 1 25.39 13 ASP B N 1
ATOM 5609 C CA . ASP B 1 13 ? -39.344 -26.562 37.969 1 25.39 13 ASP B CA 1
ATOM 5610 C C . ASP B 1 13 ? -39.031 -25.672 36.75 1 25.39 13 ASP B C 1
ATOM 5612 O O . ASP B 1 13 ? -39.75 -25.703 35.75 1 25.39 13 ASP B O 1
ATOM 5616 N N . THR B 1 14 ? -38.688 -24.375 36.875 1 27.38 14 THR B N 1
ATOM 5617 C CA . THR B 1 14 ? -38.375 -23.422 35.812 1 27.38 14 THR B CA 1
ATOM 5618 C C . THR B 1 14 ? -37.219 -23.922 34.969 1 27.38 14 THR B C 1
ATOM 5620 O O . THR B 1 14 ? -36.562 -23.141 34.281 1 27.38 14 THR B O 1
ATOM 5623 N N . SER B 1 15 ? -36.875 -25.203 34.969 1 25.67 15 SER B N 1
ATOM 5624 C CA . SER B 1 15 ? -35.719 -25.719 34.25 1 25.67 15 SER B CA 1
ATOM 5625 C C . SER B 1 15 ? -35.75 -25.344 32.781 1 25.67 15 SER B C 1
ATOM 5627 O O . SER B 1 15 ? -34.75 -25.422 32.094 1 25.67 15 SER B O 1
ATOM 5629 N N . LYS B 1 16 ? -36.875 -25.562 32.062 1 23.78 16 LYS B N 1
ATOM 5630 C CA . LYS B 1 16 ? -36.844 -25.891 30.641 1 23.78 16 LYS B CA 1
ATOM 5631 C C . LYS B 1 16 ? -36.5 -24.672 29.797 1 23.78 16 LYS B C 1
ATOM 5633 O O . LYS B 1 16 ? -36.594 -24.703 28.562 1 23.78 16 LYS B O 1
ATOM 5638 N N . GLN B 1 17 ? -36.688 -23.5 30.344 1 23.47 17 GLN B N 1
ATOM 5639 C CA . GLN B 1 17 ? -36.562 -22.594 29.203 1 23.47 17 GLN B CA 1
ATOM 5640 C C . GLN B 1 17 ? -35.156 -22.625 28.609 1 23.47 17 GLN B C 1
ATOM 5642 O O . GLN B 1 17 ? -34.219 -22.031 29.156 1 23.47 17 GLN B O 1
ATOM 5647 N N . LYS B 1 18 ? -34.812 -23.812 28.109 1 25.42 18 LYS B N 1
ATOM 5648 C CA . LYS B 1 18 ? -33.594 -23.922 27.328 1 25.42 18 LYS B CA 1
ATOM 5649 C C . LYS B 1 18 ? -33.5 -22.797 26.297 1 25.42 18 LYS B C 1
ATOM 5651 O O . LYS B 1 18 ? -34.281 -22.734 25.359 1 25.42 18 LYS B O 1
ATOM 5656 N N . ASP B 1 19 ? -33.125 -21.625 26.812 1 26.14 19 ASP B N 1
ATOM 5657 C CA . ASP B 1 19 ? -32.875 -20.484 25.922 1 26.14 19 ASP B CA 1
ATOM 5658 C C . ASP B 1 19 ? -32 -20.906 24.734 1 26.14 19 ASP B C 1
ATOM 5660 O O . ASP B 1 19 ? -30.828 -21.219 24.891 1 26.14 19 ASP B O 1
ATOM 5664 N N . THR B 1 20 ? -32.531 -21.875 23.906 1 27.86 20 THR B N 1
ATOM 5665 C CA . THR B 1 20 ? -31.953 -22.141 22.594 1 27.86 20 THR B CA 1
ATOM 5666 C C . THR B 1 20 ? -31.438 -20.844 21.969 1 27.86 20 THR B C 1
ATOM 5668 O O . THR B 1 20 ? -32.219 -19.969 21.609 1 27.86 20 THR B O 1
ATOM 5671 N N . LEU B 1 21 ? -30.406 -20.422 22.5 1 29.11 21 LEU B N 1
ATOM 5672 C CA . LEU B 1 21 ? -29.797 -19.312 21.781 1 29.11 21 LEU B CA 1
ATOM 5673 C C . LEU B 1 21 ? -29.859 -19.531 20.281 1 29.11 21 LEU B C 1
ATOM 5675 O O . LEU B 1 21 ? -29.531 -20.609 19.781 1 29.11 21 LEU B O 1
ATOM 5679 N N . PRO B 1 22 ? -30.797 -18.938 19.609 1 29.64 22 PRO B N 1
ATOM 5680 C CA . PRO B 1 22 ? -30.891 -19.141 18.172 1 29.64 22 PRO B CA 1
ATOM 5681 C C . PRO B 1 22 ? -29.531 -19.312 17.5 1 29.64 22 PRO B C 1
ATOM 5683 O O . PRO B 1 22 ? -28.547 -18.703 17.953 1 29.64 22 PRO B O 1
ATOM 5686 N N . SER B 1 23 ? -29.234 -20.5 17.078 1 29.02 23 SER B N 1
ATOM 5687 C CA . SER B 1 23 ? -28.062 -20.797 16.25 1 29.02 23 SER B CA 1
ATOM 5688 C C . SER B 1 23 ? -27.719 -19.625 15.336 1 29.02 23 SER B C 1
ATOM 5690 O O . SER B 1 23 ? -28.594 -19.125 14.617 1 29.02 23 SER B O 1
ATOM 5692 N N . LYS B 1 24 ? -26.812 -18.859 15.648 1 34.12 24 LYS B N 1
ATOM 5693 C CA . LYS B 1 24 ? -26.297 -17.766 14.82 1 34.12 24 LYS B CA 1
ATOM 5694 C C . LYS B 1 24 ? -26.312 -18.156 13.344 1 34.12 24 LYS B C 1
ATOM 5696 O O . LYS B 1 24 ? -25.562 -19.031 12.922 1 34.12 24 LYS B O 1
ATOM 5701 N N . LYS B 1 25 ? -27.422 -18.188 12.633 1 34.12 25 LYS B N 1
ATOM 5702 C CA . LYS B 1 25 ? -27.516 -18.375 11.188 1 34.12 25 LYS B CA 1
ATOM 5703 C C . LYS B 1 25 ? -26.281 -17.828 10.477 1 34.12 25 LYS B C 1
ATOM 5705 O O . LYS B 1 25 ? -25.844 -16.719 10.75 1 34.12 25 LYS B O 1
ATOM 5710 N N . PRO B 1 26 ? -25.484 -18.672 9.773 1 37.81 26 PRO B N 1
ATOM 5711 C CA . PRO B 1 26 ? -24.266 -18.219 9.117 1 37.81 26 PRO B CA 1
ATOM 5712 C C . PRO B 1 26 ? -24.469 -16.922 8.32 1 37.81 26 PRO B C 1
ATOM 5714 O O . PRO B 1 26 ? -25.438 -16.812 7.555 1 37.81 26 PRO B O 1
ATOM 5717 N N . ARG B 1 27 ? -24.109 -15.82 8.734 1 41.84 27 ARG B N 1
ATOM 5718 C CA . ARG B 1 27 ? -24.156 -14.43 8.305 1 41.84 27 ARG B CA 1
ATOM 5719 C C . ARG B 1 27 ? -23.844 -14.305 6.816 1 41.84 27 ARG B C 1
ATOM 5721 O O . ARG B 1 27 ? -23.938 -13.211 6.25 1 41.84 27 ARG B O 1
ATOM 5728 N N . ILE B 1 28 ? -23.297 -15.367 6.199 1 43.47 28 ILE B N 1
ATOM 5729 C CA . ILE B 1 28 ? -22.891 -15.305 4.801 1 43.47 28 ILE B CA 1
ATOM 5730 C C . ILE B 1 28 ? -24.125 -15.352 3.904 1 43.47 28 ILE B C 1
ATOM 5732 O O . ILE B 1 28 ? -24.062 -15.023 2.717 1 43.47 28 ILE B O 1
ATOM 5736 N N . GLY B 1 29 ? -25.219 -15.844 4.391 1 40.69 29 GLY B N 1
ATOM 5737 C CA . GLY B 1 29 ? -26.422 -15.961 3.582 1 40.69 29 GLY B CA 1
ATOM 5738 C C . GLY B 1 29 ? -26.812 -14.656 2.904 1 40.69 29 GLY B C 1
ATOM 5739 O O . GLY B 1 29 ? -27.438 -14.672 1.844 1 40.69 29 GLY B O 1
ATOM 5740 N N . TRP B 1 30 ? -26.547 -13.68 3.557 1 42.16 30 TRP B N 1
ATOM 5741 C CA . TRP B 1 30 ? -27.078 -12.43 3.008 1 42.16 30 TRP B CA 1
ATOM 5742 C C . TRP B 1 30 ? -26.297 -12.016 1.763 1 42.16 30 TRP B C 1
ATOM 5744 O O . TRP B 1 30 ? -26.859 -11.391 0.856 1 42.16 30 TRP B O 1
ATOM 5754 N N . LYS B 1 31 ? -25.031 -12.281 1.79 1 47.72 31 LYS B N 1
ATOM 5755 C CA . LYS B 1 31 ? -24.25 -11.898 0.613 1 47.72 31 LYS B CA 1
ATOM 5756 C C . LYS B 1 31 ? -24.828 -12.531 -0.65 1 47.72 31 LYS B C 1
ATOM 5758 O O . LYS B 1 31 ? -24.672 -11.992 -1.748 1 47.72 31 LYS B O 1
ATOM 5763 N N . LEU B 1 32 ? -25.547 -13.75 -0.512 1 46.03 32 LEU B N 1
ATOM 5764 C CA . LEU B 1 32 ? -26.078 -14.609 -1.562 1 46.03 32 LEU B CA 1
ATOM 5765 C C . LEU B 1 32 ? -27.141 -13.875 -2.369 1 46.03 32 LEU B C 1
ATOM 5767 O O . LEU B 1 32 ? -27.359 -14.18 -3.547 1 46.03 32 LEU B O 1
ATOM 5771 N N . ARG B 1 33 ? -27.797 -13.047 -1.624 1 45.22 33 ARG B N 1
ATOM 5772 C CA . ARG B 1 33 ? -28.953 -12.492 -2.332 1 45.22 33 ARG B CA 1
ATOM 5773 C C . ARG B 1 33 ? -28.5 -11.57 -3.459 1 45.22 33 ARG B C 1
ATOM 5775 O O . ARG B 1 33 ? -29.234 -11.344 -4.422 1 45.22 33 ARG B O 1
ATOM 5782 N N . ARG B 1 34 ? -27.188 -11.18 -3.438 1 49.06 34 ARG B N 1
ATOM 5783 C CA . ARG B 1 34 ? -26.719 -10.203 -4.418 1 49.06 34 ARG B CA 1
ATOM 5784 C C . ARG B 1 34 ? -26.312 -10.891 -5.719 1 49.06 34 ARG B C 1
ATOM 5786 O O . ARG B 1 34 ? -26.062 -10.219 -6.723 1 49.06 34 ARG B O 1
ATOM 5793 N N . LEU B 1 35 ? -26.047 -12.188 -5.598 1 52.62 35 LEU B N 1
ATOM 5794 C CA . LEU B 1 35 ? -25.641 -12.828 -6.84 1 52.62 35 LEU B CA 1
ATOM 5795 C C . LEU B 1 35 ? -26.734 -12.758 -7.887 1 52.62 35 LEU B C 1
ATOM 5797 O O . LEU B 1 35 ? -26.5 -13 -9.07 1 52.62 35 LEU B O 1
ATOM 5801 N N . THR B 1 36 ? -27.938 -12.352 -7.387 1 50 36 THR B N 1
ATOM 5802 C CA . THR B 1 36 ? -29 -12.352 -8.383 1 50 36 THR B CA 1
ATOM 5803 C C . THR B 1 36 ? -28.906 -11.109 -9.273 1 50 36 THR B C 1
ATOM 5805 O O . THR B 1 36 ? -29.609 -11.008 -10.281 1 50 36 THR B O 1
ATOM 5808 N N . SER B 1 37 ? -28.172 -10.109 -8.711 1 50.69 37 SER B N 1
ATOM 5809 C CA . SER B 1 37 ? -28.297 -8.922 -9.547 1 50.69 37 SER B CA 1
ATOM 5810 C C . SER B 1 37 ? -27.234 -8.906 -10.633 1 50.69 37 SER B C 1
ATOM 5812 O O . SER B 1 37 ? -26.047 -9.07 -10.352 1 50.69 37 SER B O 1
ATOM 5814 N N . ASP B 1 38 ? -27.594 -9.078 -11.891 1 53.91 38 ASP B N 1
ATOM 5815 C CA . ASP B 1 38 ? -26.844 -9.016 -13.141 1 53.91 38 ASP B CA 1
ATOM 5816 C C . ASP B 1 38 ? -26.141 -7.672 -13.289 1 53.91 38 ASP B C 1
ATOM 5818 O O . ASP B 1 38 ? -25.75 -7.289 -14.398 1 53.91 38 ASP B O 1
ATOM 5822 N N . GLU B 1 39 ? -26.141 -6.91 -12.195 1 57.47 39 GLU B N 1
ATOM 5823 C CA . GLU B 1 39 ? -25.484 -5.625 -12.438 1 57.47 39 GLU B CA 1
ATOM 5824 C C . GLU B 1 39 ? -23.969 -5.77 -12.445 1 57.47 39 GLU B C 1
ATOM 5826 O O . GLU B 1 39 ? -23.391 -6.379 -11.539 1 57.47 39 GLU B O 1
ATOM 5831 N N . ALA B 1 40 ? -23.422 -5.527 -13.625 1 61.56 40 ALA B N 1
ATOM 5832 C CA . ALA B 1 40 ? -21.984 -5.574 -13.883 1 61.56 40 ALA B CA 1
ATOM 5833 C C . ALA B 1 40 ? -21.219 -4.648 -12.938 1 61.56 40 ALA B C 1
ATOM 5835 O O . ALA B 1 40 ? -21.484 -3.447 -12.891 1 61.56 40 ALA B O 1
ATOM 5836 N N . ARG B 1 41 ? -20.516 -5.207 -11.938 1 81.31 41 ARG B N 1
ATOM 5837 C CA . ARG B 1 41 ? -19.609 -4.445 -11.07 1 81.31 41 ARG B CA 1
ATOM 5838 C C . ARG B 1 41 ? -18.203 -4.375 -11.664 1 81.31 41 ARG B C 1
ATOM 5840 O O . ARG B 1 41 ? -17.797 -5.262 -12.414 1 81.31 41 ARG B O 1
ATOM 5847 N N . HIS B 1 42 ? -17.609 -3.225 -11.562 1 88 42 HIS B N 1
ATOM 5848 C CA . HIS B 1 42 ? -16.234 -3.041 -12.016 1 88 42 HIS B CA 1
ATOM 5849 C C . HIS B 1 42 ? -15.367 -2.418 -10.922 1 88 42 HIS B C 1
ATOM 5851 O O . HIS B 1 42 ? -15.891 -1.824 -9.977 1 88 42 HIS B O 1
ATOM 5857 N N . THR B 1 43 ? -14.148 -2.68 -11.016 1 88.75 43 THR B N 1
ATOM 5858 C CA . THR B 1 43 ? -13.203 -1.999 -10.141 1 88.75 43 THR B CA 1
ATOM 5859 C C . THR B 1 43 ? -12.125 -1.292 -10.961 1 88.75 43 THR B C 1
ATOM 5861 O O . THR B 1 43 ? -11.773 -1.742 -12.055 1 88.75 43 THR B O 1
ATOM 5864 N N . ASN B 1 44 ? -11.672 -0.176 -10.43 1 88 44 ASN B N 1
ATOM 5865 C CA . ASN B 1 44 ? -10.57 0.541 -11.062 1 88 44 ASN B CA 1
ATOM 5866 C C . ASN B 1 44 ? -9.234 -0.141 -10.797 1 88 44 ASN B C 1
ATOM 5868 O O . ASN B 1 44 ? -9.023 -0.701 -9.727 1 88 44 ASN B O 1
ATOM 5872 N N . ASP B 1 45 ? -8.391 -0.137 -11.789 1 89.69 45 ASP B N 1
ATOM 5873 C CA . ASP B 1 45 ? -7.043 -0.691 -11.688 1 89.69 45 ASP B CA 1
ATOM 5874 C C . ASP B 1 45 ? -6.031 0.173 -12.438 1 89.69 45 ASP B C 1
ATOM 5876 O O . ASP B 1 45 ? -6.293 0.609 -13.562 1 89.69 45 ASP B O 1
ATOM 5880 N N . ASP B 1 46 ? -4.961 0.423 -11.844 1 84.75 46 ASP B N 1
ATOM 5881 C CA . ASP B 1 46 ? -4.008 1.374 -12.406 1 84.75 46 ASP B CA 1
ATOM 5882 C C . ASP B 1 46 ? -3.271 0.774 -13.602 1 84.75 46 ASP B C 1
ATOM 5884 O O . ASP B 1 46 ? -2.682 1.501 -14.398 1 84.75 46 ASP B O 1
ATOM 5888 N N . VAL B 1 47 ? -3.256 -0.537 -13.773 1 87.88 47 VAL B N 1
ATOM 5889 C CA . VAL B 1 47 ? -2.598 -1.181 -14.906 1 87.88 47 VAL B CA 1
ATOM 5890 C C . VAL B 1 47 ? -3.619 -1.467 -16 1 87.88 47 VAL B C 1
ATOM 5892 O O . VAL B 1 47 ? -3.35 -1.241 -17.188 1 87.88 47 VAL B O 1
ATOM 5895 N N . HIS B 1 48 ? -4.832 -1.923 -15.602 1 90.31 48 HIS B N 1
ATOM 5896 C CA . HIS B 1 48 ? -5.824 -2.4 -16.562 1 90.31 48 HIS B CA 1
ATOM 5897 C C . HIS B 1 48 ? -6.977 -1.412 -16.703 1 90.31 48 HIS B C 1
ATOM 5899 O O . HIS B 1 48 ? -7.941 -1.674 -17.422 1 90.31 48 HIS B O 1
ATOM 5905 N N . SER B 1 49 ? -6.938 -0.264 -16.062 1 83 49 SER B N 1
ATOM 5906 C CA . SER B 1 49 ? -7.949 0.784 -16.062 1 83 49 SER B CA 1
ATOM 5907 C C . SER B 1 49 ? -9.211 0.326 -15.336 1 83 49 SER B C 1
ATOM 5909 O O . SER B 1 49 ? -9.492 0.769 -14.219 1 83 49 SER B O 1
ATOM 5911 N N . ARG B 1 50 ? -9.906 -0.685 -15.977 1 87.88 50 ARG B N 1
ATOM 5912 C CA . ARG B 1 50 ? -11.117 -1.223 -15.352 1 87.88 50 ARG B CA 1
ATOM 5913 C C . ARG B 1 50 ? -11.164 -2.742 -15.484 1 87.88 50 ARG B C 1
ATOM 5915 O O . ARG B 1 50 ? -10.883 -3.287 -16.547 1 87.88 50 ARG B O 1
ATOM 5922 N N . ILE B 1 51 ? -11.523 -3.371 -14.406 1 92.06 51 ILE B N 1
ATOM 5923 C CA . ILE B 1 51 ? -11.656 -4.824 -14.391 1 92.06 51 ILE B CA 1
ATOM 5924 C C . ILE B 1 51 ? -13.094 -5.211 -14.062 1 92.06 51 ILE B C 1
ATOM 5926 O O . ILE B 1 51 ? -13.609 -4.875 -12.992 1 92.06 51 ILE B O 1
ATOM 5930 N N . PRO B 1 52 ? -13.742 -5.848 -14.953 1 89.94 52 PRO B N 1
ATOM 5931 C CA . PRO B 1 52 ? -15.094 -6.32 -14.656 1 89.94 52 PRO B CA 1
ATOM 5932 C C . PRO B 1 52 ? -15.117 -7.434 -13.609 1 89.94 52 PRO B C 1
ATOM 5934 O O . PRO B 1 52 ? -14.266 -8.328 -13.641 1 89.94 52 PRO B O 1
ATOM 5937 N N . LEU B 1 53 ? -16.047 -7.32 -12.695 1 90.19 53 LEU B N 1
ATOM 5938 C CA . LEU B 1 53 ? -16.219 -8.328 -11.656 1 90.19 53 LEU B CA 1
ATOM 5939 C C . LEU B 1 53 ? -17.547 -9.07 -11.836 1 90.19 53 LEU B C 1
ATOM 5941 O O . LEU B 1 53 ? -18.625 -8.484 -11.688 1 90.19 53 LEU B O 1
ATOM 5945 N N . CYS B 1 54 ? -17.531 -10.336 -12.25 1 88.69 54 CYS B N 1
ATOM 5946 C CA . CYS B 1 54 ? -18.766 -11.109 -12.336 1 88.69 54 CYS B CA 1
ATOM 5947 C C . CYS B 1 54 ? -19.203 -11.594 -10.961 1 88.69 54 CYS B C 1
ATOM 5949 O O . CYS B 1 54 ? -18.406 -11.625 -10.023 1 88.69 54 CYS B O 1
ATOM 5951 N N . PRO B 1 55 ? -20.391 -12.016 -10.797 1 88.44 55 PRO B N 1
ATOM 5952 C CA . PRO B 1 55 ? -20.938 -12.375 -9.484 1 88.44 55 PRO B CA 1
ATOM 5953 C C . PRO B 1 55 ? -20.172 -13.531 -8.828 1 88.44 55 PRO B C 1
ATOM 5955 O O . PRO B 1 55 ? -20 -13.547 -7.609 1 88.44 55 PRO B O 1
ATOM 5958 N N . VAL B 1 56 ? -19.734 -14.492 -9.617 1 91.88 56 VAL B N 1
ATOM 5959 C CA . VAL B 1 56 ? -18.984 -15.625 -9.07 1 91.88 56 VAL B CA 1
ATOM 5960 C C . VAL B 1 56 ? -17.672 -15.133 -8.461 1 91.88 56 VAL B C 1
ATOM 5962 O O . VAL B 1 56 ? -17.312 -15.508 -7.344 1 91.88 56 VAL B O 1
ATOM 5965 N N . MET B 1 57 ? -17.031 -14.297 -9.211 1 92.62 57 MET B N 1
ATOM 5966 C CA . MET B 1 57 ? -15.773 -13.711 -8.742 1 92.62 57 MET B CA 1
ATOM 5967 C C . MET B 1 57 ? -15.992 -12.922 -7.457 1 92.62 57 MET B C 1
ATOM 5969 O O . MET B 1 57 ? -15.211 -13.047 -6.512 1 92.62 57 MET B O 1
ATOM 5973 N N . THR B 1 58 ? -17 -12.086 -7.438 1 90.94 58 THR B N 1
ATOM 5974 C CA . THR B 1 58 ? -17.297 -11.258 -6.277 1 90.94 58 THR B CA 1
ATOM 5975 C C . THR B 1 58 ? -17.547 -12.125 -5.043 1 90.94 58 THR B C 1
ATOM 5977 O O . THR B 1 58 ? -17.109 -11.781 -3.941 1 90.94 58 THR B O 1
ATOM 5980 N N . THR B 1 59 ? -18.203 -13.242 -5.25 1 91.56 59 THR B N 1
ATOM 5981 C CA . THR B 1 59 ? -18.484 -14.164 -4.16 1 91.56 59 THR B CA 1
ATOM 5982 C C . THR B 1 59 ? -17.203 -14.727 -3.568 1 91.56 59 THR B C 1
ATOM 5984 O O . THR B 1 59 ? -17.062 -14.812 -2.348 1 91.56 59 THR B O 1
ATOM 5987 N N . LEU B 1 60 ? -16.312 -15.086 -4.406 1 94.75 60 LEU B N 1
ATOM 5988 C CA . LEU B 1 60 ? -15.062 -15.68 -3.949 1 94.75 60 LEU B CA 1
ATOM 5989 C C . LEU B 1 60 ? -14.141 -14.625 -3.355 1 94.75 60 LEU B C 1
ATOM 5991 O O . LEU B 1 60 ? -13.391 -14.906 -2.416 1 94.75 60 LEU B O 1
ATOM 5995 N N . ILE B 1 61 ? -14.203 -13.422 -3.908 1 94.88 61 ILE B N 1
ATOM 5996 C CA . ILE B 1 61 ? -13.391 -12.305 -3.439 1 94.88 61 ILE B CA 1
ATOM 5997 C C . ILE B 1 61 ? -13.82 -11.914 -2.027 1 94.88 61 ILE B C 1
ATOM 5999 O O . ILE B 1 61 ? -12.984 -11.547 -1.196 1 94.88 61 ILE B O 1
ATOM 6003 N N . ASP B 1 62 ? -15.125 -11.984 -1.785 1 91.88 62 ASP B N 1
ATOM 6004 C CA . ASP B 1 62 ? -15.68 -11.547 -0.509 1 91.88 62 ASP B CA 1
ATOM 6005 C C . ASP B 1 62 ? -15.555 -12.641 0.55 1 91.88 62 ASP B C 1
ATOM 6007 O O . ASP B 1 62 ? -16.531 -12.977 1.223 1 91.88 62 ASP B O 1
ATOM 6011 N N . THR B 1 63 ? -14.445 -13.289 0.63 1 93.81 63 THR B N 1
ATOM 6012 C CA . THR B 1 63 ? -14.078 -14.281 1.639 1 93.81 63 THR B CA 1
ATOM 6013 C C . THR B 1 63 ? -12.797 -13.867 2.355 1 93.81 63 THR B C 1
ATOM 6015 O O . THR B 1 63 ? -11.984 -13.109 1.811 1 93.81 63 THR B O 1
ATOM 6018 N N . ARG B 1 64 ? -12.633 -14.359 3.568 1 92.5 64 ARG B N 1
ATOM 6019 C CA . ARG B 1 64 ? -11.477 -13.992 4.383 1 92.5 64 ARG B CA 1
ATOM 6020 C C . ARG B 1 64 ? -10.18 -14.43 3.721 1 92.5 64 ARG B C 1
ATOM 6022 O O . ARG B 1 64 ? -9.219 -13.656 3.656 1 92.5 64 ARG B O 1
ATOM 6029 N N . PRO B 1 65 ? -10.133 -15.688 3.15 1 94.75 65 PRO B N 1
ATOM 6030 C CA . PRO B 1 65 ? -8.875 -16.109 2.535 1 94.75 65 PRO B CA 1
ATOM 6031 C C . PRO B 1 65 ? -8.445 -15.195 1.381 1 94.75 65 PRO B C 1
ATOM 6033 O O . PRO B 1 65 ? -7.266 -14.891 1.236 1 94.75 65 PRO B O 1
ATOM 6036 N N . PHE B 1 66 ? -9.43 -14.773 0.545 1 96.38 66 PHE B N 1
ATOM 6037 C CA . PHE B 1 66 ? -9.055 -13.93 -0.581 1 96.38 66 PHE B CA 1
ATOM 6038 C C . PHE B 1 66 ? -8.742 -12.508 -0.113 1 96.38 66 PHE B C 1
ATOM 6040 O O . PHE B 1 66 ? -7.777 -11.898 -0.569 1 96.38 66 PHE B O 1
ATOM 6047 N N . GLN B 1 67 ? -9.562 -11.945 0.795 1 94.12 67 GLN B N 1
ATOM 6048 C CA . GLN B 1 67 ? -9.367 -10.594 1.3 1 94.12 67 GLN B CA 1
ATOM 6049 C C . GLN B 1 67 ? -8.031 -10.469 2.027 1 94.12 67 GLN B C 1
ATOM 6051 O O . GLN B 1 67 ? -7.43 -9.391 2.053 1 94.12 67 GLN B O 1
ATOM 6056 N N . ARG B 1 68 ? -7.531 -11.555 2.545 1 93.94 68 ARG B N 1
ATOM 6057 C CA . ARG B 1 68 ? -6.242 -11.594 3.227 1 93.94 68 ARG B CA 1
ATOM 6058 C C . ARG B 1 68 ? -5.125 -11.109 2.311 1 93.94 68 ARG B C 1
ATOM 6060 O O . ARG B 1 68 ? -4.145 -10.516 2.777 1 93.94 68 ARG B O 1
ATOM 6067 N N . LEU B 1 69 ? -5.281 -11.25 1.022 1 95.88 69 LEU B N 1
ATOM 6068 C CA . LEU B 1 69 ? -4.25 -10.898 0.047 1 95.88 69 LEU B CA 1
ATOM 6069 C C . LEU B 1 69 ? -3.979 -9.398 0.056 1 95.88 69 LEU B C 1
ATOM 6071 O O . LEU B 1 69 ? -2.934 -8.953 -0.421 1 95.88 69 LEU B O 1
ATOM 6075 N N . ARG B 1 70 ? -4.914 -8.57 0.626 1 93.75 70 ARG B N 1
ATOM 6076 C CA . ARG B 1 70 ? -4.695 -7.137 0.773 1 93.75 70 ARG B CA 1
ATOM 6077 C C . ARG B 1 70 ? -3.537 -6.852 1.722 1 93.75 70 ARG B C 1
ATOM 6079 O O . ARG B 1 70 ? -2.943 -5.77 1.679 1 93.75 70 ARG B O 1
ATOM 6086 N N . HIS B 1 71 ? -3.227 -7.848 2.523 1 93.25 71 HIS B N 1
ATOM 6087 C CA . HIS B 1 71 ? -2.217 -7.664 3.561 1 93.25 71 HIS B CA 1
ATOM 6088 C C . HIS B 1 71 ? -0.957 -8.469 3.248 1 93.25 71 HIS B C 1
ATOM 6090 O O . HIS B 1 71 ? -0.125 -8.695 4.129 1 93.25 71 HIS B O 1
ATOM 6096 N N . VAL B 1 72 ? -0.869 -8.961 2.049 1 95.44 72 VAL B N 1
ATOM 6097 C CA . VAL B 1 72 ? 0.322 -9.648 1.56 1 95.44 72 VAL B CA 1
ATOM 6098 C C . VAL B 1 72 ? 0.913 -8.883 0.379 1 95.44 72 VAL B C 1
ATOM 6100 O O . VAL B 1 72 ? 0.344 -8.875 -0.715 1 95.44 72 VAL B O 1
ATOM 6103 N N . LYS B 1 73 ? 2.035 -8.289 0.655 1 95.06 73 LYS B N 1
ATOM 6104 C CA . LYS B 1 73 ? 2.67 -7.473 -0.372 1 95.06 73 LYS B CA 1
ATOM 6105 C C . LYS B 1 73 ? 3.133 -8.328 -1.55 1 95.06 73 LYS B C 1
ATOM 6107 O O . LYS B 1 73 ? 3.604 -9.453 -1.361 1 95.06 73 LYS B O 1
ATOM 6112 N N . GLN B 1 74 ? 3.059 -7.746 -2.77 1 95.25 74 GLN B N 1
ATOM 6113 C CA . GLN B 1 74 ? 3.475 -8.445 -3.98 1 95.25 74 GLN B CA 1
ATOM 6114 C C . GLN B 1 74 ? 4.992 -8.578 -4.043 1 95.25 74 GLN B C 1
ATOM 6116 O O . GLN B 1 74 ? 5.512 -9.602 -4.488 1 95.25 74 GLN B O 1
ATOM 6121 N N . LEU B 1 75 ? 5.664 -7.523 -3.613 1 94.94 75 LEU B N 1
ATOM 6122 C CA . LEU B 1 75 ? 7.113 -7.488 -3.773 1 94.94 75 LEU B CA 1
ATOM 6123 C C . LEU B 1 75 ? 7.816 -7.66 -2.43 1 94.94 75 LEU B C 1
ATOM 6125 O O . LEU B 1 75 ? 8.938 -7.184 -2.244 1 94.94 75 LEU B O 1
ATOM 6129 N N . SER B 1 76 ? 7.113 -8.234 -1.54 1 93.38 76 SER B N 1
ATOM 6130 C CA . SER B 1 76 ? 7.672 -8.594 -0.24 1 93.38 76 SER B CA 1
ATOM 6131 C C . SER B 1 76 ? 8.344 -7.395 0.42 1 93.38 76 SER B C 1
ATOM 6133 O O . SER B 1 76 ? 7.668 -6.465 0.87 1 93.38 76 SER B O 1
ATOM 6135 N N . THR B 1 77 ? 9.742 -7.305 0.267 1 93.69 77 THR B N 1
ATOM 6136 C CA . THR B 1 77 ? 10.5 -6.332 1.048 1 93.69 77 THR B CA 1
ATOM 6137 C C . THR B 1 77 ? 10.938 -5.16 0.175 1 93.69 77 THR B C 1
ATOM 6139 O O . THR B 1 77 ? 11.625 -4.254 0.645 1 93.69 77 THR B O 1
ATOM 6142 N N . ALA B 1 78 ? 10.5 -5.098 -1.024 1 94.25 78 ALA B N 1
ATOM 6143 C CA . ALA B 1 78 ? 10.969 -4.09 -1.974 1 94.25 78 ALA B CA 1
ATOM 6144 C C . ALA B 1 78 ? 10.539 -2.689 -1.543 1 94.25 78 ALA B C 1
ATOM 6146 O O . ALA B 1 78 ? 11.148 -1.694 -1.941 1 94.25 78 ALA B O 1
ATOM 6147 N N . GLU B 1 79 ? 9.523 -2.578 -0.721 1 91.06 79 GLU B N 1
ATOM 6148 C CA . GLU B 1 79 ? 9.023 -1.278 -0.286 1 91.06 79 GLU B CA 1
ATOM 6149 C C . GLU B 1 79 ? 10.062 -0.54 0.555 1 91.06 79 GLU B C 1
ATOM 6151 O O . GLU B 1 79 ? 10.008 0.686 0.682 1 91.06 79 GLU B O 1
ATOM 6156 N N . TYR B 1 80 ? 10.969 -1.278 1.117 1 90.56 80 TYR B N 1
ATOM 6157 C CA . TYR B 1 80 ? 12.016 -0.662 1.925 1 90.56 80 TYR B CA 1
ATOM 6158 C C . TYR B 1 80 ? 13.039 0.035 1.043 1 90.56 80 TYR B C 1
ATOM 6160 O O . TYR B 1 80 ? 13.836 0.845 1.526 1 90.56 80 TYR B O 1
ATOM 6168 N N . VAL B 1 81 ? 13.047 -0.293 -0.217 1 91 81 VAL B N 1
ATOM 6169 C CA . VAL B 1 81 ? 13.992 0.284 -1.168 1 91 81 VAL B CA 1
ATOM 6170 C C . VAL B 1 81 ? 13.25 1.22 -2.125 1 91 81 VAL B C 1
ATOM 6172 O O . VAL B 1 81 ? 13.719 2.324 -2.406 1 91 81 VAL B O 1
ATOM 6175 N N . TYR B 1 82 ? 12.18 0.733 -2.629 1 92.38 82 TYR B N 1
ATOM 6176 C CA . TYR B 1 82 ? 11.344 1.51 -3.533 1 92.38 82 TYR B CA 1
ATOM 6177 C C . TYR B 1 82 ? 10.086 1.999 -2.826 1 92.38 82 TYR B C 1
ATOM 6179 O O . TYR B 1 82 ? 9.164 1.219 -2.57 1 92.38 82 TYR B O 1
ATOM 6187 N N . VAL B 1 83 ? 9.898 3.207 -2.672 1 90.69 83 VAL B N 1
ATOM 6188 C CA . VAL B 1 83 ? 8.922 3.832 -1.784 1 90.69 83 VAL B CA 1
ATOM 6189 C C . VAL B 1 83 ? 7.512 3.494 -2.25 1 90.69 83 VAL B C 1
ATOM 6191 O O . VAL B 1 83 ? 6.609 3.297 -1.431 1 90.69 83 VAL B O 1
ATOM 6194 N N . ASN B 1 84 ? 7.293 3.379 -3.559 1 90.94 84 ASN B N 1
ATOM 6195 C CA . ASN B 1 84 ? 5.941 3.193 -4.078 1 90.94 84 ASN B CA 1
ATOM 6196 C C . ASN B 1 84 ? 5.621 1.716 -4.289 1 90.94 84 ASN B C 1
ATOM 6198 O O . ASN B 1 84 ? 4.52 1.372 -4.727 1 90.94 84 ASN B O 1
ATOM 6202 N N . ALA B 1 85 ? 6.531 0.795 -4.066 1 92.25 85 ALA B N 1
ATOM 6203 C CA . ALA B 1 85 ? 6.324 -0.635 -4.273 1 92.25 85 ALA B CA 1
ATOM 6204 C C . ALA B 1 85 ? 5.484 -1.238 -3.15 1 92.25 85 ALA B C 1
ATOM 6206 O O . ALA B 1 85 ? 5.906 -2.191 -2.492 1 92.25 85 ALA B O 1
ATOM 6207 N N . ASN B 1 86 ? 4.27 -0.753 -2.951 1 91.25 86 ASN B N 1
ATOM 6208 C CA . ASN B 1 86 ? 3.424 -1.184 -1.845 1 91.25 86 ASN B CA 1
ATOM 6209 C C . ASN B 1 86 ? 2.182 -1.919 -2.342 1 91.25 86 ASN B C 1
ATOM 6211 O O . ASN B 1 86 ? 1.259 -2.18 -1.567 1 91.25 86 ASN B O 1
ATOM 6215 N N . HIS B 1 87 ? 2.152 -2.244 -3.635 1 93.31 87 HIS B N 1
ATOM 6216 C CA . HIS B 1 87 ? 1.024 -3.014 -4.148 1 93.31 87 HIS B CA 1
ATOM 6217 C C . HIS B 1 87 ? 1.01 -4.426 -3.568 1 93.31 87 HIS B C 1
ATOM 6219 O O . HIS B 1 87 ? 2.012 -4.883 -3.016 1 93.31 87 HIS B O 1
ATOM 6225 N N . ASN B 1 88 ? -0.184 -5.035 -3.596 1 95.75 88 ASN B N 1
ATOM 6226 C CA . ASN B 1 88 ? -0.354 -6.309 -2.902 1 95.75 88 ASN B CA 1
ATOM 6227 C C . ASN B 1 88 ? -0.877 -7.391 -3.842 1 95.75 88 ASN B C 1
ATOM 6229 O O . ASN B 1 88 ? -1.106 -7.137 -5.023 1 95.75 88 ASN B O 1
ATOM 6233 N N . ARG B 1 89 ? -0.961 -8.539 -3.33 1 96.88 89 ARG B N 1
ATOM 6234 C CA . ARG B 1 89 ? -1.315 -9.688 -4.152 1 96.88 89 ARG B CA 1
ATOM 6235 C C . ARG B 1 89 ? -2.795 -9.664 -4.52 1 96.88 89 ARG B C 1
ATOM 6237 O O . ARG B 1 89 ? -3.217 -10.336 -5.465 1 96.88 89 ARG B O 1
ATOM 6244 N N . PHE B 1 90 ? -3.648 -8.953 -3.773 1 97 90 PHE B N 1
ATOM 6245 C CA . PHE B 1 90 ? -5.047 -8.766 -4.145 1 97 90 PHE B CA 1
ATOM 6246 C C . PHE B 1 90 ? -5.16 -8.102 -5.512 1 97 90 PHE B C 1
ATOM 6248 O O . PHE B 1 90 ? -5.871 -8.586 -6.391 1 97 90 PHE B O 1
ATOM 6255 N N . GLU B 1 91 ? -4.422 -7.012 -5.703 1 95.81 91 GLU B N 1
ATOM 6256 C CA . GLU B 1 91 ? -4.398 -6.285 -6.969 1 95.81 91 GLU B CA 1
ATOM 6257 C C . GLU B 1 91 ? -3.887 -7.168 -8.102 1 95.81 91 GLU B C 1
ATOM 6259 O O . GLU B 1 91 ? -4.465 -7.188 -9.195 1 95.81 91 GLU B O 1
ATOM 6264 N N . HIS B 1 92 ? -2.834 -7.812 -7.816 1 97.31 92 HIS B N 1
ATOM 6265 C CA . HIS B 1 92 ? -2.207 -8.68 -8.805 1 97.31 92 HIS B CA 1
ATOM 6266 C C . HIS B 1 92 ? -3.162 -9.781 -9.258 1 97.31 92 HIS B C 1
ATOM 6268 O O . HIS B 1 92 ? -3.301 -10.031 -10.453 1 97.31 92 HIS B O 1
ATOM 6274 N N . SER B 1 93 ? -3.803 -10.414 -8.289 1 98.06 93 SER B N 1
ATOM 6275 C CA . SER B 1 93 ? -4.715 -11.508 -8.594 1 98.06 93 SER B CA 1
ATOM 6276 C C . SER B 1 93 ? -5.871 -11.039 -9.469 1 98.06 93 SER B C 1
ATOM 6278 O O . SER B 1 93 ? -6.285 -11.75 -10.391 1 98.06 93 SER B O 1
ATOM 6280 N N . LEU B 1 94 ? -6.406 -9.867 -9.195 1 97.44 94 LEU B N 1
ATOM 6281 C CA . LEU B 1 94 ? -7.473 -9.312 -10.023 1 97.44 94 LEU B CA 1
ATOM 6282 C C . LEU B 1 94 ? -6.984 -9.086 -11.453 1 97.44 94 LEU B C 1
ATOM 6284 O O . LEU B 1 94 ? -7.703 -9.375 -12.414 1 97.44 94 LEU B O 1
ATOM 6288 N N . GLY B 1 95 ? -5.785 -8.555 -11.555 1 97 95 GLY B N 1
ATOM 6289 C CA . GLY B 1 95 ? -5.215 -8.312 -12.867 1 97 95 GLY B CA 1
ATOM 6290 C C . GLY B 1 95 ? -5 -9.586 -13.664 1 97 95 GLY B C 1
ATOM 6291 O O . GLY B 1 95 ? -5.285 -9.633 -14.859 1 97 95 GLY B O 1
ATOM 6292 N N . VAL B 1 96 ? -4.531 -10.617 -12.977 1 98.19 96 VAL B N 1
ATOM 6293 C CA . VAL B 1 96 ? -4.281 -11.891 -13.648 1 98.19 96 VAL B CA 1
ATOM 6294 C C . VAL B 1 96 ? -5.602 -12.508 -14.109 1 98.19 96 VAL B C 1
ATOM 6296 O O . VAL B 1 96 ? -5.691 -13.055 -15.211 1 98.19 96 VAL B O 1
ATOM 6299 N N . ALA B 1 97 ? -6.621 -12.445 -13.25 1 98.12 97 ALA B N 1
ATOM 6300 C CA . ALA B 1 97 ? -7.945 -12.93 -13.633 1 98.12 97 ALA B CA 1
ATOM 6301 C C . ALA B 1 97 ? -8.445 -12.227 -14.891 1 98.12 97 ALA B C 1
ATOM 6303 O O . ALA B 1 97 ? -8.984 -12.875 -15.789 1 98.12 97 ALA B O 1
ATOM 6304 N N . HIS B 1 98 ? -8.234 -10.984 -14.914 1 96.88 98 HIS B N 1
ATOM 6305 C CA . HIS B 1 98 ? -8.68 -10.18 -16.047 1 96.88 98 HIS B CA 1
ATOM 6306 C C . HIS B 1 98 ? -7.949 -10.594 -17.328 1 96.88 98 HIS B C 1
ATOM 6308 O O . HIS B 1 98 ? -8.586 -10.789 -18.359 1 96.88 98 HIS B O 1
ATOM 6314 N N . LEU B 1 99 ? -6.668 -10.734 -17.266 1 97.81 99 LEU B N 1
ATOM 6315 C CA . LEU B 1 99 ? -5.867 -11.102 -18.422 1 97.81 99 LEU B CA 1
ATOM 6316 C C . LEU B 1 99 ? -6.188 -12.523 -18.875 1 97.81 99 LEU B C 1
ATOM 6318 O O . LEU B 1 99 ? -6.188 -12.805 -20.078 1 97.81 99 LEU B O 1
ATOM 6322 N N . ALA B 1 100 ? -6.398 -13.391 -17.922 1 98.25 100 ALA B N 1
ATOM 6323 C CA . ALA B 1 100 ? -6.766 -14.766 -18.25 1 98.25 100 ALA B CA 1
ATOM 6324 C C . ALA B 1 100 ? -8.055 -14.805 -19.078 1 98.25 100 ALA B C 1
ATOM 6326 O O . ALA B 1 100 ? -8.133 -15.508 -20.078 1 98.25 100 ALA B O 1
ATOM 6327 N N . GLN B 1 101 ? -9.023 -14.078 -18.625 1 96.75 101 GLN B N 1
ATOM 6328 C CA . GLN B 1 101 ? -10.281 -13.992 -19.344 1 96.75 101 GLN B CA 1
ATOM 6329 C C . GLN B 1 101 ? -10.07 -13.414 -20.75 1 96.75 101 GLN B C 1
ATOM 6331 O O . GLN B 1 101 ? -10.617 -13.93 -21.719 1 96.75 101 GLN B O 1
ATOM 6336 N N . LEU B 1 102 ? -9.32 -12.367 -20.844 1 96.19 102 LEU B N 1
ATOM 6337 C CA . LEU B 1 102 ? -9.086 -11.703 -22.125 1 96.19 102 LEU B CA 1
ATOM 6338 C C . LEU B 1 102 ? -8.406 -12.641 -23.109 1 96.19 102 LEU B C 1
ATOM 6340 O O . LEU B 1 102 ? -8.805 -12.719 -24.266 1 96.19 102 LEU B O 1
ATOM 6344 N N . LEU B 1 103 ? -7.371 -13.32 -22.656 1 97.69 103 LEU B N 1
ATOM 6345 C CA . LEU B 1 103 ? -6.629 -14.227 -23.516 1 97.69 103 LEU B CA 1
ATOM 6346 C C . LEU B 1 103 ? -7.516 -15.383 -23.969 1 97.69 103 LEU B C 1
ATOM 6348 O O . LEU B 1 103 ? -7.535 -15.719 -25.156 1 97.69 103 LEU B O 1
ATOM 6352 N N . CYS B 1 104 ? -8.203 -15.992 -23.062 1 97.12 104 CYS B N 1
ATOM 6353 C CA . CYS B 1 104 ? -9.07 -17.125 -23.375 1 97.12 104 CYS B CA 1
ATOM 6354 C C . CYS B 1 104 ? -10.164 -16.703 -24.359 1 97.12 104 CYS B C 1
ATOM 6356 O O . CYS B 1 104 ? -10.445 -17.422 -25.312 1 97.12 104 CYS B O 1
ATOM 6358 N N . ARG B 1 105 ? -10.773 -15.562 -24.125 1 95.69 105 ARG B N 1
ATOM 6359 C CA . ARG B 1 105 ? -11.82 -15.047 -25 1 95.69 105 ARG B CA 1
ATOM 6360 C C . ARG B 1 105 ? -11.273 -14.758 -26.391 1 95.69 105 ARG B C 1
ATOM 6362 O O . ARG B 1 105 ? -11.961 -14.984 -27.391 1 95.69 105 ARG B O 1
ATOM 6369 N N . ARG B 1 106 ? -10.125 -14.227 -26.422 1 95.62 106 ARG B N 1
ATOM 6370 C CA . ARG B 1 106 ? -9.5 -13.938 -27.703 1 95.62 106 ARG B CA 1
ATOM 6371 C C . ARG B 1 106 ? -9.305 -15.211 -28.516 1 95.62 106 ARG B C 1
ATOM 6373 O O . ARG B 1 106 ? -9.594 -15.234 -29.719 1 95.62 106 ARG B O 1
ATOM 6380 N N . VAL B 1 107 ? -8.797 -16.266 -27.938 1 96.56 107 VAL B N 1
ATOM 6381 C CA . VAL B 1 107 ? -8.586 -17.547 -28.609 1 96.56 107 VAL B CA 1
ATOM 6382 C C . VAL B 1 107 ? -9.93 -18.156 -29 1 96.56 107 VAL B C 1
ATOM 6384 O O . VAL B 1 107 ? -10.086 -18.688 -30.094 1 96.56 107 VAL B O 1
ATOM 6387 N N . GLN B 1 108 ? -10.859 -18.062 -28.078 1 94.25 108 GLN B N 1
ATOM 6388 C CA . GLN B 1 108 ? -12.211 -18.562 -28.328 1 94.25 108 GLN B CA 1
ATOM 6389 C C . GLN B 1 108 ? -12.797 -17.922 -29.594 1 94.25 108 GLN B C 1
ATOM 6391 O O . GLN B 1 108 ? -13.414 -18.609 -30.406 1 94.25 108 GLN B O 1
ATOM 6396 N N . ALA B 1 109 ? -12.602 -16.688 -29.719 1 93.38 109 ALA B N 1
ATOM 6397 C CA . ALA B 1 109 ? -13.148 -15.938 -30.844 1 93.38 109 ALA B CA 1
ATOM 6398 C C . ALA B 1 109 ? -12.383 -16.234 -32.125 1 93.38 109 ALA B C 1
ATOM 6400 O O . ALA B 1 109 ? -12.969 -16.328 -33.219 1 93.38 109 ALA B O 1
ATOM 6401 N N . ARG B 1 110 ? -11.18 -16.375 -32.062 1 93.69 110 ARG B N 1
ATOM 6402 C CA . ARG B 1 110 ? -10.312 -16.547 -33.219 1 93.69 110 ARG B CA 1
ATOM 6403 C C . ARG B 1 110 ? -10.359 -17.984 -33.75 1 93.69 110 ARG B C 1
ATOM 6405 O O . ARG B 1 110 ? -10.227 -18.219 -34.938 1 93.69 110 ARG B O 1
ATOM 6412 N N . GLN B 1 111 ? -10.516 -18.953 -32.875 1 95.56 111 GLN B N 1
ATOM 6413 C CA . GLN B 1 111 ? -10.539 -20.375 -33.219 1 95.56 111 GLN B CA 1
ATOM 6414 C C . GLN B 1 111 ? -11.75 -21.062 -32.594 1 95.56 111 GLN B C 1
ATOM 6416 O O . GLN B 1 111 ? -11.609 -21.906 -31.719 1 95.56 111 GLN B O 1
ATOM 6421 N N . PRO B 1 112 ? -12.906 -20.828 -33.156 1 92.75 112 PRO B N 1
ATOM 6422 C CA . PRO B 1 112 ? -14.125 -21.438 -32.625 1 92.75 112 PRO B CA 1
ATOM 6423 C C . PRO B 1 112 ? -14.117 -22.969 -32.719 1 92.75 112 PRO B C 1
ATOM 6425 O O . PRO B 1 112 ? -14.836 -23.641 -32 1 92.75 112 PRO B O 1
ATOM 6428 N N . ASN B 1 113 ? -13.289 -23.5 -33.625 1 93 113 ASN B N 1
ATOM 6429 C CA . ASN B 1 113 ? -13.195 -24.938 -33.844 1 93 113 ASN B CA 1
ATOM 6430 C C . ASN B 1 113 ? -12.68 -25.656 -32.625 1 93 113 ASN B C 1
ATOM 6432 O O . ASN B 1 113 ? -12.859 -26.875 -32.469 1 93 113 ASN B O 1
ATOM 6436 N N . LEU B 1 114 ? -12.094 -24.938 -31.672 1 94.25 114 LEU B N 1
ATOM 6437 C CA . LEU B 1 114 ? -11.555 -25.547 -30.453 1 94.25 114 LEU B CA 1
ATOM 6438 C C . LEU B 1 114 ? -12.68 -25.844 -29.453 1 94.25 114 LEU B C 1
ATOM 6440 O O . LEU B 1 114 ? -12.477 -26.578 -28.484 1 94.25 114 LEU B O 1
ATOM 6444 N N . GLU B 1 115 ? -13.812 -25.25 -29.625 1 91.5 115 GLU B N 1
ATOM 6445 C CA . GLU B 1 115 ? -15.008 -25.469 -28.828 1 91.5 115 GLU B CA 1
ATOM 6446 C C . GLU B 1 115 ? -14.773 -25.094 -27.359 1 91.5 115 GLU B C 1
ATOM 6448 O O . GLU B 1 115 ? -15.141 -25.828 -26.453 1 91.5 115 GLU B O 1
ATOM 6453 N N . CYS B 1 116 ? -13.992 -24.078 -27.203 1 93.38 116 CYS B N 1
ATOM 6454 C CA . CYS B 1 116 ? -13.836 -23.5 -25.875 1 93.38 116 CYS B CA 1
ATOM 6455 C C . CYS B 1 116 ? -15.156 -22.906 -25.375 1 93.38 116 CYS B C 1
ATOM 6457 O O . CYS B 1 116 ? -15.734 -22.031 -26.031 1 93.38 116 CYS B O 1
ATOM 6459 N N . THR B 1 117 ? -15.656 -23.344 -24.234 1 92.94 117 THR B N 1
ATOM 6460 C CA . THR B 1 117 ? -16.953 -22.922 -23.734 1 92.94 117 THR B CA 1
ATOM 6461 C C . THR B 1 117 ? -16.812 -21.703 -22.828 1 92.94 117 THR B C 1
ATOM 6463 O O . THR B 1 117 ? -15.703 -21.375 -22.391 1 92.94 117 THR B O 1
ATOM 6466 N N . ASP B 1 118 ? -17.938 -21.031 -22.594 1 93.19 118 ASP B N 1
ATOM 6467 C CA . ASP B 1 118 ? -17.953 -19.922 -21.641 1 93.19 118 ASP B CA 1
ATOM 6468 C C . ASP B 1 118 ? -17.594 -20.391 -20.234 1 93.19 118 ASP B C 1
ATOM 6470 O O . ASP B 1 118 ? -17.016 -19.641 -19.453 1 93.19 118 ASP B O 1
ATOM 6474 N N . LYS B 1 119 ? -17.891 -21.578 -19.984 1 94.31 119 LYS B N 1
ATOM 6475 C CA . LYS B 1 119 ? -17.5 -22.172 -18.703 1 94.31 119 LYS B CA 1
ATOM 6476 C C . LYS B 1 119 ? -15.984 -22.281 -18.578 1 94.31 119 LYS B C 1
ATOM 6478 O O . LYS B 1 119 ? -15.422 -22.016 -17.516 1 94.31 119 LYS B O 1
ATOM 6483 N N . ASP B 1 120 ? -15.398 -22.703 -19.672 1 96.06 120 ASP B N 1
ATOM 6484 C CA . ASP B 1 120 ? -13.938 -22.781 -19.688 1 96.06 120 ASP B CA 1
ATOM 6485 C C . ASP B 1 120 ? -13.32 -21.406 -19.438 1 96.06 120 ASP B C 1
ATOM 6487 O O . ASP B 1 120 ? -12.367 -21.297 -18.656 1 96.06 120 ASP B O 1
ATOM 6491 N N . VAL B 1 121 ? -13.891 -20.391 -20.047 1 96.44 121 VAL B N 1
ATOM 6492 C CA . VAL B 1 121 ? -13.398 -19.031 -19.891 1 96.44 121 VAL B CA 1
ATOM 6493 C C . VAL B 1 121 ? -13.516 -18.594 -18.438 1 96.44 121 VAL B C 1
ATOM 6495 O O . VAL B 1 121 ? -12.578 -18.031 -17.875 1 96.44 121 VAL B O 1
ATOM 6498 N N . LEU B 1 122 ? -14.633 -18.859 -17.844 1 96.31 122 LEU B N 1
ATOM 6499 C CA . LEU B 1 122 ? -14.852 -18.5 -16.438 1 96.31 122 LEU B CA 1
ATOM 6500 C C . LEU B 1 122 ? -13.883 -19.25 -15.539 1 96.31 122 LEU B C 1
ATOM 6502 O O . LEU B 1 122 ? -13.32 -18.672 -14.602 1 96.31 122 LEU B O 1
ATOM 6506 N N . CYS B 1 123 ? -13.688 -20.5 -15.812 1 97.81 123 CYS B N 1
ATOM 6507 C CA . CYS B 1 123 ? -12.805 -21.312 -14.984 1 97.81 123 CYS B CA 1
ATOM 6508 C C . CYS B 1 123 ? -11.367 -20.797 -15.047 1 97.81 123 CYS B C 1
ATOM 6510 O O . CYS B 1 123 ? -10.688 -20.719 -14.023 1 97.81 123 CYS B O 1
ATOM 6512 N N . VAL B 1 124 ? -10.906 -20.5 -16.25 1 98.06 124 VAL B N 1
ATOM 6513 C CA . VAL B 1 124 ? -9.547 -19.984 -16.406 1 98.06 124 VAL B CA 1
ATOM 6514 C C . VAL B 1 124 ? -9.422 -18.625 -15.703 1 98.06 124 VAL B C 1
ATOM 6516 O O . VAL B 1 124 ? -8.398 -18.328 -15.094 1 98.06 124 VAL B O 1
ATOM 6519 N N . LYS B 1 125 ? -10.461 -17.844 -15.836 1 97.75 125 LYS B N 1
ATOM 6520 C CA . LYS B 1 125 ? -10.523 -16.562 -15.125 1 97.75 125 LYS B CA 1
ATOM 6521 C C . LYS B 1 125 ? -10.383 -16.766 -13.617 1 97.75 125 LYS B C 1
ATOM 6523 O O . LYS B 1 125 ? -9.617 -16.062 -12.961 1 97.75 125 LYS B O 1
ATOM 6528 N N . LEU B 1 126 ? -11.086 -17.703 -13.07 1 98.25 126 LEU B N 1
ATOM 6529 C CA . LEU B 1 126 ? -11.055 -17.984 -11.641 1 98.25 126 LEU B CA 1
ATOM 6530 C C . LEU B 1 126 ? -9.703 -18.562 -11.227 1 98.25 126 LEU B C 1
ATOM 6532 O O . LEU B 1 126 ? -9.227 -18.312 -10.125 1 98.25 126 LEU B O 1
ATOM 6536 N N . ALA B 1 127 ? -9.117 -19.359 -12.117 1 98.56 127 ALA B N 1
ATOM 6537 C CA . ALA B 1 127 ? -7.766 -19.844 -11.844 1 98.56 127 ALA B CA 1
ATOM 6538 C C . ALA B 1 127 ? -6.781 -18.688 -11.688 1 98.56 127 ALA B C 1
ATOM 6540 O O . ALA B 1 127 ? -5.93 -18.703 -10.797 1 98.56 127 ALA B O 1
ATOM 6541 N N . GLY B 1 128 ? -6.887 -17.766 -12.594 1 98.44 128 GLY B N 1
ATOM 6542 C CA . GLY B 1 128 ? -6.066 -16.562 -12.461 1 98.44 128 GLY B CA 1
ATOM 6543 C C . GLY B 1 128 ? -6.316 -15.812 -11.172 1 98.44 128 GLY B C 1
ATOM 6544 O O . GLY B 1 128 ? -5.375 -15.359 -10.523 1 98.44 128 GLY B O 1
ATOM 6545 N N . LEU B 1 129 ? -7.543 -15.711 -10.742 1 98.31 129 LEU B N 1
ATOM 6546 C CA . LEU B 1 129 ? -7.945 -15 -9.531 1 98.31 129 LEU B CA 1
ATOM 6547 C C . LEU B 1 129 ? -7.348 -15.664 -8.289 1 98.31 129 LEU B C 1
ATOM 6549 O O . LEU B 1 129 ? -6.902 -14.969 -7.371 1 98.31 129 LEU B O 1
ATOM 6553 N N . LEU B 1 130 ? -7.312 -16.984 -8.297 1 98.31 130 LEU B N 1
ATOM 6554 C CA . LEU B 1 130 ? -7.066 -17.719 -7.059 1 98.31 130 LEU B CA 1
ATOM 6555 C C . LEU B 1 130 ? -5.648 -18.281 -7.027 1 98.31 130 LEU B C 1
ATOM 6557 O O . LEU B 1 130 ? -5.238 -18.891 -6.043 1 98.31 130 LEU B O 1
ATOM 6561 N N . HIS B 1 131 ? -4.863 -18.078 -8.039 1 97.75 131 HIS B N 1
ATOM 6562 C CA . HIS B 1 131 ? -3.586 -18.766 -8.195 1 97.75 131 HIS B CA 1
ATOM 6563 C C . HIS B 1 131 ? -2.629 -18.406 -7.062 1 97.75 131 HIS B C 1
ATOM 6565 O O . HIS B 1 131 ? -1.808 -19.219 -6.652 1 97.75 131 HIS B O 1
ATOM 6571 N N . ASP B 1 132 ? -2.77 -17.188 -6.5 1 95.69 132 ASP B N 1
ATOM 6572 C CA . ASP B 1 132 ? -1.807 -16.688 -5.531 1 95.69 132 ASP B CA 1
ATOM 6573 C C . ASP B 1 132 ? -2.402 -16.656 -4.125 1 95.69 132 ASP B C 1
ATOM 6575 O O . ASP B 1 132 ? -1.812 -16.094 -3.203 1 95.69 132 ASP B O 1
ATOM 6579 N N . VAL B 1 133 ? -3.531 -17.266 -3.848 1 96.5 133 VAL B N 1
ATOM 6580 C CA . VAL B 1 133 ? -4.254 -17.125 -2.588 1 96.5 133 VAL B CA 1
ATOM 6581 C C . VAL B 1 133 ? -3.498 -17.844 -1.477 1 96.5 133 VAL B C 1
ATOM 6583 O O . VAL B 1 133 ? -3.686 -17.547 -0.294 1 96.5 133 VAL B O 1
ATOM 6586 N N . GLY B 1 134 ? -2.545 -18.703 -1.82 1 94.06 134 GLY B N 1
ATOM 6587 C CA . GLY B 1 134 ? -1.832 -19.484 -0.833 1 94.06 134 GLY B CA 1
ATOM 6588 C C . GLY B 1 134 ? -0.534 -18.859 -0.378 1 94.06 134 GLY B C 1
ATOM 6589 O O . GLY B 1 134 ? 0.154 -19.391 0.496 1 94.06 134 GLY B O 1
ATOM 6590 N N . HIS B 1 135 ? -0.152 -17.688 -0.86 1 94 135 HIS B N 1
ATOM 6591 C CA . HIS B 1 135 ? 1.084 -17.031 -0.446 1 94 135 HIS B CA 1
ATOM 6592 C C . HIS B 1 135 ? 1.038 -16.656 1.03 1 94 135 HIS B C 1
ATOM 6594 O O . HIS B 1 135 ? 0.001 -16.219 1.53 1 94 135 HIS B O 1
ATOM 6600 N N . GLY B 1 136 ? 2.152 -16.875 1.708 1 92.25 136 GLY B N 1
ATOM 6601 C CA . GLY B 1 136 ? 2.279 -16.438 3.086 1 92.25 136 GLY B CA 1
ATOM 6602 C C . GLY B 1 136 ? 2.754 -14.992 3.207 1 92.25 136 GLY B C 1
ATOM 6603 O O . GLY B 1 136 ? 2.771 -14.258 2.221 1 92.25 136 GLY B O 1
ATOM 6604 N N . MET B 1 137 ? 3.092 -14.633 4.504 1 93.62 137 MET B N 1
ATOM 6605 C CA . MET B 1 137 ? 3.561 -13.273 4.773 1 93.62 137 MET B CA 1
ATOM 6606 C C . MET B 1 137 ? 4.824 -12.969 3.975 1 93.62 137 MET B C 1
ATOM 6608 O O . MET B 1 137 ? 5.672 -13.844 3.789 1 93.62 137 MET B O 1
ATOM 6612 N N . TYR B 1 138 ? 4.926 -11.797 3.404 1 93.31 138 TYR B N 1
ATOM 6613 C CA . TYR B 1 138 ? 6.051 -11.305 2.615 1 93.31 138 TYR B CA 1
ATOM 6614 C C . TYR B 1 138 ? 6.316 -12.211 1.418 1 93.31 138 TYR B C 1
ATOM 6616 O O . TYR B 1 138 ? 7.457 -12.352 0.975 1 93.31 138 TYR B O 1
ATOM 6624 N N . SER B 1 139 ? 5.332 -12.945 1.004 1 92.56 139 SER B N 1
ATOM 6625 C CA . SER B 1 139 ? 5.316 -13.695 -0.247 1 92.56 139 SER B CA 1
ATOM 6626 C C . SER B 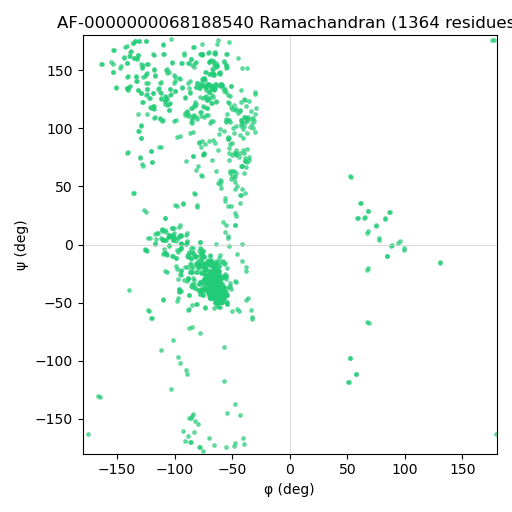1 139 ? 6.477 -14.68 -0.314 1 92.56 139 SER B C 1
ATOM 6628 O O . SER B 1 139 ? 6.586 -15.578 0.523 1 92.56 139 SER B O 1
ATOM 6630 N N . HIS B 1 140 ? 7.449 -14.398 -1.237 1 90.06 140 HIS B N 1
ATOM 6631 C CA . HIS B 1 140 ? 8.523 -15.359 -1.478 1 90.06 140 HIS B CA 1
ATOM 6632 C C . HIS B 1 140 ? 9.516 -15.375 -0.323 1 90.06 140 HIS B C 1
ATOM 6634 O O . HIS B 1 140 ? 10.234 -16.359 -0.131 1 90.06 140 HIS B O 1
ATOM 6640 N N . THR B 1 141 ? 9.539 -14.352 0.458 1 93.69 141 THR B N 1
ATOM 6641 C CA . THR B 1 141 ? 10.398 -14.328 1.638 1 93.69 141 THR B CA 1
ATOM 6642 C C . THR B 1 141 ? 9.953 -15.375 2.652 1 93.69 141 THR B C 1
ATOM 6644 O O . THR B 1 141 ? 10.781 -15.984 3.332 1 93.69 141 THR B O 1
ATOM 6647 N N . TYR B 1 142 ? 8.688 -15.609 2.789 1 94.38 142 TYR B N 1
ATOM 6648 C CA . TYR B 1 142 ? 8.18 -16.656 3.672 1 94.38 142 TYR B CA 1
ATOM 6649 C C . TYR B 1 142 ? 8.625 -18.031 3.205 1 94.38 142 TYR B C 1
ATOM 6651 O O . TYR B 1 142 ? 9 -18.875 4.02 1 94.38 142 TYR B O 1
ATOM 6659 N N . GLU B 1 143 ? 8.539 -18.234 1.874 1 91.06 143 GLU B N 1
ATOM 6660 C CA . GLU B 1 143 ? 8.992 -19.5 1.308 1 91.06 143 GLU B CA 1
ATOM 6661 C C . GLU B 1 143 ? 10.469 -19.75 1.622 1 91.06 143 GLU B C 1
ATOM 6663 O O . GLU B 1 143 ? 10.852 -20.844 2.004 1 91.06 143 GLU B O 1
ATOM 6668 N N . LYS B 1 144 ? 11.273 -18.75 1.431 1 92 144 LYS B N 1
ATOM 6669 C CA . LYS B 1 144 ? 12.695 -18.844 1.751 1 92 144 LYS B CA 1
ATOM 6670 C C . LYS B 1 144 ? 12.906 -19.125 3.236 1 92 144 LYS B C 1
ATOM 6672 O O . LYS B 1 144 ? 13.797 -19.891 3.607 1 92 144 LYS B O 1
ATOM 6677 N N . PHE B 1 145 ? 12.141 -18.547 4.133 1 95.94 145 PHE B N 1
ATOM 6678 C CA . PHE B 1 145 ? 12.188 -18.75 5.578 1 95.94 145 PHE B CA 1
ATOM 6679 C C . PHE B 1 145 ? 11.938 -20.219 5.93 1 95.94 145 PHE B C 1
ATOM 6681 O O . PHE B 1 145 ? 12.734 -20.844 6.625 1 95.94 145 PHE B O 1
ATOM 6688 N N . VAL B 1 146 ? 10.875 -20.719 5.34 1 93.25 146 VAL B N 1
ATOM 6689 C CA . VAL B 1 146 ? 10.422 -22.047 5.738 1 93.25 146 VAL B CA 1
ATOM 6690 C C . VAL B 1 146 ? 11.336 -23.109 5.133 1 93.25 146 VAL B C 1
ATOM 6692 O O . VAL B 1 146 ? 11.695 -24.078 5.797 1 93.25 146 VAL B O 1
ATOM 6695 N N . THR B 1 147 ? 11.797 -22.906 3.887 1 91.5 147 THR B N 1
ATOM 6696 C CA . THR B 1 147 ? 12.461 -23.984 3.152 1 91.5 147 THR B CA 1
ATOM 6697 C C . THR B 1 147 ? 13.977 -23.906 3.328 1 91.5 147 THR B C 1
ATOM 6699 O O . THR B 1 147 ? 14.672 -24.922 3.242 1 91.5 147 THR B O 1
ATOM 6702 N N . GLU B 1 148 ? 14.531 -22.734 3.592 1 91.94 148 GLU B N 1
ATOM 6703 C CA . GLU B 1 148 ? 15.977 -22.594 3.57 1 91.94 148 GLU B CA 1
ATOM 6704 C C . GLU B 1 148 ? 16.5 -22.094 4.91 1 91.94 148 GLU B C 1
ATOM 6706 O O . GLU B 1 148 ? 17.25 -22.797 5.598 1 91.94 148 GLU B O 1
ATOM 6711 N N . GLU B 1 149 ? 16.031 -20.984 5.352 1 93.62 149 GLU B N 1
ATOM 6712 C CA . GLU B 1 149 ? 16.656 -20.281 6.465 1 93.62 149 GLU B CA 1
ATOM 6713 C C . GLU B 1 149 ? 16.312 -20.938 7.797 1 93.62 149 GLU B C 1
ATOM 6715 O O . GLU B 1 149 ? 17.172 -21.047 8.68 1 93.62 149 GLU B O 1
ATOM 6720 N N . PHE B 1 150 ? 15.094 -21.359 7.918 1 94.75 150 PHE B N 1
ATOM 6721 C CA . PHE B 1 150 ? 14.656 -21.906 9.195 1 94.75 150 PHE B CA 1
ATOM 6722 C C . PHE B 1 150 ? 15.344 -23.25 9.477 1 94.75 150 PHE B C 1
ATOM 6724 O O . PHE B 1 150 ? 15.82 -23.484 10.586 1 94.75 150 PHE B O 1
ATOM 6731 N N . PRO B 1 151 ? 15.406 -24.141 8.539 1 92.12 151 PRO B N 1
ATOM 6732 C CA . PRO B 1 151 ? 16.141 -25.391 8.781 1 92.12 151 PRO B CA 1
ATOM 6733 C C . PRO B 1 151 ? 17.594 -25.141 9.18 1 92.12 151 PRO B C 1
ATOM 6735 O O . PRO B 1 151 ? 18.125 -25.812 10.07 1 92.12 151 PRO B O 1
ATOM 6738 N N . LYS B 1 152 ? 18.25 -24.188 8.523 1 89.75 152 LYS B N 1
ATOM 6739 C CA . LYS B 1 152 ? 19.625 -23.828 8.883 1 89.75 152 LYS B CA 1
ATOM 6740 C C . LYS B 1 152 ? 19.688 -23.297 10.312 1 89.75 152 LYS B C 1
ATOM 6742 O O . LYS B 1 152 ? 20.625 -23.609 11.055 1 89.75 152 LYS B O 1
ATOM 6747 N N . TYR B 1 153 ? 18.734 -22.547 10.641 1 93.56 153 TYR B N 1
ATOM 6748 C CA . TYR B 1 153 ? 18.656 -21.953 11.969 1 93.56 153 TYR B CA 1
ATOM 6749 C C . TYR B 1 153 ? 18.5 -23.047 13.031 1 93.56 153 TYR B C 1
ATOM 6751 O O . TYR B 1 153 ? 19.172 -23 14.07 1 93.56 153 TYR B O 1
ATOM 6759 N N . LEU B 1 154 ? 17.641 -23.984 12.789 1 93.06 154 LEU B N 1
ATOM 6760 C CA . LEU B 1 154 ? 17.406 -25.062 13.75 1 93.06 154 LEU B CA 1
ATOM 6761 C C . LEU B 1 154 ? 18.641 -25.938 13.898 1 93.06 154 LEU B C 1
ATOM 6763 O O . LEU B 1 154 ? 18.922 -26.469 14.984 1 93.06 154 LEU B O 1
ATOM 6767 N N . ALA B 1 155 ? 19.312 -26.109 12.805 1 89.75 155 ALA B N 1
ATOM 6768 C CA . ALA B 1 155 ? 20.547 -26.891 12.844 1 89.75 155 ALA B CA 1
ATOM 6769 C C . ALA B 1 155 ? 21.594 -26.25 13.742 1 89.75 155 ALA B C 1
ATOM 6771 O O . ALA B 1 155 ? 22.344 -26.938 14.445 1 89.75 155 ALA B O 1
ATOM 6772 N N . ARG B 1 156 ? 21.625 -24.969 13.789 1 88.62 156 ARG B N 1
ATOM 6773 C CA . ARG B 1 156 ? 22.594 -24.219 14.578 1 88.62 156 ARG B CA 1
ATOM 6774 C C . ARG B 1 156 ? 22.125 -24.062 16.016 1 88.62 156 ARG B C 1
ATOM 6776 O O . ARG B 1 156 ? 22.938 -23.828 16.922 1 88.62 156 ARG B O 1
ATOM 6783 N N . ASN B 1 157 ? 20.797 -24.156 16.172 1 93.06 157 ASN B N 1
ATOM 6784 C CA . ASN B 1 157 ? 20.203 -24.016 17.5 1 93.06 157 ASN B CA 1
ATOM 6785 C C . ASN B 1 157 ? 19.453 -25.266 17.906 1 93.06 157 ASN B C 1
ATOM 6787 O O . ASN B 1 157 ? 18.234 -25.219 18.156 1 93.06 157 ASN B O 1
ATOM 6791 N N . GLY B 1 158 ? 20.156 -26.297 18.188 1 91.75 158 GLY B N 1
ATOM 6792 C CA . GLY B 1 158 ? 19.594 -27.609 18.438 1 91.75 158 GLY B CA 1
ATOM 6793 C C . GLY B 1 158 ? 18.688 -27.656 19.656 1 91.75 158 GLY B C 1
ATOM 6794 O O . GLY B 1 158 ? 17.766 -28.484 19.719 1 91.75 158 GLY B O 1
ATOM 6795 N N . HIS B 1 159 ? 18.906 -26.781 20.578 1 93.06 159 HIS B N 1
ATOM 6796 C CA . HIS B 1 159 ? 18.109 -26.766 21.797 1 93.06 159 HIS B CA 1
ATOM 6797 C C . HIS B 1 159 ? 16.672 -26.375 21.516 1 93.06 159 HIS B C 1
ATOM 6799 O O . HIS B 1 159 ? 15.773 -26.656 22.312 1 93.06 159 HIS B O 1
ATOM 6805 N N . LEU B 1 160 ? 16.406 -25.828 20.375 1 94.25 160 LEU B N 1
ATOM 6806 C CA . LEU B 1 160 ? 15.07 -25.375 20.031 1 94.25 160 LEU B CA 1
ATOM 6807 C C . LEU B 1 160 ? 14.25 -26.5 19.422 1 94.25 160 LEU B C 1
ATOM 6809 O O . LEU B 1 160 ? 13.031 -26.375 19.281 1 94.25 160 LEU B O 1
ATOM 6813 N N . ASN B 1 161 ? 14.82 -27.594 19.109 1 92.88 161 ASN B N 1
ATOM 6814 C CA . ASN B 1 161 ? 14.141 -28.703 18.453 1 92.88 161 ASN B CA 1
ATOM 6815 C C . ASN B 1 161 ? 13 -29.25 19.297 1 92.88 161 ASN B C 1
ATOM 6817 O O . ASN B 1 161 ? 12.016 -29.781 18.766 1 92.88 161 ASN B O 1
ATOM 6821 N N . LYS B 1 162 ? 13.102 -29.078 20.516 1 91.75 162 LYS B N 1
ATOM 6822 C CA . LYS B 1 162 ? 12.086 -29.578 21.438 1 91.75 162 LYS B CA 1
ATOM 6823 C C . LYS B 1 162 ? 10.75 -28.891 21.203 1 91.75 162 LYS B C 1
ATOM 6825 O O . LYS B 1 162 ? 9.688 -29.484 21.406 1 91.75 162 LYS B O 1
ATOM 6830 N N . HIS B 1 163 ? 10.805 -27.656 20.719 1 91.38 163 HIS B N 1
ATOM 6831 C CA . HIS B 1 163 ? 9.594 -26.891 20.484 1 91.38 163 HIS B CA 1
ATOM 6832 C C . HIS B 1 163 ? 8.805 -27.453 19.297 1 91.38 163 HIS B C 1
ATOM 6834 O O . HIS B 1 163 ? 7.621 -27.156 19.141 1 91.38 163 HIS B O 1
ATOM 6840 N N . TYR B 1 164 ? 9.438 -28.312 18.484 1 92.88 164 TYR B N 1
ATOM 6841 C CA . TYR B 1 164 ? 8.82 -28.75 17.234 1 92.88 164 TYR B CA 1
ATOM 6842 C C . TYR B 1 164 ? 8.664 -30.266 17.203 1 92.88 164 TYR B C 1
ATOM 6844 O O . TYR B 1 164 ? 8.211 -30.812 16.203 1 92.88 164 TYR B O 1
ATOM 6852 N N . ALA B 1 165 ? 8.945 -30.938 18.219 1 89.25 165 ALA B N 1
ATOM 6853 C CA . ALA B 1 165 ? 9.016 -32.406 18.266 1 89.25 165 ALA B CA 1
ATOM 6854 C C . ALA B 1 165 ? 7.645 -33.031 18.031 1 89.25 165 ALA B C 1
ATOM 6856 O O . ALA B 1 165 ? 7.535 -34.062 17.391 1 89.25 165 ALA B O 1
ATOM 6857 N N . SER B 1 166 ? 6.578 -32.344 18.438 1 89.25 166 SER B N 1
ATOM 6858 C CA . SER B 1 166 ? 5.227 -32.906 18.328 1 89.25 166 SER B CA 1
ATOM 6859 C C . SER B 1 166 ? 4.523 -32.406 17.078 1 89.25 166 SER B C 1
ATOM 6861 O O . SER B 1 166 ? 3.355 -32.719 16.844 1 89.25 166 SER B O 1
ATOM 6863 N N . LEU B 1 167 ? 5.246 -31.703 16.281 1 91 167 LEU B N 1
ATOM 6864 C CA . LEU B 1 167 ? 4.621 -31.094 15.117 1 91 167 LEU B CA 1
ATOM 6865 C C . LEU B 1 167 ? 5.039 -31.812 13.836 1 91 167 LEU B C 1
ATOM 6867 O O . LEU B 1 167 ? 6.102 -32.438 13.797 1 91 167 LEU B O 1
ATOM 6871 N N . PRO B 1 168 ? 4.16 -31.781 12.891 1 88.25 168 PRO B N 1
ATOM 6872 C CA . PRO B 1 168 ? 4.562 -32.375 11.609 1 88.25 168 PRO B CA 1
ATOM 6873 C C . PRO B 1 168 ? 5.773 -31.672 10.992 1 88.25 168 PRO B C 1
ATOM 6875 O O . PRO B 1 168 ? 5.941 -30.469 11.148 1 88.25 168 PRO B O 1
ATOM 6878 N N . PRO B 1 169 ? 6.551 -32.406 10.305 1 87.38 169 PRO B N 1
ATOM 6879 C CA . PRO B 1 169 ? 7.703 -31.812 9.633 1 87.38 169 PRO B CA 1
ATOM 6880 C C . PRO B 1 169 ? 7.297 -30.906 8.469 1 87.38 169 PRO B C 1
ATOM 6882 O O . PRO B 1 169 ? 6.184 -31.031 7.949 1 87.38 169 PRO B O 1
ATOM 6885 N N . ILE B 1 170 ? 8.156 -30.062 8.148 1 86.5 170 ILE B N 1
ATOM 6886 C CA . ILE B 1 170 ? 7.957 -29.234 6.961 1 86.5 170 ILE B CA 1
ATOM 6887 C C . ILE B 1 170 ? 8.039 -30.109 5.711 1 86.5 170 ILE B C 1
ATOM 6889 O O . ILE B 1 170 ? 9.031 -30.812 5.508 1 86.5 170 ILE B O 1
ATOM 6893 N N . PRO B 1 171 ? 7 -30.094 4.965 1 83.12 171 PRO B N 1
ATOM 6894 C CA . PRO B 1 171 ? 7.051 -30.922 3.756 1 83.12 171 PRO B CA 1
ATOM 6895 C C . PRO B 1 171 ? 8.188 -30.516 2.816 1 83.12 171 PRO B C 1
ATOM 6897 O O . PRO B 1 171 ? 8.453 -29.328 2.621 1 83.12 171 PRO B O 1
ATOM 6900 N N . LYS B 1 172 ? 8.82 -31.516 2.307 1 80.31 172 LYS B N 1
ATOM 6901 C CA . LYS B 1 172 ? 9.898 -31.266 1.354 1 80.31 172 LYS B CA 1
ATOM 6902 C C . LYS B 1 172 ? 9.359 -30.672 0.054 1 80.31 172 LYS B C 1
ATOM 6904 O O . LYS B 1 172 ? 8.312 -31.109 -0.44 1 80.31 172 LYS B O 1
ATOM 6909 N N . GLY B 1 173 ? 9.938 -29.75 -0.431 1 76.06 173 GLY B N 1
ATOM 6910 C CA . GLY B 1 173 ? 9.555 -29.156 -1.704 1 76.06 173 GLY B CA 1
ATOM 6911 C C . GLY B 1 173 ? 8.305 -28.297 -1.619 1 76.06 173 GLY B C 1
ATOM 6912 O O . GLY B 1 173 ? 7.625 -28.094 -2.625 1 76.06 173 GLY B O 1
ATOM 6913 N N . TRP B 1 174 ? 7.918 -27.938 -0.538 1 80 174 TRP B N 1
ATOM 6914 C CA . TRP B 1 174 ? 6.734 -27.094 -0.354 1 80 174 TRP B CA 1
ATOM 6915 C C . TRP B 1 174 ? 6.859 -25.797 -1.143 1 80 174 TRP B C 1
ATOM 6917 O O . TRP B 1 174 ? 7.934 -25.188 -1.194 1 80 174 TRP B O 1
ATOM 6927 N N . ARG B 1 175 ? 5.742 -25.453 -1.849 1 83.62 175 ARG B N 1
ATOM 6928 C CA . ARG B 1 175 ? 5.617 -24.188 -2.566 1 83.62 175 ARG B CA 1
ATOM 6929 C C . ARG B 1 175 ? 4.258 -23.547 -2.311 1 83.62 175 ARG B C 1
ATOM 6931 O O . ARG B 1 175 ? 3.324 -24.219 -1.86 1 83.62 175 ARG B O 1
ATOM 6938 N N . HIS B 1 176 ? 4.125 -22.281 -2.535 1 85.44 176 HIS B N 1
ATOM 6939 C CA . HIS B 1 176 ? 2.896 -21.547 -2.252 1 85.44 176 HIS B CA 1
ATOM 6940 C C . HIS B 1 176 ? 1.731 -22.078 -3.08 1 85.44 176 HIS B C 1
ATOM 6942 O O . HIS B 1 176 ? 0.57 -21.922 -2.695 1 85.44 176 HIS B O 1
ATOM 6948 N N . GLU B 1 177 ? 2.033 -22.75 -4.227 1 84.44 177 GLU B N 1
ATOM 6949 C CA . GLU B 1 177 ? 0.956 -23.297 -5.047 1 84.44 177 GLU B CA 1
ATOM 6950 C C . GLU B 1 177 ? 0.176 -24.375 -4.293 1 84.44 177 GLU B C 1
ATOM 6952 O O . GLU B 1 177 ? -1.041 -24.484 -4.449 1 84.44 177 GLU B O 1
ATOM 6957 N N . VAL B 1 178 ? 0.848 -25.125 -3.484 1 85.38 178 VAL B N 1
ATOM 6958 C CA . VAL B 1 178 ? 0.198 -26.156 -2.662 1 85.38 178 VAL B CA 1
ATOM 6959 C C . VAL B 1 178 ? -0.78 -25.484 -1.695 1 85.38 178 VAL B C 1
ATOM 6961 O O . VAL B 1 178 ? -1.899 -25.969 -1.507 1 85.38 178 VAL B O 1
ATOM 6964 N N . MET B 1 179 ? -0.354 -24.438 -1.202 1 90.12 179 MET B N 1
ATOM 6965 C CA . MET B 1 179 ? -1.184 -23.734 -0.233 1 90.12 179 MET B CA 1
ATOM 6966 C C . MET B 1 179 ? -2.381 -23.078 -0.917 1 90.12 179 MET B C 1
ATOM 6968 O O . MET B 1 179 ? -3.447 -22.938 -0.316 1 90.12 179 MET B O 1
ATOM 6972 N N . SER B 1 180 ? -2.125 -22.672 -2.139 1 93.12 180 SER B N 1
ATOM 6973 C CA . SER B 1 180 ? -3.252 -22.094 -2.869 1 93.12 180 SER B CA 1
ATOM 6974 C C . SER B 1 180 ? -4.371 -23.125 -3.043 1 93.12 180 SER B C 1
ATOM 6976 O O . SER B 1 180 ? -5.551 -22.781 -2.961 1 93.12 180 SER B O 1
ATOM 6978 N N . LEU B 1 181 ? -4.012 -24.391 -3.305 1 93.19 181 LEU B N 1
ATOM 6979 C CA . LEU B 1 181 ? -5.016 -25.438 -3.438 1 93.19 181 LEU B CA 1
ATOM 6980 C C . LEU B 1 181 ? -5.789 -25.625 -2.137 1 93.19 181 LEU B C 1
ATOM 6982 O O . LEU B 1 181 ? -7.02 -25.734 -2.15 1 93.19 181 LEU B O 1
ATOM 6986 N N . LEU B 1 182 ? -5.07 -25.562 -1.046 1 91.5 182 LEU B N 1
ATOM 6987 C CA . LEU B 1 182 ? -5.691 -25.656 0.271 1 91.5 182 LEU B CA 1
ATOM 6988 C C . LEU B 1 182 ? -6.621 -24.469 0.517 1 91.5 182 LEU B C 1
ATOM 6990 O O . LEU B 1 182 ? -7.723 -24.641 1.05 1 91.5 182 LEU B O 1
ATOM 6994 N N . MET B 1 183 ? -6.207 -23.328 0.134 1 94.62 183 MET B N 1
ATOM 6995 C CA . MET B 1 183 ? -6.969 -22.109 0.405 1 94.62 183 MET B CA 1
ATOM 6996 C C . MET B 1 183 ? -8.227 -22.062 -0.457 1 94.62 183 MET B C 1
ATOM 6998 O O . MET B 1 183 ? -9.227 -21.453 -0.061 1 94.62 183 MET B O 1
ATOM 7002 N N . ILE B 1 184 ? -8.172 -22.641 -1.638 1 96.69 184 ILE B N 1
ATOM 7003 C CA . ILE B 1 184 ? -9.375 -22.719 -2.463 1 96.69 184 ILE B CA 1
ATOM 7004 C C . ILE B 1 184 ? -10.461 -23.5 -1.724 1 96.69 184 ILE B C 1
ATOM 7006 O O . ILE B 1 184 ? -11.625 -23.094 -1.709 1 96.69 184 ILE B O 1
ATOM 7010 N N . ASP B 1 185 ? -10.047 -24.594 -1.114 1 95.06 185 ASP B N 1
ATOM 7011 C CA . ASP B 1 185 ? -11 -25.375 -0.321 1 95.06 185 ASP B CA 1
ATOM 7012 C C . ASP B 1 185 ? -11.539 -24.547 0.843 1 95.06 185 ASP B C 1
ATOM 7014 O O . ASP B 1 185 ? -12.727 -24.641 1.181 1 95.06 185 ASP B O 1
ATOM 7018 N N . ALA B 1 186 ? -10.68 -23.781 1.422 1 93.75 186 ALA B N 1
ATOM 7019 C CA . ALA B 1 186 ? -11.102 -22.922 2.527 1 93.75 186 ALA B CA 1
ATOM 7020 C C . ALA B 1 186 ? -12.109 -21.875 2.059 1 93.75 186 ALA B C 1
ATOM 7022 O O . ALA B 1 186 ? -13.07 -21.562 2.771 1 93.75 186 ALA B O 1
ATOM 7023 N N . ILE B 1 187 ? -11.883 -21.312 0.928 1 95.69 187 ILE B N 1
ATOM 7024 C CA . ILE B 1 187 ? -12.789 -20.328 0.345 1 95.69 187 ILE B CA 1
ATOM 7025 C C . ILE B 1 187 ? -14.156 -20.953 0.1 1 95.69 187 ILE B C 1
ATOM 7027 O O . ILE B 1 187 ? -15.18 -20.391 0.478 1 95.69 187 ILE B O 1
ATOM 7031 N N . LEU B 1 188 ? -14.148 -22.156 -0.535 1 95.69 188 LEU B N 1
ATOM 7032 C CA . LEU B 1 188 ? -15.391 -22.859 -0.825 1 95.69 188 LEU B CA 1
ATOM 7033 C C . LEU B 1 188 ? -16.125 -23.219 0.462 1 95.69 188 LEU B C 1
ATOM 7035 O O . LEU B 1 188 ? -17.359 -23.047 0.546 1 95.69 188 LEU B O 1
ATOM 7039 N N . LYS B 1 189 ? -15.383 -23.625 1.42 1 93.12 189 LYS B N 1
ATOM 7040 C CA . LYS B 1 189 ? -15.984 -23.953 2.709 1 93.12 189 LYS B CA 1
ATOM 7041 C C . LYS B 1 189 ? -16.656 -22.719 3.326 1 93.12 189 LYS B C 1
ATOM 7043 O O . LYS B 1 189 ? -17.75 -22.828 3.893 1 93.12 189 LYS B O 1
ATOM 7048 N N . GLU B 1 190 ? -15.984 -21.641 3.27 1 90.75 190 GLU B N 1
ATOM 7049 C CA . GLU B 1 190 ? -16.516 -20.406 3.854 1 90.75 190 GLU B CA 1
ATOM 7050 C C . GLU B 1 190 ? -17.828 -20 3.193 1 90.75 190 GLU B C 1
ATOM 7052 O O . GLU B 1 190 ? -18.703 -19.422 3.842 1 90.75 190 GLU B O 1
ATOM 7057 N N . VAL B 1 191 ? -17.953 -20.328 1.922 1 91.62 191 VAL B N 1
ATOM 7058 C CA . VAL B 1 191 ? -19.188 -19.938 1.233 1 91.62 191 VAL B CA 1
ATOM 7059 C C . VAL B 1 191 ? -20.172 -21.094 1.267 1 91.62 191 VAL B C 1
ATOM 7061 O O . VAL B 1 191 ? -21.188 -21.078 0.559 1 91.62 191 VAL B O 1
ATOM 7064 N N . GLY B 1 192 ? -19.906 -22.203 1.995 1 92.06 192 GLY B N 1
ATOM 7065 C CA . GLY B 1 192 ? -20.828 -23.297 2.238 1 92.06 192 GLY B CA 1
ATOM 7066 C C . GLY B 1 192 ? -20.797 -24.359 1.147 1 92.06 192 GLY B C 1
ATOM 7067 O O . GLY B 1 192 ? -21.812 -25 0.867 1 92.06 192 GLY B O 1
ATOM 7068 N N . LEU B 1 193 ? -19.734 -24.516 0.503 1 95.69 193 LEU B N 1
ATOM 7069 C CA . LEU B 1 193 ? -19.625 -25.453 -0.609 1 95.69 193 LEU B CA 1
ATOM 7070 C C . LEU B 1 193 ? -18.375 -26.312 -0.467 1 95.69 193 LEU B C 1
ATOM 7072 O O . LEU B 1 193 ? -17.469 -26 0.321 1 95.69 193 LEU B O 1
ATOM 7076 N N . ALA B 1 194 ? -18.312 -27.422 -1.188 1 96.62 194 ALA B N 1
ATOM 7077 C CA . ALA B 1 194 ? -17.156 -28.312 -1.209 1 96.62 194 ALA B CA 1
ATOM 7078 C C . ALA B 1 194 ? -17.078 -29.078 -2.527 1 96.62 194 ALA B C 1
ATOM 7080 O O . ALA B 1 194 ? -18.094 -29.375 -3.145 1 96.62 194 ALA B O 1
ATOM 7081 N N . ILE B 1 195 ? -15.883 -29.359 -2.932 1 96.25 195 ILE B N 1
ATOM 7082 C CA . ILE B 1 195 ? -15.656 -30.203 -4.109 1 96.25 195 ILE B CA 1
ATOM 7083 C C . ILE B 1 195 ? -15.984 -31.656 -3.785 1 96.25 195 ILE B C 1
ATOM 7085 O O . ILE B 1 195 ? -15.594 -32.156 -2.734 1 96.25 195 ILE B O 1
ATOM 7089 N N . ASP B 1 196 ? -16.719 -32.25 -4.668 1 95.06 196 ASP B N 1
ATOM 7090 C CA . ASP B 1 196 ? -17.047 -33.688 -4.535 1 95.06 196 ASP B CA 1
ATOM 7091 C C . ASP B 1 196 ? -16.328 -34.5 -5.594 1 95.06 196 ASP B C 1
ATOM 7093 O O . ASP B 1 196 ? -16.797 -34.594 -6.734 1 95.06 196 ASP B O 1
ATOM 7097 N N . LEU B 1 197 ? -15.367 -35.219 -5.227 1 91.69 197 LEU B N 1
ATOM 7098 C CA . LEU B 1 197 ? -14.531 -35.969 -6.16 1 91.69 197 LEU B CA 1
ATOM 7099 C C . LEU B 1 197 ? -15.258 -37.219 -6.648 1 91.69 197 LEU B C 1
ATOM 7101 O O . LEU B 1 197 ? -14.859 -37.812 -7.652 1 91.69 197 LEU B O 1
ATOM 7105 N N . HIS B 1 198 ? -16.297 -37.625 -6 1 90.44 198 HIS B N 1
ATOM 7106 C CA . HIS B 1 198 ? -17.047 -38.812 -6.398 1 90.44 198 HIS B CA 1
ATOM 7107 C C . HIS B 1 198 ? -18.172 -38.438 -7.367 1 90.44 198 HIS B C 1
ATOM 7109 O O . HIS B 1 198 ? -18.734 -39.312 -8.031 1 90.44 198 HIS B O 1
ATOM 7115 N N . ASN B 1 199 ? -18.516 -37.188 -7.367 1 92.88 199 ASN B N 1
ATOM 7116 C CA . ASN B 1 199 ? -19.547 -36.688 -8.273 1 92.88 199 ASN B CA 1
ATOM 7117 C C . ASN B 1 199 ? -19.047 -35.469 -9.047 1 92.88 199 ASN B C 1
ATOM 7119 O O . ASN B 1 199 ? -19.625 -34.406 -8.969 1 92.88 199 ASN B O 1
ATOM 7123 N N . LEU B 1 200 ? -18.141 -35.656 -9.93 1 93.5 200 LEU B N 1
ATOM 7124 C CA . LEU B 1 200 ? -17.391 -34.594 -10.594 1 93.5 200 LEU B CA 1
ATOM 7125 C C . LEU B 1 200 ? -18.297 -33.781 -11.516 1 93.5 200 LEU B C 1
ATOM 7127 O O . LEU B 1 200 ? -18.062 -32.594 -11.711 1 93.5 200 LEU B O 1
ATOM 7131 N N . ASP B 1 201 ? -19.312 -34.344 -12.141 1 93.88 201 ASP B N 1
ATOM 7132 C CA . ASP B 1 201 ? -20.109 -33.656 -13.156 1 93.88 201 ASP B CA 1
ATOM 7133 C C . ASP B 1 201 ? -21.359 -33.031 -12.547 1 93.88 201 ASP B C 1
ATOM 7135 O O . ASP B 1 201 ? -22.219 -32.531 -13.266 1 93.88 201 ASP B O 1
ATOM 7139 N N . GLN B 1 202 ? -21.406 -33.062 -11.227 1 94.94 202 GLN B N 1
ATOM 7140 C CA . GLN B 1 202 ? -22.469 -32.375 -10.477 1 94.94 202 GLN B CA 1
ATOM 7141 C C . GLN B 1 202 ? -21.969 -31.078 -9.883 1 94.94 202 GLN B C 1
ATOM 7143 O O . GLN B 1 202 ? -20.766 -30.875 -9.719 1 94.94 202 GLN B O 1
ATOM 7148 N N . PRO B 1 203 ? -22.969 -30.203 -9.648 1 94.94 203 PRO B N 1
ATOM 7149 C CA . PRO B 1 203 ? -22.562 -28.984 -8.945 1 94.94 203 PRO B CA 1
ATOM 7150 C C . PRO B 1 203 ? -21.844 -29.266 -7.629 1 94.94 203 PRO B C 1
ATOM 7152 O O . PRO B 1 203 ? -21.906 -30.391 -7.121 1 94.94 203 PRO B O 1
ATOM 7155 N N . LEU B 1 204 ? -21.203 -28.328 -7.117 1 96.56 204 LEU B N 1
ATOM 7156 C CA . LEU B 1 204 ? -20.484 -28.469 -5.852 1 96.56 204 LEU B CA 1
ATOM 7157 C C . LEU B 1 204 ? -21.406 -28.969 -4.75 1 96.56 204 LEU B C 1
ATOM 7159 O O . LEU B 1 204 ? -22.609 -28.688 -4.777 1 96.56 204 LEU B O 1
ATOM 7163 N N . ARG B 1 205 ? -20.844 -29.641 -3.791 1 96.69 205 ARG B N 1
ATOM 7164 C CA . ARG B 1 205 ? -21.625 -30.156 -2.67 1 96.69 205 ARG B CA 1
ATOM 7165 C C . ARG B 1 205 ? -21.953 -29.062 -1.672 1 96.69 205 ARG B C 1
ATOM 7167 O O . ARG B 1 205 ? -21.062 -28.297 -1.272 1 96.69 205 ARG B O 1
ATOM 7174 N N . GLN B 1 206 ? -23.156 -29.031 -1.215 1 94.06 206 GLN B N 1
ATOM 7175 C CA . GLN B 1 206 ? -23.578 -28.078 -0.203 1 94.06 206 GLN B CA 1
ATOM 7176 C C . GLN B 1 206 ? -23.188 -28.547 1.196 1 94.06 206 GLN B C 1
ATOM 7178 O O . GLN B 1 206 ? -23.5 -29.656 1.597 1 94.06 206 GLN B O 1
ATOM 7183 N N . ILE B 1 207 ? -22.453 -27.922 1.999 1 90 207 ILE B N 1
ATOM 7184 C CA . ILE B 1 207 ? -22.047 -28.344 3.334 1 90 207 ILE B CA 1
ATOM 7185 C C . ILE B 1 207 ? -22.609 -27.375 4.375 1 90 207 ILE B C 1
ATOM 7187 O O . ILE B 1 207 ? -22.578 -27.656 5.574 1 90 207 ILE B O 1
ATOM 7191 N N . GLY B 1 208 ? -23.406 -26.375 4.125 1 78.5 208 GLY B N 1
ATOM 7192 C CA . GLY B 1 208 ? -24 -25.422 5.043 1 78.5 208 GLY B CA 1
ATOM 7193 C C . GLY B 1 208 ? -24.969 -24.469 4.375 1 78.5 208 GLY B C 1
ATOM 7194 O O . GLY B 1 208 ? -25.578 -24.812 3.357 1 78.5 208 GLY B O 1
ATOM 7195 N N . ASP B 1 209 ? -25.172 -23.422 5.191 1 78.94 209 ASP B N 1
ATOM 7196 C CA . ASP B 1 209 ? -26.203 -22.484 4.75 1 78.94 209 ASP B CA 1
ATOM 7197 C C . ASP B 1 209 ? -25.594 -21.344 3.934 1 78.94 209 ASP B C 1
ATOM 7199 O O . ASP B 1 209 ? -26.078 -20.203 3.977 1 78.94 209 ASP B O 1
ATOM 7203 N N . GLY B 1 210 ? -24.562 -21.781 3.209 1 84.12 210 GLY B N 1
ATOM 7204 C CA . GLY B 1 210 ? -23.953 -20.75 2.402 1 84.12 210 GLY B CA 1
ATOM 7205 C C . GLY B 1 210 ? -24.641 -20.531 1.074 1 84.12 210 GLY B C 1
ATOM 7206 O O . GLY B 1 210 ? -25.875 -20.578 0.997 1 84.12 210 GLY B O 1
ATOM 7207 N N . VAL B 1 211 ? -23.938 -20.219 0.096 1 88.38 211 VAL B N 1
ATOM 7208 C CA . VAL B 1 211 ? -24.484 -19.891 -1.22 1 88.38 211 VAL B CA 1
ATOM 7209 C C . VAL B 1 211 ? -24.969 -21.172 -1.901 1 88.38 211 VAL B C 1
ATOM 7211 O O . VAL B 1 211 ? -24.422 -22.25 -1.668 1 88.38 211 VAL B O 1
ATOM 7214 N N . ASP B 1 212 ? -26.016 -21.016 -2.715 1 90 212 ASP B N 1
ATOM 7215 C CA . ASP B 1 212 ? -26.5 -22.125 -3.518 1 90 212 ASP B CA 1
ATOM 7216 C C . ASP B 1 212 ? -25.516 -22.484 -4.629 1 90 212 ASP B C 1
ATOM 7218 O O . ASP B 1 212 ? -25.172 -21.625 -5.449 1 90 212 ASP B O 1
ATOM 7222 N N . ALA B 1 213 ? -25.141 -23.719 -4.637 1 91.5 213 ALA B N 1
ATOM 7223 C CA . ALA B 1 213 ? -24.156 -24.188 -5.605 1 91.5 213 ALA B CA 1
ATOM 7224 C C . ALA B 1 213 ? -24.609 -23.875 -7.031 1 91.5 213 ALA B C 1
ATOM 7226 O O . ALA B 1 213 ? -23.781 -23.594 -7.902 1 91.5 213 ALA B O 1
ATOM 7227 N N . LYS B 1 214 ? -25.844 -23.828 -7.273 1 89.19 214 LYS B N 1
ATOM 7228 C CA . LYS B 1 214 ? -26.391 -23.641 -8.617 1 89.19 214 LYS B CA 1
ATOM 7229 C C . LYS B 1 214 ? -26.25 -22.172 -9.055 1 89.19 214 LYS B C 1
ATOM 7231 O O . LYS B 1 214 ? -26.375 -21.875 -10.242 1 89.19 214 LYS B O 1
ATOM 7236 N N . THR B 1 215 ? -25.906 -21.391 -8.086 1 84.75 215 THR B N 1
ATOM 7237 C CA . THR B 1 215 ? -25.781 -19.969 -8.414 1 84.75 215 THR B CA 1
ATOM 7238 C C . THR B 1 215 ? -24.375 -19.656 -8.961 1 84.75 215 THR B C 1
ATOM 7240 O O . THR B 1 215 ? -24.172 -18.625 -9.578 1 84.75 215 THR B O 1
ATOM 7243 N N . LEU B 1 216 ? -23.469 -20.531 -8.75 1 91.19 216 LEU B N 1
ATOM 7244 C CA . LEU B 1 216 ? -22.156 -20.375 -9.359 1 91.19 216 LEU B CA 1
ATOM 7245 C C . LEU B 1 216 ? -22.172 -20.797 -10.82 1 91.19 216 LEU B C 1
ATOM 7247 O O . LEU B 1 216 ? -21.891 -21.953 -11.148 1 91.19 216 LEU B O 1
ATOM 7251 N N . ARG B 1 217 ? -22.516 -19.844 -11.648 1 89.88 217 ARG B N 1
ATOM 7252 C CA . ARG B 1 217 ? -22.719 -20.125 -13.07 1 89.88 217 ARG B CA 1
ATOM 7253 C C . ARG B 1 217 ? -22.203 -19 -13.938 1 89.88 217 ARG B C 1
ATOM 7255 O O . ARG B 1 217 ? -21.859 -17.922 -13.438 1 89.88 217 ARG B O 1
ATOM 7262 N N . VAL B 1 218 ? -22.188 -19.297 -15.234 1 87.88 218 VAL B N 1
ATOM 7263 C CA . VAL B 1 218 ? -21.859 -18.266 -16.219 1 87.88 218 VAL B CA 1
ATOM 7264 C C . VAL B 1 218 ? -23.016 -17.281 -16.328 1 87.88 218 VAL B C 1
ATOM 7266 O O . VAL B 1 218 ? -24.156 -17.672 -16.547 1 87.88 218 VAL B O 1
ATOM 7269 N N . PHE B 1 219 ? -22.891 -16.031 -16.156 1 77.56 219 PHE B N 1
ATOM 7270 C CA . PHE B 1 219 ? -23.953 -15.039 -16.188 1 77.56 219 PHE B CA 1
ATOM 7271 C C . PHE B 1 219 ? -24.031 -14.367 -17.547 1 77.56 219 PHE B C 1
ATOM 7273 O O . PHE B 1 219 ? -25.125 -13.984 -18 1 77.56 219 PHE B O 1
ATOM 7280 N N . GLU B 1 220 ? -22.938 -13.906 -18.203 1 68.31 220 GLU B N 1
ATOM 7281 C CA . GLU B 1 220 ? -22.969 -13.266 -19.516 1 68.31 220 GLU B CA 1
ATOM 7282 C C . GLU B 1 220 ? -22.266 -14.109 -20.562 1 68.31 220 GLU B C 1
ATOM 7284 O O . GLU B 1 220 ? -21.141 -13.805 -20.969 1 68.31 220 GLU B O 1
ATOM 7289 N N . PRO B 1 221 ? -23.203 -15.055 -21.031 1 65.62 221 PRO B N 1
ATOM 7290 C CA . PRO B 1 221 ? -22.562 -15.906 -22.031 1 65.62 221 PRO B CA 1
ATOM 7291 C C . PRO B 1 221 ? -22.375 -15.195 -23.375 1 65.62 221 PRO B C 1
ATOM 7293 O O . PRO B 1 221 ? -23.234 -14.406 -23.781 1 65.62 221 PRO B O 1
ATOM 7296 N N . CYS B 1 222 ? -21.188 -15.07 -23.781 1 57.09 222 CYS B N 1
ATOM 7297 C CA . CYS B 1 222 ? -20.891 -14.469 -25.078 1 57.09 222 CYS B CA 1
ATOM 7298 C C . CYS B 1 222 ? -21.281 -15.398 -26.219 1 57.09 222 CYS B C 1
ATOM 7300 O O . CYS B 1 222 ? -21.547 -14.938 -27.328 1 57.09 222 CYS B O 1
ATOM 7302 N N . THR B 1 223 ? -21.125 -16.703 -26.219 1 53.72 223 THR B N 1
ATOM 7303 C CA . THR B 1 223 ? -21.391 -17.625 -27.312 1 53.72 223 THR B CA 1
ATOM 7304 C C . THR B 1 223 ? -22.844 -18.062 -27.312 1 53.72 223 THR B C 1
ATOM 7306 O O . THR B 1 223 ? -23.422 -18.359 -26.25 1 53.72 223 THR B O 1
ATOM 7309 N N . THR B 1 224 ? -23.688 -17.391 -28.125 1 45.53 224 THR B N 1
ATOM 7310 C CA . THR B 1 224 ? -25.078 -17.766 -28.406 1 45.53 224 THR B CA 1
ATOM 7311 C C . THR B 1 224 ? -25.172 -19.25 -28.75 1 45.53 224 THR B C 1
ATOM 7313 O O . THR B 1 224 ? -25.125 -19.625 -29.922 1 45.53 224 THR B O 1
ATOM 7316 N N . THR B 1 225 ? -24.484 -20.156 -28.438 1 41.91 225 THR B N 1
ATOM 7317 C CA . THR B 1 225 ? -24.844 -21.375 -29.156 1 41.91 225 THR B CA 1
ATOM 7318 C C . THR B 1 225 ? -26.359 -21.547 -29.219 1 41.91 225 THR B C 1
ATOM 7320 O O . THR B 1 225 ? -27.094 -20.828 -28.531 1 41.91 225 THR B O 1
ATOM 7323 N N . THR B 1 226 ? -27.031 -22.969 -29.203 1 36.72 226 THR B N 1
ATOM 7324 C CA . THR B 1 226 ? -28.25 -23.484 -29.781 1 36.72 226 THR B CA 1
ATOM 7325 C C . THR B 1 226 ? -29.484 -22.891 -29.109 1 36.72 226 THR B C 1
ATOM 7327 O O . THR B 1 226 ? -29.406 -22.438 -27.953 1 36.72 226 THR B O 1
ATOM 7330 N N . SER B 1 227 ? -30.719 -22.906 -29.812 1 36.22 227 SER B N 1
ATOM 7331 C CA . SER B 1 227 ? -32.156 -22.703 -29.781 1 36.22 227 SER B CA 1
ATOM 7332 C C . SER B 1 227 ? -32.75 -23.094 -28.422 1 36.22 227 SER B C 1
ATOM 7334 O O . SER B 1 227 ? -33.906 -22.781 -28.141 1 36.22 227 SER B O 1
ATOM 7336 N N . ASP B 1 228 ? -32.562 -24.375 -27.906 1 37.22 228 ASP B N 1
ATOM 7337 C CA . ASP B 1 228 ? -33.375 -24.953 -26.844 1 37.22 228 ASP B CA 1
ATOM 7338 C C . ASP B 1 228 ? -33 -24.375 -25.484 1 37.22 228 ASP B C 1
ATOM 7340 O O . ASP B 1 228 ? -31.938 -24.688 -24.938 1 37.22 228 ASP B O 1
ATOM 7344 N N . ALA B 1 229 ? -33.531 -23.359 -25.016 1 40.44 229 ALA B N 1
ATOM 7345 C CA . ALA B 1 229 ? -33.406 -22.344 -23.969 1 40.44 229 ALA B CA 1
ATOM 7346 C C . ALA B 1 229 ? -33.188 -23 -22.609 1 40.44 229 ALA B C 1
ATOM 7348 O O . ALA B 1 229 ? -32.438 -22.469 -21.781 1 40.44 229 ALA B O 1
ATOM 7349 N N . ALA B 1 230 ? -34.031 -23.875 -22.094 1 43.22 230 ALA B N 1
ATOM 7350 C CA . ALA B 1 230 ? -34.219 -24.5 -20.797 1 43.22 230 ALA B CA 1
ATOM 7351 C C . ALA B 1 230 ? -33.031 -25.359 -20.406 1 43.22 230 ALA B C 1
ATOM 7353 O O . ALA B 1 230 ? -32.656 -25.391 -19.219 1 43.22 230 ALA B O 1
ATOM 7354 N N . LYS B 1 231 ? -32.594 -26.312 -21.281 1 45.94 231 LYS B N 1
ATOM 7355 C CA . LYS B 1 231 ? -31.547 -27.328 -21.188 1 45.94 231 LYS B CA 1
ATOM 7356 C C . LYS B 1 231 ? -30.188 -26.688 -20.938 1 45.94 231 LYS B C 1
ATOM 7358 O O . LYS B 1 231 ? -29.297 -27.312 -20.375 1 45.94 231 LYS B O 1
ATOM 7363 N N . ASP B 1 232 ? -29.922 -25.234 -21.125 1 53.09 232 ASP B N 1
ATOM 7364 C CA . ASP B 1 232 ? -28.75 -24.391 -21.359 1 53.09 232 ASP B CA 1
ATOM 7365 C C . ASP B 1 232 ? -28.266 -23.781 -20.047 1 53.09 232 ASP B C 1
ATOM 7367 O O . ASP B 1 232 ? -27.047 -23.641 -19.828 1 53.09 232 ASP B O 1
ATOM 7371 N N . THR B 1 233 ? -29.188 -23.766 -19.141 1 59 233 THR B N 1
ATOM 7372 C CA . THR B 1 233 ? -28.797 -23.141 -17.891 1 59 233 THR B CA 1
ATOM 7373 C C . THR B 1 233 ? -27.938 -24.078 -17.062 1 59 233 THR B C 1
ATOM 7375 O O . THR B 1 233 ? -27 -23.641 -16.391 1 59 233 THR B O 1
ATOM 7378 N N . LYS B 1 234 ? -28.203 -25.453 -17.172 1 63.81 234 LYS B N 1
ATOM 7379 C CA . LYS B 1 234 ? -27.438 -26.422 -16.391 1 63.81 234 LYS B CA 1
ATOM 7380 C C . LYS B 1 234 ? -25.984 -26.5 -16.875 1 63.81 234 LYS B C 1
ATOM 7382 O O . LYS B 1 234 ? -25.078 -26.719 -16.078 1 63.81 234 LYS B O 1
ATOM 7387 N N . GLN B 1 235 ? -25.906 -26.203 -18.078 1 75.94 235 GLN B N 1
ATOM 7388 C CA . GLN B 1 235 ? -24.578 -26.297 -18.656 1 75.94 235 GLN B CA 1
ATOM 7389 C C . GLN B 1 235 ? -23.719 -25.109 -18.25 1 75.94 235 GLN B C 1
ATOM 7391 O O . GLN B 1 235 ? -22.484 -25.141 -18.359 1 75.94 235 GLN B O 1
ATOM 7396 N N . LEU B 1 236 ? -24.453 -24.25 -17.625 1 87.31 236 LEU B N 1
ATOM 7397 C CA . LEU B 1 236 ? -23.734 -23.016 -17.297 1 87.31 236 LEU B CA 1
ATOM 7398 C C . LEU B 1 236 ? -23.266 -23.047 -15.844 1 87.31 236 LEU B C 1
ATOM 7400 O O . LEU B 1 236 ? -22.422 -22.234 -15.445 1 87.31 236 LEU B O 1
ATOM 7404 N N . VAL B 1 237 ? -23.781 -24.031 -15.094 1 92.56 237 VAL B N 1
ATOM 7405 C CA . VAL B 1 237 ? -23.453 -24.109 -13.672 1 92.56 237 VAL B CA 1
ATOM 7406 C C . VAL B 1 237 ? -22.094 -24.781 -13.5 1 92.56 237 VAL B C 1
ATOM 7408 O O . VAL B 1 237 ? -21.797 -25.781 -14.156 1 92.56 237 VAL B O 1
ATOM 7411 N N . LEU B 1 238 ? -21.266 -24.266 -12.672 1 95.44 238 LEU B N 1
ATOM 7412 C CA . LEU B 1 238 ? -19.969 -24.859 -12.398 1 95.44 238 LEU B CA 1
ATOM 7413 C C . LEU B 1 238 ? -20.109 -26.141 -11.594 1 95.44 238 LEU B C 1
ATOM 7415 O O . LEU B 1 238 ? -20.938 -26.219 -10.68 1 95.44 238 LEU B O 1
ATOM 7419 N N . THR B 1 239 ? -19.328 -27.109 -11.977 1 96.94 239 THR B N 1
ATOM 7420 C CA . THR B 1 239 ? -19.359 -28.422 -11.32 1 96.94 239 THR B CA 1
ATOM 7421 C C . THR B 1 239 ? -18.078 -28.656 -10.523 1 96.94 239 THR B C 1
ATOM 7423 O O . THR B 1 239 ? -17.156 -27.828 -10.562 1 96.94 239 THR B O 1
ATOM 7426 N N . SER B 1 240 ? -18.047 -29.766 -9.734 1 96.5 240 SER B N 1
ATOM 7427 C CA . SER B 1 240 ? -16.844 -30.156 -9.023 1 96.5 240 SER B CA 1
ATOM 7428 C C . SER B 1 240 ? -15.664 -30.344 -9.984 1 96.5 240 SER B C 1
ATOM 7430 O O . SER B 1 240 ? -14.531 -29.984 -9.656 1 96.5 240 SER B O 1
ATOM 7432 N N . ARG B 1 241 ? -15.93 -30.844 -11.133 1 95.31 241 ARG B N 1
ATOM 7433 C CA . ARG B 1 241 ? -14.898 -31.031 -12.148 1 95.31 241 ARG B CA 1
ATOM 7434 C C . ARG B 1 241 ? -14.281 -29.703 -12.547 1 95.31 241 ARG B C 1
ATOM 7436 O O . ARG B 1 241 ? -13.086 -29.609 -12.82 1 95.31 241 ARG B O 1
ATOM 7443 N N . ASP B 1 242 ? -15.094 -28.719 -12.648 1 97.31 242 ASP B N 1
ATOM 7444 C CA . ASP B 1 242 ? -14.617 -27.375 -13.016 1 97.31 242 ASP B CA 1
ATOM 7445 C C . ASP B 1 242 ? -13.641 -26.844 -11.969 1 97.31 242 ASP B C 1
ATOM 7447 O O . ASP B 1 242 ? -12.633 -26.219 -12.312 1 97.31 242 ASP B O 1
ATOM 7451 N N . PHE B 1 243 ? -13.914 -27.062 -10.727 1 97.5 243 PHE B N 1
ATOM 7452 C CA . PHE B 1 243 ? -13.023 -26.562 -9.68 1 97.5 243 PHE B CA 1
ATOM 7453 C C . PHE B 1 243 ? -11.75 -27.391 -9.625 1 97.5 243 PHE B C 1
ATOM 7455 O O . PHE B 1 243 ? -10.688 -26.891 -9.273 1 97.5 243 PHE B O 1
ATOM 7462 N N . VAL B 1 244 ? -11.844 -28.656 -9.953 1 96.5 244 VAL B N 1
ATOM 7463 C CA . VAL B 1 244 ? -10.633 -29.453 -10.117 1 96.5 244 VAL B CA 1
ATOM 7464 C C . VAL B 1 244 ? -9.781 -28.891 -11.242 1 96.5 244 VAL B C 1
ATOM 7466 O O . VAL B 1 244 ? -8.555 -28.797 -11.125 1 96.5 244 VAL B O 1
ATOM 7469 N N . PHE B 1 245 ? -10.5 -28.562 -12.375 1 97.19 245 PHE B N 1
ATOM 7470 C CA . PHE B 1 245 ? -9.82 -27.922 -13.5 1 97.19 245 PHE B CA 1
ATOM 7471 C C . PHE B 1 245 ? -9.102 -26.656 -13.055 1 97.19 245 PHE B C 1
ATOM 7473 O O . PHE B 1 245 ? -7.941 -26.438 -13.406 1 97.19 245 PHE B O 1
ATOM 7480 N N . ILE B 1 246 ? -9.734 -25.797 -12.219 1 98.12 246 ILE B N 1
ATOM 7481 C CA . ILE B 1 246 ? -9.164 -24.562 -11.688 1 98.12 246 ILE B CA 1
ATOM 7482 C C . ILE B 1 246 ? -7.914 -24.875 -10.875 1 98.12 246 ILE B C 1
ATOM 7484 O O . ILE B 1 246 ? -6.863 -24.25 -11.07 1 98.12 246 ILE B O 1
ATOM 7488 N N . LYS B 1 247 ? -8 -25.828 -9.984 1 96.94 247 LYS B N 1
ATOM 7489 C CA . LYS B 1 247 ? -6.875 -26.234 -9.148 1 96.94 247 LYS B CA 1
ATOM 7490 C C . LYS B 1 247 ? -5.715 -26.75 -10 1 96.94 247 LYS B C 1
ATOM 7492 O O . LYS B 1 247 ? -4.551 -26.453 -9.703 1 96.94 247 LYS B O 1
ATOM 7497 N N . GLU B 1 248 ? -6.039 -27.484 -11.047 1 95.88 248 GLU B N 1
ATOM 7498 C CA . GLU B 1 248 ? -5.012 -28.016 -11.938 1 95.88 248 GLU B CA 1
ATOM 7499 C C . GLU B 1 248 ? -4.297 -26.891 -12.688 1 95.88 248 GLU B C 1
ATOM 7501 O O . GLU B 1 248 ? -3.09 -26.969 -12.93 1 95.88 248 GLU B O 1
ATOM 7506 N N . CYS B 1 249 ? -5.051 -25.891 -13.109 1 96.75 249 CYS B N 1
ATOM 7507 C CA . CYS B 1 249 ? -4.461 -24.75 -13.797 1 96.75 249 CYS B CA 1
ATOM 7508 C C . CYS B 1 249 ? -3.445 -24.047 -12.906 1 96.75 249 CYS B C 1
ATOM 7510 O O . CYS B 1 249 ? -2.436 -23.531 -13.391 1 96.75 249 CYS B O 1
ATOM 7512 N N . ILE B 1 250 ? -3.727 -24.016 -11.625 1 95.56 250 ILE B N 1
ATOM 7513 C CA . ILE B 1 250 ? -2.873 -23.328 -10.656 1 95.56 250 ILE B CA 1
ATOM 7514 C C . ILE B 1 250 ? -1.648 -24.188 -10.352 1 95.56 250 ILE B C 1
ATOM 7516 O O . ILE B 1 250 ? -0.521 -23.688 -10.328 1 95.56 250 ILE B O 1
ATOM 7520 N N . TRP B 1 251 ? -1.88 -25.391 -10.195 1 91 251 TRP B N 1
ATOM 7521 C CA . TRP B 1 251 ? -0.818 -26.344 -9.875 1 91 251 TRP B CA 1
ATOM 7522 C C . TRP B 1 251 ? 0.127 -26.531 -11.055 1 91 251 TRP B C 1
ATOM 7524 O O . TRP B 1 251 ? 1.32 -26.781 -10.875 1 91 251 TRP B O 1
ATOM 7534 N N . GLY B 1 252 ? -0.347 -26.406 -12.266 1 87.75 252 GLY B N 1
ATOM 7535 C CA . GLY B 1 252 ? 0.447 -26.594 -13.469 1 87.75 252 GLY B CA 1
ATOM 7536 C C . GLY B 1 252 ? 0.594 -28.047 -13.875 1 87.75 252 GLY B C 1
ATOM 7537 O O . GLY B 1 252 ? 1.573 -28.422 -14.523 1 87.75 252 GLY B O 1
ATOM 7538 N N . GLY B 1 253 ? -0.272 -28.922 -13.477 1 87.44 253 GLY B N 1
ATOM 7539 C CA . GLY B 1 253 ? -0.283 -30.359 -13.766 1 87.44 253 GLY B CA 1
ATOM 7540 C C . GLY B 1 253 ? -1.394 -31.094 -13.055 1 87.44 253 GLY B C 1
ATOM 7541 O O . GLY B 1 253 ? -2.227 -30.484 -12.383 1 87.44 253 GLY B O 1
ATOM 7542 N N . PRO B 1 254 ? -1.475 -32.375 -13.375 1 88.94 254 PRO B N 1
ATOM 7543 C CA . PRO B 1 254 ? -2.475 -33.156 -12.641 1 88.94 254 PRO B CA 1
ATOM 7544 C C . PRO B 1 254 ? -2.236 -33.156 -11.133 1 88.94 254 PRO B C 1
ATOM 7546 O O . PRO B 1 254 ? -1.089 -33.219 -10.688 1 88.94 254 PRO B O 1
ATOM 7549 N N . ILE B 1 255 ? -3.275 -33 -10.414 1 88.75 255 ILE B N 1
ATOM 7550 C CA . ILE B 1 255 ? -3.174 -32.969 -8.961 1 88.75 255 ILE B CA 1
ATOM 7551 C C . ILE B 1 255 ? -3.031 -34.406 -8.422 1 88.75 255 ILE B C 1
ATOM 7553 O O . ILE B 1 255 ? -3.791 -35.281 -8.797 1 88.75 255 ILE B O 1
ATOM 7557 N N . PRO B 1 256 ? -2.154 -34.625 -7.547 1 77.88 256 PRO B N 1
ATOM 7558 C CA . PRO B 1 256 ? -1.876 -35.969 -7.062 1 77.88 256 PRO B CA 1
ATOM 7559 C C . PRO B 1 256 ? -3.105 -36.656 -6.465 1 77.88 256 PRO B C 1
ATOM 7561 O O . PRO B 1 256 ? -3.359 -37.812 -6.73 1 77.88 256 PRO B O 1
ATOM 7564 N N . ASP B 1 257 ? -3.893 -36 -5.652 1 72.75 257 ASP B N 1
ATOM 7565 C CA . ASP B 1 257 ? -5.062 -36.594 -5.008 1 72.75 257 ASP B CA 1
ATOM 7566 C C . ASP B 1 257 ? -6.121 -36.969 -6.039 1 72.75 257 ASP B C 1
ATOM 7568 O O . ASP B 1 257 ? -6.891 -37.906 -5.824 1 72.75 257 ASP B O 1
ATOM 7572 N N . CYS B 1 258 ? -6.082 -36.281 -7.082 1 72.56 258 CYS B N 1
ATOM 7573 C CA . CYS B 1 258 ? -7.074 -36.531 -8.125 1 72.56 258 CYS B CA 1
ATOM 7574 C C . CYS B 1 258 ? -6.621 -37.625 -9.062 1 72.56 258 CYS B C 1
ATOM 7576 O O . CYS B 1 258 ? -7.449 -38.281 -9.703 1 72.56 258 CYS B O 1
ATOM 7578 N N . GLN B 1 259 ? -5.391 -37.844 -9.141 1 63.94 259 GLN B N 1
ATOM 7579 C CA . GLN B 1 259 ? -4.836 -38.812 -10.055 1 63.94 259 GLN B CA 1
ATOM 7580 C C . GLN B 1 259 ? -5.211 -40.25 -9.609 1 63.94 259 GLN B C 1
ATOM 7582 O O . GLN B 1 259 ? -5.191 -41.188 -10.414 1 63.94 259 GLN B O 1
ATOM 7587 N N . ARG B 1 260 ? -5.629 -40.25 -8.438 1 63.28 260 ARG B N 1
ATOM 7588 C CA . ARG B 1 260 ? -5.965 -41.594 -7.906 1 63.28 260 ARG B CA 1
ATOM 7589 C C . ARG B 1 260 ? -7.387 -41.969 -8.289 1 63.28 260 ARG B C 1
ATOM 7591 O O . ARG B 1 260 ? -7.801 -43.125 -8.055 1 63.28 260 ARG B O 1
ATOM 7598 N N . LEU B 1 261 ? -7.977 -41.062 -8.906 1 68.81 261 LEU B N 1
ATOM 7599 C CA . LEU B 1 261 ? -9.344 -41.375 -9.32 1 68.81 261 LEU B CA 1
ATOM 7600 C C . LEU B 1 261 ? -9.344 -42.375 -10.484 1 68.81 261 LEU B C 1
ATOM 7602 O O . LEU B 1 261 ? -8.555 -42.219 -11.422 1 68.81 261 LEU B O 1
ATOM 7606 N N . PRO B 1 262 ? -10.047 -43.375 -10.328 1 67.06 262 PRO B N 1
ATOM 7607 C CA . PRO B 1 262 ? -10.07 -44.406 -11.391 1 67.06 262 PRO B CA 1
ATOM 7608 C C . PRO B 1 262 ? -10.492 -43.812 -12.742 1 67.06 262 PRO B C 1
ATOM 7610 O O . PRO B 1 262 ? -11.414 -43 -12.805 1 67.06 262 PRO B O 1
ATOM 7613 N N . GLY B 1 263 ? -9.734 -44.125 -13.797 1 64.44 263 GLY B N 1
ATOM 7614 C CA . GLY B 1 263 ? -10.133 -43.781 -15.156 1 64.44 263 GLY B CA 1
ATOM 7615 C C . GLY B 1 263 ? -9.461 -42.531 -15.68 1 64.44 263 GLY B C 1
ATOM 7616 O O . GLY B 1 263 ? -9.664 -42.156 -16.828 1 64.44 263 GLY B O 1
ATOM 7617 N N . TYR B 1 264 ? -8.703 -41.938 -14.742 1 69 264 TYR B N 1
ATOM 7618 C CA . TYR B 1 264 ? -8.055 -40.719 -15.211 1 69 264 TYR B CA 1
ATOM 7619 C C . TYR B 1 264 ? -6.539 -40.875 -15.164 1 69 264 TYR B C 1
ATOM 7621 O O . TYR B 1 264 ? -5.98 -41.312 -14.156 1 69 264 TYR B O 1
ATOM 7629 N N . GLU B 1 265 ? -5.797 -40.781 -16.25 1 67 265 GLU B N 1
ATOM 7630 C CA . GLU B 1 265 ? -4.344 -40.875 -16.328 1 67 265 GLU B CA 1
ATOM 7631 C C . GLU B 1 265 ? -3.699 -39.5 -16.438 1 67 265 GLU B C 1
ATOM 7633 O O . GLU B 1 265 ? -2.49 -39.344 -16.25 1 67 265 GLU B O 1
ATOM 7638 N N . GLY B 1 266 ? -4.441 -38.531 -16.25 1 82.56 266 GLY B N 1
ATOM 7639 C CA . GLY B 1 266 ? -3.934 -37.156 -16.406 1 82.56 266 GLY B CA 1
ATOM 7640 C C . GLY B 1 266 ? -4.832 -36.125 -15.797 1 82.56 266 GLY B C 1
ATOM 7641 O O . GLY B 1 266 ? -5.199 -36.219 -14.625 1 82.56 266 GLY B O 1
ATOM 7642 N N . PHE B 1 267 ? -5.055 -35.188 -16.609 1 90.25 267 PHE B N 1
ATOM 7643 C CA . PHE B 1 267 ? -5.934 -34.125 -16.141 1 90.25 267 PHE B CA 1
ATOM 7644 C C . PHE B 1 267 ? -7.344 -34.656 -15.898 1 90.25 267 PHE B C 1
ATOM 7646 O O . PHE B 1 267 ? -7.852 -35.469 -16.688 1 90.25 267 PHE B O 1
ATOM 7653 N N . VAL B 1 268 ? -7.895 -34.312 -14.844 1 92.5 268 VAL B N 1
ATOM 7654 C CA . VAL B 1 268 ? -9.25 -34.719 -14.5 1 92.5 268 VAL B CA 1
ATOM 7655 C C . VAL B 1 268 ? -10.242 -33.625 -14.898 1 92.5 268 VAL B C 1
ATOM 7657 O O . VAL B 1 268 ? -11.344 -33.938 -15.352 1 92.5 268 VAL B O 1
ATOM 7660 N N . GLY B 1 269 ? -9.875 -32.406 -14.719 1 94.25 269 GLY B N 1
ATOM 7661 C CA . GLY B 1 269 ? -10.75 -31.281 -15.023 1 94.25 269 GLY B CA 1
ATOM 7662 C C . GLY B 1 269 ? -11.148 -31.219 -16.484 1 94.25 269 GLY B C 1
ATOM 7663 O O . GLY B 1 269 ? -12.344 -31.203 -16.812 1 94.25 269 GLY B O 1
ATOM 7664 N N . ARG B 1 270 ? -10.156 -31.234 -17.312 1 94.62 270 ARG B N 1
ATOM 7665 C CA . ARG B 1 270 ? -10.32 -31.344 -18.75 1 94.62 270 ARG B CA 1
ATOM 7666 C C . ARG B 1 270 ? -9.453 -32.438 -19.328 1 94.62 270 ARG B C 1
ATOM 7668 O O . ARG B 1 270 ? -8.312 -32.219 -19.75 1 94.62 270 ARG B O 1
ATOM 7675 N N . PRO B 1 271 ? -10 -33.625 -19.422 1 89.06 271 PRO B N 1
ATOM 7676 C CA . PRO B 1 271 ? -9.188 -34.781 -19.734 1 89.06 271 PRO B CA 1
ATOM 7677 C C . PRO B 1 271 ? -8.906 -34.938 -21.234 1 89.06 271 PRO B C 1
ATOM 7679 O O . PRO B 1 271 ? -7.988 -35.656 -21.625 1 89.06 271 PRO B O 1
ATOM 7682 N N . ARG B 1 272 ? -9.641 -34.25 -22.094 1 86.88 272 ARG B N 1
ATOM 7683 C CA . ARG B 1 272 ? -9.453 -34.375 -23.547 1 86.88 272 ARG B CA 1
ATOM 7684 C C . ARG B 1 272 ? -8.18 -33.688 -24 1 86.88 272 ARG B C 1
ATOM 7686 O O . ARG B 1 272 ? -7.898 -32.562 -23.578 1 86.88 272 ARG B O 1
ATOM 7693 N N . PRO B 1 273 ? -7.422 -34.281 -24.812 1 83.81 273 PRO B N 1
ATOM 7694 C CA . PRO B 1 273 ? -6.16 -33.688 -25.281 1 83.81 273 PRO B CA 1
ATOM 7695 C C . PRO B 1 273 ? -6.355 -32.344 -26 1 83.81 273 PRO B C 1
ATOM 7697 O O . PRO B 1 273 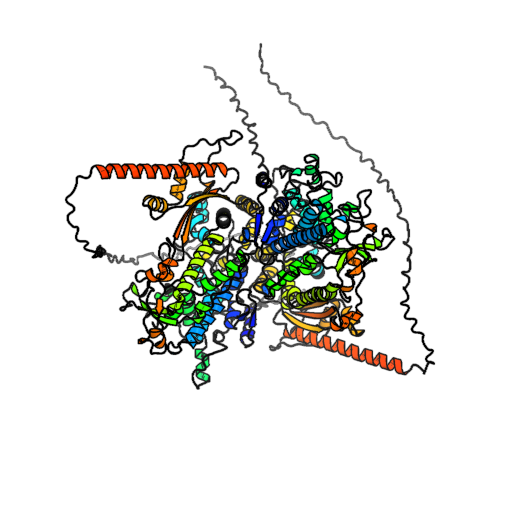? -5.469 -31.5 -25.953 1 83.81 273 PRO B O 1
ATOM 7700 N N . TYR B 1 274 ? -7.539 -32.219 -26.609 1 88.56 274 TYR B N 1
ATOM 7701 C CA . TYR B 1 274 ? -7.762 -31 -27.391 1 88.56 274 TYR B CA 1
ATOM 7702 C C . TYR B 1 274 ? -8.031 -29.797 -26.484 1 88.56 274 TYR B C 1
ATOM 7704 O O . TYR B 1 274 ? -8.109 -28.656 -26.953 1 88.56 274 TYR B O 1
ATOM 7712 N N . GLN B 1 275 ? -8.141 -30.047 -25.203 1 93.25 275 GLN B N 1
ATOM 7713 C CA . GLN B 1 275 ? -8.375 -28.969 -24.25 1 93.25 275 GLN B CA 1
ATOM 7714 C C . GLN B 1 275 ? -7.109 -28.641 -23.469 1 93.25 275 GLN B C 1
ATOM 7716 O O . GLN B 1 275 ? -7.133 -27.812 -22.562 1 93.25 275 GLN B O 1
ATOM 7721 N N . GLU B 1 276 ? -5.988 -29.203 -23.812 1 92.94 276 GLU B N 1
ATOM 7722 C CA . GLU B 1 276 ? -4.738 -29.078 -23.062 1 92.94 276 GLU B CA 1
ATOM 7723 C C . GLU B 1 276 ? -4.242 -27.641 -23.031 1 92.94 276 GLU B C 1
ATOM 7725 O O . GLU B 1 276 ? -3.662 -27.203 -22.047 1 92.94 276 GLU B O 1
ATOM 7730 N N . TRP B 1 277 ? -4.469 -26.875 -24.141 1 95.81 277 TRP B N 1
ATOM 7731 C CA . TRP B 1 277 ? -3.967 -25.516 -24.281 1 95.81 277 TRP B CA 1
ATOM 7732 C C . TRP B 1 277 ? -4.547 -24.609 -23.188 1 95.81 277 TRP B C 1
ATOM 7734 O O . TRP B 1 277 ? -3.965 -23.562 -22.875 1 95.81 277 TRP B O 1
ATOM 7744 N N . LEU B 1 278 ? -5.676 -24.969 -22.625 1 97.62 278 LEU B N 1
ATOM 7745 C CA . LEU B 1 278 ? -6.309 -24.172 -21.578 1 97.62 278 LEU B CA 1
ATOM 7746 C C . LEU B 1 278 ? -5.406 -24.062 -20.359 1 97.62 278 LEU B C 1
ATOM 7748 O O . LEU B 1 278 ? -5.43 -23.047 -19.656 1 97.62 278 LEU B O 1
ATOM 7752 N N . TYR B 1 279 ? -4.641 -25.047 -20.109 1 96.12 279 TYR B N 1
ATOM 7753 C CA . TYR B 1 279 ? -3.77 -25.109 -18.953 1 96.12 279 TYR B CA 1
ATOM 7754 C C . TYR B 1 279 ? -2.551 -24.203 -19.125 1 96.12 279 TYR B C 1
ATOM 7756 O O . TYR B 1 279 ? -1.817 -23.953 -18.172 1 96.12 279 TYR B O 1
ATOM 7764 N N . ASP B 1 280 ? -2.318 -23.672 -20.328 1 95.81 280 ASP B N 1
ATOM 7765 C CA . ASP B 1 280 ? -1.152 -22.844 -20.625 1 95.81 280 ASP B CA 1
ATOM 7766 C C . ASP B 1 280 ? -1.408 -21.375 -20.266 1 95.81 280 ASP B C 1
ATOM 7768 O O . ASP B 1 280 ? -0.485 -20.562 -20.281 1 95.81 280 ASP B O 1
ATOM 7772 N N . ILE B 1 281 ? -2.584 -21.062 -19.906 1 97.75 281 ILE B N 1
ATOM 7773 C CA . ILE B 1 281 ? -2.979 -19.656 -19.844 1 97.75 281 ILE B CA 1
ATOM 7774 C C . ILE B 1 281 ? -2.48 -19.047 -18.547 1 97.75 281 ILE B C 1
ATOM 7776 O O . ILE B 1 281 ? -1.795 -18.016 -18.562 1 97.75 281 ILE B O 1
ATOM 7780 N N . VAL B 1 282 ? -2.762 -19.688 -17.391 1 97.56 282 VAL B N 1
ATOM 7781 C CA . VAL B 1 282 ? -2.402 -19.125 -16.094 1 97.56 282 VAL B CA 1
ATOM 7782 C C . VAL B 1 282 ? -0.981 -19.547 -15.727 1 97.56 282 VAL B C 1
ATOM 7784 O O . VAL B 1 282 ? -0.205 -18.75 -15.203 1 97.56 282 VAL B O 1
ATOM 7787 N N . SER B 1 283 ? -0.645 -20.781 -15.938 1 94.56 283 SER B N 1
ATOM 7788 C CA . SER B 1 283 ? 0.683 -21.344 -15.719 1 94.56 283 SER B CA 1
ATOM 7789 C C . SER B 1 283 ? 1.141 -22.156 -16.938 1 94.56 283 SER B C 1
ATOM 7791 O O . SER B 1 283 ? 0.865 -23.344 -17.031 1 94.56 283 SER B O 1
ATOM 7793 N N . ASN B 1 284 ? 1.905 -21.516 -17.719 1 94.38 284 ASN B N 1
ATOM 7794 C CA . ASN B 1 284 ? 2.311 -22.141 -18.969 1 94.38 284 ASN B CA 1
ATOM 7795 C C . ASN B 1 284 ? 3.521 -23.047 -18.781 1 94.38 284 ASN B C 1
ATOM 7797 O O . ASN B 1 284 ? 4.652 -22.578 -18.688 1 94.38 284 ASN B O 1
ATOM 7801 N N . ARG B 1 285 ? 3.334 -24.281 -18.828 1 89.12 285 ARG B N 1
ATOM 7802 C CA . ARG B 1 285 ? 4.387 -25.266 -18.562 1 89.12 285 ARG B CA 1
ATOM 7803 C C . ARG B 1 285 ? 5.273 -25.438 -19.797 1 89.12 285 ARG B C 1
ATOM 7805 O O . ARG B 1 285 ? 6.379 -25.984 -19.688 1 89.12 285 ARG B O 1
ATOM 7812 N N . HIS B 1 286 ? 4.773 -25.016 -20.922 1 90.75 286 HIS B N 1
ATOM 7813 C CA . HIS B 1 286 ? 5.516 -25.219 -22.156 1 90.75 286 HIS B CA 1
ATOM 7814 C C . HIS B 1 286 ? 6.492 -24.078 -22.422 1 90.75 286 HIS B C 1
ATOM 7816 O O . HIS B 1 286 ? 7.691 -24.312 -22.594 1 90.75 286 HIS B O 1
ATOM 7822 N N . SER B 1 287 ? 6.02 -22.891 -22.453 1 91.19 287 SER B N 1
ATOM 7823 C CA . SER B 1 287 ? 6.848 -21.766 -22.875 1 91.19 287 SER B CA 1
ATOM 7824 C C . SER B 1 287 ? 7.219 -20.875 -21.688 1 91.19 287 SER B C 1
ATOM 7826 O O . SER B 1 287 ? 8.18 -20.109 -21.75 1 91.19 287 SER B O 1
ATOM 7828 N N . GLY B 1 288 ? 6.488 -20.891 -20.641 1 91.19 288 GLY B N 1
ATOM 7829 C CA . GLY B 1 288 ? 6.723 -20 -19.531 1 91.19 288 GLY B CA 1
ATOM 7830 C C . GLY B 1 288 ? 6.09 -18.625 -19.703 1 91.19 288 GLY B C 1
ATOM 7831 O O . GLY B 1 288 ? 6.086 -17.812 -18.781 1 91.19 288 GLY B O 1
ATOM 7832 N N . LEU B 1 289 ? 5.59 -18.328 -20.859 1 94.62 289 LEU B N 1
ATOM 7833 C CA . LEU B 1 289 ? 4.871 -17.078 -21.094 1 94.62 289 LEU B CA 1
ATOM 7834 C C . LEU B 1 289 ? 3.4 -17.219 -20.719 1 94.62 289 LEU B C 1
ATOM 7836 O O . LEU B 1 289 ? 2.629 -17.875 -21.438 1 94.62 289 LEU B O 1
ATOM 7840 N N . ASP B 1 290 ? 3.049 -16.672 -19.656 1 95.88 290 ASP B N 1
ATOM 7841 C CA . ASP B 1 290 ? 1.678 -16.781 -19.156 1 95.88 290 ASP B CA 1
ATOM 7842 C C . ASP B 1 290 ? 1.168 -15.43 -18.656 1 95.88 290 ASP B C 1
ATOM 7844 O O . ASP B 1 290 ? 1.915 -14.453 -18.609 1 95.88 290 ASP B O 1
ATOM 7848 N N . VAL B 1 291 ? -0.094 -15.375 -18.312 1 97.69 291 VAL B N 1
ATOM 7849 C CA . VAL B 1 291 ? -0.748 -14.117 -17.969 1 97.69 291 VAL B CA 1
ATOM 7850 C C . VAL B 1 291 ? -0.276 -13.641 -16.609 1 97.69 291 VAL B C 1
ATOM 7852 O O . VAL B 1 291 ? -0.323 -12.453 -16.297 1 97.69 291 VAL B O 1
ATOM 7855 N N . ASP B 1 292 ? 0.119 -14.578 -15.711 1 96.56 292 ASP B N 1
ATOM 7856 C CA . ASP B 1 292 ? 0.708 -14.203 -14.43 1 96.56 292 ASP B CA 1
ATOM 7857 C C . ASP B 1 292 ? 1.903 -13.273 -14.625 1 96.56 292 ASP B C 1
ATOM 7859 O O . ASP B 1 292 ? 1.938 -12.172 -14.07 1 96.56 292 ASP B O 1
ATOM 7863 N N . LYS B 1 293 ? 2.83 -13.664 -15.469 1 96.38 293 LYS B N 1
ATOM 7864 C CA . LYS B 1 293 ? 4.035 -12.891 -15.742 1 96.38 293 LYS B CA 1
ATOM 7865 C C . LYS B 1 293 ? 3.701 -11.586 -16.469 1 96.38 293 LYS B C 1
ATOM 7867 O O . LYS B 1 293 ? 4.32 -10.555 -16.203 1 96.38 293 LYS B O 1
ATOM 7872 N N . MET B 1 294 ? 2.75 -11.656 -17.391 1 96.25 294 MET B N 1
ATOM 7873 C CA . MET B 1 294 ? 2.357 -10.445 -18.109 1 96.25 294 MET B CA 1
ATOM 7874 C C . MET B 1 294 ? 1.903 -9.359 -17.141 1 96.25 294 MET B C 1
ATOM 7876 O O . MET B 1 294 ? 2.26 -8.195 -17.297 1 96.25 294 MET B O 1
ATOM 7880 N N . ASP B 1 295 ? 1.189 -9.797 -16.156 1 96.56 295 ASP B N 1
ATOM 7881 C CA . ASP B 1 295 ? 0.654 -8.812 -15.211 1 96.56 295 ASP B CA 1
ATOM 7882 C C . ASP B 1 295 ? 1.752 -8.273 -14.305 1 96.56 295 ASP B C 1
ATOM 7884 O O . ASP B 1 295 ? 1.906 -7.055 -14.164 1 96.56 295 ASP B O 1
ATOM 7888 N N . TYR B 1 296 ? 2.529 -9.18 -13.594 1 94.38 296 TYR B N 1
ATOM 7889 C CA . TYR B 1 296 ? 3.41 -8.648 -12.555 1 94.38 296 TYR B CA 1
ATOM 7890 C C . TYR B 1 296 ? 4.617 -7.949 -13.172 1 94.38 296 TYR B C 1
ATOM 7892 O O . TYR B 1 296 ? 5.234 -7.09 -12.539 1 94.38 296 TYR B O 1
ATOM 7900 N N . TYR B 1 297 ? 4.988 -8.234 -14.477 1 94.31 297 TYR B N 1
ATOM 7901 C CA . TYR B 1 297 ? 6.02 -7.434 -15.125 1 94.31 297 TYR B CA 1
ATOM 7902 C C . TYR B 1 297 ? 5.582 -5.977 -15.234 1 94.31 297 TYR B C 1
ATOM 7904 O O . TYR B 1 297 ? 6.348 -5.066 -14.906 1 94.31 297 TYR B O 1
ATOM 7912 N N . ALA B 1 298 ? 4.371 -5.816 -15.703 1 93.75 298 ALA B N 1
ATOM 7913 C CA . ALA B 1 298 ? 3.844 -4.473 -15.906 1 93.75 298 ALA B CA 1
ATOM 7914 C C . ALA B 1 298 ? 3.615 -3.762 -14.578 1 93.75 298 ALA B C 1
ATOM 7916 O O . ALA B 1 298 ? 4.02 -2.609 -14.406 1 93.75 298 ALA B O 1
ATOM 7917 N N . ARG B 1 299 ? 3.006 -4.453 -13.617 1 93.88 299 ARG B N 1
ATOM 7918 C CA . ARG B 1 299 ? 2.639 -3.875 -12.328 1 93.88 299 ARG B CA 1
ATOM 7919 C C . ARG B 1 299 ? 3.877 -3.557 -11.492 1 93.88 299 ARG B C 1
ATOM 7921 O O . ARG B 1 299 ? 3.971 -2.482 -10.898 1 93.88 299 ARG B O 1
ATOM 7928 N N . ASP B 1 300 ? 4.809 -4.473 -11.43 1 94.19 300 ASP B N 1
ATOM 7929 C CA . ASP B 1 300 ? 6.023 -4.289 -10.641 1 94.19 300 ASP B CA 1
ATOM 7930 C C . ASP B 1 300 ? 6.875 -3.152 -11.203 1 94.19 300 ASP B C 1
ATOM 7932 O O . ASP B 1 300 ? 7.438 -2.355 -10.453 1 94.19 300 ASP B O 1
ATOM 7936 N N . GLN B 1 301 ? 6.992 -3.115 -12.516 1 92.06 301 GLN B N 1
ATOM 7937 C CA . GLN B 1 301 ? 7.758 -2.049 -13.156 1 92.06 301 GLN B CA 1
ATOM 7938 C C . GLN B 1 301 ? 7.137 -0.684 -12.875 1 92.06 301 GLN B C 1
ATOM 7940 O O . GLN B 1 301 ? 7.852 0.287 -12.625 1 92.06 301 GLN B O 1
ATOM 7945 N N . ARG B 1 302 ? 5.887 -0.61 -12.953 1 88.25 302 ARG B N 1
ATOM 7946 C CA . ARG B 1 302 ? 5.176 0.645 -12.742 1 88.25 302 ARG B CA 1
ATOM 7947 C C . ARG B 1 302 ? 5.367 1.147 -11.312 1 88.25 302 ARG B C 1
ATOM 7949 O O . ARG B 1 302 ? 5.605 2.338 -11.094 1 88.25 302 ARG B O 1
ATOM 7956 N N . ARG B 1 303 ? 5.336 0.275 -10.414 1 89.62 303 ARG B N 1
ATOM 7957 C CA . ARG B 1 303 ? 5.34 0.664 -9.008 1 89.62 303 ARG B CA 1
ATOM 7958 C C . ARG B 1 303 ? 6.762 0.878 -8.5 1 89.62 303 ARG B C 1
ATOM 7960 O O . ARG B 1 303 ? 7.008 1.761 -7.676 1 89.62 303 ARG B O 1
ATOM 7967 N N . ALA B 1 304 ? 7.691 0.123 -8.945 1 89.38 304 ALA B N 1
ATOM 7968 C CA . ALA B 1 304 ? 9.047 0.18 -8.414 1 89.38 304 ALA B CA 1
ATOM 7969 C C . ALA B 1 304 ? 9.938 1.078 -9.273 1 89.38 304 ALA B C 1
ATOM 7971 O O . ALA B 1 304 ? 10.766 1.822 -8.75 1 89.38 304 ALA B O 1
ATOM 7972 N N . LEU B 1 305 ? 9.82 1.076 -10.617 1 83.44 305 LEU B N 1
ATOM 7973 C CA . LEU B 1 305 ? 10.781 1.731 -11.5 1 83.44 305 LEU B CA 1
ATOM 7974 C C . LEU B 1 305 ? 10.148 2.939 -12.188 1 83.44 305 LEU B C 1
ATOM 7976 O O . LEU B 1 305 ? 10.781 3.57 -13.039 1 83.44 305 LEU B O 1
ATOM 7980 N N . ARG B 1 306 ? 8.992 3.357 -11.922 1 72.25 306 ARG B N 1
ATOM 7981 C CA . ARG B 1 306 ? 8.344 4.539 -12.469 1 72.25 306 ARG B CA 1
ATOM 7982 C C . ARG B 1 306 ? 8.117 4.391 -13.969 1 72.25 306 ARG B C 1
ATOM 7984 O O . ARG B 1 306 ? 8.188 5.371 -14.719 1 72.25 306 ARG B O 1
ATOM 7991 N N . ALA B 1 307 ? 8.078 3.266 -14.391 1 69.62 307 ALA B N 1
ATOM 7992 C CA . ALA B 1 307 ? 7.801 3.037 -15.805 1 69.62 307 ALA B CA 1
ATOM 7993 C C . ALA B 1 307 ? 6.301 2.998 -16.062 1 69.62 307 ALA B C 1
ATOM 7995 O O . ALA B 1 307 ? 5.5 2.986 -15.133 1 69.62 307 ALA B O 1
ATOM 7996 N N . ALA B 1 308 ? 5.973 3.197 -17.234 1 69.94 308 ALA B N 1
ATOM 7997 C CA . ALA B 1 308 ? 4.562 3.176 -17.594 1 69.94 308 ALA B CA 1
ATOM 7998 C C . ALA B 1 308 ? 3.908 1.856 -17.203 1 69.94 308 ALA B C 1
ATOM 8000 O O . ALA B 1 308 ? 2.773 1.839 -16.719 1 69.94 308 ALA B O 1
ATOM 8001 N N . GLY B 1 309 ? 4.77 0.848 -17.141 1 67.94 309 GLY B N 1
ATOM 8002 C CA . GLY B 1 309 ? 4.238 -0.45 -16.766 1 67.94 309 GLY B CA 1
ATOM 8003 C C . GLY B 1 309 ? 3.055 -0.885 -17.594 1 67.94 309 GLY B C 1
ATOM 8004 O O . GLY B 1 309 ? 1.995 -1.218 -17.062 1 67.94 309 GLY B O 1
ATOM 8005 N N . GLU B 1 310 ? 3.23 -0.98 -18.844 1 79.69 310 GLU B N 1
ATOM 8006 C CA . GLU B 1 310 ? 2.152 -1.332 -19.766 1 79.69 310 GLU B CA 1
ATOM 8007 C C . GLU B 1 310 ? 2.154 -2.826 -20.078 1 79.69 310 GLU B C 1
ATOM 8009 O O . GLU B 1 310 ? 3.215 -3.451 -20.141 1 79.69 310 GLU B O 1
ATOM 8014 N N . ILE B 1 311 ? 0.961 -3.303 -20.188 1 81.5 311 ILE B N 1
ATOM 8015 C CA . ILE B 1 311 ? 0.783 -4.707 -20.531 1 81.5 311 ILE B CA 1
ATOM 8016 C C . ILE B 1 311 ? 1.173 -4.934 -21.984 1 81.5 311 ILE B C 1
ATOM 8018 O O . ILE B 1 311 ? 0.851 -4.121 -22.859 1 81.5 311 ILE B O 1
ATOM 8022 N N . ASP B 1 312 ? 1.872 -6.008 -22.188 1 84.44 312 ASP B N 1
ATOM 8023 C CA . ASP B 1 312 ? 2.152 -6.426 -23.562 1 84.44 312 ASP B CA 1
ATOM 8024 C C . ASP B 1 312 ? 0.913 -7.031 -24.219 1 84.44 312 ASP B C 1
ATOM 8026 O O . ASP B 1 312 ? 0.856 -8.242 -24.453 1 84.44 312 ASP B O 1
ATOM 8030 N N . GLN B 1 313 ? 0.048 -6.242 -24.641 1 87.38 313 GLN B N 1
ATOM 8031 C CA . GLN B 1 313 ? -1.253 -6.637 -25.172 1 87.38 313 GLN B CA 1
ATOM 8032 C C . GLN B 1 313 ? -1.102 -7.465 -26.438 1 87.38 313 GLN B C 1
ATOM 8034 O O . GLN B 1 313 ? -1.975 -8.266 -26.766 1 87.38 313 GLN B O 1
ATOM 8039 N N . ILE B 1 314 ? -0.028 -7.34 -27.078 1 89.31 314 ILE B N 1
ATOM 8040 C CA . ILE B 1 314 ? 0.207 -8 -28.344 1 89.31 314 ILE B CA 1
ATOM 8041 C C . ILE B 1 314 ? 0.228 -9.516 -28.156 1 89.31 314 ILE B C 1
ATOM 8043 O O . ILE B 1 314 ? -0.177 -10.273 -29.047 1 89.31 314 ILE B O 1
ATOM 8047 N N . PHE B 1 315 ? 0.663 -9.969 -27 1 94.75 315 PHE B N 1
ATOM 8048 C CA . PHE B 1 315 ? 0.727 -11.398 -26.734 1 94.75 315 PHE B CA 1
ATOM 8049 C C . PHE B 1 315 ? -0.67 -11.977 -26.547 1 94.75 315 PHE B C 1
ATOM 8051 O O . PHE B 1 315 ? -0.886 -13.18 -26.75 1 94.75 315 PHE B O 1
ATOM 8058 N N . ILE B 1 316 ? -1.591 -11.164 -26.125 1 95.75 316 ILE B N 1
ATOM 8059 C CA . ILE B 1 316 ? -2.98 -11.594 -26.016 1 95.75 316 ILE B CA 1
ATOM 8060 C C . ILE B 1 316 ? -3.641 -11.57 -27.391 1 95.75 316 ILE B C 1
ATOM 8062 O O . ILE B 1 316 ? -4.312 -12.531 -27.781 1 95.75 316 ILE B O 1
ATOM 8066 N N . ASP B 1 317 ? -3.328 -10.602 -28.156 1 94.44 317 ASP B N 1
ATOM 8067 C CA . ASP B 1 317 ? -3.977 -10.391 -29.453 1 94.44 317 ASP B CA 1
ATOM 8068 C C . ASP B 1 317 ? -3.514 -11.43 -30.469 1 94.44 317 ASP B C 1
ATOM 8070 O O . ASP B 1 317 ? -4.289 -11.852 -31.328 1 94.44 317 ASP B O 1
ATOM 8074 N N . GLU B 1 318 ? -2.277 -11.836 -30.344 1 96 318 GLU B N 1
ATOM 8075 C CA . GLU B 1 318 ? -1.685 -12.672 -31.391 1 96 318 GLU B CA 1
ATOM 8076 C C . GLU B 1 318 ? -1.654 -14.141 -30.984 1 96 318 GLU B C 1
ATOM 8078 O O . GLU B 1 318 ? -1.205 -14.992 -31.734 1 96 318 GLU B O 1
ATOM 8083 N N . ALA B 1 319 ? -2.203 -14.477 -29.844 1 97 319 ALA B N 1
ATOM 8084 C CA . ALA B 1 319 ? -2.172 -15.844 -29.344 1 97 319 ALA B CA 1
ATOM 8085 C C . ALA B 1 319 ? -3.037 -16.766 -30.203 1 97 319 ALA B C 1
ATOM 8087 O O . ALA B 1 319 ? -4.148 -16.391 -30.594 1 97 319 ALA B O 1
ATOM 8088 N N . VAL B 1 320 ? -2.52 -17.938 -30.562 1 97.06 320 VAL B N 1
ATOM 8089 C CA . VAL B 1 320 ? -3.242 -18.984 -31.297 1 97.06 320 VAL B CA 1
ATOM 8090 C C . VAL B 1 320 ? -2.904 -20.344 -30.719 1 97.06 320 VAL B C 1
ATOM 8092 O O . VAL B 1 320 ? -1.969 -20.484 -29.922 1 97.06 320 VAL B O 1
ATOM 8095 N N . VAL B 1 321 ? -3.711 -21.312 -31.016 1 97.56 321 VAL B N 1
ATOM 8096 C CA . VAL B 1 321 ? -3.502 -22.688 -30.547 1 97.56 321 VAL B CA 1
ATOM 8097 C C . VAL B 1 321 ? -3.18 -23.594 -31.719 1 97.56 321 VAL B C 1
ATOM 8099 O O . VAL B 1 321 ? -3.863 -23.562 -32.75 1 97.56 321 VAL B O 1
ATOM 8102 N N . ALA B 1 322 ? -2.15 -24.375 -31.609 1 97 322 ALA B N 1
ATOM 8103 C CA . ALA B 1 322 ? -1.724 -25.297 -32.656 1 97 322 ALA B CA 1
ATOM 8104 C C . ALA B 1 322 ? -0.973 -26.484 -32.031 1 97 322 ALA B C 1
ATOM 8106 O O . ALA B 1 322 ? -0.645 -26.484 -30.844 1 97 322 ALA B O 1
ATOM 8107 N N . TRP B 1 323 ? -0.795 -27.453 -32.875 1 95.44 323 TRP B N 1
ATOM 8108 C CA . TRP B 1 323 ? 0.018 -28.594 -32.438 1 95.44 323 TRP B CA 1
ATOM 8109 C C . TRP B 1 323 ? 1.499 -28.219 -32.438 1 95.44 323 TRP B C 1
ATOM 8111 O O . TRP B 1 323 ? 1.961 -27.453 -33.281 1 95.44 323 TRP B O 1
ATOM 8121 N N . ALA B 1 324 ? 2.203 -28.703 -31.453 1 95.31 324 ALA B N 1
ATOM 8122 C CA . ALA B 1 324 ? 3.646 -28.484 -31.406 1 95.31 324 ALA B CA 1
ATOM 8123 C C . ALA B 1 324 ? 4.348 -29.594 -30.625 1 95.31 324 ALA B C 1
ATOM 8125 O O . ALA B 1 324 ? 3.744 -30.219 -29.75 1 95.31 324 ALA B O 1
ATOM 8126 N N . GLU B 1 325 ? 5.605 -29.734 -30.969 1 92.06 325 GLU B N 1
ATOM 8127 C CA . GLU B 1 325 ? 6.41 -30.719 -30.25 1 92.06 325 GLU B CA 1
ATOM 8128 C C . GLU B 1 325 ? 6.609 -30.297 -28.797 1 92.06 325 GLU B C 1
ATOM 8130 O O . GLU B 1 325 ? 6.773 -29.125 -28.484 1 92.06 325 GLU B O 1
ATOM 8135 N N . CYS B 1 326 ? 6.684 -31.312 -27.984 1 90.19 326 CYS B N 1
ATOM 8136 C CA . CYS B 1 326 ? 6.871 -31.078 -26.562 1 90.19 326 CYS B CA 1
ATOM 8137 C C . CYS B 1 326 ? 8.18 -30.328 -26.297 1 90.19 326 CYS B C 1
ATOM 8139 O O . CYS B 1 326 ? 9.219 -30.672 -26.859 1 90.19 326 CYS B O 1
ATOM 8141 N N . THR B 1 327 ? 8.125 -29.391 -25.469 1 84.12 327 THR B N 1
ATOM 8142 C CA . THR B 1 327 ? 9.281 -28.547 -25.172 1 84.12 327 THR B CA 1
ATOM 8143 C C . THR B 1 327 ? 10.172 -29.203 -24.125 1 84.12 327 THR B C 1
ATOM 8145 O O . THR B 1 327 ? 11.359 -28.891 -24.031 1 84.12 327 THR B O 1
ATOM 8148 N N . ASN B 1 328 ? 9.57 -30 -23.266 1 84 328 ASN B N 1
ATOM 8149 C CA . ASN B 1 328 ? 10.297 -30.703 -22.219 1 84 328 ASN B CA 1
ATOM 8150 C C . ASN B 1 328 ? 9.758 -32.125 -22.016 1 84 328 ASN B C 1
ATOM 8152 O O . ASN B 1 328 ? 9.141 -32.406 -20.984 1 84 328 ASN B O 1
ATOM 8156 N N . PRO B 1 329 ? 10.141 -32.938 -22.844 1 83.88 329 PRO B N 1
ATOM 8157 C CA . PRO B 1 329 ? 9.555 -34.281 -22.812 1 83.88 329 PRO B CA 1
ATOM 8158 C C . PRO B 1 329 ? 9.898 -35.062 -21.547 1 83.88 329 PRO B C 1
ATOM 8160 O O . PRO B 1 329 ? 9.109 -35.875 -21.078 1 83.88 329 PRO B O 1
ATOM 8163 N N . HIS B 1 330 ? 11.047 -34.719 -21 1 79.69 330 HIS B N 1
ATOM 8164 C CA . HIS B 1 330 ? 11.508 -35.469 -19.828 1 79.69 330 HIS B CA 1
ATOM 8165 C C . HIS B 1 330 ? 10.734 -35.094 -18.578 1 79.69 330 HIS B C 1
ATOM 8167 O O . HIS B 1 330 ? 10.602 -35.875 -17.656 1 79.69 330 HIS B O 1
ATOM 8173 N N . LYS B 1 331 ? 10.18 -33.938 -18.531 1 79.06 331 LYS B N 1
ATOM 8174 C CA . LYS B 1 331 ? 9.469 -33.438 -17.359 1 79.06 331 LYS B CA 1
ATOM 8175 C C . LYS B 1 331 ? 7.965 -33.438 -17.578 1 79.06 331 LYS B C 1
ATOM 8177 O O . LYS B 1 331 ? 7.188 -33.25 -16.641 1 79.06 331 LYS B O 1
ATOM 8182 N N . CYS B 1 332 ? 7.637 -33.688 -18.766 1 84.69 332 CYS B N 1
ATOM 8183 C CA . CYS B 1 332 ? 6.23 -33.625 -19.141 1 84.69 332 CYS B CA 1
ATOM 8184 C C . CYS B 1 332 ? 5.488 -34.875 -18.672 1 84.69 332 CYS B C 1
ATOM 8186 O O . CYS B 1 332 ? 5.891 -36 -18.969 1 84.69 332 CYS B O 1
ATOM 8188 N N . PHE B 1 333 ? 4.41 -34.75 -17.953 1 79.12 333 PHE B N 1
ATOM 8189 C CA . PHE B 1 333 ? 3.686 -35.875 -17.359 1 79.12 333 PHE B CA 1
ATOM 8190 C C . PHE B 1 333 ? 3.014 -36.719 -18.453 1 79.12 333 PHE B C 1
ATOM 8192 O O . PHE B 1 333 ? 2.754 -37.906 -18.25 1 79.12 333 PHE B O 1
ATOM 8199 N N . ARG B 1 334 ? 2.75 -36.125 -19.562 1 79 334 ARG B N 1
ATOM 8200 C CA . ARG B 1 334 ? 2.111 -36.875 -20.641 1 79 334 ARG B CA 1
ATOM 8201 C C . ARG B 1 334 ? 3.141 -37.656 -21.453 1 79 334 ARG B C 1
ATOM 8203 O O . ARG B 1 334 ? 2.838 -38.719 -22 1 79 334 ARG B O 1
ATOM 8210 N N . CYS B 1 335 ? 4.262 -37.062 -21.562 1 82.38 335 CYS B N 1
ATOM 8211 C CA . CYS B 1 335 ? 5.273 -37.625 -22.438 1 82.38 335 CYS B CA 1
ATOM 8212 C C . CYS B 1 335 ? 6.141 -38.625 -21.688 1 82.38 335 CYS B C 1
ATOM 8214 O O . CYS B 1 335 ? 6.676 -39.562 -22.281 1 82.38 335 CYS B O 1
ATOM 8216 N N . ARG B 1 336 ? 6.293 -38.406 -20.438 1 73.94 336 ARG B N 1
ATOM 8217 C CA . ARG B 1 336 ? 7.184 -39.25 -19.656 1 73.94 336 ARG B CA 1
ATOM 8218 C C . ARG B 1 336 ? 6.68 -40.688 -19.609 1 73.94 336 ARG B C 1
ATOM 8220 O O . ARG B 1 336 ? 7.473 -41.656 -19.641 1 73.94 336 ARG B O 1
ATOM 8227 N N . HIS B 1 337 ? 5.383 -40.906 -19.484 1 64.5 337 HIS B N 1
ATOM 8228 C CA . HIS B 1 337 ? 4.895 -42.25 -19.297 1 64.5 337 HIS B CA 1
ATOM 8229 C C . HIS B 1 337 ? 4.453 -42.875 -20.625 1 64.5 337 HIS B C 1
ATOM 8231 O O . HIS B 1 337 ? 3.748 -43.875 -20.641 1 64.5 337 HIS B O 1
ATOM 8237 N N . GLY B 1 338 ? 4.871 -42.25 -21.672 1 61.12 338 GLY B N 1
ATOM 8238 C CA . GLY B 1 338 ? 4.664 -42.844 -22.984 1 61.12 338 GLY B CA 1
ATOM 8239 C C . GLY B 1 338 ? 3.244 -42.688 -23.484 1 61.12 338 GLY B C 1
ATOM 8240 O O . GLY B 1 338 ? 2.865 -43.312 -24.484 1 61.12 338 GLY B O 1
ATOM 8241 N N . SER B 1 339 ? 2.443 -42 -22.797 1 61.44 339 SER B N 1
ATOM 8242 C CA . SER B 1 339 ? 1.042 -41.938 -23.203 1 61.44 339 SER B CA 1
ATOM 8243 C C . SER B 1 339 ? 0.872 -41.062 -24.438 1 61.44 339 SER B C 1
ATOM 8245 O O . SER B 1 339 ? -0.043 -41.281 -25.234 1 61.44 339 SER B O 1
ATOM 8247 N N . ASN B 1 340 ? 1.817 -40.188 -24.516 1 66.94 340 ASN B N 1
ATOM 8248 C CA . ASN B 1 340 ? 1.763 -39.344 -25.688 1 66.94 340 ASN B CA 1
ATOM 8249 C C . ASN B 1 340 ? 2.658 -39.875 -26.812 1 66.94 340 ASN B C 1
ATOM 8251 O O . ASN B 1 340 ? 3.855 -39.562 -26.844 1 66.94 340 ASN B O 1
ATOM 8255 N N . THR B 1 341 ? 2.139 -40.625 -27.672 1 65.12 341 THR B N 1
ATOM 8256 C CA . THR B 1 341 ? 2.871 -41.406 -28.672 1 65.12 341 THR B CA 1
ATOM 8257 C C . THR B 1 341 ? 3.5 -40.469 -29.703 1 65.12 341 THR B C 1
ATOM 8259 O O . THR B 1 341 ? 4.609 -40.719 -30.172 1 65.12 341 THR B O 1
ATOM 8262 N N . ASP B 1 342 ? 2.889 -39.375 -30.016 1 77.81 342 ASP B N 1
ATOM 8263 C CA . ASP B 1 342 ? 3.396 -38.531 -31.094 1 77.81 342 ASP B CA 1
ATOM 8264 C C . ASP B 1 342 ? 4.246 -37.375 -30.562 1 77.81 342 ASP B C 1
ATOM 8266 O O . ASP B 1 342 ? 4.871 -36.656 -31.328 1 77.81 342 ASP B O 1
ATOM 8270 N N . GLY B 1 343 ? 4.273 -37.312 -29.219 1 84.06 343 GLY B N 1
ATOM 8271 C CA . GLY B 1 343 ? 5.109 -36.312 -28.578 1 84.06 343 GLY B CA 1
ATOM 8272 C C . GLY B 1 343 ? 4.633 -34.875 -28.812 1 84.06 343 GLY B C 1
ATOM 8273 O O . GLY B 1 343 ? 5.383 -33.938 -28.609 1 84.06 343 GLY B O 1
ATOM 8274 N N . LYS B 1 344 ? 3.463 -34.719 -29.359 1 90.75 344 LYS B N 1
ATOM 8275 C CA . LYS B 1 344 ? 2.928 -33.406 -29.672 1 90.75 344 LYS B CA 1
ATOM 8276 C C . LYS B 1 344 ? 1.851 -33 -28.672 1 90.75 344 LYS B C 1
ATOM 8278 O O . LYS B 1 344 ? 1.189 -33.844 -28.078 1 90.75 344 LYS B O 1
ATOM 8283 N N . HIS B 1 345 ? 1.791 -31.75 -28.469 1 92.88 345 HIS B N 1
ATOM 8284 C CA . HIS B 1 345 ? 0.788 -31.172 -27.594 1 92.88 345 HIS B CA 1
ATOM 8285 C C . HIS B 1 345 ? 0.019 -30.047 -28.297 1 92.88 345 HIS B C 1
ATOM 8287 O O . HIS B 1 345 ? 0.544 -29.406 -29.203 1 92.88 345 HIS B O 1
ATOM 8293 N N . LEU B 1 346 ? -1.231 -29.953 -28 1 94.69 346 LEU B N 1
ATOM 8294 C CA . LEU B 1 346 ? -1.97 -28.766 -28.391 1 94.69 346 LEU B CA 1
ATOM 8295 C 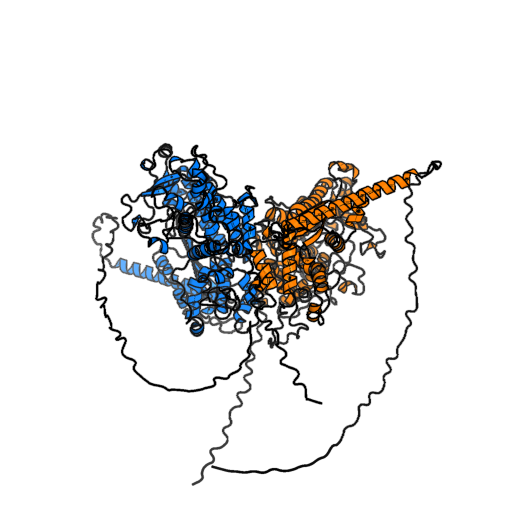C . LEU B 1 346 ? -1.711 -27.625 -27.422 1 94.69 346 LEU B C 1
ATOM 8297 O O . LEU B 1 346 ? -2.137 -27.672 -26.266 1 94.69 346 LEU B O 1
ATOM 8301 N N . MET B 1 347 ? -0.989 -26.625 -27.812 1 95.62 347 MET B N 1
ATOM 8302 C CA . MET B 1 347 ? -0.525 -25.609 -26.875 1 95.62 347 MET B CA 1
ATOM 8303 C C . MET B 1 347 ? -0.654 -24.203 -27.484 1 95.62 347 MET B C 1
ATOM 8305 O O . MET B 1 347 ? -0.976 -24.062 -28.672 1 95.62 347 MET B O 1
ATOM 8309 N N . LEU B 1 348 ? -0.527 -23.188 -26.625 1 96.88 348 LEU B N 1
ATOM 8310 C CA . LEU B 1 348 ? -0.532 -21.797 -27.078 1 96.88 348 LEU B CA 1
ATOM 8311 C C . LEU B 1 348 ? 0.71 -21.484 -27.906 1 96.88 348 LEU B C 1
ATOM 8313 O O . LEU B 1 348 ? 1.831 -21.781 -27.484 1 96.88 348 LEU B O 1
ATOM 8317 N N . CYS B 1 349 ? 0.512 -20.938 -29.047 1 97.38 349 CYS B N 1
ATOM 8318 C CA . CYS B 1 349 ? 1.562 -20.562 -29.984 1 97.38 349 CYS B CA 1
ATOM 8319 C C . CYS B 1 349 ? 1.378 -19.141 -30.484 1 97.38 349 CYS B C 1
ATOM 8321 O O . CYS B 1 349 ? 0.413 -18.469 -30.109 1 97.38 349 CYS B O 1
ATOM 8323 N N . TYR B 1 350 ? 2.379 -18.672 -31.281 1 97.25 350 TYR B N 1
ATOM 8324 C CA . TYR B 1 350 ? 2.361 -17.312 -31.797 1 97.25 350 TYR B CA 1
ATOM 8325 C C . TYR B 1 350 ? 2.861 -17.25 -33.219 1 97.25 350 TYR B C 1
ATOM 8327 O O . TYR B 1 350 ? 3.541 -18.172 -33.688 1 97.25 350 TYR B O 1
ATOM 8335 N N . PRO B 1 351 ? 2.436 -16.188 -33.969 1 96.31 351 PRO B N 1
ATOM 8336 C CA . PRO B 1 351 ? 3.031 -15.992 -35.281 1 96.31 351 PRO B CA 1
ATOM 8337 C C . PRO B 1 351 ? 4.531 -15.703 -35.219 1 96.31 351 PRO B C 1
ATOM 8339 O O . PRO B 1 351 ? 5.016 -15.156 -34.25 1 96.31 351 PRO B O 1
ATOM 8342 N N . ASP B 1 352 ? 5.219 -16 -36.25 1 94.5 352 ASP B N 1
ATOM 8343 C CA . ASP B 1 352 ? 6.676 -15.891 -36.281 1 94.5 352 ASP B CA 1
ATOM 8344 C C . ASP B 1 352 ? 7.117 -14.438 -36.125 1 94.5 352 ASP B C 1
ATOM 8346 O O . ASP B 1 352 ? 8.234 -14.164 -35.688 1 94.5 352 ASP B O 1
ATOM 8350 N N . LYS B 1 353 ? 6.324 -13.461 -36.469 1 93.06 353 LYS B N 1
ATOM 8351 C CA . LYS B 1 353 ? 6.66 -12.047 -36.344 1 93.06 353 LYS B CA 1
ATOM 8352 C C . LYS B 1 353 ? 6.84 -11.68 -34.875 1 93.06 353 LYS B C 1
ATOM 8354 O O . LYS B 1 353 ? 7.41 -10.633 -34.531 1 93.06 353 LYS B O 1
ATOM 8359 N N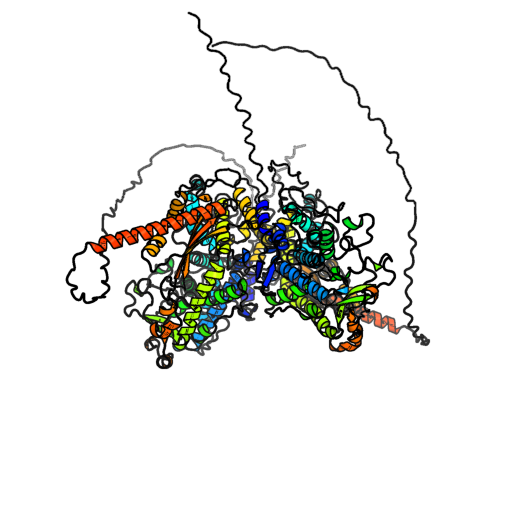 . MET B 1 354 ? 6.387 -12.57 -33.969 1 95.69 354 MET B N 1
ATOM 8360 C CA . MET B 1 354 ? 6.375 -12.273 -32.531 1 95.69 354 MET B CA 1
ATOM 8361 C C . MET B 1 354 ? 7.691 -12.68 -31.875 1 95.69 354 MET B C 1
ATOM 8363 O O . MET B 1 354 ? 7.887 -12.469 -30.688 1 95.69 354 MET B O 1
ATOM 8367 N N . VAL B 1 355 ? 8.625 -13.156 -32.594 1 95.44 355 VAL B N 1
ATOM 8368 C CA . VAL B 1 355 ? 9.867 -13.68 -32.031 1 95.44 355 VAL B CA 1
ATOM 8369 C C . VAL B 1 355 ? 10.617 -12.562 -31.312 1 95.44 355 VAL B C 1
ATOM 8371 O O . VAL B 1 355 ? 11.039 -12.727 -30.172 1 95.44 355 VAL B O 1
ATOM 8374 N N . LYS B 1 356 ? 10.789 -11.445 -31.969 1 93.81 356 LYS B N 1
ATOM 8375 C CA . LYS B 1 356 ? 11.508 -10.336 -31.359 1 93.81 356 LYS B CA 1
ATOM 8376 C C . LYS B 1 356 ? 10.812 -9.844 -30.094 1 93.81 356 LYS B C 1
ATOM 8378 O O . LYS B 1 356 ? 11.461 -9.555 -29.094 1 93.81 356 LYS B O 1
ATOM 8383 N N . ALA B 1 357 ? 9.547 -9.75 -30.172 1 94.81 357 ALA B N 1
ATOM 8384 C CA . ALA B 1 357 ? 8.766 -9.344 -29 1 94.81 357 ALA B CA 1
ATOM 8385 C C . ALA B 1 357 ? 8.945 -10.328 -27.859 1 94.81 357 ALA B C 1
ATOM 8387 O O . ALA B 1 357 ? 8.984 -9.93 -26.688 1 94.81 357 ALA B O 1
ATOM 8388 N N . SER B 1 358 ? 9 -11.555 -28.219 1 96.25 358 SER B N 1
ATOM 8389 C CA . SER B 1 358 ? 9.18 -12.594 -27.203 1 96.25 358 SER B CA 1
ATOM 8390 C C . SER B 1 358 ? 10.547 -12.477 -26.531 1 96.25 358 SER B C 1
ATOM 8392 O O . SER B 1 358 ? 10.664 -12.648 -25.328 1 96.25 358 SER B O 1
ATOM 8394 N N . ILE B 1 359 ? 11.562 -12.211 -27.328 1 95 359 ILE B N 1
ATOM 8395 C CA . ILE B 1 359 ? 12.898 -12.016 -26.781 1 95 359 ILE B CA 1
ATOM 8396 C C . ILE B 1 359 ? 12.891 -10.867 -25.781 1 95 359 ILE B C 1
ATOM 8398 O O . ILE B 1 359 ? 13.445 -10.992 -24.688 1 95 359 ILE B O 1
ATOM 8402 N N . ASN B 1 360 ? 12.273 -9.844 -26.125 1 93.38 360 ASN B N 1
ATOM 8403 C CA . ASN B 1 360 ? 12.188 -8.68 -25.25 1 93.38 360 ASN B CA 1
ATOM 8404 C C . ASN B 1 360 ? 11.398 -8.992 -23.984 1 93.38 360 ASN B C 1
ATOM 8406 O O . ASN B 1 360 ? 11.695 -8.453 -22.922 1 93.38 360 ASN B O 1
ATOM 8410 N N . PHE B 1 361 ? 10.422 -9.781 -24.125 1 94.5 361 PHE B N 1
ATOM 8411 C CA . PHE B 1 361 ? 9.602 -10.172 -22.984 1 94.5 361 PHE B CA 1
ATOM 8412 C C . PHE B 1 361 ? 10.438 -10.883 -21.938 1 94.5 361 PHE B C 1
ATOM 8414 O O . PHE B 1 361 ? 10.367 -10.555 -20.75 1 94.5 361 PHE B O 1
ATOM 8421 N N . PHE B 1 362 ? 11.172 -11.812 -22.344 1 94.94 362 PHE B N 1
ATOM 8422 C CA . PHE B 1 362 ? 11.969 -12.586 -21.391 1 94.94 362 PHE B CA 1
ATOM 8423 C C . PHE B 1 362 ? 13.164 -11.781 -20.906 1 94.94 362 PHE B C 1
ATOM 8425 O O . PHE B 1 362 ? 13.641 -11.984 -19.781 1 94.94 362 PHE B O 1
ATOM 8432 N N . ARG B 1 363 ? 13.672 -10.891 -21.719 1 94.12 363 ARG B N 1
ATOM 8433 C CA . ARG B 1 363 ? 14.711 -9.969 -21.266 1 94.12 363 ARG B CA 1
ATOM 8434 C C . ARG B 1 363 ? 14.227 -9.117 -20.109 1 94.12 363 ARG B C 1
ATOM 8436 O O . ARG B 1 363 ? 14.984 -8.844 -19.172 1 94.12 363 ARG B O 1
ATOM 8443 N N . LYS B 1 364 ? 12.984 -8.727 -20.188 1 92.75 364 LYS B N 1
ATOM 8444 C CA . LYS B 1 364 ? 12.367 -7.93 -19.141 1 92.75 364 LYS B CA 1
ATOM 8445 C C . LYS B 1 364 ? 12.43 -8.656 -17.797 1 92.75 364 LYS B C 1
ATOM 8447 O O . LYS B 1 364 ? 12.594 -8.023 -16.75 1 92.75 364 LYS B O 1
ATOM 8452 N N . ARG B 1 365 ? 12.281 -9.938 -17.828 1 93.75 365 ARG B N 1
ATOM 8453 C CA . ARG B 1 365 ? 12.383 -10.719 -16.594 1 93.75 365 ARG B CA 1
ATOM 8454 C C . ARG B 1 365 ? 13.742 -10.531 -15.93 1 93.75 365 ARG B C 1
ATOM 8456 O O . ARG B 1 365 ? 13.828 -10.312 -14.719 1 93.75 365 ARG B O 1
ATOM 8463 N N . SER B 1 366 ? 14.695 -10.695 -16.734 1 94 366 SER B N 1
ATOM 8464 C CA . SER B 1 366 ? 16.062 -10.547 -16.234 1 94 366 SER B CA 1
ATOM 8465 C C . SER B 1 366 ? 16.281 -9.156 -15.656 1 94 366 SER B C 1
ATOM 8467 O O . SER B 1 366 ? 16.922 -9.008 -14.609 1 94 366 SER B O 1
ATOM 8469 N N . GLU B 1 367 ? 15.789 -8.195 -16.297 1 93.62 367 GLU B N 1
ATOM 8470 C CA . GLU B 1 367 ? 15.938 -6.816 -15.844 1 93.62 367 GLU B CA 1
ATOM 8471 C C . GLU B 1 367 ? 15.234 -6.598 -14.508 1 93.62 367 GLU B C 1
ATOM 8473 O O . GLU B 1 367 ? 15.766 -5.934 -13.617 1 93.62 367 GLU B O 1
ATOM 8478 N N . LEU B 1 368 ? 14.07 -7.102 -14.414 1 94.12 368 LEU B N 1
ATOM 8479 C CA . LEU B 1 368 ? 13.305 -6.949 -13.18 1 94.12 368 LEU B CA 1
ATOM 8480 C C . LEU B 1 368 ? 13.984 -7.684 -12.023 1 94.12 368 LEU B C 1
ATOM 8482 O O . LEU B 1 368 ? 14 -7.191 -10.891 1 94.12 368 LEU B O 1
ATOM 8486 N N . HIS B 1 369 ? 14.461 -8.828 -12.297 1 95.12 369 HIS B N 1
ATOM 8487 C CA . HIS B 1 369 ? 15.172 -9.562 -11.258 1 95.12 369 HIS B CA 1
ATOM 8488 C C . HIS B 1 369 ? 16.406 -8.812 -10.797 1 95.12 369 HIS B C 1
ATOM 8490 O O . HIS B 1 369 ? 16.703 -8.773 -9.602 1 95.12 369 HIS B O 1
ATOM 8496 N N . ASP B 1 370 ? 17.062 -8.234 -11.703 1 94.56 370 ASP B N 1
ATOM 8497 C CA . ASP B 1 370 ? 18.281 -7.488 -11.391 1 94.56 370 ASP B CA 1
ATOM 8498 C C . ASP B 1 370 ? 17.969 -6.215 -10.609 1 94.56 370 ASP B C 1
ATOM 8500 O O . ASP B 1 370 ? 18.578 -5.938 -9.586 1 94.56 370 ASP B O 1
ATOM 8504 N N . LYS B 1 371 ? 16.984 -5.523 -11.031 1 94.19 371 LYS B N 1
ATOM 8505 C CA . LYS B 1 371 ? 16.734 -4.184 -10.5 1 94.19 371 LYS B CA 1
ATOM 8506 C C . LYS B 1 371 ? 15.844 -4.242 -9.266 1 94.19 371 LYS B C 1
ATOM 8508 O O . LYS B 1 371 ? 15.922 -3.369 -8.398 1 94.19 371 LYS B O 1
ATOM 8513 N N . ILE B 1 372 ? 14.977 -5.258 -9.188 1 95.06 372 ILE B N 1
ATOM 8514 C CA . ILE B 1 372 ? 13.969 -5.215 -8.125 1 95.06 372 ILE B CA 1
ATOM 8515 C C . ILE B 1 372 ? 14.125 -6.434 -7.219 1 95.06 372 ILE B C 1
ATOM 8517 O O . ILE B 1 372 ? 14.547 -6.305 -6.066 1 95.06 372 ILE B O 1
ATOM 8521 N N . TYR B 1 373 ? 13.93 -7.645 -7.762 1 95.31 373 TYR B N 1
ATOM 8522 C CA . TYR B 1 373 ? 13.742 -8.836 -6.941 1 95.31 373 TYR B CA 1
ATOM 8523 C C . TYR B 1 373 ? 15.039 -9.234 -6.25 1 95.31 373 TYR B C 1
ATOM 8525 O O . TYR B 1 373 ? 15.023 -9.68 -5.102 1 95.31 373 TYR B O 1
ATOM 8533 N N . LYS B 1 374 ? 16.141 -9.102 -6.965 1 95.56 374 LYS B N 1
ATOM 8534 C CA . LYS B 1 374 ? 17.438 -9.531 -6.43 1 95.56 374 LYS B CA 1
ATOM 8535 C C . LYS B 1 374 ? 18.328 -8.328 -6.141 1 95.56 374 LYS B C 1
ATOM 8537 O O . LYS B 1 374 ? 19.547 -8.469 -6.008 1 95.56 374 LYS B O 1
ATOM 8542 N N . HIS B 1 375 ? 17.703 -7.141 -6.16 1 95.38 375 HIS B N 1
ATOM 8543 C CA . HIS B 1 375 ? 18.453 -5.969 -5.723 1 95.38 375 HIS B CA 1
ATOM 8544 C C . HIS B 1 375 ? 19.109 -6.207 -4.363 1 95.38 375 HIS B C 1
ATOM 8546 O O . HIS B 1 375 ? 18.484 -6.77 -3.463 1 95.38 375 HIS B O 1
ATOM 8552 N N . LYS B 1 376 ? 20.328 -5.809 -4.207 1 95.88 376 LYS B N 1
ATOM 8553 C CA . LYS B 1 376 ? 21.141 -6.117 -3.031 1 95.88 376 LYS B CA 1
ATOM 8554 C C . LYS B 1 376 ? 20.438 -5.684 -1.748 1 95.88 376 LYS B C 1
ATOM 8556 O O . LYS B 1 376 ? 20.438 -6.414 -0.755 1 95.88 376 LYS B O 1
ATOM 8561 N N . ALA B 1 377 ? 19.844 -4.488 -1.747 1 94.44 377 ALA B N 1
ATOM 8562 C CA . ALA B 1 377 ? 19.188 -3.975 -0.546 1 94.44 377 ALA B CA 1
ATOM 8563 C C . ALA B 1 377 ? 17.906 -4.734 -0.255 1 94.44 377 ALA B C 1
ATOM 8565 O O . ALA B 1 377 ? 17.547 -4.949 0.907 1 94.44 377 ALA B O 1
ATOM 8566 N N . VAL B 1 378 ? 17.156 -5.141 -1.265 1 95.94 378 VAL B N 1
ATOM 8567 C CA . VAL B 1 378 ? 15.922 -5.906 -1.107 1 95.94 378 VAL B CA 1
ATOM 8568 C C . VAL B 1 378 ? 16.234 -7.27 -0.498 1 95.94 378 VAL B C 1
ATOM 8570 O O . VAL B 1 378 ? 15.555 -7.719 0.427 1 95.94 378 VAL B O 1
ATOM 8573 N N . VAL B 1 379 ? 17.266 -7.875 -1.043 1 97 379 VAL B N 1
ATOM 8574 C CA . VAL B 1 379 ? 17.688 -9.188 -0.55 1 97 379 VAL B CA 1
ATOM 8575 C C . VAL B 1 379 ? 18.156 -9.062 0.895 1 97 379 VAL B C 1
ATOM 8577 O O . VAL B 1 379 ? 17.875 -9.93 1.725 1 97 379 VAL B O 1
ATOM 8580 N N . ALA B 1 380 ? 18.891 -8 1.215 1 97.06 380 ALA B N 1
ATOM 8581 C CA . ALA B 1 380 ? 19.375 -7.773 2.574 1 97.06 380 ALA B CA 1
ATOM 8582 C C . ALA B 1 380 ? 18.203 -7.715 3.564 1 97.06 380 ALA B C 1
ATOM 8584 O O . ALA B 1 380 ? 18.266 -8.328 4.633 1 97.06 380 ALA B O 1
ATOM 8585 N N . VAL B 1 381 ? 17.188 -7 3.227 1 96.81 381 VAL B N 1
ATOM 8586 C CA . VAL B 1 381 ? 16.031 -6.871 4.102 1 96.81 381 VAL B CA 1
ATOM 8587 C C . VAL B 1 381 ? 15.312 -8.219 4.207 1 96.81 381 VAL B C 1
ATOM 8589 O O . VAL B 1 381 ? 14.789 -8.562 5.266 1 96.81 381 VAL B O 1
ATOM 8592 N N . SER B 1 382 ? 15.258 -8.961 3.111 1 97.25 382 SER B N 1
ATOM 8593 C CA . SER B 1 382 ? 14.625 -10.273 3.146 1 97.25 382 SER B CA 1
ATOM 8594 C C . SER B 1 382 ? 15.32 -11.195 4.148 1 97.25 382 SER B C 1
ATOM 8596 O O . SER B 1 382 ? 14.664 -11.953 4.855 1 97.25 382 SER B O 1
ATOM 8598 N N . TYR B 1 383 ? 16.656 -11.117 4.199 1 97.31 383 TYR B N 1
ATOM 8599 C CA . TYR B 1 383 ? 17.406 -11.898 5.188 1 97.31 383 TYR B CA 1
ATOM 8600 C C . TYR B 1 383 ? 17.062 -11.438 6.602 1 97.31 383 TYR B C 1
ATOM 8602 O O . TYR B 1 383 ? 16.953 -12.258 7.516 1 97.31 383 TYR B O 1
ATOM 8610 N N . MET B 1 384 ? 16.953 -10.148 6.758 1 96.88 384 MET B N 1
ATOM 8611 C CA . MET B 1 384 ? 16.609 -9.609 8.07 1 96.88 384 MET B CA 1
ATOM 8612 C C . MET B 1 384 ? 15.242 -10.109 8.523 1 96.88 384 MET B C 1
ATOM 8614 O O . MET B 1 384 ? 15.07 -10.492 9.688 1 96.88 384 MET B O 1
ATOM 8618 N N . ILE B 1 385 ? 14.258 -10.125 7.641 1 97.44 385 ILE B N 1
ATOM 8619 C CA . ILE B 1 385 ? 12.922 -10.617 7.957 1 97.44 385 ILE B CA 1
ATOM 8620 C C . ILE B 1 385 ? 12.984 -12.102 8.312 1 97.44 385 ILE B C 1
ATOM 8622 O O . ILE B 1 385 ? 12.352 -12.539 9.273 1 97.44 385 ILE B O 1
ATOM 8626 N N . CYS B 1 386 ? 13.758 -12.875 7.535 1 97.5 386 CYS B N 1
ATOM 8627 C CA . CYS B 1 386 ? 13.906 -14.289 7.832 1 97.5 386 CYS B CA 1
ATOM 8628 C C . CYS B 1 386 ? 14.492 -14.492 9.227 1 97.5 386 CYS B C 1
ATOM 8630 O O . CYS B 1 386 ? 14.039 -15.359 9.977 1 97.5 386 CYS B O 1
ATOM 8632 N N . ASP B 1 387 ? 15.516 -13.688 9.547 1 97.5 387 ASP B N 1
ATOM 8633 C CA . ASP B 1 387 ? 16.125 -13.797 10.867 1 97.5 387 ASP B CA 1
ATOM 8634 C C . ASP B 1 387 ? 15.125 -13.469 11.969 1 97.5 387 ASP B C 1
ATOM 8636 O O . ASP B 1 387 ? 15.102 -14.125 13.008 1 97.5 387 ASP B O 1
ATOM 8640 N N . ILE B 1 388 ? 14.312 -12.445 11.75 1 97.94 388 ILE B N 1
ATOM 8641 C CA . ILE B 1 388 ? 13.273 -12.078 12.711 1 97.94 388 ILE B CA 1
ATOM 8642 C C . ILE B 1 388 ? 12.32 -13.25 12.906 1 97.94 388 ILE B C 1
ATOM 8644 O O . ILE B 1 388 ? 11.984 -13.602 14.039 1 97.94 388 ILE B O 1
ATOM 8648 N N . LEU B 1 389 ? 11.898 -13.883 11.844 1 97.62 389 LEU B N 1
ATOM 8649 C CA . LEU B 1 389 ? 10.953 -14.992 11.914 1 97.62 389 LEU B CA 1
ATOM 8650 C C . LEU B 1 389 ? 11.578 -16.203 12.609 1 97.62 389 LEU B C 1
ATOM 8652 O O . LEU B 1 389 ? 10.906 -16.891 13.391 1 97.62 389 LEU B O 1
ATOM 8656 N N . CYS B 1 390 ? 12.844 -16.422 12.336 1 97.5 390 CYS B N 1
ATOM 8657 C CA . CYS B 1 390 ? 13.539 -17.531 12.992 1 97.5 390 CYS B CA 1
ATOM 8658 C C . CYS B 1 390 ? 13.586 -17.312 14.5 1 97.5 390 CYS B C 1
ATOM 8660 O O . CYS B 1 390 ? 13.32 -18.234 15.273 1 97.5 390 CYS B O 1
ATOM 8662 N N . LEU B 1 391 ? 13.922 -16.125 14.891 1 97.44 391 LEU B N 1
ATOM 8663 C CA . LEU B 1 391 ? 14.039 -15.773 16.297 1 97.44 391 LEU B CA 1
ATOM 8664 C C . LEU B 1 391 ? 12.688 -15.867 17 1 97.44 391 LEU B C 1
ATOM 8666 O O . LEU B 1 391 ? 12.609 -16.25 18.172 1 97.44 391 LEU B O 1
ATOM 8670 N N . ALA B 1 392 ? 11.617 -15.578 16.25 1 97.75 392 ALA B N 1
ATOM 8671 C CA . ALA B 1 392 ? 10.297 -15.461 16.859 1 97.75 392 ALA B CA 1
ATOM 8672 C C . ALA B 1 392 ? 9.539 -16.781 16.781 1 97.75 392 ALA B C 1
ATOM 8674 O O . ALA B 1 392 ? 8.625 -17.031 17.578 1 97.75 392 ALA B O 1
ATOM 8675 N N . ASP B 1 393 ? 9.836 -17.688 15.898 1 97.19 393 ASP B N 1
ATOM 8676 C CA . ASP B 1 393 ? 9.047 -18.844 15.516 1 97.19 393 ASP B CA 1
ATOM 8677 C C . ASP B 1 393 ? 8.75 -19.734 16.734 1 97.19 393 ASP B C 1
ATOM 8679 O O . ASP B 1 393 ? 7.621 -20.188 16.922 1 97.19 393 ASP B O 1
ATOM 8683 N N . PRO B 1 394 ? 9.711 -20.016 17.641 1 95.62 394 PRO B N 1
ATOM 8684 C CA . PRO B 1 394 ? 9.438 -20.891 18.781 1 95.62 394 PRO B CA 1
ATOM 8685 C C . PRO B 1 394 ? 8.531 -20.25 19.828 1 95.62 394 PRO B C 1
ATOM 8687 O O . PRO B 1 394 ? 7.898 -20.953 20.609 1 95.62 394 PRO B O 1
ATOM 8690 N N . TYR B 1 395 ? 8.375 -18.969 19.781 1 94.81 395 TYR B N 1
ATOM 8691 C CA . TYR B 1 395 ? 7.793 -18.297 20.938 1 94.81 395 TYR B CA 1
ATOM 8692 C C . TYR B 1 395 ? 6.562 -17.5 20.547 1 94.81 395 TYR B C 1
ATOM 8694 O O . TYR B 1 395 ? 5.902 -16.891 21.406 1 94.81 395 TYR B O 1
ATOM 8702 N N . PHE B 1 396 ? 6.281 -17.438 19.312 1 93.5 396 PHE B N 1
ATOM 8703 C CA . PHE B 1 396 ? 5.137 -16.672 18.844 1 93.5 396 PHE B CA 1
ATOM 8704 C C . PHE B 1 396 ? 4.148 -17.562 18.109 1 93.5 396 PHE B C 1
ATOM 8706 O O . PHE B 1 396 ? 4.086 -17.547 16.875 1 93.5 396 PHE B O 1
ATOM 8713 N N . PRO B 1 397 ? 3.352 -18.25 18.797 1 90.12 397 PRO B N 1
ATOM 8714 C CA . PRO B 1 397 ? 2.406 -19.172 18.188 1 90.12 397 PRO B CA 1
ATOM 8715 C C . PRO B 1 397 ? 1.229 -18.469 17.516 1 90.12 397 PRO B C 1
ATOM 8717 O O . PRO B 1 397 ? 0.779 -17.422 18 1 90.12 397 PRO B O 1
ATOM 8720 N N . ILE B 1 398 ? 0.809 -19.016 16.422 1 90.31 398 ILE B N 1
ATOM 8721 C CA . ILE B 1 398 ? -0.358 -18.547 15.695 1 90.31 398 ILE B CA 1
ATOM 8722 C C . ILE B 1 398 ? -1.565 -19.422 16.016 1 90.31 398 ILE B C 1
ATOM 8724 O O . ILE B 1 398 ? -1.489 -20.656 15.93 1 90.31 398 ILE B O 1
ATOM 8728 N N . SER B 1 399 ? -2.666 -18.766 16.328 1 84.75 399 SER B N 1
ATOM 8729 C CA . SER B 1 399 ? -3.873 -19.5 16.703 1 84.75 399 SER B CA 1
ATOM 8730 C C . SER B 1 399 ? -4.539 -20.109 15.477 1 84.75 399 SER B C 1
ATOM 8732 O O . SER B 1 399 ? -4.598 -19.5 14.414 1 84.75 399 SER B O 1
ATOM 8734 N N . THR B 1 400 ? -5 -21.328 15.547 1 83.12 400 THR B N 1
ATOM 8735 C CA . THR B 1 400 ? -5.723 -22 14.469 1 83.12 400 THR B CA 1
ATOM 8736 C C . THR B 1 400 ? -7.227 -21.922 14.703 1 83.12 400 THR B C 1
ATOM 8738 O O . THR B 1 400 ? -7.996 -22.625 14.047 1 83.12 400 THR B O 1
ATOM 8741 N N . GLY B 1 401 ? -7.703 -20.703 15.359 1 65.75 401 GLY B N 1
ATOM 8742 C CA . GLY B 1 401 ? -9.125 -20.469 15.57 1 65.75 401 GLY B CA 1
ATOM 8743 C C . GLY B 1 401 ? -9.742 -21.422 16.578 1 65.75 401 GLY B C 1
ATOM 8744 O O . GLY B 1 401 ? -10.945 -21.375 16.828 1 65.75 401 GLY B O 1
ATOM 8745 N N . GLY B 1 402 ? -9.273 -22.531 16.922 1 48.56 402 GLY B N 1
ATOM 8746 C CA . GLY B 1 402 ? -9.977 -23.391 17.859 1 48.56 402 GLY B CA 1
ATOM 8747 C C . GLY B 1 402 ? -10.289 -22.703 19.188 1 48.56 402 GLY B C 1
ATOM 8748 O O . GLY B 1 402 ? -9.438 -22.656 20.078 1 48.56 402 GLY B O 1
ATOM 8749 N N . SER B 1 403 ? -10.664 -21.469 19.078 1 39.91 403 SER B N 1
ATOM 8750 C CA . SER B 1 403 ? -11.133 -21.109 20.406 1 39.91 403 SER B CA 1
ATOM 8751 C C . SER B 1 403 ? -11.695 -22.328 21.125 1 39.91 403 SER B C 1
ATOM 8753 O O . SER B 1 403 ? -12.188 -23.266 20.5 1 39.91 403 SER B O 1
ATOM 8755 N N . SER B 1 404 ? -11.234 -22.516 22.281 1 34.41 404 SER B N 1
ATOM 8756 C CA . SER B 1 404 ? -11.93 -23.469 23.141 1 34.41 404 SER B CA 1
ATOM 8757 C C . SER B 1 404 ? -13.43 -23.469 22.859 1 34.41 404 SER B C 1
ATOM 8759 O O . SER B 1 404 ? -14.117 -24.469 23.094 1 34.41 404 SER B O 1
ATOM 8761 N N . PHE B 1 405 ? -14.078 -22.188 23.172 1 30.33 405 PHE B N 1
ATOM 8762 C CA . PHE B 1 405 ? -15.484 -22.297 23.547 1 30.33 405 PHE B CA 1
ATOM 8763 C C . PHE B 1 405 ? -16.344 -22.5 22.312 1 30.33 405 PHE B C 1
ATOM 8765 O O . PHE B 1 405 ? -17.562 -22.328 22.359 1 30.33 405 PHE B O 1
ATOM 8772 N N . THR B 1 406 ? -15.891 -22.516 21.109 1 33.22 406 THR B N 1
ATOM 8773 C CA . THR B 1 406 ? -17.156 -22.609 20.391 1 33.22 406 THR B CA 1
ATOM 8774 C C . THR B 1 406 ? -18 -23.766 20.906 1 33.22 406 THR B C 1
ATOM 8776 O O . THR B 1 406 ? -17.484 -24.875 21.094 1 33.22 406 THR B O 1
ATOM 8779 N N . ALA B 1 407 ? -18.969 -23.469 21.578 1 30.75 407 ALA B N 1
ATOM 8780 C CA . ALA B 1 407 ? -20.016 -24.438 21.875 1 30.75 407 ALA B CA 1
ATOM 8781 C C . ALA B 1 407 ? -20.281 -25.344 20.688 1 30.75 407 ALA B C 1
ATOM 8783 O O . ALA B 1 407 ? -20.984 -26.359 20.797 1 30.75 407 ALA B O 1
ATOM 8784 N N . GLY B 1 408 ? -20.453 -24.75 19.391 1 35.06 408 GLY B N 1
ATOM 8785 C CA . GLY B 1 408 ? -21.266 -25.344 18.344 1 35.06 408 GLY B CA 1
ATOM 8786 C C . GLY B 1 408 ? -20.547 -26.453 17.609 1 35.06 408 GLY B C 1
ATOM 8787 O O . GLY B 1 408 ? -20.922 -26.812 16.484 1 35.06 408 GLY B O 1
ATOM 8788 N N . GLY B 1 409 ? -19.719 -27.234 18.031 1 37.47 409 GLY B N 1
ATOM 8789 C CA . GLY B 1 409 ? -19.391 -28.531 17.453 1 37.47 409 GLY B CA 1
ATOM 8790 C C . GLY B 1 409 ? -18.188 -28.469 16.531 1 37.47 409 GLY B C 1
ATOM 8791 O O . GLY B 1 409 ? -18.016 -29.328 15.664 1 37.47 409 GLY B O 1
ATOM 8792 N N . GLN B 1 410 ? -17.547 -27.359 16.375 1 45.69 410 GLN B N 1
ATOM 8793 C CA . GLN B 1 410 ? -16.484 -27.547 15.391 1 45.69 410 GLN B CA 1
ATOM 8794 C C . GLN B 1 410 ? -15.422 -28.516 15.906 1 45.69 410 GLN B C 1
ATOM 8796 O O . GLN B 1 410 ? -15.148 -28.562 17.109 1 45.69 410 GLN B O 1
ATOM 8801 N N . PRO B 1 411 ? -15.008 -29.469 15.086 1 50.44 411 PRO B N 1
ATOM 8802 C CA . PRO B 1 411 ? -14.055 -30.5 15.461 1 50.44 411 PRO B CA 1
ATOM 8803 C C . PRO B 1 411 ? -12.758 -29.938 16.047 1 50.44 411 PRO B C 1
ATOM 8805 O O . PRO B 1 411 ? -12.328 -28.844 15.672 1 50.44 411 PRO B O 1
ATOM 8808 N N . LYS B 1 412 ? -12.414 -30.328 17.234 1 57.53 412 LYS B N 1
ATOM 8809 C CA . LYS B 1 412 ? -11.156 -30.047 17.922 1 57.53 412 LYS B CA 1
ATOM 8810 C C . LYS B 1 412 ? -9.977 -30.109 16.953 1 57.53 412 LYS B C 1
ATOM 8812 O O . LYS B 1 412 ? -9.789 -31.109 16.266 1 57.53 412 LYS B O 1
ATOM 8817 N N . ARG B 1 413 ? -9.422 -29 16.672 1 68.12 413 ARG B N 1
ATOM 8818 C CA . ARG B 1 413 ? -8.25 -29 15.805 1 68.12 413 ARG B CA 1
ATOM 8819 C C . ARG B 1 413 ? -7.074 -29.703 16.469 1 68.12 413 ARG B C 1
ATOM 8821 O O . ARG B 1 413 ? -6.906 -29.609 17.688 1 68.12 413 ARG B O 1
ATOM 8828 N N . GLU B 1 414 ? -6.426 -30.484 15.773 1 74.88 414 GLU B N 1
ATOM 8829 C CA . GLU B 1 414 ? -5.293 -31.266 16.266 1 74.88 414 GLU B CA 1
ATOM 8830 C C . GLU B 1 414 ? -4.262 -30.375 16.938 1 74.88 414 GLU B C 1
ATOM 8832 O O . GLU B 1 414 ? -3.729 -30.719 18 1 74.88 414 GLU B O 1
ATOM 8837 N N . PHE B 1 415 ? -4.086 -29.141 16.344 1 83.38 415 PHE B N 1
ATOM 8838 C CA . PHE B 1 415 ? -3.125 -28.188 16.891 1 83.38 415 PHE B CA 1
ATOM 8839 C C . PHE B 1 415 ? -3.775 -26.812 17.094 1 83.38 415 PHE B C 1
ATOM 8841 O O . PHE B 1 415 ? -3.92 -26.047 16.156 1 83.38 415 PHE B O 1
ATOM 8848 N N . PRO B 1 416 ? -4.098 -26.531 18.297 1 82.44 416 PRO B N 1
ATOM 8849 C CA . PRO B 1 416 ? -4.75 -25.234 18.547 1 82.44 416 PRO B CA 1
ATOM 8850 C C . PRO B 1 416 ? -3.855 -24.047 18.203 1 82.44 416 PRO B C 1
ATOM 8852 O O . PRO B 1 416 ? -4.355 -22.953 17.953 1 82.44 416 PRO B O 1
ATOM 8855 N N . PHE B 1 417 ? -2.494 -24.359 18.312 1 88.19 417 PHE B N 1
ATOM 8856 C CA . PHE B 1 417 ? -1.509 -23.344 17.938 1 88.19 417 PHE B CA 1
ATOM 8857 C C . PHE B 1 417 ? -0.43 -23.953 17.047 1 88.19 417 PHE B C 1
ATOM 8859 O O . PHE B 1 417 ? -0.107 -25.141 17.172 1 88.19 417 PHE B O 1
ATOM 8866 N N . LEU B 1 418 ? 0.009 -23.188 16.156 1 92.88 418 LEU B N 1
ATOM 8867 C CA . LEU B 1 418 ? 1.12 -23.578 15.297 1 92.88 418 LEU B CA 1
ATOM 8868 C C . LEU B 1 418 ? 2.145 -22.453 15.188 1 92.88 418 LEU B C 1
ATOM 8870 O O . LEU B 1 418 ? 1.78 -21.266 15.18 1 92.88 418 LEU B O 1
ATOM 8874 N N . PRO B 1 419 ? 3.41 -22.859 15.195 1 94.94 419 PRO B N 1
ATOM 8875 C CA . PRO B 1 419 ? 4.391 -21.812 14.875 1 94.94 419 PRO B CA 1
ATOM 8876 C C . PRO B 1 419 ? 4.258 -21.297 13.445 1 94.94 419 PRO B C 1
ATOM 8878 O O . PRO B 1 419 ? 3.59 -21.922 12.617 1 94.94 419 PRO B O 1
ATOM 8881 N N . MET B 1 420 ? 4.84 -20.219 13.203 1 94.94 420 MET B N 1
ATOM 8882 C CA . MET B 1 420 ? 4.746 -19.594 11.883 1 94.94 420 MET B CA 1
ATOM 8883 C C . MET B 1 420 ? 5.324 -20.516 10.812 1 94.94 420 MET B C 1
ATOM 8885 O O . MET B 1 420 ? 4.828 -20.547 9.688 1 94.94 420 MET B O 1
ATOM 8889 N N . SER B 1 421 ? 6.348 -21.312 11.148 1 94.75 421 SER B N 1
ATOM 8890 C CA . SER B 1 421 ? 7.016 -22.219 10.219 1 94.75 421 SER B CA 1
ATOM 8891 C C . SER B 1 421 ? 6.098 -23.375 9.812 1 94.75 421 SER B C 1
ATOM 8893 O O . SER B 1 421 ? 6.316 -24.016 8.789 1 94.75 421 SER B O 1
ATOM 8895 N N . ARG B 1 422 ? 5.055 -23.578 10.609 1 93.19 422 ARG B N 1
ATOM 8896 C CA . ARG B 1 422 ? 4.137 -24.688 10.344 1 93.19 422 ARG B CA 1
ATOM 8897 C C . ARG B 1 422 ? 2.738 -24.172 10.023 1 93.19 422 ARG B C 1
ATOM 8899 O O . ARG B 1 422 ? 1.829 -24.969 9.758 1 93.19 422 ARG B O 1
ATOM 8906 N N . ALA B 1 423 ? 2.578 -22.922 10.016 1 90.94 423 ALA B N 1
ATOM 8907 C CA . ALA B 1 423 ? 1.258 -22.328 9.836 1 90.94 423 ALA B CA 1
ATOM 8908 C C . ALA B 1 423 ? 0.699 -22.641 8.453 1 90.94 423 ALA B C 1
ATOM 8910 O O . ALA B 1 423 ? -0.519 -22.656 8.258 1 90.94 423 ALA B O 1
ATOM 8911 N N . MET B 1 424 ? 1.553 -22.969 7.508 1 87.38 424 MET B N 1
ATOM 8912 C CA . MET B 1 424 ? 1.148 -23.266 6.137 1 87.38 424 MET B CA 1
ATOM 8913 C C . MET B 1 424 ? 0.382 -24.578 6.066 1 87.38 424 MET B C 1
ATOM 8915 O O . MET B 1 424 ? -0.281 -24.859 5.066 1 87.38 424 MET B O 1
ATOM 8919 N N . LEU B 1 425 ? 0.366 -25.312 7.148 1 86.25 425 LEU B N 1
ATOM 8920 C CA . LEU B 1 425 ? -0.245 -26.641 7.16 1 86.25 425 LEU B CA 1
ATOM 8921 C C . LEU B 1 425 ? -1.724 -26.547 7.523 1 86.25 425 LEU B C 1
ATOM 8923 O O . LEU B 1 425 ? -2.459 -27.531 7.387 1 86.25 425 LEU B O 1
ATOM 8927 N N . ASP B 1 426 ? -2.125 -25.422 7.93 1 89.38 426 ASP B N 1
ATOM 8928 C CA . ASP B 1 426 ? -3.488 -25.234 8.422 1 89.38 426 ASP B CA 1
ATOM 8929 C C . ASP B 1 426 ? -4.137 -24 7.785 1 89.38 426 ASP B C 1
ATOM 8931 O O . ASP B 1 426 ? -3.545 -22.922 7.762 1 89.38 426 ASP B O 1
ATOM 8935 N N . ASP B 1 427 ? -5.391 -24.234 7.328 1 88.62 427 ASP B N 1
ATOM 8936 C CA . ASP B 1 427 ? -6.059 -23.156 6.598 1 88.62 427 ASP B CA 1
ATOM 8937 C C . ASP B 1 427 ? -6.348 -21.969 7.512 1 88.62 427 ASP B C 1
ATOM 8939 O O . ASP B 1 427 ? -6.262 -20.812 7.082 1 88.62 427 ASP B O 1
ATOM 8943 N N . GLN B 1 428 ? -6.648 -22.188 8.75 1 88.31 428 GLN B N 1
ATOM 8944 C CA . GLN B 1 428 ? -6.953 -21.094 9.672 1 88.31 428 GLN B CA 1
ATOM 8945 C C . GLN B 1 428 ? -5.68 -20.375 10.094 1 88.31 428 GLN B C 1
ATOM 8947 O O . GLN B 1 428 ? -5.684 -19.141 10.234 1 88.31 428 GLN B O 1
ATOM 8952 N N . ALA B 1 429 ? -4.645 -21.156 10.312 1 90.94 429 ALA B N 1
ATOM 8953 C CA . ALA B 1 429 ? -3.365 -20.531 10.625 1 90.94 429 ALA B CA 1
ATOM 8954 C C . ALA B 1 429 ? -2.846 -19.703 9.453 1 90.94 429 ALA B C 1
ATOM 8956 O O . ALA B 1 429 ? -2.248 -18.641 9.641 1 90.94 429 ALA B O 1
ATOM 8957 N N . LEU B 1 430 ? -3.096 -20.219 8.281 1 90.88 430 LEU B N 1
ATOM 8958 C CA . LEU B 1 430 ? -2.658 -19.547 7.07 1 90.88 430 LEU B CA 1
ATOM 8959 C C . LEU B 1 430 ? -3.355 -18.188 6.926 1 90.88 430 LEU B C 1
ATOM 8961 O O . LEU B 1 430 ? -2.775 -17.234 6.398 1 90.88 430 LEU B O 1
ATOM 8965 N N . LEU B 1 431 ? -4.59 -18.062 7.402 1 90.25 431 LEU B N 1
ATOM 8966 C CA . LEU B 1 431 ? -5.352 -16.828 7.34 1 90.25 431 LEU B CA 1
ATOM 8967 C C . LEU B 1 431 ? -4.652 -15.719 8.125 1 90.25 431 LEU B C 1
ATOM 8969 O O . LEU B 1 431 ? -4.859 -14.539 7.852 1 90.25 431 LEU B O 1
ATOM 8973 N N . ARG B 1 432 ? -3.775 -16.125 8.977 1 89.69 432 ARG B N 1
ATOM 8974 C CA . ARG B 1 432 ? -3.129 -15.148 9.844 1 89.69 432 ARG B CA 1
ATOM 8975 C C . ARG B 1 432 ? -1.726 -14.812 9.352 1 89.69 432 ARG B C 1
ATOM 8977 O O . ARG B 1 432 ? -1.082 -13.898 9.867 1 89.69 432 ARG B O 1
ATOM 8984 N N . LEU B 1 433 ? -1.247 -15.578 8.367 1 92.12 433 LEU B N 1
ATOM 8985 C CA . LEU B 1 433 ? 0.076 -15.32 7.812 1 92.12 433 LEU B CA 1
ATOM 8986 C C . LEU B 1 433 ? 0.055 -14.094 6.91 1 92.12 433 LEU B C 1
ATOM 8988 O O . LEU B 1 433 ? 0.066 -14.219 5.684 1 92.12 433 LEU B O 1
ATOM 8992 N N . ARG B 1 434 ? 0.048 -12.961 7.516 1 93.19 434 ARG B N 1
ATOM 8993 C CA . ARG B 1 434 ? 0.026 -11.648 6.871 1 93.19 434 ARG B CA 1
ATOM 8994 C C . ARG B 1 434 ? 1.27 -10.844 7.23 1 93.19 434 ARG B C 1
ATOM 8996 O O . ARG B 1 434 ? 1.977 -11.172 8.188 1 93.19 434 ARG B O 1
ATOM 9003 N N . ASP B 1 435 ? 1.549 -9.82 6.508 1 93.31 435 ASP B N 1
ATOM 9004 C CA . ASP B 1 435 ? 2.738 -9.008 6.734 1 93.31 435 ASP B CA 1
ATOM 9005 C C . ASP B 1 435 ? 2.658 -8.273 8.07 1 93.31 435 ASP B C 1
ATOM 9007 O O . ASP B 1 435 ? 3.678 -7.848 8.617 1 93.31 435 ASP B O 1
ATOM 9011 N N . ASP B 1 436 ? 1.482 -8.172 8.594 1 89.25 436 ASP B N 1
ATOM 9012 C CA . ASP B 1 436 ? 1.297 -7.426 9.828 1 89.25 436 ASP B CA 1
ATOM 9013 C C . ASP B 1 436 ? 1.757 -8.242 11.039 1 89.25 436 ASP B C 1
ATOM 9015 O O . ASP B 1 436 ? 1.677 -7.777 12.18 1 89.25 436 ASP B O 1
ATOM 9019 N N . LEU B 1 437 ? 2.271 -9.43 10.836 1 91.69 437 LEU B N 1
ATOM 9020 C CA . LEU B 1 437 ? 2.783 -10.25 11.93 1 91.69 437 LEU B CA 1
ATOM 9021 C C . LEU B 1 437 ? 4.066 -9.656 12.5 1 91.69 437 LEU B C 1
ATOM 9023 O O . LEU B 1 437 ? 4.332 -9.789 13.703 1 91.69 437 LEU B O 1
ATOM 9027 N N . ILE B 1 438 ? 4.879 -9 11.68 1 92.44 438 ILE B N 1
ATOM 9028 C CA . ILE B 1 438 ? 6.148 -8.445 12.133 1 92.44 438 ILE B CA 1
ATOM 9029 C C . ILE B 1 438 ? 5.891 -7.348 13.164 1 92.44 438 ILE B C 1
ATOM 9031 O O . ILE B 1 438 ? 6.449 -7.379 14.266 1 92.44 438 ILE B O 1
ATOM 9035 N N . PRO B 1 439 ? 5.031 -6.438 12.844 1 87.69 439 PRO B N 1
ATOM 9036 C CA . PRO B 1 439 ? 4.727 -5.457 13.891 1 87.69 439 PRO B CA 1
ATOM 9037 C C . PRO B 1 439 ? 4.098 -6.09 15.125 1 87.69 439 PRO B C 1
ATOM 9039 O O . PRO B 1 439 ? 4.309 -5.609 16.25 1 87.69 439 PRO B O 1
ATOM 9042 N N . GLN B 1 440 ? 3.344 -7.16 14.961 1 88.88 440 GLN B N 1
ATOM 9043 C CA . GLN B 1 440 ? 2.752 -7.84 16.109 1 88.88 440 GLN B CA 1
ATOM 9044 C C . GLN B 1 440 ? 3.828 -8.398 17.031 1 88.88 440 GLN B C 1
ATOM 9046 O O . GLN B 1 440 ? 3.717 -8.297 18.266 1 88.88 440 GLN B O 1
ATOM 9051 N N . ILE B 1 441 ? 4.777 -8.977 16.422 1 92.69 441 ILE B N 1
ATOM 9052 C CA . ILE B 1 441 ? 5.91 -9.469 17.203 1 92.69 441 ILE B CA 1
ATOM 9053 C C . ILE B 1 441 ? 6.59 -8.312 17.922 1 92.69 441 ILE B C 1
ATOM 9055 O O . ILE B 1 441 ? 6.961 -8.438 19.094 1 92.69 441 ILE B O 1
ATOM 9059 N N . GLY B 1 442 ? 6.699 -7.207 17.266 1 88.75 442 GLY B N 1
ATOM 9060 C CA . GLY B 1 442 ? 7.332 -6.023 17.812 1 88.75 442 GLY B CA 1
ATOM 9061 C C . GLY B 1 442 ? 6.605 -5.477 19.031 1 88.75 442 GLY B C 1
ATOM 9062 O O . GLY B 1 442 ? 7.211 -4.801 19.875 1 88.75 442 GLY B O 1
ATOM 9063 N N . HIS B 1 443 ? 5.363 -5.793 19.156 1 83.12 443 HIS B N 1
ATOM 9064 C CA . HIS B 1 443 ? 4.551 -5.223 20.219 1 83.12 443 HIS B CA 1
ATOM 9065 C C . HIS B 1 443 ? 4.5 -6.16 21.438 1 83.12 443 HIS B C 1
ATOM 9067 O O . HIS B 1 443 ? 3.938 -5.805 22.469 1 83.12 443 HIS B O 1
ATOM 9073 N N . THR B 1 444 ? 5.094 -7.277 21.266 1 85.56 444 THR B N 1
ATOM 9074 C CA . THR B 1 444 ? 5.109 -8.211 22.391 1 85.56 444 THR B CA 1
ATOM 9075 C C . THR B 1 444 ? 6.02 -7.695 23.5 1 85.56 444 THR B C 1
ATOM 9077 O O . THR B 1 444 ? 6.762 -6.73 23.312 1 85.56 444 THR B O 1
ATOM 9080 N N . THR B 1 445 ? 5.883 -8.32 24.75 1 82.25 445 THR B N 1
ATOM 9081 C CA . THR B 1 445 ? 6.676 -7.859 25.875 1 82.25 445 THR B CA 1
ATOM 9082 C C . THR B 1 445 ? 7.453 -9.016 26.5 1 82.25 445 THR B C 1
ATOM 9084 O O . THR B 1 445 ? 8.281 -8.805 27.391 1 82.25 445 THR B O 1
ATOM 9087 N N . CYS B 1 446 ? 7.25 -10.234 26.016 1 86.75 446 CYS B N 1
ATOM 9088 C CA . CYS B 1 446 ? 7.914 -11.391 26.609 1 86.75 446 CYS B CA 1
ATOM 9089 C C . CYS B 1 446 ? 9.414 -11.367 26.312 1 86.75 446 CYS B C 1
ATOM 9091 O O . CYS B 1 446 ? 9.828 -10.977 25.219 1 86.75 446 CYS B O 1
ATOM 9093 N N . LEU B 1 447 ? 10.203 -11.852 27.203 1 91.81 447 LEU B N 1
ATOM 9094 C CA . LEU B 1 447 ? 11.656 -11.766 27.141 1 91.81 447 LEU B CA 1
ATOM 9095 C C . LEU B 1 447 ? 12.203 -12.633 26.016 1 91.81 447 LEU B C 1
ATOM 9097 O O . LEU B 1 447 ? 13.211 -12.289 25.391 1 91.81 447 LEU B O 1
ATOM 9101 N N . GLU B 1 448 ? 11.547 -13.711 25.781 1 93.69 448 GLU B N 1
ATOM 9102 C CA . GLU B 1 448 ? 12.016 -14.648 24.766 1 93.69 448 GLU B CA 1
ATOM 9103 C C . GLU B 1 448 ? 12.023 -14.008 23.375 1 93.69 448 GLU B C 1
ATOM 9105 O O . GLU B 1 448 ? 12.82 -14.391 22.516 1 93.69 448 GLU B O 1
ATOM 9110 N N . LEU B 1 449 ? 11.219 -12.977 23.25 1 95.94 449 LEU B N 1
ATOM 9111 C CA . LEU B 1 449 ? 11.078 -12.375 21.922 1 95.94 449 LEU B CA 1
ATOM 9112 C C . LEU B 1 449 ? 11.875 -11.086 21.828 1 95.94 449 LEU B C 1
ATOM 9114 O O . LEU B 1 449 ? 11.82 -10.398 20.797 1 95.94 449 LEU B O 1
ATOM 9118 N N . GLN B 1 450 ? 12.648 -10.812 22.828 1 94.94 450 GLN B N 1
ATOM 9119 C CA . GLN B 1 450 ? 13.422 -9.578 22.844 1 94.94 450 GLN B CA 1
ATOM 9120 C C . GLN B 1 450 ? 14.391 -9.523 21.672 1 94.94 450 GLN B C 1
ATOM 9122 O O . GLN B 1 450 ? 14.508 -8.492 21 1 94.94 450 GLN B O 1
ATOM 9127 N N . PRO B 1 451 ? 15.117 -10.633 21.406 1 95.44 451 PRO B N 1
ATOM 9128 C CA . PRO B 1 451 ? 16.031 -10.562 20.266 1 95.44 451 PRO B CA 1
ATOM 9129 C C . PRO B 1 451 ? 15.312 -10.227 18.953 1 95.44 451 PRO B C 1
ATOM 9131 O O . PRO B 1 451 ? 15.828 -9.461 18.141 1 95.44 451 PRO B O 1
ATOM 9134 N N . ALA B 1 452 ? 14.164 -10.844 18.75 1 97.12 452 ALA B N 1
ATOM 9135 C CA . ALA B 1 452 ? 13.375 -10.531 17.562 1 97.12 452 ALA B CA 1
ATOM 9136 C C . ALA B 1 452 ? 12.945 -9.07 17.547 1 97.12 452 ALA B C 1
ATOM 9138 O O . ALA B 1 452 ? 13.008 -8.398 16.516 1 97.12 452 ALA B O 1
ATOM 9139 N N . ARG B 1 453 ? 12.539 -8.555 18.703 1 94.62 453 ARG B N 1
ATOM 9140 C CA . ARG B 1 453 ? 12.117 -7.164 18.812 1 94.62 453 ARG B CA 1
ATOM 9141 C C . ARG B 1 453 ? 13.281 -6.215 18.516 1 94.62 453 ARG B C 1
ATOM 9143 O O . ARG B 1 453 ? 13.094 -5.18 17.875 1 94.62 453 ARG B O 1
ATOM 9150 N N . ASP B 1 454 ? 14.461 -6.574 19.016 1 94.44 454 ASP B N 1
ATOM 9151 C CA . ASP B 1 454 ? 15.641 -5.758 18.75 1 94.44 454 ASP B CA 1
ATOM 9152 C C . ASP B 1 454 ? 15.906 -5.637 17.25 1 94.44 454 ASP B C 1
ATOM 9154 O O . ASP B 1 454 ? 16.234 -4.559 16.766 1 94.44 454 ASP B O 1
ATOM 9158 N N . LEU B 1 455 ? 15.789 -6.73 16.594 1 95.69 455 LEU B N 1
ATOM 9159 C CA . LEU B 1 455 ? 16.031 -6.723 15.164 1 95.69 455 LEU B CA 1
ATOM 9160 C C . LEU B 1 455 ? 14.938 -5.953 14.43 1 95.69 455 LEU B C 1
ATOM 9162 O O . LEU B 1 455 ? 15.203 -5.305 13.414 1 95.69 455 LEU B O 1
ATOM 9166 N N . ILE B 1 456 ? 13.695 -6.031 14.906 1 95 456 ILE B N 1
ATOM 9167 C CA . ILE B 1 456 ? 12.602 -5.262 14.328 1 95 456 ILE B CA 1
ATOM 9168 C C . ILE B 1 456 ? 12.867 -3.77 14.5 1 95 456 ILE B C 1
ATOM 9170 O O . ILE B 1 456 ? 12.633 -2.98 13.586 1 95 456 ILE B O 1
ATOM 9174 N N . ASP B 1 457 ? 13.398 -3.412 15.625 1 91 457 ASP B N 1
ATOM 9175 C CA . ASP B 1 457 ? 13.758 -2.018 15.859 1 91 457 ASP B CA 1
ATOM 9176 C C . ASP B 1 457 ? 14.812 -1.547 14.859 1 91 457 ASP B C 1
ATOM 9178 O O . ASP B 1 457 ? 14.758 -0.411 14.383 1 91 457 ASP B O 1
ATOM 9182 N N . ARG B 1 458 ? 15.742 -2.432 14.578 1 92.69 458 ARG B N 1
ATOM 9183 C CA . ARG B 1 458 ? 16.75 -2.113 13.578 1 92.69 458 ARG B CA 1
ATOM 9184 C C . ARG B 1 458 ? 16.125 -1.918 12.203 1 92.69 458 ARG B C 1
ATOM 9186 O O . ARG B 1 458 ? 16.469 -0.98 11.484 1 92.69 458 ARG B O 1
ATOM 9193 N N . LEU B 1 459 ? 15.234 -2.816 11.898 1 92.88 459 LEU B N 1
ATOM 9194 C CA . LEU B 1 459 ? 14.531 -2.734 10.625 1 92.88 459 LEU B CA 1
ATOM 9195 C C . LEU B 1 459 ? 13.766 -1.421 10.508 1 92.88 459 LEU B C 1
ATOM 9197 O O . LEU B 1 459 ? 13.82 -0.754 9.477 1 92.88 459 LEU B O 1
ATOM 9201 N N . GLU B 1 460 ? 13.141 -0.989 11.609 1 89.19 460 GLU B N 1
ATOM 9202 C CA . GLU B 1 460 ? 12.273 0.184 11.625 1 89.19 460 GLU B CA 1
ATOM 9203 C C . GLU B 1 460 ? 13.086 1.472 11.727 1 89.19 460 GLU B C 1
ATOM 9205 O O . GLU B 1 460 ? 12.547 2.566 11.531 1 89.19 460 GLU B O 1
ATOM 9210 N N . SER B 1 461 ? 14.344 1.353 11.984 1 88.5 461 SER B N 1
ATOM 9211 C CA . SER B 1 461 ? 15.234 2.51 12 1 88.5 461 SER B CA 1
ATOM 9212 C C . SER B 1 461 ? 16.203 2.486 10.812 1 88.5 461 SER B C 1
ATOM 9214 O O . SER B 1 461 ? 17.172 3.242 10.781 1 88.5 461 SER B O 1
ATOM 9216 N N . ARG B 1 462 ? 16.031 1.499 9.961 1 89.62 462 ARG B N 1
ATOM 9217 C CA . ARG B 1 462 ? 16.75 1.325 8.703 1 89.62 462 ARG B CA 1
ATOM 9218 C C . ARG B 1 462 ? 18.219 1.017 8.945 1 89.62 462 ARG B C 1
ATOM 9220 O O . ARG B 1 462 ? 19.094 1.527 8.242 1 89.62 462 ARG B O 1
ATOM 9227 N N . LEU B 1 463 ? 18.5 0.416 10.008 1 90.19 463 LEU B N 1
ATOM 9228 C CA . LEU B 1 463 ? 19.797 -0.203 10.188 1 90.19 463 LEU B CA 1
ATOM 9229 C C . LEU B 1 463 ? 19.828 -1.598 9.57 1 90.19 463 LEU B C 1
ATOM 9231 O O . LEU B 1 463 ? 19.844 -2.6 10.289 1 90.19 463 LEU B O 1
ATOM 9235 N N . LEU B 1 464 ? 19.922 -1.614 8.289 1 93.25 464 LEU B N 1
ATOM 9236 C CA . LEU B 1 464 ? 19.719 -2.82 7.5 1 93.25 464 LEU B CA 1
ATOM 9237 C C . LEU B 1 464 ? 21.016 -3.604 7.344 1 93.25 464 LEU B C 1
ATOM 9239 O O . LEU B 1 464 ? 22.109 -3.057 7.539 1 93.25 464 LEU B O 1
ATOM 9243 N N . TYR B 1 465 ? 20.859 -4.898 7.102 1 96.12 465 TYR B N 1
ATOM 9244 C CA . TYR B 1 465 ? 22.016 -5.652 6.633 1 96.12 465 TYR B CA 1
ATOM 9245 C C . TYR B 1 465 ? 22.609 -5.016 5.387 1 96.12 465 TYR B C 1
ATOM 9247 O O . TYR B 1 465 ? 21.938 -4.238 4.699 1 96.12 465 TYR B O 1
ATOM 9255 N N . LYS B 1 466 ? 23.906 -5.227 5.145 1 94.25 466 LYS B N 1
ATOM 9256 C CA . LYS B 1 466 ? 24.562 -4.574 4.012 1 94.25 466 LYS B CA 1
ATOM 9257 C C . LYS B 1 466 ? 25.328 -5.582 3.162 1 94.25 466 LYS B C 1
ATOM 9259 O O . LYS B 1 466 ? 26.016 -6.457 3.695 1 94.25 466 LYS B O 1
ATOM 9264 N N . CYS B 1 467 ? 25.062 -5.496 1.824 1 96.56 467 CYS B N 1
ATOM 9265 C CA . CYS B 1 467 ? 25.906 -6.254 0.908 1 96.56 467 CYS B CA 1
ATOM 9266 C C . CYS B 1 467 ? 27.297 -5.637 0.814 1 96.56 467 CYS B C 1
ATOM 9268 O O . CYS B 1 467 ? 27.453 -4.52 0.32 1 96.56 467 CYS B O 1
ATOM 9270 N N . VAL B 1 468 ? 28.328 -6.277 1.183 1 95.25 468 VAL B N 1
ATOM 9271 C CA . VAL B 1 468 ? 29.641 -5.664 1.315 1 95.25 468 VAL B CA 1
ATOM 9272 C C . VAL B 1 468 ? 30.562 -6.18 0.212 1 95.25 468 VAL B C 1
ATOM 9274 O O . VAL B 1 468 ? 31.672 -5.664 0.028 1 95.25 468 VAL B O 1
ATOM 9277 N N . GLY B 1 469 ? 30.094 -7.133 -0.494 1 95.12 469 GLY B N 1
ATOM 9278 C CA . GLY B 1 469 ? 30.922 -7.656 -1.563 1 95.12 469 GLY B CA 1
ATOM 9279 C C . GLY B 1 469 ? 30.156 -8.477 -2.578 1 95.12 469 GLY B C 1
ATOM 9280 O O . GLY B 1 469 ? 29.109 -9.047 -2.258 1 95.12 469 GLY B O 1
ATOM 9281 N N . GLN B 1 470 ? 30.703 -8.539 -3.744 1 94.81 470 GLN B N 1
ATOM 9282 C CA . GLN B 1 470 ? 30.125 -9.312 -4.84 1 94.81 470 GLN B CA 1
ATOM 9283 C C . GLN B 1 470 ? 31.219 -9.805 -5.793 1 94.81 470 GLN B C 1
ATOM 9285 O O . GLN B 1 470 ? 32.188 -9.086 -6.066 1 94.81 470 GLN B O 1
ATOM 9290 N N . CYS B 1 471 ? 31.078 -11.023 -6.125 1 92.81 471 CYS B N 1
ATOM 9291 C CA . CYS B 1 471 ? 31.984 -11.633 -7.09 1 92.81 471 CYS B CA 1
ATOM 9292 C C . CYS B 1 471 ? 31.219 -12.312 -8.219 1 92.81 471 CYS B C 1
ATOM 9294 O O . CYS B 1 471 ? 30.406 -13.203 -7.969 1 92.81 471 CYS B O 1
ATOM 9296 N N . PHE B 1 472 ? 31.5 -11.906 -9.414 1 92.5 472 PHE B N 1
ATOM 9297 C CA . PHE B 1 472 ? 30.844 -12.523 -10.555 1 92.5 472 PHE B CA 1
ATOM 9298 C C . PHE B 1 472 ? 31.516 -13.844 -10.922 1 92.5 472 PHE B C 1
ATOM 9300 O O . PHE B 1 472 ? 32.75 -13.961 -10.859 1 92.5 472 PHE B O 1
ATOM 9307 N N . VAL B 1 473 ? 30.703 -14.82 -11.25 1 91.5 473 VAL B N 1
ATOM 9308 C CA . VAL B 1 473 ? 31.203 -16.141 -11.617 1 91.5 473 VAL B CA 1
ATOM 9309 C C . VAL B 1 473 ? 31.016 -16.359 -13.117 1 91.5 473 VAL B C 1
ATOM 9311 O O . VAL B 1 473 ? 29.906 -16.281 -13.641 1 91.5 473 VAL B O 1
ATOM 9314 N N . ARG B 1 474 ? 32.062 -16.641 -13.766 1 86.25 474 ARG B N 1
ATOM 9315 C CA . ARG B 1 474 ? 32 -16.922 -15.195 1 86.25 474 ARG B CA 1
ATOM 9316 C C . ARG B 1 474 ? 31.75 -18.406 -15.461 1 86.25 474 ARG B C 1
ATOM 9318 O O . ARG B 1 474 ? 32.656 -19.234 -15.297 1 86.25 474 ARG B O 1
ATOM 9325 N N . MET B 1 475 ? 30.719 -18.688 -15.992 1 86.19 475 MET B N 1
ATOM 9326 C CA . MET B 1 475 ? 30.297 -20.078 -16.203 1 86.19 475 MET B CA 1
ATOM 9327 C C . MET B 1 475 ? 30.984 -20.688 -17.406 1 86.19 475 MET B C 1
ATOM 9329 O O . MET B 1 475 ? 31 -21.906 -17.578 1 86.19 475 MET B O 1
ATOM 9333 N N . SER B 1 476 ? 31.625 -19.844 -18.266 1 83.19 476 SER B N 1
ATOM 9334 C CA . SER B 1 476 ? 32.312 -20.328 -19.438 1 83.19 476 SER B CA 1
ATOM 9335 C C . SER B 1 476 ? 33.625 -21 -19.062 1 83.19 476 SER B C 1
ATOM 9337 O O . SER B 1 476 ? 34.156 -21.812 -19.828 1 83.19 476 SER B O 1
ATOM 9339 N N . ASP B 1 477 ? 34.125 -20.703 -17.906 1 83.31 477 ASP B N 1
ATOM 9340 C CA . ASP B 1 477 ? 35.406 -21.25 -17.422 1 83.31 477 ASP B CA 1
ATOM 9341 C C . ASP B 1 477 ? 35.156 -22.406 -16.453 1 83.31 477 ASP B C 1
ATOM 9343 O O . ASP B 1 477 ? 34.188 -22.391 -15.688 1 83.31 477 ASP B O 1
ATOM 9347 N N . LEU B 1 478 ? 35.938 -23.422 -16.578 1 83.75 478 LEU B N 1
ATOM 9348 C CA . LEU B 1 478 ? 35.812 -24.578 -15.695 1 83.75 478 LEU B CA 1
ATOM 9349 C C . LEU B 1 478 ? 35.938 -24.156 -14.234 1 83.75 478 LEU B C 1
ATOM 9351 O O . LEU B 1 478 ? 35.219 -24.719 -13.383 1 83.75 478 LEU B O 1
ATOM 9355 N N . ASN B 1 479 ? 36.781 -23.312 -13.984 1 82.81 479 ASN B N 1
ATOM 9356 C CA . ASN B 1 479 ? 36.969 -22.828 -12.617 1 82.81 479 ASN B CA 1
ATOM 9357 C C . ASN B 1 479 ? 35.719 -22.109 -12.117 1 82.81 479 ASN B C 1
ATOM 9359 O O . ASN B 1 479 ? 35.344 -22.219 -10.938 1 82.81 479 ASN B O 1
ATOM 9363 N N . GLY B 1 480 ? 35.188 -21.422 -12.953 1 87.94 480 GLY B N 1
ATOM 9364 C CA . GLY B 1 480 ? 33.969 -20.75 -12.602 1 87.94 480 GLY B CA 1
ATOM 9365 C C . GLY B 1 480 ? 32.844 -21.719 -12.281 1 87.94 480 GLY B C 1
ATOM 9366 O O . GLY B 1 480 ? 32.062 -21.5 -11.336 1 87.94 480 GLY B O 1
ATOM 9367 N N . ARG B 1 481 ? 32.75 -22.734 -13.023 1 89.38 481 ARG B N 1
ATOM 9368 C CA . ARG B 1 481 ? 31.75 -23.766 -12.805 1 89.38 481 ARG B CA 1
ATOM 9369 C C . ARG B 1 481 ? 31.953 -24.484 -11.477 1 89.38 481 ARG B C 1
ATOM 9371 O O . ARG B 1 481 ? 31 -24.828 -10.797 1 89.38 481 ARG B O 1
ATOM 9378 N N . ARG B 1 482 ? 33.156 -24.719 -11.18 1 88.5 482 ARG B N 1
ATOM 9379 C CA . ARG B 1 482 ? 33.5 -25.359 -9.914 1 88.5 482 ARG B CA 1
ATOM 9380 C C . ARG B 1 482 ? 33.125 -24.453 -8.734 1 88.5 482 ARG B C 1
ATOM 9382 O O . ARG B 1 482 ? 32.594 -24.938 -7.723 1 88.5 482 ARG B O 1
ATOM 9389 N N . LEU B 1 483 ? 33.469 -23.281 -8.898 1 90.69 483 LEU B N 1
ATOM 9390 C CA . LEU B 1 483 ? 33.125 -22.312 -7.855 1 90.69 483 LEU B CA 1
ATOM 9391 C C . LEU B 1 483 ? 31.609 -22.25 -7.648 1 90.69 483 LEU B C 1
ATOM 9393 O O . LEU B 1 483 ? 31.141 -22.219 -6.512 1 90.69 483 LEU B O 1
ATOM 9397 N N . TRP B 1 484 ? 30.859 -22.25 -8.727 1 91.88 484 TRP B N 1
ATOM 9398 C CA . TRP B 1 484 ? 29.406 -22.125 -8.656 1 91.88 484 TRP B CA 1
ATOM 9399 C C . TRP B 1 484 ? 28.781 -23.391 -8.07 1 91.88 484 TRP B C 1
ATOM 9401 O O . TRP B 1 484 ? 27.703 -23.328 -7.469 1 91.88 484 TRP B O 1
ATOM 9411 N N . ALA B 1 485 ? 29.438 -24.422 -8.25 1 92.19 485 ALA B N 1
ATOM 9412 C CA . ALA B 1 485 ? 28.922 -25.688 -7.75 1 92.19 485 ALA B CA 1
ATOM 9413 C C . ALA B 1 485 ? 29.062 -25.781 -6.23 1 92.19 485 ALA B C 1
ATOM 9415 O O . ALA B 1 485 ? 28.406 -26.594 -5.586 1 92.19 485 ALA B O 1
ATOM 9416 N N . LYS B 1 486 ? 29.906 -24.953 -5.645 1 92 486 LYS B N 1
ATOM 9417 C CA . LYS B 1 486 ? 30.094 -24.953 -4.195 1 92 486 LYS B CA 1
ATOM 9418 C C . LYS B 1 486 ? 28.859 -24.406 -3.482 1 92 486 LYS B C 1
ATOM 9420 O O . LYS B 1 486 ? 28.344 -23.344 -3.83 1 92 486 LYS B O 1
ATOM 9425 N N . PRO B 1 487 ? 28.438 -25.156 -2.477 1 93.19 487 PRO B N 1
ATOM 9426 C CA . PRO B 1 487 ? 27.312 -24.641 -1.694 1 93.19 487 PRO B CA 1
ATOM 9427 C C . PRO B 1 487 ? 27.703 -23.422 -0.854 1 93.19 487 PRO B C 1
ATOM 9429 O O . PRO B 1 487 ? 28.875 -23.219 -0.544 1 93.19 487 PRO B O 1
ATOM 9432 N N . GLU B 1 488 ? 26.734 -22.609 -0.494 1 93.62 488 GLU B N 1
ATOM 9433 C CA . GLU B 1 488 ? 26.938 -21.375 0.251 1 93.62 488 GLU B CA 1
ATOM 9434 C C . GLU B 1 488 ? 27.641 -21.641 1.579 1 93.62 488 GLU B C 1
ATOM 9436 O O . GLU B 1 488 ? 28.516 -20.859 1.985 1 93.62 488 GLU B O 1
ATOM 9441 N N . ASP B 1 489 ? 27.281 -22.703 2.244 1 90 489 ASP B N 1
ATOM 9442 C CA . ASP B 1 489 ? 27.875 -23.031 3.543 1 90 489 ASP B CA 1
ATOM 9443 C C . ASP B 1 489 ? 29.359 -23.344 3.412 1 90 489 ASP B C 1
ATOM 9445 O O . ASP B 1 489 ? 30.141 -23.031 4.312 1 90 489 ASP B O 1
ATOM 9449 N N . GLU B 1 490 ? 29.688 -23.953 2.346 1 91.94 490 GLU B N 1
ATOM 9450 C CA . GLU B 1 490 ? 31.109 -24.234 2.104 1 91.94 490 GLU B CA 1
ATOM 9451 C C . GLU B 1 490 ? 31.906 -22.953 1.874 1 91.94 490 GLU B C 1
ATOM 9453 O O . GLU B 1 490 ? 33 -22.797 2.404 1 91.94 490 GLU B O 1
ATOM 9458 N N . ILE B 1 491 ? 31.375 -22.125 1.088 1 93.81 491 ILE B N 1
ATOM 9459 C CA . ILE B 1 491 ? 32.031 -20.844 0.829 1 93.81 491 ILE B CA 1
ATOM 9460 C C . ILE B 1 491 ? 32.188 -20.062 2.137 1 93.81 491 ILE B C 1
ATOM 9462 O O . ILE B 1 491 ? 33.219 -19.453 2.383 1 93.81 491 ILE B O 1
ATOM 9466 N N . LYS B 1 492 ? 31.188 -20.094 2.908 1 92.25 492 LYS B N 1
ATOM 9467 C CA . LYS B 1 492 ? 31.203 -19.422 4.203 1 92.25 492 LYS B CA 1
ATOM 9468 C C . LYS B 1 492 ? 32.312 -19.969 5.086 1 92.25 492 LYS B C 1
ATOM 9470 O O . LYS B 1 492 ? 33.062 -19.203 5.715 1 92.25 492 LYS B O 1
ATOM 9475 N N . SER B 1 493 ? 32.438 -21.266 5.16 1 90.5 493 SER B N 1
ATOM 9476 C CA . SER B 1 493 ? 33.5 -21.906 5.945 1 90.5 493 SER B CA 1
ATOM 9477 C C . SER B 1 493 ? 34.875 -21.531 5.438 1 90.5 493 SER B C 1
ATOM 9479 O O . SER B 1 493 ? 35.812 -21.328 6.227 1 90.5 493 SER B O 1
ATOM 9481 N N . GLU B 1 494 ? 35 -21.406 4.129 1 90.69 494 GLU B N 1
ATOM 9482 C CA . GLU B 1 494 ? 36.281 -21.031 3.531 1 90.69 494 GLU B CA 1
ATOM 9483 C C . GLU B 1 494 ? 36.656 -19.609 3.918 1 90.69 494 GLU B C 1
ATOM 9485 O O . GLU B 1 494 ? 37.844 -19.312 4.18 1 90.69 494 GLU B O 1
ATOM 9490 N N . ILE B 1 495 ? 35.719 -18.781 3.977 1 90.12 495 ILE B N 1
ATOM 9491 C CA . ILE B 1 495 ? 35.969 -17.391 4.34 1 90.12 495 ILE B CA 1
ATOM 9492 C C . ILE B 1 495 ? 36.375 -17.312 5.809 1 90.12 495 ILE B C 1
ATOM 9494 O O . ILE B 1 495 ? 37.281 -16.547 6.164 1 90.12 495 ILE B O 1
ATOM 9498 N N . LEU B 1 496 ? 35.781 -18.125 6.633 1 87.88 496 LEU B N 1
ATOM 9499 C CA . LEU B 1 496 ? 36.062 -18.109 8.062 1 87.88 496 LEU B CA 1
ATOM 9500 C C . LEU B 1 496 ? 37.469 -18.672 8.336 1 87.88 496 LEU B C 1
ATOM 9502 O O . LEU B 1 496 ? 38.094 -18.312 9.336 1 87.88 496 LEU B O 1
ATOM 9506 N N . LEU B 1 497 ? 37.875 -19.5 7.508 1 83.62 497 LEU B N 1
ATOM 9507 C CA . LEU B 1 497 ? 39.188 -20.156 7.703 1 83.62 497 LEU B CA 1
ATOM 9508 C C . LEU B 1 497 ? 40.312 -19.219 7.285 1 83.62 497 LEU B C 1
ATOM 9510 O O . LEU B 1 497 ? 41.469 -19.453 7.637 1 83.62 497 LEU B O 1
ATOM 9514 N N . ILE B 1 498 ? 39.906 -18.281 6.508 1 78.5 498 ILE B N 1
ATOM 9515 C CA . ILE B 1 498 ? 40.938 -17.344 6.102 1 78.5 498 ILE B CA 1
ATOM 9516 C C . ILE B 1 498 ? 41.531 -16.656 7.336 1 78.5 498 ILE B C 1
ATOM 9518 O O . ILE B 1 498 ? 40.812 -16.203 8.211 1 78.5 498 ILE B O 1
ATOM 9522 N N . ARG B 1 499 ? 42.75 -17.125 7.852 1 59.59 499 ARG B N 1
ATOM 9523 C CA . ARG B 1 499 ? 43.5 -16.656 9.008 1 59.59 499 ARG B CA 1
ATOM 9524 C C . ARG B 1 499 ? 44 -15.234 8.789 1 59.59 499 ARG B C 1
ATOM 9526 O O . ARG B 1 499 ? 44.469 -14.891 7.699 1 59.59 499 ARG B O 1
ATOM 9533 N N . GLY B 1 500 ? 43.188 -14.078 9.117 1 54.62 500 GLY B N 1
ATOM 9534 C CA . GLY B 1 500 ? 43.781 -12.75 9.164 1 54.62 500 GLY B CA 1
ATOM 9535 C C . GLY B 1 500 ? 43.406 -11.977 10.414 1 54.62 500 GLY B C 1
ATOM 9536 O O . GLY B 1 500 ? 42.312 -12.148 10.961 1 54.62 500 GLY B O 1
ATOM 9537 N N . GLU B 1 501 ? 44.344 -11.711 11.305 1 48.97 501 GLU B N 1
ATOM 9538 C CA . GLU B 1 501 ? 44.219 -10.867 12.484 1 48.97 501 GLU B CA 1
ATOM 9539 C C . GLU B 1 501 ? 43.688 -9.484 12.117 1 48.97 501 GLU B C 1
ATOM 9541 O O . GLU B 1 501 ? 44.219 -8.82 11.227 1 48.97 501 GLU B O 1
ATOM 9546 N N . HIS B 1 502 ? 42.344 -9.242 12.133 1 55.97 502 HIS B N 1
ATOM 9547 C CA . HIS B 1 502 ? 41.938 -7.879 11.836 1 55.97 502 HIS B CA 1
ATOM 9548 C C . HIS B 1 502 ? 41.656 -7.094 13.109 1 55.97 502 HIS B C 1
ATOM 9550 O O . HIS B 1 502 ? 40.938 -7.59 13.992 1 55.97 502 HIS B O 1
ATOM 9556 N N . MET B 1 503 ? 42.5 -6.207 13.461 1 51.81 503 MET B N 1
ATOM 9557 C CA . MET B 1 503 ? 42.375 -5.289 14.594 1 51.81 503 MET B CA 1
ATOM 9558 C C . MET B 1 503 ? 41.531 -4.078 14.219 1 51.81 503 MET B C 1
ATOM 9560 O O . MET B 1 503 ? 41.688 -3.51 13.141 1 51.81 503 MET B O 1
ATOM 9564 N N . THR B 1 504 ? 40.469 -3.898 14.906 1 53.97 504 THR B N 1
ATOM 9565 C CA . THR B 1 504 ? 39.719 -2.662 14.758 1 53.97 504 THR B CA 1
ATOM 9566 C C . THR B 1 504 ? 40.594 -1.449 15.047 1 53.97 504 THR B C 1
ATOM 9568 O O . THR B 1 504 ? 41.688 -1.59 15.578 1 53.97 504 THR B O 1
ATOM 9571 N N . GLU B 1 505 ? 40.219 -0.269 14.539 1 50.97 505 GLU B N 1
ATOM 9572 C CA . GLU B 1 505 ? 40.969 0.961 14.805 1 50.97 505 GLU B CA 1
ATOM 9573 C C . GLU B 1 505 ? 41.281 1.108 16.297 1 50.97 505 GLU B C 1
ATOM 9575 O O . GLU B 1 505 ? 42.312 1.65 16.672 1 50.97 505 GLU B O 1
ATOM 9580 N N . ASP B 1 506 ? 40.469 0.632 17.156 1 49.94 506 ASP B N 1
ATOM 9581 C CA . ASP B 1 506 ? 40.656 0.815 18.594 1 49.94 506 ASP B CA 1
ATOM 9582 C C . ASP B 1 506 ? 41.5 -0.332 19.172 1 49.94 506 ASP B C 1
ATOM 9584 O O . ASP B 1 506 ? 41.594 -0.464 20.391 1 49.94 506 ASP B O 1
ATOM 9588 N N . GLY B 1 507 ? 42.031 -1.135 18.344 1 52.25 507 GLY B N 1
ATOM 9589 C CA . GLY B 1 507 ? 43 -2.135 18.812 1 52.25 507 GLY B CA 1
ATOM 9590 C C . GLY B 1 507 ? 42.344 -3.432 19.234 1 52.25 507 GLY B C 1
ATOM 9591 O O . GLY B 1 507 ? 42.969 -4.281 19.859 1 52.25 507 GLY B O 1
ATOM 9592 N N . HIS B 1 508 ? 41.031 -3.4 19.109 1 55.78 508 HIS B N 1
ATOM 9593 C CA . HIS B 1 508 ? 40.375 -4.625 19.547 1 55.78 508 HIS B CA 1
ATOM 9594 C C . HIS B 1 508 ? 40.312 -5.645 18.422 1 55.78 508 HIS B C 1
ATOM 9596 O O . HIS B 1 508 ? 40.156 -5.273 17.25 1 55.78 508 HIS B O 1
ATOM 9602 N N . PHE B 1 509 ? 40.719 -6.801 18.719 1 57.5 509 PHE B N 1
ATOM 9603 C CA . PHE B 1 509 ? 40.625 -7.91 17.781 1 57.5 509 PHE B CA 1
ATOM 9604 C C . PHE B 1 509 ? 39.188 -8.289 17.5 1 57.5 509 PHE B C 1
ATOM 9606 O O . PHE B 1 509 ? 38.406 -8.484 18.422 1 57.5 509 PHE B O 1
ATOM 9613 N N . LEU B 1 510 ? 38.719 -7.902 16.234 1 63.38 510 LEU B N 1
ATOM 9614 C CA . LEU B 1 510 ? 37.375 -8.336 15.883 1 63.38 510 LEU B CA 1
ATOM 9615 C C . LEU B 1 510 ? 37.406 -9.742 15.289 1 63.38 510 LEU B C 1
ATOM 9617 O O . LEU B 1 510 ? 38.281 -10.062 14.477 1 63.38 510 LEU B O 1
ATOM 9621 N N . SER B 1 511 ? 36.75 -10.672 15.961 1 74.69 511 SER B N 1
ATOM 9622 C CA . SER B 1 511 ? 36.594 -12.016 15.422 1 74.69 511 SER B CA 1
ATOM 9623 C C . SER B 1 511 ? 35.281 -12.148 14.648 1 74.69 511 SER B C 1
ATOM 9625 O O . SER B 1 511 ? 34.281 -11.516 14.992 1 74.69 511 SER B O 1
ATOM 9627 N N . LEU B 1 512 ? 35.438 -12.781 13.508 1 82.5 512 LEU B N 1
ATOM 9628 C CA . LEU B 1 512 ? 34.281 -13.039 12.672 1 82.5 512 LEU B CA 1
ATOM 9629 C C . LEU B 1 512 ? 33.656 -14.391 13 1 82.5 512 LEU B C 1
ATOM 9631 O O . LEU B 1 512 ? 34.375 -15.391 13.125 1 82.5 512 LEU B O 1
ATOM 9635 N N . ASN B 1 513 ? 32.406 -14.344 13.266 1 84.12 513 ASN B N 1
ATOM 9636 C CA . ASN B 1 513 ? 31.672 -15.578 13.477 1 84.12 513 ASN B CA 1
ATOM 9637 C C . ASN B 1 513 ? 30.703 -15.867 12.328 1 84.12 513 ASN B C 1
ATOM 9639 O O . ASN B 1 513 ? 30.438 -14.992 11.508 1 84.12 513 ASN B O 1
ATOM 9643 N N . GLU B 1 514 ? 30.281 -17.094 12.305 1 84.5 514 GLU B N 1
ATOM 9644 C CA . GLU B 1 514 ? 29.422 -17.562 11.227 1 84.5 514 GLU B CA 1
ATOM 9645 C C . GLU B 1 514 ? 28.125 -16.734 11.156 1 84.5 514 GLU B C 1
ATOM 9647 O O . GLU B 1 514 ? 27.578 -16.531 10.078 1 84.5 514 GLU B O 1
ATOM 9652 N N . HIS B 1 515 ? 27.734 -16.25 12.242 1 87.12 515 HIS B N 1
ATOM 9653 C CA . HIS B 1 515 ? 26.453 -15.547 12.297 1 87.12 515 HIS B CA 1
ATOM 9654 C C . HIS B 1 515 ? 26.609 -14.094 11.859 1 87.12 515 HIS B C 1
ATOM 9656 O O . HIS B 1 515 ? 25.609 -13.414 11.586 1 87.12 515 HIS B O 1
ATOM 9662 N N . ASP B 1 516 ? 27.812 -13.656 11.656 1 90.62 516 ASP B N 1
ATOM 9663 C CA . ASP B 1 516 ? 28.062 -12.242 11.406 1 90.62 516 ASP B CA 1
ATOM 9664 C C . ASP B 1 516 ? 27.781 -11.891 9.945 1 90.62 516 ASP B C 1
ATOM 9666 O O . ASP B 1 516 ? 27.578 -10.719 9.609 1 90.62 516 ASP B O 1
ATOM 9670 N N . PHE B 1 517 ? 27.859 -12.914 9.109 1 94.12 517 PHE B N 1
ATOM 9671 C CA . PHE B 1 517 ? 27.688 -12.602 7.695 1 94.12 517 PHE B CA 1
ATOM 9672 C C . PHE B 1 517 ? 26.938 -13.719 6.98 1 94.12 517 PHE B C 1
ATOM 9674 O O . PHE B 1 517 ? 26.734 -14.797 7.539 1 94.12 517 PHE B O 1
ATOM 9681 N N . ILE B 1 518 ? 26.391 -13.438 5.852 1 96.06 518 ILE B N 1
ATOM 9682 C CA . ILE B 1 518 ? 25.609 -14.344 5.02 1 96.06 518 ILE B CA 1
ATOM 9683 C C . ILE B 1 518 ? 26.219 -14.414 3.621 1 96.06 518 ILE B C 1
ATOM 9685 O O . ILE B 1 518 ? 26.625 -13.398 3.066 1 96.06 518 ILE B O 1
ATOM 9689 N N . VAL B 1 519 ? 26.375 -15.586 3.076 1 96.06 519 VAL B N 1
ATOM 9690 C CA . VAL B 1 519 ? 26.812 -15.789 1.7 1 96.06 519 VAL B CA 1
ATOM 9691 C C . VAL B 1 519 ? 25.625 -16.172 0.825 1 96.06 519 VAL B C 1
ATOM 9693 O O . VAL B 1 519 ? 24.844 -17.062 1.186 1 96.06 519 VAL B O 1
ATOM 9696 N N . GLN B 1 520 ? 25.469 -15.484 -0.272 1 96.12 520 GLN B N 1
ATOM 9697 C CA . GLN B 1 520 ? 24.359 -15.758 -1.179 1 96.12 520 GLN B CA 1
ATOM 9698 C C . GLN B 1 520 ? 24.859 -16.109 -2.576 1 96.12 520 GLN B C 1
ATOM 9700 O O . GLN B 1 520 ? 25.688 -15.391 -3.137 1 96.12 520 GLN B O 1
ATOM 9705 N N . ARG B 1 521 ? 24.438 -17.203 -3.064 1 95.38 521 ARG B N 1
ATOM 9706 C CA . ARG B 1 521 ? 24.562 -17.484 -4.492 1 95.38 521 ARG B CA 1
ATOM 9707 C C . ARG B 1 521 ? 23.422 -16.859 -5.273 1 95.38 521 ARG B C 1
ATOM 9709 O O . ARG B 1 521 ? 22.266 -17.234 -5.09 1 95.38 521 ARG B O 1
ATOM 9716 N N . CYS B 1 522 ? 23.703 -15.875 -6.059 1 95.12 522 CYS B N 1
ATOM 9717 C CA . CYS B 1 522 ? 22.672 -15.125 -6.777 1 95.12 522 CYS B CA 1
ATOM 9718 C C . CYS B 1 522 ? 22.703 -15.453 -8.266 1 95.12 522 CYS B C 1
ATOM 9720 O O . CYS B 1 522 ? 23.734 -15.305 -8.922 1 95.12 522 CYS B O 1
ATOM 9722 N N . ASP B 1 523 ? 21.625 -15.938 -8.758 1 94.5 523 ASP B N 1
ATOM 9723 C CA . ASP B 1 523 ? 21.5 -16.203 -10.18 1 94.5 523 ASP B CA 1
ATOM 9724 C C . ASP B 1 523 ? 20.359 -15.375 -10.797 1 94.5 523 ASP B C 1
ATOM 9726 O O . ASP B 1 523 ? 19.266 -15.305 -10.242 1 94.5 523 ASP B O 1
ATOM 9730 N N . ILE B 1 524 ? 20.609 -14.711 -11.852 1 94.31 524 ILE B N 1
ATOM 9731 C CA . ILE B 1 524 ? 19.641 -13.945 -12.625 1 94.31 524 ILE B CA 1
ATOM 9732 C C . ILE B 1 524 ? 19.594 -14.477 -14.062 1 94.31 524 ILE B C 1
ATOM 9734 O O . ILE B 1 524 ? 20.609 -14.516 -14.75 1 94.31 524 ILE B O 1
ATOM 9738 N N . HIS B 1 525 ? 18.5 -14.945 -14.43 1 94.44 525 HIS B N 1
ATOM 9739 C CA . HIS B 1 525 ? 18.375 -15.531 -15.758 1 94.44 525 HIS B CA 1
ATOM 9740 C C . HIS B 1 525 ? 17.109 -15.047 -16.469 1 94.44 525 HIS B C 1
ATOM 9742 O O . HIS B 1 525 ? 16.312 -14.328 -15.875 1 94.44 525 HIS B O 1
ATOM 9748 N N . TRP B 1 526 ? 16.906 -15.406 -17.688 1 93.25 526 TRP B N 1
ATOM 9749 C CA . TRP B 1 526 ? 15.812 -14.922 -18.531 1 93.25 526 TRP B CA 1
ATOM 9750 C C . TRP B 1 526 ? 14.578 -15.805 -18.391 1 93.25 526 TRP B C 1
ATOM 9752 O O . TRP B 1 526 ? 13.555 -15.562 -19.016 1 93.25 526 TRP B O 1
ATOM 9762 N N . GLY B 1 527 ? 14.633 -16.875 -17.547 1 90.56 527 GLY B N 1
ATOM 9763 C CA . GLY B 1 527 ? 13.461 -17.688 -17.312 1 90.56 527 GLY B CA 1
ATOM 9764 C C . GLY B 1 527 ? 13.734 -19.172 -17.469 1 90.56 527 GLY B C 1
ATOM 9765 O O . GLY B 1 527 ? 12.914 -20.016 -17.078 1 90.56 527 GLY B O 1
ATOM 9766 N N . SER B 1 528 ? 14.844 -19.5 -18.094 1 90.75 528 SER B N 1
ATOM 9767 C CA . SER B 1 528 ? 15.203 -20.891 -18.297 1 90.75 528 SER B CA 1
ATOM 9768 C C . SER B 1 528 ? 16.672 -21.141 -17.984 1 90.75 528 SER B C 1
ATOM 9770 O O . SER B 1 528 ? 17.406 -21.703 -18.797 1 90.75 528 SER B O 1
ATOM 9772 N N . LYS B 1 529 ? 17.078 -20.562 -16.891 1 88.88 529 LYS B N 1
ATOM 9773 C CA . LYS B 1 529 ? 18.453 -20.703 -16.438 1 88.88 529 LYS B CA 1
ATOM 9774 C C . LYS B 1 529 ? 19.453 -20.391 -17.547 1 88.88 529 LYS B C 1
ATOM 9776 O O . LYS B 1 529 ? 19.359 -19.328 -18.172 1 88.88 529 LYS B O 1
ATOM 9781 N N . GLU B 1 530 ? 20.266 -21.391 -17.906 1 88.19 530 GLU B N 1
ATOM 9782 C CA . GLU B 1 530 ? 21.297 -21.141 -18.891 1 88.19 530 GLU B CA 1
ATOM 9783 C C . GLU B 1 530 ? 20.75 -21.219 -20.312 1 88.19 530 GLU B C 1
ATOM 9785 O O . GLU B 1 530 ? 21.375 -20.734 -21.266 1 88.19 530 GLU B O 1
ATOM 9790 N N . ASN B 1 531 ? 19.562 -21.688 -20.453 1 90.56 531 ASN B N 1
ATOM 9791 C CA . ASN B 1 531 ? 18.984 -21.922 -21.766 1 90.56 531 ASN B CA 1
ATOM 9792 C C . ASN B 1 531 ? 18.156 -20.719 -22.234 1 90.56 531 ASN B C 1
ATOM 9794 O O . ASN B 1 531 ? 17.75 -19.891 -21.422 1 90.56 531 ASN B O 1
ATOM 9798 N N . ASN B 1 532 ? 18.016 -20.625 -23.547 1 93.12 532 ASN B N 1
ATOM 9799 C CA . ASN B 1 532 ? 17.172 -19.609 -24.172 1 93.12 532 ASN B CA 1
ATOM 9800 C C . ASN B 1 532 ? 15.688 -19.922 -23.969 1 93.12 532 ASN B C 1
ATOM 9802 O O . ASN B 1 532 ? 15.172 -20.891 -24.531 1 93.12 532 ASN B O 1
ATOM 9806 N N . PRO B 1 533 ? 15.016 -19.125 -23.188 1 93.81 533 PRO B N 1
ATOM 9807 C CA . PRO B 1 533 ? 13.609 -19.438 -22.922 1 93.81 533 PRO B CA 1
ATOM 9808 C C . PRO B 1 533 ? 12.734 -19.328 -24.172 1 93.81 533 PRO B C 1
ATOM 9810 O O . PRO B 1 533 ? 11.695 -20 -24.25 1 93.81 533 PRO B O 1
ATOM 9813 N N . VAL B 1 534 ? 13.078 -18.531 -25.109 1 95.19 534 VAL B N 1
ATOM 9814 C CA . VAL B 1 534 ? 12.281 -18.344 -26.312 1 95.19 534 VAL B CA 1
ATOM 9815 C C . VAL B 1 534 ? 12.281 -19.625 -27.141 1 95.19 534 VAL B C 1
ATOM 9817 O O . VAL B 1 534 ? 11.375 -19.859 -27.953 1 95.19 534 VAL B O 1
ATOM 9820 N N . LYS B 1 535 ? 13.25 -20.469 -26.984 1 93.31 535 LYS B N 1
ATOM 9821 C CA . LYS B 1 535 ? 13.312 -21.734 -27.703 1 93.31 535 LYS B CA 1
ATOM 9822 C C . LYS B 1 535 ? 12.172 -22.656 -27.281 1 93.31 535 LYS B C 1
ATOM 9824 O O . LYS B 1 535 ? 11.844 -23.609 -27.984 1 93.31 535 LYS B O 1
ATOM 9829 N N . ARG B 1 536 ? 11.633 -22.359 -26.188 1 93.44 536 ARG B N 1
ATOM 9830 C CA . ARG B 1 536 ? 10.523 -23.172 -25.688 1 93.44 536 ARG B CA 1
ATOM 9831 C C . ARG B 1 536 ? 9.195 -22.688 -26.266 1 93.44 536 ARG B C 1
ATOM 9833 O O . ARG B 1 536 ? 8.172 -23.375 -26.141 1 93.44 536 ARG B O 1
ATOM 9840 N N . MET B 1 537 ? 9.195 -21.578 -26.844 1 96 537 MET B N 1
ATOM 9841 C CA . MET B 1 537 ? 8.008 -21.078 -27.531 1 96 537 MET B CA 1
ATOM 9842 C C . MET B 1 537 ? 7.891 -21.703 -28.938 1 96 537 MET B C 1
ATOM 9844 O O . MET B 1 537 ? 8.875 -22.219 -29.469 1 96 537 MET B O 1
ATOM 9848 N N . ARG B 1 538 ? 6.695 -21.719 -29.469 1 96.69 538 ARG B N 1
ATOM 9849 C CA . ARG B 1 538 ? 6.414 -22.266 -30.797 1 96.69 538 ARG B CA 1
ATOM 9850 C C . ARG B 1 538 ? 5.719 -21.234 -31.672 1 96.69 538 ARG B C 1
ATOM 9852 O O . ARG B 1 538 ? 4.848 -20.5 -31.203 1 96.69 538 ARG B O 1
ATOM 9859 N N . PHE B 1 539 ? 6.168 -21.234 -32.938 1 96.88 539 PHE B N 1
ATOM 9860 C CA . PHE B 1 539 ? 5.727 -20.172 -33.844 1 96.88 539 PHE B CA 1
ATOM 9861 C C . PHE B 1 539 ? 5.172 -20.766 -35.156 1 96.88 539 PHE B C 1
ATOM 9863 O O . PHE B 1 539 ? 5.531 -21.875 -35.531 1 96.88 539 PHE B O 1
ATOM 9870 N N . LEU B 1 540 ? 4.277 -20.016 -35.719 1 97.06 540 LEU B N 1
ATOM 9871 C CA . LEU B 1 540 ? 3.664 -20.375 -37 1 97.06 540 LEU B CA 1
ATOM 9872 C C . LEU B 1 540 ? 4.004 -19.344 -38.062 1 97.06 540 LEU B C 1
ATOM 9874 O O . LEU B 1 540 ? 4.059 -18.141 -37.781 1 97.06 540 LEU B O 1
ATOM 9878 N N . THR B 1 541 ? 4.152 -19.828 -39.281 1 93.94 541 THR B N 1
ATOM 9879 C CA . THR B 1 541 ? 4.352 -18.938 -40.406 1 93.94 541 THR B CA 1
ATOM 9880 C C . THR B 1 541 ? 3.016 -18.422 -40.938 1 93.94 541 THR B C 1
ATOM 9882 O O . THR B 1 541 ? 1.957 -18.938 -40.562 1 93.94 541 THR B O 1
ATOM 9885 N N . LYS B 1 542 ? 3.086 -17.453 -41.812 1 90.25 542 LYS B N 1
ATOM 9886 C CA . LYS B 1 542 ? 1.882 -16.859 -42.406 1 90.25 542 LYS B CA 1
ATOM 9887 C C . LYS B 1 542 ? 1.074 -17.922 -43.156 1 90.25 542 LYS B C 1
ATOM 9889 O O . LYS B 1 542 ? -0.158 -17.906 -43.125 1 90.25 542 LYS B O 1
ATOM 9894 N N . THR B 1 543 ? 1.746 -18.812 -43.781 1 90.31 543 THR B N 1
ATOM 9895 C CA . THR B 1 543 ? 1.101 -19.844 -44.562 1 90.31 543 THR B CA 1
ATOM 9896 C C . THR B 1 543 ? 0.37 -20.844 -43.688 1 90.31 543 THR B C 1
ATOM 9898 O O . THR B 1 543 ? -0.754 -21.25 -43.969 1 90.31 543 THR B O 1
ATOM 9901 N N . THR B 1 544 ? 0.982 -21.172 -42.625 1 91.25 544 THR B N 1
ATOM 9902 C CA . THR B 1 544 ? 0.391 -22.172 -41.719 1 91.25 544 THR B CA 1
ATOM 9903 C C . THR B 1 544 ? -0.753 -21.562 -40.906 1 91.25 544 THR B C 1
ATOM 9905 O O . THR B 1 544 ? -1.665 -22.266 -40.5 1 91.25 544 THR B O 1
ATOM 9908 N N . MET B 1 545 ? -0.747 -20.312 -40.719 1 91.81 545 MET B N 1
ATOM 9909 C CA . MET B 1 545 ? -1.763 -19.609 -39.938 1 91.81 545 MET B CA 1
ATOM 9910 C C . MET B 1 545 ? -3.119 -19.672 -40.625 1 91.81 545 MET B C 1
ATOM 9912 O O . MET B 1 545 ? -4.16 -19.625 -39.969 1 91.81 545 MET B O 1
ATOM 9916 N N . SER B 1 546 ? -3.135 -19.828 -41.938 1 88 546 SER B N 1
ATOM 9917 C CA . SER B 1 546 ? -4.371 -19.875 -42.719 1 88 546 SER B CA 1
ATOM 9918 C C . SER B 1 546 ? -5.152 -21.156 -42.406 1 88 546 SER B C 1
ATOM 9920 O O . SER B 1 546 ? -6.355 -21.219 -42.688 1 88 546 SER B O 1
ATOM 9922 N N . ARG B 1 547 ? -4.516 -22.094 -41.781 1 90.75 547 ARG B N 1
ATOM 9923 C CA . ARG B 1 547 ? -5.133 -23.391 -41.531 1 90.75 547 ARG B CA 1
ATOM 9924 C C . ARG B 1 547 ? -5.645 -23.5 -40.094 1 90.75 547 ARG B C 1
ATOM 9926 O O . ARG B 1 547 ? -6.035 -24.578 -39.656 1 90.75 547 ARG B O 1
ATOM 9933 N N . LEU B 1 548 ? -5.754 -22.484 -39.406 1 93.5 548 LEU B N 1
ATOM 9934 C CA . LEU B 1 548 ? -6.074 -22.484 -37.969 1 93.5 548 LEU B CA 1
ATOM 9935 C C . LEU B 1 548 ? -7.562 -22.719 -37.75 1 93.5 548 LEU B C 1
ATOM 9937 O O . LEU B 1 548 ? -7.988 -23 -36.625 1 93.5 548 LEU B O 1
ATOM 9941 N N . ARG B 1 549 ? -8.367 -22.688 -38.75 1 88.88 549 ARG B N 1
ATOM 9942 C CA . ARG B 1 549 ? -9.812 -22.828 -38.594 1 88.88 549 ARG B CA 1
ATOM 9943 C C . ARG B 1 549 ? -10.273 -24.219 -39.031 1 88.88 549 ARG B C 1
ATOM 9945 O O . ARG B 1 549 ? -11.477 -24.484 -39.094 1 88.88 549 ARG B O 1
ATOM 9952 N N . GLY B 1 550 ? -9.312 -25.062 -39.312 1 88.5 550 GLY B N 1
ATOM 9953 C CA . GLY B 1 550 ? -9.656 -26.438 -39.656 1 88.5 550 GLY B CA 1
ATOM 9954 C C . GLY B 1 550 ? -10.008 -27.297 -38.469 1 88.5 550 GLY B C 1
ATOM 9955 O O . GLY B 1 550 ? -10.18 -26.797 -37.375 1 88.5 550 GLY B O 1
ATOM 9956 N N . SER B 1 551 ? -10.203 -28.578 -38.75 1 91.69 551 SER B N 1
ATOM 9957 C CA . SER B 1 551 ? -10.477 -29.516 -37.688 1 91.69 551 SER B CA 1
ATOM 9958 C C . SER B 1 551 ? -9.281 -29.625 -36.719 1 91.69 551 SER B C 1
ATOM 9960 O O . SER B 1 551 ? -8.148 -29.344 -37.125 1 91.69 551 SER B O 1
ATOM 9962 N N . ILE B 1 552 ? -9.531 -29.984 -35.5 1 92.06 552 ILE B N 1
ATOM 9963 C CA . ILE B 1 552 ? -8.5 -30.016 -34.469 1 92.06 552 ILE B CA 1
ATOM 9964 C C . ILE B 1 552 ? -7.355 -30.922 -34.906 1 92.06 552 ILE B C 1
ATOM 9966 O O . ILE B 1 552 ? -6.184 -30.578 -34.688 1 92.06 552 ILE B O 1
ATOM 9970 N N . LYS B 1 553 ? -7.672 -32 -35.469 1 88.88 553 LYS B N 1
ATOM 9971 C CA . LYS B 1 553 ? -6.652 -32.969 -35.906 1 88.88 553 LYS B CA 1
ATOM 9972 C C . LYS B 1 553 ? -5.797 -32.375 -37.031 1 88.88 553 LYS B C 1
ATOM 9974 O O . LYS B 1 553 ? -4.633 -32.75 -37.188 1 88.88 553 LYS B O 1
ATOM 9979 N N . GLU B 1 554 ? -6.387 -31.438 -37.75 1 90.75 554 GLU B N 1
ATOM 9980 C CA . GLU B 1 554 ? -5.727 -30.906 -38.938 1 90.75 554 GLU B CA 1
ATOM 9981 C C . GLU B 1 554 ? -5.07 -29.562 -38.625 1 90.75 554 GLU B C 1
ATOM 9983 O O . GLU B 1 554 ? -4.586 -28.891 -39.562 1 90.75 554 GLU B O 1
ATOM 9988 N N . LEU B 1 555 ? -5.117 -29.219 -37.406 1 94.38 555 LEU B N 1
ATOM 9989 C CA . LEU B 1 555 ? -4.461 -27.969 -37.094 1 94.38 555 LEU B CA 1
ATOM 9990 C C . LEU B 1 555 ? -2.973 -28.016 -37.406 1 94.38 555 LEU B C 1
ATOM 9992 O O . LEU B 1 555 ? -2.365 -29.094 -37.375 1 94.38 555 LEU B O 1
ATOM 9996 N N . PRO B 1 556 ? -2.436 -26.844 -37.812 1 94.81 556 PRO B N 1
ATOM 9997 C CA . PRO B 1 556 ? -1.027 -26.828 -38.188 1 94.81 556 PRO B CA 1
ATOM 9998 C C . PRO B 1 556 ? -0.082 -27.125 -37.031 1 94.81 556 PRO B C 1
ATOM 10000 O O . PRO B 1 556 ? -0.499 -27.094 -35.875 1 94.81 556 PRO B O 1
ATOM 10003 N N . GLU B 1 557 ? 1.151 -27.406 -37.469 1 94.69 557 GLU B N 1
ATOM 10004 C CA . GLU B 1 557 ? 2.195 -27.656 -36.469 1 94.69 557 GLU B CA 1
ATOM 10005 C C . GLU B 1 557 ? 3.131 -26.469 -36.344 1 94.69 557 GLU B C 1
ATOM 10007 O O . GLU B 1 557 ? 3.715 -26.016 -37.344 1 94.69 557 GLU B O 1
ATOM 10012 N N . ALA B 1 558 ? 3.168 -25.984 -35.156 1 96 558 ALA B N 1
ATOM 10013 C CA . ALA B 1 558 ? 4.074 -24.875 -34.844 1 96 558 ALA B CA 1
ATOM 10014 C C . ALA B 1 558 ? 5.477 -25.375 -34.531 1 96 558 ALA B C 1
ATOM 10016 O O . ALA B 1 558 ? 5.645 -26.516 -34.062 1 96 558 ALA B O 1
ATOM 10017 N N . ARG B 1 559 ? 6.52 -24.516 -34.781 1 94.69 559 ARG B N 1
ATOM 10018 C CA . ARG B 1 559 ? 7.914 -24.922 -34.594 1 94.69 559 ARG B CA 1
ATOM 10019 C C . ARG B 1 559 ? 8.688 -23.859 -33.812 1 94.69 559 ARG B C 1
ATOM 10021 O O . ARG B 1 559 ? 8.227 -22.734 -33.656 1 94.69 559 ARG B O 1
ATOM 10028 N N . ALA B 1 560 ? 9.773 -24.375 -33.281 1 94.25 560 ALA B N 1
ATOM 10029 C CA . ALA B 1 560 ? 10.688 -23.438 -32.625 1 94.25 560 ALA B CA 1
ATOM 10030 C C . ALA B 1 560 ? 11.336 -22.5 -33.656 1 94.25 560 ALA B C 1
ATOM 10032 O O . ALA B 1 560 ? 11.492 -22.859 -34.812 1 94.25 560 ALA B O 1
ATOM 10033 N N . PHE B 1 561 ? 11.672 -21.344 -33.25 1 92.12 561 PHE B N 1
ATOM 10034 C CA . PHE B 1 561 ? 12.32 -20.422 -34.156 1 92.12 561 PHE B CA 1
ATOM 10035 C C . PHE B 1 561 ? 13.781 -20.797 -34.375 1 92.12 561 PHE B C 1
ATOM 10037 O O . PHE B 1 561 ? 14.328 -21.609 -33.625 1 92.12 561 PHE B O 1
ATOM 10044 N N . VAL B 1 562 ? 14.344 -20.281 -35.375 1 92.38 562 VAL B N 1
ATOM 10045 C CA . VAL B 1 562 ? 15.75 -20.5 -35.688 1 92.38 562 VAL B CA 1
ATOM 10046 C C . VAL B 1 562 ? 16.594 -19.406 -35.031 1 92.38 562 VAL B C 1
ATOM 10048 O O . VAL B 1 562 ? 16.578 -18.25 -35.438 1 92.38 562 VAL B O 1
ATOM 10051 N N . GLU B 1 563 ? 17.391 -19.812 -34.031 1 91.38 563 GLU B N 1
ATOM 10052 C CA . GLU B 1 563 ? 18.125 -18.875 -33.188 1 91.38 563 GLU B CA 1
ATOM 10053 C C . GLU B 1 563 ? 19.109 -18.047 -34.031 1 91.38 563 GLU B C 1
ATOM 10055 O O . GLU B 1 563 ? 19.328 -16.859 -33.75 1 91.38 563 GLU B O 1
ATOM 10060 N N . GLU B 1 564 ? 19.734 -18.641 -35.031 1 90.5 564 GLU B N 1
ATOM 10061 C CA . GLU B 1 564 ? 20.781 -18.016 -35.812 1 90.5 564 GLU B CA 1
ATOM 10062 C C . GLU B 1 564 ? 20.234 -16.797 -36.562 1 90.5 564 GLU B C 1
ATOM 10064 O O . GLU B 1 564 ? 20.984 -15.844 -36.844 1 90.5 564 GLU B O 1
ATOM 10069 N N . ASP B 1 565 ? 19.047 -16.844 -36.875 1 90.81 565 ASP B N 1
ATOM 10070 C CA . ASP B 1 565 ? 18.422 -15.734 -37.594 1 90.81 565 ASP B CA 1
ATOM 10071 C C . ASP B 1 565 ? 18.297 -14.5 -36.719 1 90.81 565 ASP B C 1
ATOM 10073 O O . ASP B 1 565 ? 18.062 -13.398 -37.219 1 90.81 565 ASP B O 1
ATOM 10077 N N . TYR B 1 566 ? 18.469 -14.664 -35.375 1 93.25 566 TYR B N 1
ATOM 10078 C CA . TYR B 1 566 ? 18.203 -13.57 -34.469 1 93.25 566 TYR B CA 1
ATOM 10079 C C . TYR B 1 566 ? 19.422 -13.312 -33.562 1 93.25 566 TYR B C 1
ATOM 10081 O O . TYR B 1 566 ? 19.281 -12.883 -32.438 1 93.25 566 TYR B O 1
ATOM 10089 N N . ASP B 1 567 ? 20.594 -13.562 -33.969 1 89.44 567 ASP B N 1
ATOM 10090 C CA . ASP B 1 567 ? 21.844 -13.445 -33.219 1 89.44 567 ASP B CA 1
ATOM 10091 C C . ASP B 1 567 ? 22.047 -12.023 -32.719 1 89.44 567 ASP B C 1
ATOM 10093 O O . ASP B 1 567 ? 22.594 -11.828 -31.625 1 89.44 567 ASP B O 1
ATOM 10097 N N . ALA B 1 568 ? 21.609 -11.109 -33.469 1 87.56 568 ALA B N 1
ATOM 10098 C CA . ALA B 1 568 ? 21.797 -9.711 -33.094 1 87.56 568 ALA B CA 1
ATOM 10099 C C . ALA B 1 568 ? 20.953 -9.336 -31.875 1 87.56 568 ALA B C 1
ATOM 10101 O O . ALA B 1 568 ? 21.203 -8.32 -31.219 1 87.56 568 ALA B O 1
ATOM 10102 N N . HIS B 1 569 ? 20 -10.109 -31.594 1 90.75 569 HIS B N 1
ATOM 10103 C CA . HIS B 1 569 ? 19.047 -9.766 -30.531 1 90.75 569 HIS B CA 1
ATOM 10104 C C . HIS B 1 569 ? 19.266 -10.633 -29.297 1 90.75 569 HIS B C 1
ATOM 10106 O O . HIS B 1 569 ? 18.672 -10.383 -28.25 1 90.75 569 HIS B O 1
ATOM 10112 N N . LEU B 1 570 ? 20.047 -11.57 -29.359 1 92.88 570 LEU B N 1
ATOM 10113 C CA . LEU B 1 570 ? 20.25 -12.523 -28.281 1 92.88 570 LEU B CA 1
ATOM 10114 C C . LEU B 1 570 ? 21.5 -12.188 -27.484 1 92.88 570 LEU B C 1
ATOM 10116 O O . LEU B 1 570 ? 22.5 -11.719 -28.047 1 92.88 570 LEU B O 1
ATOM 10120 N N . PRO B 1 571 ? 21.453 -12.406 -26.203 1 92.06 571 PRO B N 1
ATOM 10121 C CA . PRO B 1 571 ? 22.625 -12.148 -25.375 1 92.06 571 PRO B CA 1
ATOM 10122 C C . PRO B 1 571 ? 23.703 -13.227 -25.5 1 92.06 571 PRO B C 1
ATOM 10124 O O . PRO B 1 571 ? 23.422 -14.312 -26.031 1 92.06 571 PRO B O 1
ATOM 10127 N N . ARG B 1 572 ? 24.891 -12.914 -25.047 1 88.38 572 ARG B N 1
ATOM 10128 C CA . ARG B 1 572 ? 25.969 -13.906 -25.016 1 88.38 572 ARG B CA 1
ATOM 10129 C C . ARG B 1 572 ? 25.656 -15.023 -24.031 1 88.38 572 ARG B C 1
ATOM 10131 O O . ARG B 1 572 ? 26.078 -16.156 -24.219 1 88.38 572 ARG B O 1
ATOM 10138 N N . SER B 1 573 ? 25.031 -14.641 -22.953 1 90.75 573 SER B N 1
ATOM 10139 C CA . SER B 1 573 ? 24.594 -15.602 -21.953 1 90.75 573 SER B CA 1
ATOM 10140 C C . SER B 1 573 ? 23.219 -15.234 -21.391 1 90.75 573 SER B C 1
ATOM 10142 O O . SER B 1 573 ? 22.906 -14.055 -21.203 1 90.75 573 SER B O 1
ATOM 10144 N N . PHE B 1 574 ? 22.453 -16.281 -21.094 1 93.06 574 PHE B N 1
ATOM 10145 C CA . PHE B 1 574 ? 21.094 -16.062 -20.594 1 93.06 574 PHE B CA 1
ATOM 10146 C C . PHE B 1 574 ? 21.062 -16.078 -19.078 1 93.06 574 PHE B C 1
ATOM 10148 O O . PHE B 1 574 ? 20 -15.906 -18.469 1 93.06 574 PHE B O 1
ATOM 10155 N N . GLN B 1 575 ? 22.172 -16.266 -18.469 1 93.12 575 GLN B N 1
ATOM 10156 C CA . GLN B 1 575 ? 22.234 -16.359 -17.016 1 93.12 575 GLN B CA 1
ATOM 10157 C C . GLN B 1 575 ? 23.484 -15.664 -16.469 1 93.12 575 GLN B C 1
ATOM 10159 O O . GLN B 1 575 ? 24.547 -15.711 -17.078 1 93.12 575 GLN B O 1
ATOM 10164 N N . GLU B 1 576 ? 23.297 -14.898 -15.469 1 93.12 576 GLU B N 1
ATOM 10165 C CA . GLU B 1 576 ? 24.359 -14.266 -14.711 1 93.12 576 GLU B CA 1
ATOM 10166 C C . GLU B 1 576 ? 24.453 -14.844 -13.297 1 93.12 576 GLU B C 1
ATOM 10168 O O . GLU B 1 576 ? 23.438 -14.984 -12.617 1 93.12 576 GLU B O 1
ATOM 10173 N N . ASN B 1 577 ? 25.656 -15.297 -12.977 1 94.69 577 ASN B N 1
ATOM 10174 C CA . ASN B 1 577 ? 25.891 -15.867 -11.656 1 94.69 577 ASN B CA 1
ATOM 10175 C C . ASN B 1 577 ? 26.859 -15.023 -10.836 1 94.69 577 ASN B C 1
ATOM 10177 O O . ASN B 1 577 ? 27.844 -14.5 -11.375 1 94.69 577 ASN B O 1
ATOM 10181 N N . SER B 1 578 ? 26.516 -14.797 -9.641 1 95.69 578 SER B N 1
ATOM 10182 C CA . SER B 1 578 ? 27.406 -14.047 -8.75 1 95.69 578 SER B CA 1
ATOM 10183 C C . SER B 1 578 ? 27.297 -14.547 -7.312 1 95.69 578 SER B C 1
ATOM 10185 O O . SER B 1 578 ? 26.312 -15.195 -6.949 1 95.69 578 SER B O 1
ATOM 10187 N N . ILE B 1 579 ? 28.359 -14.367 -6.57 1 96.38 579 ILE B N 1
ATOM 10188 C CA . ILE B 1 579 ? 28.391 -14.648 -5.137 1 96.38 579 ILE B CA 1
ATOM 10189 C C . ILE B 1 579 ? 28.422 -13.336 -4.359 1 96.38 579 ILE B C 1
ATOM 10191 O O . ILE B 1 579 ? 29.281 -12.477 -4.609 1 96.38 579 ILE B O 1
ATOM 10195 N N . ARG B 1 580 ? 27.5 -13.203 -3.482 1 97.38 580 ARG B N 1
ATOM 10196 C CA . ARG B 1 580 ? 27.406 -11.992 -2.676 1 97.38 580 ARG B CA 1
ATOM 10197 C C . ARG B 1 580 ? 27.578 -12.305 -1.194 1 97.38 580 ARG B C 1
ATOM 10199 O O . ARG B 1 580 ? 27.281 -13.414 -0.75 1 97.38 580 ARG B O 1
ATOM 10206 N N . VAL B 1 581 ? 28.109 -11.336 -0.51 1 97.19 581 VAL B N 1
ATOM 10207 C CA . VAL B 1 581 ? 28.266 -11.477 0.934 1 97.19 581 VAL B CA 1
ATOM 10208 C C . VAL B 1 581 ? 27.562 -10.32 1.646 1 97.19 581 VAL B C 1
ATOM 10210 O O . VAL B 1 581 ? 27.75 -9.156 1.279 1 97.19 581 VAL B O 1
ATOM 10213 N N . TYR B 1 582 ? 26.734 -10.68 2.617 1 97.44 582 TYR B N 1
ATOM 10214 C CA . TYR B 1 582 ? 26 -9.695 3.412 1 97.44 582 TYR B CA 1
ATOM 10215 C C . TYR B 1 582 ? 26.484 -9.688 4.855 1 97.44 582 TYR B C 1
ATOM 10217 O O . TYR B 1 582 ? 26.781 -10.742 5.422 1 97.44 582 TYR B O 1
ATOM 10225 N N . CYS B 1 583 ? 26.609 -8.531 5.391 1 95.94 583 CYS B N 1
ATOM 10226 C CA . CYS B 1 583 ? 27.016 -8.383 6.785 1 95.94 583 CYS B CA 1
ATOM 10227 C C . CYS B 1 583 ? 25.812 -8.031 7.66 1 95.94 583 CYS B C 1
ATOM 10229 O O . CYS B 1 583 ? 25.047 -7.129 7.328 1 95.94 583 CYS B O 1
ATOM 10231 N N . ARG B 1 584 ? 25.672 -8.703 8.805 1 94.5 584 ARG B N 1
ATOM 10232 C CA . ARG B 1 584 ? 24.531 -8.492 9.695 1 94.5 584 ARG B CA 1
ATOM 10233 C C . ARG B 1 584 ? 24.75 -7.27 10.586 1 94.5 584 ARG B C 1
ATOM 10235 O O . ARG B 1 584 ? 23.828 -6.5 10.836 1 94.5 584 ARG B O 1
ATOM 10242 N N . GLU B 1 585 ? 25.953 -7.094 10.992 1 88.81 585 GLU B N 1
ATOM 10243 C CA . GLU B 1 585 ? 26.281 -5.977 11.867 1 88.81 585 GLU B CA 1
ATOM 10244 C C . GLU B 1 585 ? 27.078 -4.906 11.125 1 88.81 585 GLU B C 1
ATOM 10246 O O . GLU B 1 585 ? 28.156 -5.18 10.586 1 88.81 585 GLU B O 1
ATOM 10251 N N . PRO B 1 586 ? 26.656 -3.771 11.188 1 82.88 586 PRO B N 1
ATOM 10252 C CA . PRO B 1 586 ? 27.328 -2.699 10.453 1 82.88 586 PRO B CA 1
ATOM 10253 C C . PRO B 1 586 ? 28.766 -2.488 10.914 1 82.88 586 PRO B C 1
ATOM 10255 O O . PRO B 1 586 ? 29.625 -2.117 10.109 1 82.88 586 PRO B O 1
ATOM 10258 N N . GLU B 1 587 ? 29.094 -2.738 12.133 1 80.31 587 GLU B N 1
ATOM 10259 C CA . GLU B 1 587 ? 30.438 -2.516 12.688 1 80.31 587 GLU B CA 1
ATOM 10260 C C . GLU B 1 587 ? 31.453 -3.482 12.086 1 80.31 587 GLU B C 1
ATOM 10262 O O . GLU B 1 587 ? 32.656 -3.184 12.039 1 80.31 587 GLU B O 1
ATOM 10267 N N . LYS B 1 588 ? 30.984 -4.543 11.625 1 87.75 588 LYS B N 1
ATOM 10268 C CA . LYS B 1 588 ? 31.875 -5.57 11.102 1 87.75 588 LYS B CA 1
ATOM 10269 C C . LYS B 1 588 ? 31.922 -5.535 9.57 1 87.75 588 LYS B C 1
ATOM 10271 O O . LYS B 1 588 ? 32.5 -6.426 8.945 1 87.75 588 LYS B O 1
ATOM 10276 N N . SER B 1 589 ? 31.328 -4.562 8.977 1 89.25 589 SER B N 1
ATOM 10277 C CA . SER B 1 589 ? 31.203 -4.492 7.523 1 89.25 589 SER B CA 1
ATOM 10278 C C . SER B 1 589 ? 32.562 -4.477 6.844 1 89.25 589 SER B C 1
ATOM 10280 O O . SER B 1 589 ? 32.781 -5.18 5.855 1 89.25 589 SER B O 1
ATOM 10282 N N . ASP B 1 590 ? 33.469 -3.688 7.371 1 86.88 590 ASP B N 1
ATOM 10283 C CA . ASP B 1 590 ? 34.812 -3.57 6.77 1 86.88 590 ASP B CA 1
ATOM 10284 C C . ASP B 1 590 ? 35.594 -4.875 6.906 1 86.88 590 ASP B C 1
ATOM 10286 O O . ASP B 1 590 ? 36.344 -5.262 6 1 86.88 590 ASP B O 1
ATOM 10290 N N . LEU B 1 591 ? 35.406 -5.461 8.031 1 87.5 591 LEU B N 1
ATOM 10291 C CA . LEU B 1 591 ? 36.094 -6.734 8.266 1 87.5 591 LEU B CA 1
ATOM 10292 C C . LEU B 1 591 ? 35.594 -7.801 7.301 1 87.5 591 LEU B C 1
ATOM 10294 O O . LEU B 1 591 ? 36.375 -8.523 6.695 1 87.5 591 LEU B O 1
ATOM 10298 N N . VAL B 1 592 ? 34.312 -7.957 7.188 1 91.81 592 VAL B N 1
ATOM 10299 C CA . VAL B 1 592 ? 33.719 -8.945 6.297 1 91.81 592 VAL B CA 1
ATOM 10300 C C . VAL B 1 592 ? 34.156 -8.68 4.859 1 91.81 592 VAL B C 1
ATOM 10302 O O . VAL B 1 592 ? 34.438 -9.609 4.109 1 91.81 592 VAL B O 1
ATOM 10305 N N . LYS B 1 593 ? 34.156 -7.434 4.465 1 92.5 593 LYS B N 1
ATOM 10306 C CA . LYS B 1 593 ? 34.594 -7.043 3.127 1 92.5 593 LYS B CA 1
ATOM 10307 C C . LYS B 1 593 ? 36.062 -7.477 2.871 1 92.5 593 LYS B C 1
ATOM 10309 O O . LYS B 1 593 ? 36.344 -8.023 1.812 1 92.5 593 LYS B O 1
ATOM 10314 N N . HIS B 1 594 ? 36.844 -7.207 3.83 1 89.62 594 HIS B N 1
ATOM 10315 C CA . HIS B 1 594 ? 38.281 -7.555 3.715 1 89.62 594 HIS B CA 1
ATOM 10316 C C . HIS B 1 594 ? 38.469 -9.062 3.596 1 89.62 594 HIS B C 1
ATOM 10318 O O . HIS B 1 594 ? 39.219 -9.531 2.75 1 89.62 594 HIS B O 1
ATOM 10324 N N . MET B 1 595 ? 37.812 -9.766 4.414 1 89.94 595 MET B N 1
ATOM 10325 C CA . MET B 1 595 ? 37.938 -11.227 4.395 1 89.94 595 MET B CA 1
ATOM 10326 C C . MET B 1 595 ? 37.406 -11.789 3.074 1 89.94 595 MET B C 1
ATOM 10328 O O . MET B 1 595 ? 37.969 -12.75 2.545 1 89.94 595 MET B O 1
ATOM 10332 N N . PHE B 1 596 ? 36.375 -11.266 2.547 1 92.94 596 PHE B N 1
ATOM 10333 C CA . PHE B 1 596 ? 35.812 -11.703 1.275 1 92.94 596 PHE B CA 1
ATOM 10334 C C . PHE B 1 596 ? 36.781 -11.445 0.132 1 92.94 596 PHE B C 1
ATOM 10336 O O . PHE B 1 596 ? 36.906 -12.266 -0.78 1 92.94 596 PHE B O 1
ATOM 10343 N N . GLU B 1 597 ? 37.469 -10.297 0.2 1 91.81 597 GLU B N 1
ATOM 10344 C CA . GLU B 1 597 ? 38.438 -9.969 -0.823 1 91.81 597 GLU B CA 1
ATOM 10345 C C . GLU B 1 597 ? 39.625 -10.93 -0.773 1 91.81 597 GLU B C 1
ATOM 10347 O O . GLU B 1 597 ? 40.156 -11.312 -1.813 1 91.81 597 GLU B O 1
ATOM 10352 N N . LEU B 1 598 ? 39.969 -11.234 0.412 1 88.81 598 LEU B N 1
ATOM 10353 C CA . LEU B 1 598 ? 41.062 -12.211 0.557 1 88.81 598 LEU B CA 1
ATOM 10354 C C . LEU B 1 598 ? 40.625 -13.57 0.008 1 88.81 598 LEU B C 1
ATOM 10356 O O . LEU B 1 598 ? 41.438 -14.258 -0.631 1 88.81 598 LEU B O 1
ATOM 10360 N N . TRP B 1 599 ? 39.438 -13.93 0.3 1 91.5 599 TRP B N 1
ATOM 10361 C CA . TRP B 1 599 ? 38.906 -15.188 -0.211 1 91.5 599 TRP B CA 1
ATOM 10362 C C . TRP B 1 599 ? 38.875 -15.188 -1.736 1 91.5 599 TRP B C 1
ATOM 10364 O O . TRP B 1 599 ? 39.281 -16.172 -2.369 1 91.5 599 TRP B O 1
ATOM 10374 N N . LYS B 1 600 ? 38.5 -14.078 -2.348 1 90.06 600 LYS B N 1
ATOM 10375 C CA . LYS B 1 600 ? 38.469 -13.938 -3.799 1 90.06 600 LYS B CA 1
ATOM 10376 C C . LYS B 1 600 ? 39.844 -14.117 -4.406 1 90.06 600 LYS B C 1
ATOM 10378 O O . LYS B 1 600 ? 40 -14.758 -5.445 1 90.06 600 LYS B O 1
ATOM 10383 N N . ASN B 1 601 ? 40.75 -13.562 -3.707 1 87.19 601 ASN B N 1
ATOM 10384 C CA . ASN B 1 601 ? 42.125 -13.625 -4.195 1 87.19 601 ASN B CA 1
ATOM 10385 C C . ASN B 1 601 ? 42.688 -15.039 -4.098 1 87.19 601 ASN B C 1
ATOM 10387 O O . ASN B 1 601 ? 43.469 -15.461 -4.961 1 87.19 601 ASN B O 1
ATOM 10391 N N . GLU B 1 602 ? 42.312 -15.68 -3.07 1 83.69 602 GLU B N 1
ATOM 10392 C CA . GLU B 1 602 ? 42.781 -17.062 -2.924 1 83.69 602 GLU B CA 1
ATOM 10393 C C . GLU B 1 602 ? 42.188 -17.953 -4.02 1 83.69 602 GLU B C 1
ATOM 10395 O O . GLU B 1 602 ? 42.875 -18.828 -4.535 1 83.69 602 GLU B O 1
ATOM 10400 N N . ILE B 1 603 ? 41 -17.734 -4.305 1 83.62 603 ILE B N 1
ATOM 10401 C CA . ILE B 1 603 ? 40.344 -18.516 -5.344 1 83.62 603 ILE B CA 1
ATOM 10402 C C . ILE B 1 603 ? 40.969 -18.219 -6.699 1 83.62 603 ILE B C 1
ATOM 10404 O O . ILE B 1 603 ? 41.188 -19.125 -7.504 1 83.62 603 ILE B O 1
ATOM 10408 N N . LYS B 1 604 ? 41.375 -16.984 -6.91 1 79.56 604 LYS B N 1
ATOM 10409 C CA . LYS B 1 604 ? 42.031 -16.609 -8.156 1 79.56 604 LYS B CA 1
ATOM 10410 C C . LYS B 1 604 ? 43.406 -17.234 -8.258 1 79.56 604 LYS B C 1
ATOM 10412 O O . LYS B 1 604 ? 43.844 -17.641 -9.344 1 79.56 604 LYS B O 1
ATOM 10417 N N . ALA B 1 605 ? 44 -17.25 -7.152 1 74.75 605 ALA B N 1
ATOM 10418 C CA . ALA B 1 605 ? 45.344 -17.828 -7.121 1 74.75 605 ALA B CA 1
ATOM 10419 C C . ALA B 1 605 ? 45.312 -19.328 -7.375 1 74.75 605 ALA B C 1
ATOM 10421 O O . ALA B 1 605 ? 46.156 -19.875 -8.078 1 74.75 605 ALA B O 1
ATOM 10422 N N . GLU B 1 606 ? 44.344 -19.891 -6.77 1 73.44 606 GLU B N 1
ATOM 10423 C CA . GLU B 1 606 ? 44.156 -21.312 -6.977 1 73.44 606 GLU B CA 1
ATOM 10424 C C . GLU B 1 606 ? 43.844 -21.625 -8.438 1 73.44 606 GLU B C 1
ATOM 10426 O O . GLU B 1 606 ? 44.344 -22.625 -8.977 1 73.44 606 GLU B O 1
ATOM 10431 N N . ILE B 1 607 ? 43.188 -20.75 -9.039 1 68.81 607 ILE B N 1
ATOM 10432 C CA . ILE B 1 607 ? 42.812 -20.906 -10.438 1 68.81 607 ILE B CA 1
ATOM 10433 C C . ILE B 1 607 ? 44.062 -20.75 -11.328 1 68.81 607 ILE B C 1
ATOM 10435 O O . ILE B 1 607 ? 44.25 -21.516 -12.266 1 68.81 607 ILE B O 1
ATOM 10439 N N . LYS B 1 608 ? 44.875 -19.828 -10.961 1 67.06 608 LYS B N 1
ATOM 10440 C CA . LYS B 1 608 ? 46.094 -19.609 -11.703 1 67.06 608 LYS B CA 1
ATOM 10441 C C . LYS B 1 608 ? 47.062 -20.781 -11.555 1 67.06 608 LYS B C 1
ATOM 10443 O O . LYS B 1 608 ? 47.719 -21.188 -12.516 1 67.06 608 LYS B O 1
ATOM 10448 N N . GLN B 1 609 ? 47.062 -21.297 -10.383 1 64.75 609 GLN B N 1
ATOM 10449 C CA . GLN B 1 609 ? 47.969 -22.438 -10.125 1 64.75 609 GLN B CA 1
ATOM 10450 C C . GLN B 1 609 ? 47.469 -23.688 -10.859 1 64.75 609 GLN B C 1
ATOM 10452 O O . GLN B 1 609 ? 48.281 -24.422 -11.438 1 64.75 609 GLN B O 1
ATOM 10457 N N . THR B 1 610 ? 46.188 -23.797 -10.766 1 63.41 610 THR B N 1
ATOM 10458 C CA . THR B 1 610 ? 45.656 -24.969 -11.461 1 63.41 610 THR B CA 1
ATOM 10459 C C . THR B 1 610 ? 45.844 -24.828 -12.969 1 63.41 610 THR B C 1
ATOM 10461 O O . THR B 1 610 ? 46.125 -25.828 -13.648 1 63.41 610 THR B O 1
ATOM 10464 N N . ALA B 1 611 ? 45.75 -23.688 -13.422 1 61 611 ALA B N 1
ATOM 10465 C CA . ALA B 1 611 ? 45.969 -23.438 -14.836 1 61 611 ALA B CA 1
ATOM 10466 C C . ALA B 1 611 ? 47.406 -23.672 -15.219 1 61 611 ALA B C 1
ATOM 10468 O O . ALA B 1 611 ? 47.719 -24.234 -16.281 1 61 611 ALA B O 1
ATOM 10469 N N . LEU B 1 612 ? 48.344 -23.344 -14.383 1 58.31 612 LEU B N 1
ATOM 10470 C CA . LEU B 1 612 ? 49.781 -23.562 -14.602 1 58.31 612 LEU B CA 1
ATOM 10471 C C . LEU B 1 612 ? 50.094 -25.047 -14.539 1 58.31 612 LEU B C 1
ATOM 10473 O O . LEU B 1 612 ? 50.906 -25.531 -15.336 1 58.31 612 LEU B O 1
ATOM 10477 N N . GLU B 1 613 ? 49.469 -25.641 -13.57 1 59.5 613 GLU B N 1
ATOM 10478 C CA . GLU B 1 613 ? 49.688 -27.078 -13.438 1 59.5 613 GLU B CA 1
ATOM 10479 C C . GLU B 1 613 ? 49.125 -27.844 -14.633 1 59.5 613 GLU B C 1
ATOM 10481 O O . GLU B 1 613 ? 49.75 -28.766 -15.133 1 59.5 613 GLU B O 1
ATOM 10486 N N . ASP B 1 614 ? 48.062 -27.422 -15.062 1 57.34 614 ASP B N 1
ATOM 10487 C CA . ASP B 1 614 ? 47.469 -28.047 -16.234 1 57.34 614 ASP B CA 1
ATOM 10488 C C . ASP B 1 614 ? 48.281 -27.75 -17.5 1 57.34 614 ASP B C 1
ATOM 10490 O O . ASP B 1 614 ? 48.438 -28.609 -18.359 1 57.34 614 ASP B O 1
ATOM 10494 N N . ALA B 1 615 ? 48.812 -26.625 -17.578 1 56.03 615 ALA B N 1
ATOM 10495 C CA . ALA B 1 615 ? 49.719 -26.25 -18.672 1 56.03 615 ALA B CA 1
ATOM 10496 C C . ALA B 1 615 ? 51 -27.047 -18.625 1 56.03 615 ALA B C 1
ATOM 10498 O O . ALA B 1 615 ? 51.5 -27.469 -19.672 1 56.03 615 ALA B O 1
ATOM 10499 N N . CYS B 1 616 ? 51.531 -27.25 -17.5 1 52.88 616 CYS B N 1
ATOM 10500 C CA . CYS B 1 616 ? 52.75 -28.031 -17.359 1 52.88 616 CYS B CA 1
ATOM 10501 C C . CYS B 1 616 ? 52.5 -29.5 -17.672 1 52.88 616 CYS B C 1
ATOM 10503 O O . CYS B 1 616 ? 53.344 -30.172 -18.25 1 52.88 616 CYS B O 1
ATOM 10505 N N . LYS B 1 617 ? 51.375 -30 -17.297 1 53.12 617 LYS B N 1
ATOM 10506 C CA . LYS B 1 617 ? 51.031 -31.391 -17.609 1 53.12 617 LYS B CA 1
ATOM 10507 C C . LYS B 1 617 ? 50.844 -31.578 -19.109 1 53.12 617 LYS B C 1
ATOM 10509 O O . LYS B 1 617 ? 51.219 -32.594 -19.672 1 53.12 617 LYS B O 1
ATOM 10514 N N . ASN B 1 618 ? 50.25 -30.625 -19.75 1 48.31 618 ASN B N 1
ATOM 10515 C CA . ASN B 1 618 ? 50.031 -30.719 -21.203 1 48.31 618 ASN B CA 1
ATOM 10516 C C . ASN B 1 618 ? 51.344 -30.578 -21.969 1 48.31 618 ASN B C 1
ATOM 10518 O O . ASN B 1 618 ? 51.406 -30.922 -23.156 1 48.31 618 ASN B O 1
ATOM 10522 N N . GLN B 1 619 ? 52.406 -30.016 -21.516 1 44.56 619 GLN B N 1
ATOM 10523 C CA . GLN B 1 619 ? 53.656 -29.953 -22.25 1 44.56 619 GLN B CA 1
ATOM 10524 C C . GLN B 1 619 ? 54.344 -31.312 -22.297 1 44.56 619 GLN B C 1
ATOM 10526 O O . GLN B 1 619 ? 55.219 -31.547 -23.125 1 44.56 619 GLN B O 1
ATOM 10531 N N . ALA B 1 620 ? 54.25 -32.281 -21.422 1 39.34 620 ALA B N 1
ATOM 10532 C CA . ALA B 1 620 ? 54.969 -33.531 -21.5 1 39.34 620 ALA B CA 1
ATOM 10533 C C . ALA B 1 620 ? 54.312 -34.5 -22.5 1 39.34 620 ALA B C 1
ATOM 10535 O O . ALA B 1 620 ? 54.656 -35.656 -22.578 1 39.34 620 ALA B O 1
ATOM 10536 N N . VAL B 1 621 ? 53.094 -34.219 -23.141 1 35.31 621 VAL B N 1
ATOM 10537 C CA . VAL B 1 621 ? 52.469 -35.156 -24.062 1 35.31 621 VAL B CA 1
ATOM 10538 C C . VAL B 1 621 ? 53.219 -35.156 -25.391 1 35.31 621 VAL B C 1
ATOM 10540 O O . VAL B 1 621 ? 53.5 -34.125 -25.969 1 35.31 621 VAL B O 1
ATOM 10543 N N . THR B 1 622 ? 54 -36.25 -25.797 1 36.19 622 THR B N 1
ATOM 10544 C CA . THR B 1 622 ? 54.656 -36.656 -27.047 1 36.19 622 THR B CA 1
ATOM 10545 C C . THR B 1 622 ? 53.719 -36.375 -28.219 1 36.19 622 THR B C 1
ATOM 10547 O O . THR B 1 622 ? 52.5 -36.406 -28.078 1 36.19 622 THR B O 1
ATOM 10550 N N . PRO B 1 623 ? 54.281 -36.094 -29.547 1 32.59 623 PRO B N 1
ATOM 10551 C CA . PRO B 1 623 ? 53.531 -35.781 -30.766 1 32.59 623 PRO B CA 1
ATOM 10552 C C . PRO B 1 623 ? 52.562 -36.875 -31.188 1 32.59 623 PRO B C 1
ATOM 10554 O O . PRO B 1 623 ? 53 -38 -31.531 1 32.59 623 PRO B O 1
ATOM 10557 N N . ILE B 1 624 ? 51.719 -37.344 -30.5 1 29.3 624 ILE B N 1
ATOM 10558 C CA . ILE B 1 624 ? 50.906 -38.469 -31 1 29.3 624 ILE B CA 1
ATOM 10559 C C . ILE B 1 624 ? 50.344 -38.125 -32.375 1 29.3 624 ILE B C 1
ATOM 10561 O O . ILE B 1 624 ? 49.906 -36.969 -32.594 1 29.3 624 ILE B O 1
ATOM 10565 N N . LYS B 1 625 ? 50.75 -38.969 -33.5 1 32.06 625 LYS B N 1
ATOM 10566 C CA . LYS B 1 625 ? 50.219 -39.031 -34.875 1 32.06 625 LYS B CA 1
ATOM 10567 C C . LYS B 1 625 ? 48.75 -38.688 -34.906 1 32.06 625 LYS B C 1
ATOM 10569 O O . LYS B 1 625 ? 47.938 -39.281 -34.188 1 32.06 625 LYS B O 1
ATOM 10574 N N . VAL B 1 626 ? 48.406 -37.531 -35.375 1 25.14 626 VAL B N 1
ATOM 10575 C CA . VAL B 1 626 ? 47.062 -36.906 -35.406 1 25.14 626 VAL B CA 1
ATOM 10576 C C . VAL B 1 626 ? 46.125 -37.781 -36.219 1 25.14 626 VAL B C 1
ATOM 10578 O O . VAL B 1 626 ? 46.281 -37.938 -37.438 1 25.14 626 VAL B O 1
ATOM 10581 N N . ALA B 1 627 ? 46.062 -39.094 -35.875 1 25.62 627 ALA B N 1
ATOM 10582 C CA . ALA B 1 627 ? 45.062 -39.812 -36.656 1 25.62 627 ALA B CA 1
ATOM 10583 C C . ALA B 1 627 ? 43.812 -38.969 -36.906 1 25.62 627 ALA B C 1
ATOM 10585 O O . ALA B 1 627 ? 43.438 -38.188 -36.031 1 25.62 627 ALA B O 1
ATOM 10586 N N . ARG B 1 628 ? 43.531 -38.719 -38.219 1 23.05 628 ARG B N 1
ATOM 10587 C CA . ARG B 1 628 ? 42.406 -37.969 -38.719 1 23.05 628 ARG B CA 1
ATOM 10588 C C . ARG B 1 628 ? 41.125 -38.344 -37.938 1 23.05 628 ARG B C 1
ATOM 10590 O O . ARG B 1 628 ? 40.719 -39.5 -37.938 1 23.05 628 ARG B O 1
ATOM 10597 N N . VAL B 1 629 ? 41.125 -38 -36.781 1 22.83 629 VAL B N 1
ATOM 10598 C CA . VAL B 1 629 ? 39.906 -38.344 -36.031 1 22.83 629 VAL B CA 1
ATOM 10599 C C . VAL B 1 629 ? 38.656 -37.969 -36.844 1 22.83 629 VAL B C 1
ATOM 10601 O O . VAL B 1 629 ? 38.5 -36.812 -37.188 1 22.83 629 VAL B O 1
ATOM 10604 N N . GLU B 1 630 ? 38.344 -38.906 -37.781 1 23.55 630 GLU B N 1
ATOM 10605 C CA . GLU B 1 630 ? 37.062 -38.75 -38.469 1 23.55 630 GLU B CA 1
ATOM 10606 C C . GLU B 1 630 ? 35.969 -38.219 -37.5 1 23.55 630 GLU B C 1
ATOM 10608 O O . GLU B 1 630 ? 35.875 -38.688 -36.375 1 23.55 630 GLU B O 1
ATOM 10613 N N . LEU B 1 631 ? 35.656 -36.969 -37.688 1 21.14 631 LEU B N 1
ATOM 10614 C CA . LEU B 1 631 ? 34.688 -36.188 -37 1 21.14 631 LEU B CA 1
ATOM 10615 C C . LEU B 1 631 ? 33.375 -36.969 -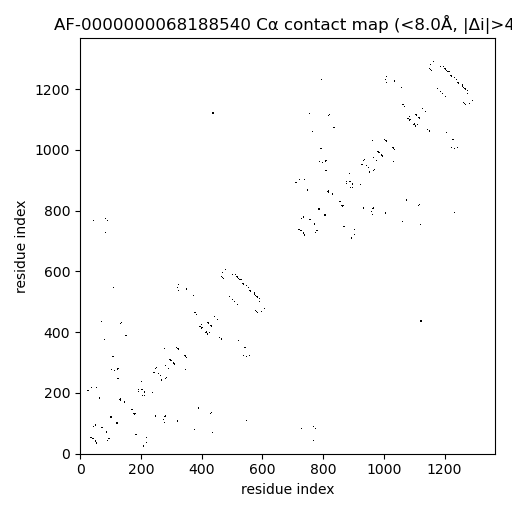36.781 1 21.14 631 LEU B C 1
ATOM 10617 O O . LEU B 1 631 ? 32.562 -37.094 -37.688 1 21.14 631 LEU B O 1
ATOM 10621 N N . SER B 1 632 ? 33.562 -38.281 -36.531 1 21.33 632 SER B N 1
ATOM 10622 C CA . SER B 1 632 ? 32.25 -38.906 -36.438 1 21.33 632 SER B CA 1
ATOM 10623 C C . SER B 1 632 ? 31.344 -38.125 -35.469 1 21.33 632 SER B C 1
ATOM 10625 O O . SER B 1 632 ? 31.703 -37.906 -34.312 1 21.33 632 SER B O 1
ATOM 10627 N N . GLN B 1 633 ? 30.641 -37.125 -35.938 1 19.52 633 GLN B N 1
ATOM 10628 C CA . GLN B 1 633 ? 29.594 -36.25 -35.438 1 19.52 633 GLN B CA 1
ATOM 10629 C C . GLN B 1 633 ? 28.609 -37 -34.562 1 19.52 633 GLN B C 1
ATOM 10631 O O . GLN B 1 633 ? 27.625 -36.438 -34.094 1 19.52 633 GLN B O 1
ATOM 10636 N N . ASP B 1 634 ? 28.578 -38.312 -34.781 1 20.33 634 ASP B N 1
ATOM 10637 C CA . ASP B 1 634 ? 27.328 -38.906 -34.312 1 20.33 634 ASP B CA 1
ATOM 10638 C C . ASP B 1 634 ? 27.281 -38.906 -32.781 1 20.33 634 ASP B C 1
ATOM 10640 O O . ASP B 1 634 ? 28.203 -39.375 -32.125 1 20.33 634 ASP B O 1
ATOM 10644 N N . PHE B 1 635 ? 26.781 -37.844 -32.281 1 19.52 635 PHE B N 1
ATOM 10645 C CA . PHE B 1 635 ? 26.562 -37.625 -30.859 1 19.52 635 PHE B CA 1
ATOM 10646 C C . PHE B 1 635 ? 26.109 -38.906 -30.188 1 19.52 635 PHE B C 1
ATOM 10648 O O . PHE B 1 635 ? 25.016 -39.406 -30.453 1 19.52 635 PHE B O 1
ATOM 10655 N N . ALA B 1 636 ? 27 -39.844 -30.062 1 20.45 636 ALA B N 1
ATOM 10656 C CA . ALA B 1 636 ? 26.703 -41.094 -29.406 1 20.45 636 ALA B CA 1
ATOM 10657 C C . ALA B 1 636 ? 25.812 -40.875 -28.172 1 20.45 636 ALA B C 1
ATOM 10659 O O . ALA B 1 636 ? 26.125 -40.031 -27.328 1 20.45 636 ALA B O 1
ATOM 10660 N N . TYR B 1 637 ? 24.562 -41.219 -28.328 1 20.09 637 TYR B N 1
ATOM 10661 C CA . TYR B 1 637 ? 23.453 -41.375 -27.391 1 20.09 637 TYR B CA 1
ATOM 10662 C C . TYR B 1 637 ? 23.875 -42.188 -26.172 1 20.09 637 TYR B C 1
ATOM 10664 O O . TYR B 1 637 ? 24.203 -43.375 -26.297 1 20.09 637 TYR B O 1
ATOM 10672 N N . GLU B 1 638 ? 24.844 -41.719 -25.484 1 20.58 638 GLU B N 1
ATOM 10673 C CA . GLU B 1 638 ? 25.25 -42.469 -24.312 1 20.58 638 GLU B CA 1
ATOM 10674 C C . GLU B 1 638 ? 24.062 -43.219 -23.719 1 20.58 638 GLU B C 1
ATOM 10676 O O . GLU B 1 638 ? 23.016 -42.656 -23.422 1 20.58 638 GLU B O 1
ATOM 10681 N N . GLU B 1 639 ? 23.953 -44.406 -24.062 1 20.61 639 GLU B N 1
ATOM 10682 C CA . GLU B 1 639 ? 23.031 -45.469 -23.625 1 20.61 639 GLU B CA 1
ATOM 10683 C C . GLU B 1 639 ? 22.828 -45.406 -22.125 1 20.61 639 GLU B C 1
ATOM 10685 O O . GLU B 1 639 ? 23.797 -45.469 -21.359 1 20.61 639 GLU B O 1
ATOM 10690 N N . LEU B 1 640 ? 21.859 -44.719 -21.703 1 20.42 640 LEU B N 1
ATOM 10691 C CA . LEU B 1 640 ? 21.344 -44.75 -20.328 1 20.42 640 LEU B CA 1
ATOM 10692 C C . LEU B 1 640 ? 21.375 -46.188 -19.797 1 20.42 640 LEU B C 1
ATOM 10694 O O . LEU B 1 640 ? 20.75 -47.094 -20.359 1 20.42 640 LEU B O 1
ATOM 10698 N N . SER B 1 641 ? 22.562 -46.719 -19.516 1 19.78 641 SER B N 1
ATOM 10699 C CA . SER B 1 641 ? 22.641 -48.031 -18.906 1 19.78 641 SER B CA 1
ATOM 10700 C C . SER B 1 641 ? 21.422 -48.312 -18.031 1 19.78 641 SER B C 1
ATOM 10702 O O . SER B 1 641 ? 20.969 -47.469 -17.281 1 19.78 641 SER B O 1
ATOM 10704 N N . GLU B 1 642 ? 20.594 -49.281 -18.469 1 20.62 642 GLU B N 1
ATOM 10705 C CA . GLU B 1 642 ? 19.422 -49.969 -17.938 1 20.62 642 GLU B CA 1
ATOM 10706 C C . GLU B 1 642 ? 19.703 -50.5 -16.531 1 20.62 642 GLU B C 1
ATOM 10708 O O . GLU B 1 642 ? 20.297 -51.562 -16.375 1 20.62 642 GLU B O 1
ATOM 10713 N N . GLU B 1 643 ? 20.516 -49.844 -15.68 1 20.88 643 GLU B N 1
ATOM 10714 C CA . GLU B 1 643 ? 20.672 -50.625 -14.453 1 20.88 643 GLU B CA 1
ATOM 10715 C C . GLU B 1 643 ? 19.344 -51.219 -14.008 1 20.88 643 GLU B C 1
ATOM 10717 O O . GLU B 1 643 ? 18.328 -50.531 -13.953 1 20.88 643 GLU B O 1
ATOM 10722 N N . GLU B 1 644 ? 19.203 -52.562 -14.188 1 19.73 644 GLU B N 1
ATOM 10723 C CA . GLU B 1 644 ? 18.125 -53.5 -13.922 1 19.73 644 GLU B CA 1
ATOM 10724 C C . GLU B 1 644 ? 17.469 -53.25 -12.562 1 19.73 644 GLU B C 1
ATOM 10726 O O . GLU B 1 644 ? 18.172 -52.969 -11.578 1 19.73 644 GLU B O 1
ATOM 10731 N N . PRO B 1 645 ? 16.25 -52.875 -12.586 1 21.27 645 PRO B N 1
ATOM 10732 C CA . PRO B 1 645 ? 15.461 -52.781 -11.344 1 21.27 645 PRO B CA 1
ATOM 10733 C C . PRO B 1 645 ? 15.633 -54.031 -10.461 1 21.27 645 PRO B C 1
ATOM 10735 O O . PRO B 1 645 ? 15.5 -55.156 -10.945 1 21.27 645 PRO B O 1
ATOM 10738 N N . ASN B 1 646 ? 16.797 -54.156 -9.719 1 18.83 646 ASN B N 1
ATOM 10739 C CA . ASN B 1 646 ? 16.875 -55.344 -8.859 1 18.83 646 ASN B CA 1
ATOM 10740 C C . ASN B 1 646 ? 15.516 -55.656 -8.242 1 18.83 646 ASN B C 1
ATOM 10742 O O . ASN B 1 646 ? 14.883 -54.812 -7.633 1 18.83 646 ASN B O 1
ATOM 10746 N N . GLU B 1 647 ? 14.805 -56.75 -8.664 1 18.92 647 GLU B N 1
ATOM 10747 C CA . GLU B 1 647 ? 13.547 -57.438 -8.414 1 18.92 647 GLU B CA 1
ATOM 10748 C C . GLU B 1 647 ? 13.414 -57.812 -6.941 1 18.92 647 GLU B C 1
ATOM 10750 O O . GLU B 1 647 ? 12.445 -58.469 -6.551 1 18.92 647 GLU B O 1
ATOM 10755 N N . ASP B 1 648 ? 14.578 -57.781 -6.141 1 18.77 648 ASP B N 1
ATOM 10756 C CA . ASP B 1 648 ? 14.398 -58.812 -5.109 1 18.77 648 ASP B CA 1
ATOM 10757 C C . ASP B 1 648 ? 13.016 -58.688 -4.469 1 18.77 648 ASP B C 1
ATOM 10759 O O . ASP B 1 648 ? 12.352 -57.656 -4.59 1 18.77 648 ASP B O 1
ATOM 10763 N N . THR B 1 649 ? 12.898 -59.562 -3.305 1 18.44 649 THR B N 1
ATOM 10764 C CA . THR B 1 649 ? 11.961 -60.469 -2.646 1 18.44 649 THR B CA 1
ATOM 10765 C C . THR B 1 649 ? 10.93 -59.688 -1.84 1 18.44 649 THR B C 1
ATOM 10767 O O . THR B 1 649 ? 11.273 -59 -0.879 1 18.44 649 THR B O 1
ATOM 10770 N N . LEU B 1 650 ? 10.086 -58.969 -2.482 1 18.67 650 LEU B N 1
ATOM 10771 C CA . LEU B 1 650 ? 8.984 -58.438 -1.699 1 18.67 650 LEU B CA 1
ATOM 10772 C C . LEU B 1 650 ? 8.359 -59.531 -0.825 1 18.67 650 LEU B C 1
ATOM 10774 O O . LEU B 1 650 ? 7.594 -60.344 -1.312 1 18.67 650 LEU B O 1
ATOM 10778 N N . GLN B 1 651 ? 9.336 -60.312 -0.086 1 17.22 651 GLN B N 1
ATOM 10779 C CA . GLN B 1 651 ? 8.672 -61.406 0.599 1 17.22 651 GLN B CA 1
ATOM 10780 C C . GLN B 1 651 ? 7.363 -60.938 1.231 1 17.22 651 GLN B C 1
ATOM 10782 O O . GLN B 1 651 ? 7.215 -59.781 1.602 1 17.22 651 GLN B O 1
ATOM 10787 N N . THR B 1 652 ? 6.301 -61.812 0.965 1 18.36 652 THR B N 1
ATOM 10788 C CA . THR B 1 652 ? 4.863 -61.844 1.216 1 18.36 652 THR B CA 1
ATOM 10789 C C . THR B 1 652 ? 4.574 -61.625 2.701 1 18.36 652 THR B C 1
ATOM 10791 O O . THR B 1 652 ? 3.418 -61.469 3.094 1 18.36 652 THR B O 1
ATOM 10794 N N . GLY B 1 653 ? 5.711 -61.469 3.576 1 17.45 653 GLY B N 1
ATOM 10795 C CA . GLY B 1 653 ? 5.383 -62.125 4.82 1 17.45 653 GLY B CA 1
ATOM 10796 C C . GLY B 1 653 ? 4.078 -61.656 5.434 1 17.45 653 GLY B C 1
ATOM 10797 O O . GLY B 1 653 ? 3.791 -60.469 5.453 1 17.45 653 GLY B O 1
ATOM 10798 N N . ARG B 1 654 ? 3.033 -62.594 5.328 1 18.08 654 ARG B N 1
ATOM 10799 C CA . ARG B 1 654 ? 1.661 -62.688 5.812 1 18.08 654 ARG B CA 1
ATOM 10800 C C . ARG B 1 654 ? 1.576 -62.344 7.297 1 18.08 654 ARG B C 1
ATOM 10802 O O . ARG B 1 654 ? 0.482 -62.281 7.859 1 18.08 654 ARG B O 1
ATOM 10809 N N . PRO B 1 655 ? 2.66 -61.656 7.891 1 17.55 655 PRO B N 1
ATOM 10810 C CA . PRO B 1 655 ? 2.545 -62.156 9.258 1 17.55 655 PRO B CA 1
ATOM 10811 C C . PRO B 1 655 ? 1.108 -62.156 9.781 1 17.55 655 PRO B C 1
ATOM 10813 O O . PRO B 1 655 ? 0.324 -61.281 9.391 1 17.55 655 PRO B O 1
ATOM 10816 N N . SER B 1 656 ? 0.608 -63.312 9.992 1 16.59 656 SER B N 1
ATOM 10817 C CA . SER B 1 656 ? -0.598 -63.844 10.609 1 16.59 656 SER B CA 1
ATOM 10818 C C . SER B 1 656 ? -0.949 -63.094 11.891 1 16.59 656 SER B C 1
ATOM 10820 O O . SER B 1 656 ? -0.135 -63.031 12.812 1 16.59 656 SER B O 1
ATOM 10822 N N . LEU B 1 657 ? -1.313 -61.875 11.656 1 17.41 657 LEU B N 1
ATOM 10823 C CA . LEU B 1 657 ? -1.747 -61.25 12.891 1 17.41 657 LEU B CA 1
ATOM 10824 C C . LEU B 1 657 ? -2.52 -62.219 13.773 1 17.41 657 LEU B C 1
ATOM 10826 O O . LEU B 1 657 ? -3.617 -62.656 13.414 1 17.41 657 LEU B O 1
ATOM 10830 N N . ASP B 1 658 ? -1.688 -63.219 14.227 1 16.2 658 ASP B N 1
ATOM 10831 C CA . ASP B 1 658 ? -2.357 -64.125 15.141 1 16.2 658 ASP B CA 1
ATOM 10832 C C . ASP B 1 658 ? -3.295 -63.406 16.078 1 16.2 658 ASP B C 1
ATOM 10834 O O . ASP B 1 658 ? -3.033 -62.25 16.453 1 16.2 658 ASP B O 1
ATOM 10838 N N . GLY B 1 659 ? -4.551 -63.812 16.094 1 16.7 659 GLY B N 1
ATOM 10839 C CA . GLY B 1 659 ? -5.816 -63.594 16.766 1 16.7 659 GLY B CA 1
ATOM 10840 C C . GLY B 1 659 ? -5.691 -63.531 18.266 1 16.7 659 GLY B C 1
ATOM 10841 O O . GLY B 1 659 ? -6.691 -63.406 18.984 1 16.7 659 GLY B O 1
ATOM 10842 N N . SER B 1 660 ? -4.41 -63.875 18.812 1 15.45 660 SER B N 1
ATOM 10843 C CA . SER B 1 660 ? -4.758 -64.625 20.016 1 15.45 660 SER B CA 1
ATOM 10844 C C . SER B 1 660 ? -5.688 -63.812 20.906 1 15.45 660 SER B C 1
ATOM 10846 O O . SER B 1 660 ? -5.902 -62.625 20.688 1 15.45 660 SER B O 1
ATOM 10848 N N . ALA B 1 661 ? -5.48 -64 22.281 1 15.89 661 ALA B N 1
ATOM 10849 C CA . ALA B 1 661 ? -6.168 -64.625 23.391 1 15.89 661 ALA B CA 1
ATOM 10850 C C . ALA B 1 661 ? -6.734 -63.594 24.359 1 15.89 661 ALA B C 1
ATOM 10852 O O . ALA B 1 661 ? -7.449 -63.938 25.297 1 15.89 661 ALA B O 1
ATOM 10853 N N . PHE B 1 662 ? -6.441 -62.188 24.078 1 16.12 662 PHE B N 1
ATOM 10854 C CA . PHE B 1 662 ? -6.477 -61.656 25.438 1 16.12 662 PHE B CA 1
ATOM 10855 C C . PHE B 1 662 ? -7.801 -62 26.109 1 16.12 662 PHE B C 1
ATOM 10857 O O . PHE B 1 662 ? -8.867 -61.781 25.531 1 16.12 662 PHE B O 1
ATOM 10864 N N . VAL B 1 663 ? -7.762 -62.812 27.062 1 14.96 663 VAL B N 1
ATOM 10865 C CA . VAL B 1 663 ? -8.727 -63.375 27.984 1 14.96 663 VAL B CA 1
ATOM 10866 C C . VAL B 1 663 ? -9.438 -62.25 28.75 1 14.96 663 VAL B C 1
ATOM 10868 O O . VAL B 1 663 ? -8.789 -61.344 29.266 1 14.96 663 VAL B O 1
ATOM 10871 N N . SER B 1 664 ? -10.609 -61.906 28.266 1 15.28 664 SER B N 1
ATOM 10872 C CA . SER B 1 664 ? -11.633 -61.156 28.969 1 15.28 664 SER B CA 1
ATOM 10873 C C . SER B 1 664 ? -11.742 -61.594 30.422 1 15.28 664 SER B C 1
ATOM 10875 O O . SER B 1 664 ? -12.43 -62.562 30.734 1 15.28 664 SER B O 1
ATOM 10877 N N . PRO B 1 665 ? -10.664 -61.438 31.219 1 14.8 665 PRO B N 1
ATOM 10878 C CA . PRO B 1 665 ? -11.047 -62.125 32.438 1 14.8 665 PRO B CA 1
ATOM 10879 C C . PRO B 1 665 ? -12.359 -61.625 33.031 1 14.8 665 PRO B C 1
ATOM 10881 O O . PRO B 1 665 ? -12.844 -60.562 32.656 1 14.8 665 PRO B O 1
ATOM 10884 N N . ASN B 1 666 ? -12.734 -62.156 34.281 1 14.84 666 ASN B N 1
ATOM 10885 C CA . ASN B 1 666 ? -13.75 -62.562 35.281 1 14.84 666 ASN B CA 1
ATOM 10886 C C . ASN B 1 666 ? -14.328 -61.344 36 1 14.84 666 ASN B C 1
ATOM 10888 O O . ASN B 1 666 ? -13.68 -60.312 36.094 1 14.84 666 ASN B O 1
ATOM 10892 N N . ARG B 1 667 ? -15.609 -61.406 36.188 1 15.9 667 ARG B N 1
ATOM 10893 C CA . ARG B 1 667 ? -16.766 -60.906 36.906 1 15.9 667 ARG B CA 1
ATOM 10894 C C . ARG B 1 667 ? -16.453 -60.719 38.375 1 15.9 667 ARG B C 1
ATOM 10896 O O . ARG B 1 667 ? -17.328 -60.344 39.156 1 15.9 667 ARG B O 1
ATOM 10903 N N . PRO B 1 668 ? -15.328 -60.188 38.969 1 14.77 668 PRO B N 1
ATOM 10904 C CA . PRO B 1 668 ? -15.445 -60.688 40.344 1 14.77 668 PRO B CA 1
ATOM 10905 C C . PRO B 1 668 ? -16.641 -60.094 41.094 1 14.77 668 PRO B C 1
ATOM 10907 O O . PRO B 1 668 ? -17.109 -59 40.719 1 14.77 668 PRO B O 1
ATOM 10910 N N . SER B 1 669 ? -17.266 -60.906 42 1 14.59 669 SER B N 1
ATOM 10911 C CA . SER B 1 669 ? -18.344 -61 43 1 14.59 669 SER B CA 1
ATOM 10912 C C . SER B 1 669 ? -18.078 -60.062 44.156 1 14.59 669 SER B C 1
ATOM 10914 O O . SER B 1 669 ? -18.875 -60.031 45.094 1 14.59 669 SER B O 1
ATOM 10916 N N . ARG B 1 670 ? -17.094 -59.25 44.344 1 13.91 670 ARG B N 1
ATOM 10917 C CA . ARG B 1 670 ? -16.922 -59.188 45.812 1 13.91 670 ARG B CA 1
ATOM 10918 C C . ARG B 1 670 ? -18.125 -58.562 46.469 1 13.91 670 ARG B C 1
ATOM 10920 O O . ARG B 1 670 ? -18.766 -57.656 45.906 1 13.91 670 ARG B O 1
ATOM 10927 N N . ARG B 1 671 ? -18.438 -58.875 47.812 1 14.1 671 ARG B N 1
ATOM 10928 C CA . ARG B 1 671 ? -19.312 -58.969 48.969 1 14.1 671 ARG B CA 1
ATOM 10929 C C . ARG B 1 671 ? -19.5 -57.625 49.625 1 14.1 671 ARG B C 1
ATOM 10931 O O . ARG B 1 671 ? -20.625 -57.219 49.938 1 14.1 671 ARG B O 1
ATOM 10938 N N . LYS B 1 672 ? -18.547 -57.031 50.406 1 14.74 672 LYS B N 1
ATOM 10939 C CA . LYS B 1 672 ? -18.875 -57 51.844 1 14.74 672 LYS B CA 1
ATOM 10940 C C . LYS B 1 672 ? -19.797 -55.844 52.156 1 14.74 672 LYS B C 1
ATOM 10942 O O . LYS B 1 672 ? -19.906 -54.875 51.375 1 14.74 672 LYS B O 1
ATOM 10947 N N . ASP B 1 673 ? -19.703 -55.344 53.406 1 14.94 673 ASP B N 1
ATOM 10948 C CA . ASP B 1 673 ? -20.406 -55.25 54.688 1 14.94 673 ASP B CA 1
ATOM 10949 C C . ASP B 1 673 ? -20.844 -53.812 54.938 1 14.94 673 ASP B C 1
ATOM 10951 O O . ASP B 1 673 ? -22.016 -53.562 55.219 1 14.94 673 ASP B O 1
ATOM 10955 N N . SER B 1 674 ? -20 -53.062 55.594 1 15.13 674 SER B N 1
ATOM 10956 C CA . SER B 1 674 ? -20.25 -52.656 57 1 15.13 674 SER B CA 1
ATOM 10957 C C . SER B 1 674 ? -20.984 -51.344 57.062 1 15.13 674 SER B C 1
ATOM 10959 O O . SER B 1 674 ? -20.984 -50.562 56.094 1 15.13 674 SER B O 1
ATOM 10961 N N . ASP B 1 675 ? -21.016 -50.844 58.25 1 15.17 675 ASP B N 1
ATOM 10962 C CA . ASP B 1 675 ? -21.875 -50.344 59.344 1 15.17 675 ASP B CA 1
ATOM 10963 C C . ASP B 1 675 ? -22.109 -48.844 59.188 1 15.17 675 ASP B C 1
ATOM 10965 O O . ASP B 1 675 ? -23.25 -48.406 59.156 1 15.17 675 ASP B O 1
ATOM 10969 N N . ASN B 1 676 ? -21.484 -48.094 60.062 1 15.14 676 ASN B N 1
ATOM 10970 C CA . ASN B 1 676 ? -22.078 -47.594 61.281 1 15.14 676 ASN B CA 1
ATOM 10971 C C . ASN B 1 676 ? -22.5 -46.125 61.156 1 15.14 676 ASN B C 1
ATOM 10973 O O . ASN B 1 676 ? -23.609 -45.75 61.531 1 15.14 676 ASN B O 1
ATOM 10977 N N . GLY B 1 677 ? -21.609 -45.188 61.312 1 16.45 677 GLY B N 1
ATOM 10978 C CA . GLY B 1 677 ? -21.953 -44.438 62.5 1 16.45 677 GLY B CA 1
ATOM 10979 C C . GLY B 1 677 ? -23.125 -43.5 62.281 1 16.45 677 GLY B C 1
ATOM 10980 O O . GLY B 1 677 ? -23.531 -43.25 61.156 1 16.45 677 GLY B O 1
ATOM 10981 N N . SER B 1 678 ? -23.453 -42.75 63.344 1 15.95 678 SER B N 1
ATOM 10982 C CA . SER B 1 678 ? -24.328 -42.25 64.375 1 15.95 678 SER B CA 1
ATOM 10983 C C . SER B 1 678 ? -25 -40.938 63.938 1 15.95 678 SER B C 1
ATOM 10985 O O . SER B 1 678 ? -26.219 -40.812 63.969 1 15.95 678 SER B O 1
ATOM 10987 N N . ASN B 1 679 ? -24.5 -39.844 64.438 1 17.02 679 ASN B N 1
ATOM 10988 C CA . ASN B 1 679 ? -25.328 -39.125 65.375 1 17.02 679 ASN B CA 1
ATOM 10989 C C . ASN B 1 679 ? -26.391 -38.281 64.688 1 17.02 679 ASN B C 1
ATOM 10991 O O . ASN B 1 679 ? -26.281 -38.031 63.469 1 17.02 679 ASN B O 1
ATOM 10995 N N . ILE B 1 680 ? -26.844 -37.25 65.312 1 17.75 680 ILE B N 1
ATOM 10996 C CA . ILE B 1 680 ? -27.984 -36.875 66.188 1 17.75 680 ILE B CA 1
ATOM 10997 C C . ILE B 1 680 ? -28.984 -36.094 65.312 1 17.75 680 ILE B C 1
ATOM 10999 O O . ILE B 1 680 ? -28.75 -35.812 64.125 1 17.75 680 ILE B O 1
ATOM 11003 N N . SER B 1 681 ? -29.219 -34.969 65.812 1 17.11 681 SER B N 1
ATOM 11004 C CA . SER B 1 681 ? -30.234 -34.25 66.562 1 17.11 681 SER B CA 1
ATOM 11005 C C . SER B 1 681 ? -31.031 -33.312 65.688 1 17.11 681 SER B C 1
ATOM 11007 O O . SER B 1 681 ? -30.562 -32.938 64.562 1 17.11 681 SER B O 1
ATOM 11009 N N . ILE B 1 682 ? -31.969 -32.688 66.188 1 18.77 682 ILE B N 1
ATOM 11010 C CA . ILE B 1 682 ? -33.375 -32.344 66.312 1 18.77 682 ILE B CA 1
ATOM 11011 C C . ILE B 1 682 ? -33.719 -31.156 65.438 1 18.77 682 ILE B C 1
ATOM 11013 O O . ILE B 1 682 ? -32.844 -30.391 65.062 1 18.77 682 ILE B O 1
ATOM 11017 N N . SER B 1 683 ? -34.781 -30.547 65.75 1 19.42 683 SER B N 1
ATOM 11018 C CA . SER B 1 683 ? -36.188 -30.109 65.875 1 19.42 683 SER B CA 1
ATOM 11019 C C . SER B 1 683 ? -36.281 -28.594 65.875 1 19.42 683 SER B C 1
ATOM 11021 O O . SER B 1 683 ? -37.375 -28.031 65.75 1 19.42 683 SER B O 1
ATOM 11023 N N . SER B 1 684 ? -35.312 -27.781 66.562 1 20.11 684 SER B N 1
ATOM 11024 C CA . SER B 1 684 ? -35.969 -26.547 66.938 1 20.11 684 SER B CA 1
ATOM 11025 C C . SER B 1 684 ? -36.25 -25.641 65.75 1 20.11 684 SER B C 1
ATOM 11027 O O . SER B 1 684 ? -35.406 -25.5 64.875 1 20.11 684 SER B O 1
#

Radius of gyration: 38.86 Å; Cα contacts (8 Å, |Δi|>4): 2003; chains: 2; bounding box: 114×118×119 Å

Foldseek 3Di:
DDPPPPDDPPPPPPPPPPPPPPDPALPQLVVQVCLPDPDWDWDAALAPRIFTAHSLNVLLCPDLLNVLQQQAFPQQQLCLVFVQSRHTVSRLLSQQLRLLLLLLVLQCVLAVLLVQFLLLSNLSSVLSNLLQSQAFHSGVLLVCLLQPVQVVLCVVVVVLVVLPVPPDHDDHPDDSLVLSLVLVQVSQVSQQFHQDLVWFLAFTDGRHSGHDSLSQFRSDTPDPPDDPPPVVSSVGGHGSLSVLVSSCLSVLWHDPVNCPDPPAQTRSSDRDLSCVQSSCANQNPQQRDYSSLQRCLLVVCCRRVVDSSHGPCVLSNFKYWFKEAGRCLCPDSCNVVCVPVVRIGTHIAGAPVCLLVVLVSLVSQLVCCDPGNVPQQSVQVSVLVSVLLSLCQSPDWAALPPPVPPVPDDDDDPDRTHGSSCLSVGNSSSSVRGNCVLVVLLPDDDPSSVVSVVSSVCVVVVVTKGWLDKDWADCVDPLSVVVLVDDQVRLLVLLLPLDDQDADPVRDGDHDDSVFKGKDKDKRFSRPAFDDSQQSHWHDYPVLSVCRHDNRVRRDYTHGDDVVVPVVSDDPTGMIIMMIMIGGHPVCSVVSNVSVVVSVVVSVVVVVVVVVVVVVVVVPDDPPDPPPPPCCVVPPPPPPPPPDPPPDDPPPCPPPPVPDDPDDDDDDDDDDDDDDDDDDDDDD/DDPPPPDDPPPPPPPPPPPPVPDPALPQLVLQVCLPDQPWDWDAALFPGIFTDHSLNVLLCPDLLNVLQQQAFPQQQLCLVFVQSRHTVSRLLSQLLRLLLLLLVLQCVLAVLLVQFLLLSNLSSVLSNLLQSQAFHSGVLLVCLLQPVQVVLCVVVVVLVVLPVPDDHDDHPDDSLVLSLVLVQVSQVSQQFHQDLVWFLAFTDGRHSGHDSLSQFRSDTPDPPDDPDPVPSSVGGHGSLSVLVSSCLSVLWHDPVNCPDPPAQTRRSDRDLSCQQSSCANQNPQQRDYSSLQRCLLVVCCRRVVDSSHGPCVLSNFKYWFKEAGRCLCPDSCNNVCVPVVRIGTHIAGAPVCLLVVLVSLVSQLVCCDPGNVPQQSVQVSVLVSVLLSLCQSPDWAALPPPVPPVPDDDDDPDRTHGSSCLSVGNSSSSVRGNCVLVVLLPDDDPSSVVSVVSSVCVVVVVTKGWLDKFWADCVDPLSVVVLVDDQVVLLVLLLPPDDQDADPVRDGDHDDSVFKGKDKDKRFSRPAFDDSQQSHWHDYPVLSVCRHDNRVPRDYTHGDDVVVPVVSDDPTGMIIMMIMIGGHPSCSVVSNVSVVVSVVVSVVVVVVVVVVVVVVVVVDDPPDPPPPPPPVPPPPPPPPCPDPPPDDPPPCPPPPPPDDPDPDDDDDDDDDDDDDDDDDDDD